Protein 3I5F (pdb70)

CATH classification: 1.20.58.530 (+1 more: 3.30.70.1590)

B-factor: mean 47.08, std 25.14, range [11.73, 142.67]

Structure (mmCIF, N/CA/C/O backbone):
data_3I5F
#
_entry.id   3I5F
#
_cell.length_a   187.415
_cell.length_b   101.687
_cell.length_c   94.751
_cell.angle_alpha   90.00
_cell.angle_beta   119.75
_cell.angle_gamma   90.00
#
_symmetry.space_group_name_H-M   'C 1 2 1'
#
loop_
_entity.id
_entity.type
_entity.pdbx_description
1 polymer 'Myosin heavy chain isoform A'
2 polymer 'Myosin regulatory light chain LC-2, mantle muscle'
3 polymer 'Myosin catalytic light chain LC-1, mantle muscle'
4 non-polymer 'MAGNESIUM ION'
5 non-polymer "ADENOSINE-5'-DIPHOSPHATE"
#
loop_
_atom_site.group_PDB
_atom_site.id
_atom_site.type_symbol
_atom_site.label_atom_id
_atom_site.label_alt_id
_atom_site.label_comp_id
_atom_site.label_asym_id
_atom_site.label_entity_id
_atom_site.label_seq_id
_atom_site.pdbx_PDB_ins_code
_atom_site.Cartn_x
_atom_site.Cartn_y
_atom_site.Cartn_z
_atom_site.occupancy
_atom_site.B_iso_or_equiv
_atom_site.auth_seq_id
_atom_site.auth_comp_id
_atom_site.auth_asym_id
_atom_site.auth_atom_id
_atom_site.pdbx_PDB_model_num
ATOM 1 N N . MET A 1 1 ? 21.581 16.795 61.775 1.00 86.48 1 MET A N 1
ATOM 2 C CA . MET A 1 1 ? 21.262 17.047 60.341 1.00 87.23 1 MET A CA 1
ATOM 3 C C . MET A 1 1 ? 19.822 16.668 60.034 1.00 86.63 1 MET A C 1
ATOM 4 O O . MET A 1 1 ? 19.586 16.080 58.976 1.00 85.89 1 MET A O 1
ATOM 9 N N . THR A 1 2 ? 18.866 16.983 60.922 1.00 85.64 2 THR A N 1
ATOM 10 C CA . THR A 1 2 ? 17.479 16.613 60.638 1.00 87.28 2 THR A CA 1
ATOM 11 C C . THR A 1 2 ? 16.266 17.162 61.432 1.00 89.83 2 THR A C 1
ATOM 12 O O . THR A 1 2 ? 16.096 16.918 62.630 1.00 89.14 2 THR A O 1
ATOM 16 N N . MET A 1 3 ? 15.433 17.897 60.683 1.00 89.47 3 MET A N 1
ATOM 17 C CA . MET A 1 3 ? 14.200 18.590 61.104 1.00 82.07 3 MET A CA 1
ATOM 18 C C . MET A 1 3 ? 14.137 19.029 62.572 1.00 82.37 3 MET A C 1
ATOM 19 O O . MET A 1 3 ? 13.937 18.218 63.480 1.00 82.03 3 MET A O 1
ATOM 24 N N . ASP A 1 4 ? 14.260 20.344 62.758 1.00 81.95 4 ASP A N 1
ATOM 25 C CA . ASP A 1 4 ? 14.286 21.025 64.053 1.00 80.47 4 ASP A CA 1
ATOM 26 C C . ASP A 1 4 ? 15.334 20.391 64.950 1.00 76.81 4 ASP A C 1
ATOM 27 O O . ASP A 1 4 ? 15.028 19.729 65.959 1.00 68.78 4 ASP A O 1
ATOM 32 N N . PHE A 1 5 ? 16.583 20.607 64.538 1.00 72.85 5 PHE A N 1
ATOM 33 C CA . PHE A 1 5 ? 17.768 20.112 65.230 1.00 68.24 5 PHE A CA 1
ATOM 34 C C . PHE A 1 5 ? 17.662 20.397 66.751 1.00 61.85 5 PHE A C 1
ATOM 35 O O . PHE A 1 5 ? 18.516 19.987 67.527 1.00 56.03 5 PHE A O 1
ATOM 43 N N . SER A 1 6 ? 16.625 21.116 67.172 1.00 60.87 6 SER A N 1
ATOM 44 C CA . SER A 1 6 ? 16.447 21.437 68.591 1.00 61.13 6 SER A CA 1
ATOM 45 C C . SER A 1 6 ? 15.092 21.036 69.162 1.00 62.52 6 SER A C 1
ATOM 46 O O . SER A 1 6 ? 14.579 21.668 70.083 1.00 64.95 6 SER A O 1
ATOM 49 N N . ASP A 1 7 ? 14.532 19.975 68.607 1.00 64.84 7 ASP A N 1
ATOM 50 C CA . ASP A 1 7 ? 13.242 19.427 69.008 1.00 70.64 7 ASP A CA 1
ATOM 51 C C . ASP A 1 7 ? 13.506 18.689 70.334 1.00 68.62 7 ASP A C 1
ATOM 52 O O . ASP A 1 7 ? 14.444 17.902 70.413 1.00 72.36 7 ASP A O 1
ATOM 57 N N . PRO A 1 8 ? 12.700 18.924 71.393 1.00 66.39 8 PRO A N 1
ATOM 58 C CA . PRO A 1 8 ? 13.034 18.173 72.614 1.00 71.45 8 PRO A CA 1
ATOM 59 C C . PRO A 1 8 ? 13.247 16.687 72.343 1.00 68.77 8 PRO A C 1
ATOM 60 O O . PRO A 1 8 ? 14.160 16.060 72.894 1.00 64.80 8 PRO A O 1
ATOM 64 N N . ASP A 1 9 ? 12.403 16.163 71.461 1.00 65.93 9 ASP A N 1
ATOM 65 C CA . ASP A 1 9 ? 12.394 14.775 71.039 1.00 62.25 9 ASP A CA 1
ATOM 66 C C . ASP A 1 9 ? 13.698 14.265 70.450 1.00 58.91 9 ASP A C 1
ATOM 67 O O . ASP A 1 9 ? 14.091 13.124 70.684 1.00 63.81 9 ASP A O 1
ATOM 72 N N . MET A 1 10 ? 14.375 15.110 69.688 1.00 51.21 10 MET A N 1
ATOM 73 C CA . MET A 1 10 ? 15.615 14.690 69.075 1.00 48.00 10 MET A CA 1
ATOM 74 C C . MET A 1 10 ? 16.763 14.616 70.098 1.00 48.61 10 MET A C 1
ATOM 75 O O . MET A 1 10 ? 17.930 14.534 69.704 1.00 46.19 10 MET A O 1
ATOM 80 N N . GLU A 1 11 ? 16.442 14.610 71.399 1.00 51.42 11 GLU A N 1
ATOM 81 C CA . GLU A 1 11 ? 17.473 14.561 72.456 1.00 52.41 11 GLU A CA 1
ATOM 82 C C . GLU A 1 11 ? 18.402 13.351 72.344 1.00 53.78 11 GLU A C 1
ATOM 83 O O . GLU A 1 11 ? 19.558 13.388 72.798 1.00 52.29 11 GLU A O 1
ATOM 89 N N . PHE A 1 12 ? 17.885 12.294 71.718 1.00 52.25 12 PHE A N 1
ATOM 90 C CA . PHE A 1 12 ? 18.596 11.029 71.547 1.00 46.44 12 PHE A CA 1
ATOM 91 C C . PHE A 1 12 ? 18.857 10.627 70.103 1.00 46.07 12 PHE A C 1
ATOM 92 O O . PHE A 1 12 ? 19.455 9.592 69.846 1.00 58.09 12 PHE A O 1
ATOM 100 N N . LEU A 1 13 ? 18.387 11.440 69.169 1.00 43.81 13 LEU A N 1
ATOM 101 C CA . LEU A 1 13 ? 18.560 11.170 67.751 1.00 38.90 13 LEU A CA 1
ATOM 102 C C . LEU A 1 13 ? 19.730 12.020 67.230 1.00 44.71 13 LEU A C 1
ATOM 103 O O . LEU A 1 13 ? 20.792 11.478 66.903 1.00 46.32 13 LEU A O 1
ATOM 108 N N . CYS A 1 14 ? 19.568 13.344 67.192 1.00 53.69 14 CYS A N 1
ATOM 109 C CA . CYS A 1 14 ? 20.663 14.236 66.760 1.00 55.09 14 CYS A CA 1
ATOM 110 C C . CYS A 1 14 ? 21.142 15.125 67.930 1.00 52.05 14 CYS A C 1
ATOM 111 O O . CYS A 1 14 ? 20.587 15.051 69.033 1.00 45.52 14 CYS A O 1
ATOM 114 N N . LEU A 1 15 ? 22.191 15.921 67.695 1.00 51.47 15 LEU A N 1
ATOM 115 C CA . LEU A 1 15 ? 22.739 16.849 68.688 1.00 52.56 15 LEU A CA 1
ATOM 116 C C . LEU A 1 15 ? 21.979 18.148 68.465 1.00 56.22 15 LEU A C 1
ATOM 117 O O . LEU A 1 15 ? 20.830 18.113 68.017 1.00 61.26 15 LEU A O 1
ATOM 122 N N . THR A 1 16 ? 22.605 19.288 68.762 1.00 59.72 16 THR A N 1
ATOM 123 C CA . THR A 1 16 ? 21.968 20.601 68.550 1.00 58.50 16 THR A CA 1
ATOM 124 C C . THR A 1 16 ? 22.855 21.355 67.556 1.00 64.54 16 THR A C 1
ATOM 125 O O . THR A 1 16 ? 24.036 21.006 67.424 1.00 68.86 16 THR A O 1
ATOM 129 N N . ARG A 1 17 ? 22.340 22.381 66.872 1.00 62.72 17 ARG A N 1
ATOM 130 C CA . ARG A 1 17 ? 23.202 23.085 65.923 1.00 62.51 17 ARG A CA 1
ATOM 131 C C . ARG A 1 17 ? 24.473 23.532 66.634 1.00 65.45 17 ARG A C 1
ATOM 132 O O . ARG A 1 17 ? 25.520 23.759 65.995 1.00 63.61 17 ARG A O 1
ATOM 140 N N . GLN A 1 18 ? 24.379 23.632 67.959 1.00 64.88 18 GLN A N 1
ATOM 141 C CA . GLN A 1 18 ? 25.494 24.049 68.777 1.00 64.81 18 GLN A CA 1
ATOM 142 C C . GLN A 1 18 ? 26.447 22.883 69.019 1.00 62.67 18 GLN A C 1
ATOM 143 O O . GLN A 1 18 ? 27.604 22.906 68.567 1.00 53.96 18 GLN A O 1
ATOM 149 N N . LYS A 1 19 ? 25.946 21.860 69.707 1.00 61.26 19 LYS A N 1
ATOM 150 C CA . LYS A 1 19 ? 26.735 20.688 70.026 1.00 55.87 19 LYS A CA 1
ATOM 151 C C . LYS A 1 19 ? 27.453 20.027 68.839 1.00 56.79 19 LYS A C 1
ATOM 152 O O . LYS A 1 19 ? 28.572 19.530 68.999 1.00 55.87 19 LYS A O 1
ATOM 158 N N . LEU A 1 20 ? 26.844 20.011 67.654 1.00 53.51 20 LEU A N 1
ATOM 159 C CA . LEU A 1 20 ? 27.545 19.408 66.529 1.00 54.17 20 LEU A CA 1
ATOM 160 C C . LEU A 1 20 ? 28.623 20.332 65.969 1.00 59.20 20 LEU A C 1
ATOM 161 O O . LEU A 1 20 ? 29.585 19.843 65.366 1.00 57.62 20 LEU A O 1
ATOM 166 N N . MET A 1 21 ? 28.462 21.650 66.144 1.00 65.22 21 MET A N 1
ATOM 167 C CA . MET A 1 21 ? 29.450 22.624 65.651 1.00 70.59 21 MET A CA 1
ATOM 168 C C . MET A 1 21 ? 30.707 22.471 66.493 1.00 68.80 21 MET A C 1
ATOM 169 O O . MET A 1 21 ? 31.814 22.909 66.132 1.00 61.96 21 MET A O 1
ATOM 174 N N . GLU A 1 22 ? 30.527 21.811 67.624 1.00 67.52 22 GLU A N 1
ATOM 175 C CA . GLU A 1 22 ? 31.627 21.582 68.511 1.00 66.52 22 GLU A CA 1
ATOM 176 C C . GLU A 1 22 ? 32.416 20.363 68.047 1.00 60.76 22 GLU A C 1
ATOM 177 O O . GLU A 1 22 ? 33.596 20.510 67.746 1.00 56.04 22 GLU A O 1
ATOM 183 N N . ALA A 1 23 ? 31.802 19.182 67.936 1.00 50.26 23 ALA A N 1
ATOM 184 C CA . ALA A 1 23 ? 32.582 18.028 67.498 1.00 50.78 23 ALA A CA 1
ATOM 185 C C . ALA A 1 23 ? 33.328 18.371 66.218 1.00 53.17 23 ALA A C 1
ATOM 186 O O . ALA A 1 23 ? 34.525 18.113 66.080 1.00 52.16 23 ALA A O 1
ATOM 188 N N . THR A 1 24 ? 32.610 18.975 65.288 1.00 55.26 24 THR A N 1
ATOM 189 C CA . THR A 1 24 ? 33.179 19.327 64.009 1.00 63.01 24 THR A CA 1
ATOM 190 C C . THR A 1 24 ? 34.325 20.354 64.035 1.00 70.06 24 THR A C 1
ATOM 191 O O . THR A 1 24 ? 35.144 20.388 63.112 1.00 70.28 24 THR A O 1
ATOM 195 N N . SER A 1 25 ? 34.407 21.168 65.090 1.00 75.56 25 SER A N 1
ATOM 196 C CA . SER A 1 25 ? 35.434 22.217 65.187 1.00 75.34 25 SER A CA 1
ATOM 197 C C . SER A 1 25 ? 36.766 21.923 65.904 1.00 73.81 25 SER A C 1
ATOM 198 O O . SER A 1 25 ? 37.682 22.735 65.825 1.00 69.06 25 SER A O 1
ATOM 201 N N . ILE A 1 26 ? 36.876 20.791 66.597 1.00 75.84 26 ILE A N 1
ATOM 202 C CA . ILE A 1 26 ? 38.095 20.416 67.334 1.00 74.94 26 ILE A CA 1
ATOM 203 C C . ILE A 1 26 ? 39.337 20.284 66.412 1.00 80.56 26 ILE A C 1
ATOM 204 O O . ILE A 1 26 ? 39.250 19.694 65.343 1.00 85.79 26 ILE A O 1
ATOM 209 N N . PRO A 1 27 ? 40.510 20.833 66.817 1.00 83.19 27 PRO A N 1
ATOM 210 C CA . PRO A 1 27 ? 41.739 20.768 65.998 1.00 80.84 27 PRO A CA 1
ATOM 211 C C . PRO A 1 27 ? 42.086 19.482 65.223 1.00 77.15 27 PRO A C 1
ATOM 212 O O . PRO A 1 27 ? 41.445 18.451 65.386 1.00 77.42 27 PRO A O 1
ATOM 216 N N . PHE A 1 28 ? 43.104 19.556 64.364 1.00 73.54 28 PHE A N 1
ATOM 217 C CA . PHE A 1 28 ? 43.490 18.390 63.570 1.00 67.57 28 PHE A CA 1
ATOM 218 C C . PHE A 1 28 ? 44.722 18.597 62.689 1.00 65.51 28 PHE A C 1
ATOM 219 O O . PHE A 1 28 ? 45.004 19.705 62.254 1.00 71.00 28 PHE A O 1
ATOM 227 N N . ASP A 1 29 ? 45.434 17.504 62.428 1.00 66.42 29 ASP A N 1
ATOM 228 C CA . ASP A 1 29 ? 46.643 17.524 61.604 1.00 66.79 29 ASP A CA 1
ATOM 229 C C . ASP A 1 29 ? 46.850 16.151 60.943 1.00 69.98 29 ASP A C 1
ATOM 230 O O . ASP A 1 29 ? 47.355 15.219 61.586 1.00 68.53 29 ASP A O 1
ATOM 235 N N . GLY A 1 30 ? 46.460 16.031 59.672 1.00 69.29 30 GLY A N 1
ATOM 236 C CA . GLY A 1 30 ? 46.598 14.768 58.957 1.00 72.61 30 GLY A CA 1
ATOM 237 C C . GLY A 1 30 ? 48.014 14.250 58.822 1.00 75.76 30 GLY A C 1
ATOM 238 O O . GLY A 1 30 ? 48.313 13.428 57.954 1.00 74.74 30 GLY A O 1
ATOM 239 N N . LYS A 1 31 ? 48.881 14.768 59.685 1.00 82.21 31 LYS A N 1
ATOM 240 C CA . LYS A 1 31 ? 50.296 14.405 59.763 1.00 85.65 31 LYS A CA 1
ATOM 241 C C . LYS A 1 31 ? 50.554 14.041 61.228 1.00 86.53 31 LYS A C 1
ATOM 242 O O . LYS A 1 31 ? 51.437 13.240 61.536 1.00 86.68 31 LYS A O 1
ATOM 248 N N . LYS A 1 32 ? 49.788 14.661 62.128 1.00 86.67 32 LYS A N 1
ATOM 249 C CA . LYS A 1 32 ? 49.916 14.409 63.562 1.00 85.93 32 LYS A CA 1
ATOM 250 C C . LYS A 1 32 ? 48.779 13.557 64.159 1.00 83.19 32 LYS A C 1
ATOM 251 O O . LYS A 1 32 ? 49.048 12.584 64.861 1.00 82.04 32 LYS A O 1
ATOM 257 N N . ASN A 1 33 ? 47.518 13.882 63.885 1.00 80.22 33 ASN A N 1
ATOM 258 C CA . ASN A 1 33 ? 46.440 13.118 64.514 1.00 76.39 33 ASN A CA 1
ATOM 259 C C . ASN A 1 33 ? 46.052 11.780 63.892 1.00 74.83 33 ASN A C 1
ATOM 260 O O . ASN A 1 33 ? 45.816 11.673 62.695 1.00 70.27 33 ASN A O 1
ATOM 265 N N . CYS A 1 34 ? 45.991 10.757 64.737 1.00 71.15 34 CYS A N 1
ATOM 266 C CA . CYS A 1 34 ? 45.683 9.423 64.280 1.00 67.12 34 CYS A CA 1
ATOM 267 C C . CYS A 1 34 ? 44.906 8.572 65.257 1.00 64.29 34 CYS A C 1
ATOM 268 O O . CYS A 1 34 ? 44.379 9.021 66.280 1.00 65.36 34 CYS A O 1
ATOM 271 N N . TRP A 1 35 ? 44.897 7.299 64.896 1.00 63.46 35 TRP A N 1
ATOM 272 C CA . TRP A 1 35 ? 44.227 6.237 65.614 1.00 57.37 35 TRP A CA 1
ATOM 273 C C . TRP A 1 35 ? 45.271 5.208 65.993 1.00 56.24 35 TRP A C 1
ATOM 274 O O . TRP A 1 35 ? 46.136 4.865 65.167 1.00 48.87 35 TRP A O 1
ATOM 285 N N . VAL A 1 36 ? 45.226 4.725 67.232 1.00 54.95 36 VAL A N 1
ATOM 286 C CA . VAL A 1 36 ? 46.186 3.693 67.649 1.00 47.50 36 VAL A CA 1
ATOM 287 C C . VAL A 1 36 ? 45.482 2.542 68.347 1.00 41.69 36 VAL A C 1
ATOM 288 O O . VAL A 1 36 ? 44.326 2.658 68.761 1.00 36.87 36 VAL A O 1
ATOM 292 N N . PRO A 1 37 ? 46.185 1.423 68.489 1.00 47.47 37 PRO A N 1
ATOM 293 C CA . PRO A 1 37 ? 45.681 0.214 69.144 1.00 46.97 37 PRO A CA 1
ATOM 294 C C . PRO A 1 37 ? 45.822 0.350 70.665 1.00 40.43 37 PRO A C 1
ATOM 295 O O . PRO A 1 37 ? 46.680 1.083 71.144 1.00 44.30 37 PRO A O 1
ATOM 299 N N . ASP A 1 38 ? 44.974 -0.338 71.416 1.00 39.33 38 ASP A N 1
ATOM 300 C CA . ASP A 1 38 ? 45.017 -0.257 72.859 1.00 44.40 38 ASP A CA 1
ATOM 301 C C . ASP A 1 38 ? 44.393 -1.484 73.510 1.00 44.59 38 ASP A C 1
A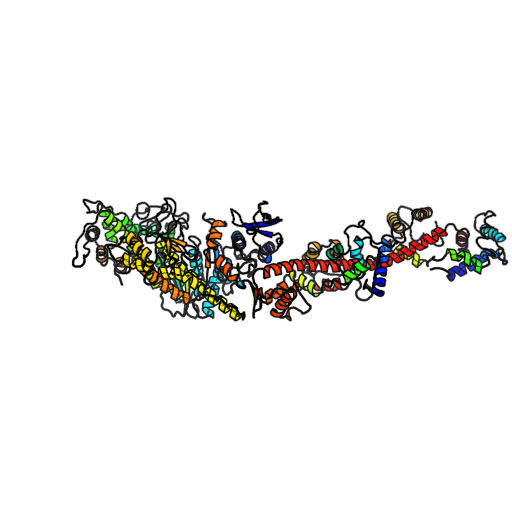TOM 302 O O . ASP A 1 38 ? 43.607 -2.220 72.903 1.00 45.83 38 ASP A O 1
ATOM 307 N N . PRO A 1 39 ? 44.788 -1.747 74.756 1.00 47.85 39 PRO A N 1
ATOM 308 C CA . PRO A 1 39 ? 44.305 -2.878 75.545 1.00 47.22 39 PRO A CA 1
ATOM 309 C C . PRO A 1 39 ? 42.909 -2.780 76.136 1.00 41.26 39 PRO A C 1
ATOM 310 O O . PRO A 1 39 ? 42.321 -3.788 76.497 1.00 46.37 39 PRO A O 1
ATOM 314 N N . ASP A 1 40 ? 42.351 -1.585 76.219 1.00 41.68 40 ASP A N 1
ATOM 315 C CA . ASP A 1 40 ? 41.055 -1.492 76.874 1.00 39.52 40 ASP A CA 1
ATOM 316 C C . ASP A 1 40 ? 39.898 -0.833 76.197 1.00 40.66 40 ASP A C 1
ATOM 317 O O . ASP A 1 40 ? 38.809 -0.713 76.771 1.00 45.45 40 ASP A O 1
ATOM 322 N N . PHE A 1 41 ? 40.135 -0.382 74.984 1.00 38.55 41 PHE A N 1
ATOM 323 C CA . PHE A 1 41 ? 39.125 0.293 74.217 1.00 34.07 41 PHE A CA 1
ATOM 324 C C . PHE A 1 41 ? 39.616 0.011 72.812 1.00 30.31 41 PHE A C 1
ATOM 325 O O . PHE A 1 41 ? 39.297 0.720 71.874 1.00 35.63 41 PHE A O 1
ATOM 333 N N . GLY A 1 42 ? 40.431 -1.035 72.695 1.00 26.08 42 GLY A N 1
ATOM 334 C CA . GLY A 1 42 ? 40.979 -1.430 71.413 1.00 18.98 42 GLY A CA 1
ATOM 335 C C . GLY A 1 42 ? 41.762 -0.341 70.706 1.00 22.28 42 GLY A C 1
ATOM 336 O O . GLY A 1 42 ? 42.895 -0.579 70.246 1.00 30.72 42 GLY A O 1
ATOM 337 N N . PHE A 1 43 ? 41.174 0.847 70.590 1.00 21.55 43 PHE A N 1
ATOM 338 C CA . PHE A 1 43 ? 41.884 1.938 69.945 1.00 24.51 43 PHE A CA 1
ATOM 339 C C . PHE A 1 43 ? 41.611 3.220 70.643 1.00 28.31 43 PHE A C 1
ATOM 340 O O . PHE A 1 43 ? 40.569 3.396 71.298 1.00 21.67 43 PHE A O 1
ATOM 348 N 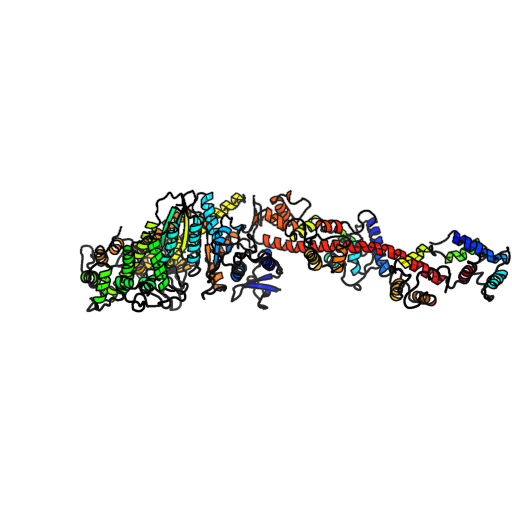N . VAL A 1 44 ? 42.557 4.131 70.463 1.00 38.41 44 VAL A N 1
ATOM 349 C CA . VAL A 1 44 ? 42.483 5.457 71.032 1.00 44.05 44 VAL A CA 1
ATOM 350 C C . VAL A 1 44 ? 43.192 6.475 70.142 1.00 52.18 44 VAL A C 1
ATOM 351 O O . VAL A 1 44 ? 44.090 6.118 69.331 1.00 44.55 44 VAL A O 1
ATOM 355 N N . GLY A 1 45 ? 42.782 7.739 70.316 1.00 54.59 45 GLY A N 1
ATOM 356 C CA . GLY A 1 45 ? 43.337 8.856 69.562 1.00 61.32 45 GLY A CA 1
ATOM 357 C C . GLY A 1 45 ? 44.772 9.220 69.906 1.00 65.66 45 GLY A C 1
ATOM 358 O O . GLY A 1 45 ? 45.219 8.991 71.035 1.00 67.33 45 GLY A O 1
ATOM 359 N N . ALA A 1 46 ? 45.475 9.832 68.949 1.00 70.34 46 ALA A N 1
ATOM 360 C CA . ALA A 1 46 ? 46.876 10.177 69.145 1.00 74.45 46 ALA A CA 1
ATOM 361 C C . ALA A 1 46 ? 47.442 11.363 68.356 1.00 74.46 46 ALA A C 1
ATOM 362 O O . ALA A 1 46 ? 46.906 11.755 67.329 1.00 78.33 46 ALA A O 1
ATOM 364 N N . GLU A 1 47 ? 48.547 11.918 68.852 1.00 76.88 47 GLU A N 1
ATOM 365 C CA . GLU A 1 47 ? 49.265 13.006 68.174 1.00 81.54 47 GLU A CA 1
ATOM 366 C C . GLU A 1 47 ? 50.697 12.479 68.102 1.00 82.11 47 GLU A C 1
ATOM 367 O O . GLU A 1 47 ? 51.317 12.225 69.135 1.00 84.62 47 GLU A O 1
ATOM 373 N N . ILE A 1 48 ? 51.219 12.296 66.896 1.00 82.95 48 ILE A N 1
ATOM 374 C CA . ILE A 1 48 ? 52.575 11.772 66.741 1.00 83.74 48 ILE A CA 1
ATOM 375 C C . ILE A 1 48 ? 53.633 12.755 67.208 1.00 83.95 48 ILE A C 1
ATOM 376 O O . ILE A 1 48 ? 53.673 13.900 66.742 1.00 83.91 48 ILE A O 1
ATOM 381 N N . GLN A 1 49 ? 54.498 12.316 68.115 1.00 79.50 49 GLN A N 1
ATOM 382 C CA . GLN A 1 49 ? 55.549 13.203 68.568 1.00 71.48 49 GLN A CA 1
ATOM 383 C C . GLN A 1 49 ? 56.841 12.919 67.788 1.00 67.93 49 GLN A C 1
ATOM 384 O O . GLN A 1 49 ? 57.364 13.801 67.113 1.00 67.85 49 GLN A O 1
ATOM 390 N N . SER A 1 50 ? 57.337 11.687 67.829 1.00 69.37 50 SER A N 1
ATOM 391 C CA . SER A 1 50 ? 58.577 11.386 67.106 1.00 70.62 50 SER A CA 1
ATOM 392 C C . SER A 1 50 ? 58.533 10.187 66.148 1.00 69.81 50 SER A C 1
ATOM 393 O O . SER A 1 50 ? 57.633 9.342 66.241 1.00 66.56 50 SER A O 1
ATOM 396 N N . THR A 1 51 ? 59.502 10.124 65.226 1.00 70.52 51 THR A N 1
ATOM 397 C CA . THR A 1 51 ? 59.573 9.031 64.246 1.00 77.06 51 THR A CA 1
ATOM 398 C C . THR A 1 51 ? 60.991 8.578 63.907 1.00 81.23 51 THR A C 1
ATOM 399 O O . THR A 1 51 ? 61.847 9.386 63.523 1.00 80.59 51 THR A O 1
ATOM 403 N N . LYS A 1 52 ? 61.211 7.270 63.982 1.00 83.62 52 LYS A N 1
ATOM 404 C CA . LYS A 1 52 ? 62.530 6.714 63.728 1.00 84.97 52 LYS A CA 1
ATOM 405 C C . LYS A 1 52 ? 62.543 5.315 63.091 1.00 83.05 52 LYS A C 1
ATOM 406 O O . LYS A 1 52 ? 63.100 4.388 63.660 1.00 78.82 52 LYS A O 1
ATOM 412 N N . GLY A 1 53 ? 61.962 5.162 61.906 1.00 84.29 53 GLY A N 1
ATOM 413 C CA . GLY A 1 53 ? 61.948 3.856 61.257 1.00 83.73 53 GLY A CA 1
ATOM 414 C C . GLY A 1 53 ? 60.587 3.216 61.446 1.00 85.66 53 GLY A C 1
ATOM 415 O O . GLY A 1 53 ? 59.794 3.126 60.504 1.00 89.57 53 GLY A O 1
ATOM 416 N N . ASP A 1 54 ? 60.331 2.739 62.661 1.00 85.28 54 ASP A N 1
ATOM 417 C CA . ASP A 1 54 ? 59.042 2.155 63.016 1.00 90.00 54 ASP A CA 1
ATOM 418 C C . ASP A 1 54 ? 58.749 2.740 64.372 1.00 92.58 54 ASP A C 1
ATOM 419 O O . ASP A 1 54 ? 57.590 2.958 64.736 1.00 99.20 54 ASP A O 1
ATOM 424 N N . GLU A 1 55 ? 59.815 2.970 65.133 1.00 91.63 55 GLU A N 1
ATOM 425 C CA . GLU A 1 55 ? 59.639 3.518 66.461 1.00 86.30 55 GLU A CA 1
ATOM 426 C C . GLU A 1 55 ? 59.008 4.900 66.375 1.00 84.43 55 GLU A C 1
ATOM 427 O O . GLU A 1 55 ? 59.683 5.927 66.533 1.00 86.31 55 GLU A O 1
ATOM 433 N N . VAL A 1 56 ? 57.708 4.896 66.086 1.00 74.57 56 VAL A N 1
ATOM 434 C CA . VAL A 1 56 ? 56.914 6.106 66.008 1.00 69.21 56 VAL A CA 1
ATOM 435 C C . VAL A 1 56 ? 56.467 6.275 67.441 1.00 70.23 56 VAL A C 1
ATOM 436 O O . VAL A 1 56 ? 55.855 5.374 68.032 1.00 74.15 56 VAL A O 1
ATOM 440 N N . THR A 1 57 ? 56.767 7.437 67.994 1.00 67.36 57 THR A N 1
ATOM 441 C CA . THR A 1 57 ? 56.458 7.720 69.373 1.00 65.68 57 THR A CA 1
ATOM 442 C C . THR A 1 57 ? 55.211 8.569 69.488 1.00 66.23 57 THR A C 1
ATOM 443 O O . THR A 1 57 ? 55.228 9.749 69.176 1.00 71.07 57 THR A O 1
ATOM 447 N N . VAL A 1 58 ? 54.128 7.980 69.968 1.00 63.76 58 VAL A N 1
ATOM 448 C CA . VAL A 1 58 ? 52.901 8.748 70.050 1.00 64.41 58 VAL A CA 1
ATOM 449 C C . VAL A 1 58 ? 52.366 9.095 71.432 1.00 63.00 58 VAL A C 1
ATOM 450 O O . VAL A 1 58 ? 52.351 8.255 72.338 1.00 68.33 58 VAL A O 1
ATOM 454 N N . LYS A 1 59 ? 51.939 10.341 71.605 1.00 59.95 59 LYS A N 1
ATOM 455 C CA . LYS A 1 59 ? 51.327 10.710 72.866 1.00 64.41 59 LYS A CA 1
ATOM 456 C C . LYS A 1 59 ? 49.830 10.584 72.541 1.00 63.43 59 LYS A C 1
ATOM 457 O O . LYS A 1 59 ? 49.351 11.203 71.589 1.00 67.01 59 LYS A O 1
ATOM 463 N N . THR A 1 60 ? 49.104 9.762 73.300 1.00 61.80 60 THR A N 1
ATOM 464 C CA . THR A 1 60 ? 47.676 9.540 73.048 1.00 58.52 60 THR A CA 1
ATOM 465 C C . THR A 1 60 ? 46.818 10.786 73.242 1.00 55.00 60 THR A C 1
ATOM 466 O O . THR A 1 60 ? 47.335 11.870 73.486 1.00 57.46 60 THR A O 1
ATOM 470 N N . ASP A 1 61 ? 45.504 10.657 73.108 1.00 52.37 61 ASP A N 1
ATOM 471 C CA . ASP A 1 61 ? 44.686 11.836 73.339 1.00 55.75 61 ASP A CA 1
ATOM 472 C C . ASP A 1 61 ? 44.460 11.951 74.861 1.00 59.59 61 ASP A C 1
ATOM 473 O O . ASP A 1 61 ? 45.320 12.492 75.547 1.00 64.21 61 ASP A O 1
ATOM 478 N N . LYS A 1 62 ? 43.378 11.406 75.416 1.00 64.52 62 LYS A N 1
ATOM 479 C CA . LYS A 1 62 ? 43.112 11.509 76.876 1.00 68.46 62 LYS A CA 1
ATOM 480 C C . LYS A 1 62 ? 44.258 11.292 77.891 1.00 72.70 62 LYS A C 1
ATOM 481 O O . LYS A 1 62 ? 44.698 12.230 78.562 1.00 76.46 62 LYS A O 1
ATOM 487 N N . THR A 1 63 ? 44.693 10.039 78.011 1.00 73.32 63 THR A N 1
ATOM 488 C CA . THR A 1 63 ? 45.743 9.603 78.932 1.00 74.34 63 THR A CA 1
ATOM 489 C C . THR A 1 63 ? 46.914 10.532 79.173 1.00 77.64 63 THR A C 1
ATOM 490 O O . THR A 1 63 ? 47.205 10.912 80.320 1.00 84.27 63 THR A O 1
ATOM 494 N N . GLN A 1 64 ? 47.587 10.863 78.076 1.00 77.26 64 GLN A N 1
ATOM 495 C CA . GLN A 1 64 ? 48.782 11.689 78.111 1.00 80.50 64 GLN A CA 1
ATOM 496 C C . GLN A 1 64 ? 49.968 10.764 78.080 1.00 81.15 64 GLN A C 1
ATOM 497 O O . GLN A 1 64 ? 51.039 11.110 78.556 1.00 84.24 64 GLN A O 1
ATOM 503 N N . GLU A 1 65 ? 49.791 9.569 77.544 1.00 84.17 65 GLU A N 1
ATOM 504 C CA . GLU A 1 65 ? 50.929 8.679 77.532 1.00 88.47 65 GLU A CA 1
ATOM 505 C C . GLU A 1 65 ? 51.738 8.753 76.265 1.00 86.35 65 GLU A C 1
ATOM 506 O O . GLU A 1 65 ? 51.432 9.498 75.333 1.00 86.62 65 GLU A O 1
ATOM 512 N N . THR A 1 66 ? 52.803 7.975 76.268 1.00 79.78 66 THR A N 1
ATOM 513 C CA . THR A 1 66 ? 53.692 7.910 75.151 1.00 76.18 66 THR A CA 1
ATOM 514 C C . THR A 1 66 ? 54.144 6.469 75.013 1.00 72.58 66 THR A C 1
ATOM 515 O O . THR A 1 66 ? 55.072 6.000 75.680 1.00 70.75 66 THR A O 1
ATOM 519 N N . ARG A 1 67 ? 53.406 5.768 74.161 1.00 64.45 67 ARG A N 1
ATOM 520 C CA . ARG A 1 67 ? 53.658 4.381 73.824 1.00 56.73 67 ARG A CA 1
ATOM 521 C C . ARG A 1 67 ? 54.590 4.531 72.659 1.00 56.85 67 ARG A C 1
ATOM 522 O O . ARG A 1 67 ? 55.086 5.622 72.396 1.00 60.51 67 ARG A O 1
ATOM 530 N N . VAL A 1 68 ? 54.846 3.442 71.965 1.00 56.07 68 VAL A N 1
ATOM 531 C CA . VAL A 1 68 ? 55.700 3.522 70.803 1.00 54.33 68 VAL A CA 1
ATOM 532 C C . VAL A 1 68 ? 55.274 2.370 69.936 1.00 59.79 68 VAL A C 1
ATOM 533 O O . VAL A 1 68 ? 55.906 1.315 69.876 1.00 56.40 68 VAL A O 1
ATOM 537 N N . VAL A 1 69 ? 54.160 2.584 69.262 1.00 64.40 69 VAL A N 1
ATOM 538 C CA . VAL A 1 69 ? 53.611 1.564 68.399 1.00 68.50 69 VAL A CA 1
ATOM 539 C C . VAL A 1 69 ? 54.459 1.510 67.147 1.00 68.84 69 VAL A C 1
ATOM 540 O O . VAL A 1 69 ? 55.076 2.503 66.757 1.00 66.69 69 VAL A O 1
ATOM 544 N N . LYS A 1 70 ? 54.528 0.341 66.527 1.00 75.51 70 LYS A N 1
ATOM 545 C CA . LYS A 1 70 ? 55.281 0.235 65.289 1.00 79.04 70 LYS A CA 1
ATOM 546 C C . LYS A 1 70 ? 54.413 1.051 64.330 1.00 76.98 70 LYS A C 1
ATOM 547 O O . LYS A 1 70 ? 53.296 1.456 64.705 1.00 73.79 70 LYS A O 1
ATOM 553 N N . LYS A 1 71 ? 54.898 1.311 63.119 1.00 75.69 71 LYS A N 1
ATOM 554 C CA . LYS A 1 71 ? 54.129 2.115 62.177 1.00 74.87 71 LYS A CA 1
ATOM 555 C C . LYS A 1 71 ? 52.710 1.574 61.862 1.00 78.90 71 LYS A C 1
ATOM 556 O O . LYS A 1 71 ? 51.728 2.265 62.127 1.00 82.48 71 LYS A O 1
ATOM 562 N N . ASP A 1 72 ? 52.581 0.349 61.342 1.00 79.40 72 ASP A N 1
ATOM 563 C CA . ASP A 1 72 ? 51.259 -0.217 60.979 1.00 77.97 72 ASP A CA 1
ATOM 564 C C . ASP A 1 72 ? 50.097 -0.179 61.972 1.00 71.53 72 ASP A C 1
ATOM 565 O O . ASP A 1 72 ? 48.948 -0.337 61.585 1.00 74.89 72 ASP A O 1
ATOM 570 N N . ASP A 1 73 ? 50.353 -0.001 63.255 1.00 68.99 73 ASP A N 1
ATOM 571 C CA . ASP A 1 73 ? 49.206 0.046 64.157 1.00 67.71 73 ASP A CA 1
ATOM 572 C C . ASP A 1 73 ? 48.862 1.525 64.416 1.00 67.67 73 ASP A C 1
ATOM 573 O O . ASP A 1 73 ? 48.235 1.894 65.409 1.00 73.81 73 ASP A O 1
ATOM 578 N N . ILE A 1 74 ? 49.262 2.355 63.452 1.00 65.86 74 ILE A N 1
ATOM 579 C CA . ILE A 1 74 ? 49.013 3.796 63.463 1.00 63.15 74 ILE A CA 1
ATOM 580 C C . ILE A 1 74 ? 47.900 3.976 62.438 1.00 64.76 74 ILE A C 1
ATOM 581 O O . ILE A 1 74 ? 48.158 4.041 61.230 1.00 60.44 74 ILE A O 1
ATOM 586 N N . GLY A 1 75 ? 46.663 4.014 62.920 1.00 63.28 75 GLY A N 1
ATOM 587 C CA . GLY A 1 75 ? 45.539 4.186 62.031 1.00 58.65 75 GLY A CA 1
ATOM 588 C C . GLY A 1 75 ? 45.341 5.633 61.631 1.00 57.68 75 GLY A C 1
ATOM 589 O O . GLY A 1 75 ? 45.690 6.560 62.374 1.00 55.37 75 GLY A O 1
ATOM 590 N N . GLN A 1 76 ? 44.775 5.814 60.441 1.00 56.67 76 GLN A N 1
ATOM 591 C CA . GLN A 1 76 ? 44.476 7.136 59.907 1.00 52.83 76 GLN A CA 1
ATOM 592 C C . GLN A 1 76 ? 43.140 7.573 60.456 1.00 45.04 76 GLN A C 1
ATOM 593 O O . GLN A 1 76 ? 42.204 6.759 60.558 1.00 39.04 76 GLN A O 1
ATOM 599 N N . ARG A 1 77 ? 43.029 8.854 60.776 1.00 38.08 77 ARG A N 1
ATOM 600 C CA . ARG A 1 77 ? 41.797 9.329 61.365 1.00 34.53 77 ARG A CA 1
ATOM 601 C C . ARG A 1 77 ? 40.958 10.273 60.498 1.00 35.49 77 ARG A C 1
ATOM 602 O O . ARG A 1 77 ? 41.486 11.029 59.680 1.00 33.87 77 ARG A O 1
ATOM 610 N N . ASN A 1 78 ? 39.643 10.232 60.683 1.00 37.18 78 ASN A N 1
ATOM 611 C CA . ASN A 1 78 ? 38.765 11.082 59.899 1.00 41.48 78 ASN A CA 1
ATOM 612 C C 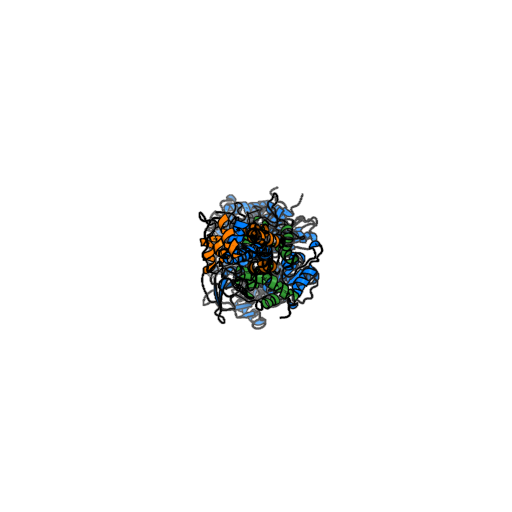. ASN A 1 78 ? 38.740 12.501 60.399 1.00 48.46 78 ASN A C 1
ATOM 613 O O . ASN A 1 78 ? 38.808 12.763 61.600 1.00 52.52 78 ASN A O 1
ATOM 618 N N . PRO A 1 79 ? 38.656 13.453 59.469 1.00 53.60 79 PRO A N 1
ATOM 619 C CA . PRO A 1 79 ? 38.627 14.836 59.942 1.00 56.67 79 PRO A CA 1
ATOM 620 C C . PRO A 1 79 ? 37.291 15.247 60.568 1.00 53.52 79 PRO A C 1
ATOM 621 O O . PRO A 1 79 ? 36.241 14.695 60.244 1.00 54.61 79 PRO A O 1
ATOM 625 N N . PRO A 1 80 ? 37.338 16.233 61.472 1.00 46.21 80 PRO A N 1
ATOM 626 C CA . PRO A 1 80 ? 36.238 16.828 62.237 1.00 46.55 80 PRO A CA 1
ATOM 627 C C . PRO A 1 80 ? 34.843 16.928 61.565 1.00 49.59 80 PRO A C 1
ATOM 628 O O . PRO A 1 80 ? 33.826 16.839 62.273 1.00 51.09 80 PRO A O 1
ATOM 632 N N . LYS A 1 81 ? 34.796 17.129 60.234 1.00 49.86 81 LYS A N 1
ATOM 633 C CA . LYS A 1 81 ? 33.523 17.253 59.476 1.00 45.54 81 LYS A CA 1
ATOM 634 C C . LYS A 1 81 ? 32.704 16.020 59.774 1.00 46.73 81 LYS A C 1
ATOM 635 O O . LYS A 1 81 ? 31.447 16.062 59.836 1.00 35.42 81 LYS A O 1
ATOM 641 N N . PHE A 1 82 ? 33.447 14.925 59.930 1.00 41.72 82 PHE A N 1
ATOM 642 C CA . PHE A 1 82 ? 32.882 13.623 60.153 1.00 44.11 82 PHE A CA 1
ATOM 643 C C . PHE A 1 82 ? 32.521 13.289 61.623 1.00 46.94 82 PHE A C 1
ATOM 644 O O . PHE A 1 82 ? 31.769 12.340 61.846 1.00 50.42 82 PHE A O 1
ATOM 652 N N . GLU A 1 83 ? 33.036 14.014 62.622 1.00 42.45 83 GLU A N 1
ATOM 653 C CA . GLU A 1 83 ? 32.686 13.658 63.996 1.00 41.29 83 GLU A CA 1
ATOM 654 C C . GLU A 1 83 ? 31.172 13.633 64.237 1.00 42.19 83 GLU A C 1
ATOM 655 O O . GLU A 1 83 ? 30.490 14.631 64.088 1.00 49.10 83 GLU A O 1
ATOM 661 N N . MET A 1 84 ? 30.678 12.453 64.602 1.00 44.66 84 MET A N 1
ATOM 662 C CA . MET A 1 84 ? 29.266 12.168 64.861 1.00 45.56 84 MET A CA 1
ATOM 663 C C . MET A 1 84 ? 28.591 11.731 63.564 1.00 47.81 84 MET A C 1
ATOM 664 O O . MET A 1 84 ? 27.360 11.634 63.516 1.00 49.88 84 MET A O 1
ATOM 669 N N . ASN A 1 85 ? 29.396 11.491 62.523 1.00 45.23 85 ASN A N 1
ATOM 670 C CA . ASN A 1 85 ? 28.865 11.067 61.239 1.00 45.39 85 ASN A CA 1
ATOM 671 C C . ASN A 1 85 ? 27.672 10.176 61.424 1.00 48.52 85 ASN A C 1
ATOM 672 O O . ASN A 1 85 ? 27.757 9.116 62.048 1.00 47.86 85 ASN A O 1
ATOM 677 N N . MET A 1 86 ? 26.564 10.596 60.843 1.00 46.93 86 MET A N 1
ATOM 678 C CA . MET A 1 86 ? 25.335 9.846 60.965 1.00 42.06 86 MET A CA 1
ATOM 679 C C . MET A 1 86 ? 25.272 8.524 60.199 1.00 45.46 86 MET A C 1
ATOM 680 O O . MET A 1 86 ? 24.506 7.637 60.586 1.00 46.92 86 MET A O 1
ATOM 685 N N . ASP A 1 87 ? 25.987 8.414 59.078 1.00 44.31 87 ASP A N 1
ATOM 686 C CA . ASP A 1 87 ? 25.997 7.155 58.346 1.00 41.06 87 ASP A CA 1
ATOM 687 C C . ASP A 1 87 ? 27.418 6.728 58.066 1.00 42.40 87 ASP A C 1
ATOM 688 O O . ASP A 1 87 ? 28.126 7.279 57.223 1.00 39.15 87 ASP A O 1
ATOM 693 N N . MET A 1 88 ? 27.800 5.696 58.792 1.00 44.21 88 MET A N 1
ATOM 694 C CA . MET A 1 88 ? 29.114 5.084 58.738 1.00 37.23 88 MET A CA 1
ATOM 695 C C . MET A 1 88 ? 29.802 4.944 57.385 1.00 32.80 88 MET A C 1
ATOM 696 O O . MET A 1 88 ? 31.023 4.835 57.331 1.00 22.69 88 MET A O 1
ATOM 701 N N . ALA A 1 89 ? 29.031 4.946 56.303 1.00 33.60 89 ALA A N 1
ATOM 702 C CA . ALA A 1 89 ? 29.595 4.760 54.960 1.00 39.54 89 ALA A CA 1
ATOM 703 C C . ALA A 1 89 ? 30.275 5.995 54.353 1.00 38.05 89 ALA A C 1
ATOM 704 O O . ALA A 1 89 ? 31.064 5.875 53.403 1.00 22.82 89 ALA A O 1
ATOM 706 N N . ASN A 1 90 ? 29.984 7.172 54.901 1.00 37.91 90 ASN A N 1
ATOM 707 C CA . ASN A 1 90 ? 30.566 8.405 54.391 1.00 42.78 90 ASN A CA 1
ATOM 708 C C . ASN A 1 90 ? 31.938 8.698 54.983 1.00 38.80 90 ASN A C 1
ATOM 709 O O . ASN A 1 90 ? 32.491 9.765 54.773 1.00 51.56 90 ASN A O 1
ATOM 714 N N . LEU A 1 91 ? 32.479 7.755 55.740 1.00 28.02 91 LEU A N 1
ATOM 715 C CA . LEU A 1 91 ? 33.796 7.967 56.331 1.00 30.55 91 LEU A CA 1
ATOM 716 C C . LEU A 1 91 ? 34.867 7.842 55.238 1.00 28.82 91 LEU A C 1
ATOM 717 O O . LEU A 1 91 ? 34.996 6.802 54.606 1.00 41.24 91 LEU A O 1
ATOM 722 N N . THR A 1 92 ? 35.633 8.901 55.014 1.00 24.80 92 THR A N 1
ATOM 723 C CA . THR A 1 92 ? 36.651 8.811 53.988 1.00 34.08 92 THR A CA 1
ATOM 724 C C . THR A 1 92 ? 37.660 7.754 54.335 1.00 35.81 92 THR A C 1
ATOM 725 O O . THR A 1 92 ? 38.141 7.007 53.465 1.00 45.67 92 THR A O 1
ATOM 729 N N . PHE A 1 93 ? 38.001 7.708 55.614 1.00 44.26 93 PHE A N 1
ATOM 730 C CA . PHE A 1 93 ? 38.951 6.728 56.117 1.00 49.08 93 PHE A CA 1
ATOM 731 C C . PHE A 1 93 ? 38.146 5.614 56.764 1.00 47.84 93 PHE A C 1
ATOM 732 O O . PHE A 1 93 ? 37.358 5.833 57.704 1.00 41.80 93 PHE A O 1
ATOM 740 N N . LEU A 1 94 ? 38.340 4.420 56.224 1.00 55.78 94 LEU A N 1
ATOM 741 C CA . LEU A 1 94 ? 37.622 3.242 56.651 1.00 63.85 94 LEU A CA 1
ATOM 742 C C . LEU A 1 94 ? 38.535 2.323 57.432 1.00 65.26 94 LEU A C 1
ATOM 743 O O . LEU A 1 94 ? 39.563 1.880 56.928 1.00 65.29 94 LEU A O 1
ATOM 748 N N . ASN A 1 95 ? 38.177 2.053 58.678 1.00 60.38 95 ASN A N 1
ATOM 749 C CA . ASN A 1 95 ? 38.979 1.176 59.507 1.00 60.66 95 ASN A CA 1
ATOM 750 C C . ASN A 1 95 ? 38.200 0.882 60.789 1.00 63.34 95 ASN A C 1
ATOM 751 O O . ASN A 1 95 ? 37.196 1.539 61.064 1.00 68.48 95 ASN A O 1
ATOM 756 N N . GLU A 1 96 ? 38.620 -0.122 61.558 1.00 60.44 96 GLU A N 1
ATOM 757 C CA . GLU A 1 96 ? 37.902 -0.478 62.786 1.00 55.30 96 GLU A CA 1
ATOM 758 C C . GLU A 1 96 ? 38.045 0.674 63.776 1.00 55.15 96 GLU A C 1
ATOM 759 O O . GLU A 1 96 ? 37.054 1.084 64.420 1.00 48.50 96 GLU A O 1
ATOM 765 N N . ALA A 1 97 ? 39.280 1.182 63.884 1.00 50.57 97 ALA A N 1
ATOM 766 C CA . ALA A 1 97 ? 39.599 2.298 64.763 1.00 44.28 97 ALA A CA 1
ATOM 767 C C . ALA A 1 97 ? 38.476 3.330 64.640 1.00 43.28 97 ALA A C 1
ATOM 768 O O . ALA A 1 97 ? 38.008 3.901 65.643 1.00 36.18 97 ALA A O 1
ATOM 770 N N . SER A 1 98 ? 38.060 3.548 63.395 1.00 40.69 98 SER A N 1
ATOM 771 C CA . SER A 1 98 ? 37.024 4.498 63.032 1.00 40.15 98 SER A CA 1
ATOM 772 C C . SER A 1 98 ? 35.622 4.001 63.347 1.00 32.71 98 SER A C 1
ATOM 773 O O . SER A 1 98 ? 34.899 4.595 64.150 1.00 40.33 98 SER A O 1
ATOM 776 N N . ILE A 1 99 ? 35.263 2.911 62.677 1.00 21.80 99 ILE A N 1
ATOM 777 C CA . ILE A 1 99 ? 33.980 2.246 62.818 1.00 22.72 99 ILE A CA 1
ATOM 778 C C . ILE A 1 99 ? 33.673 2.119 64.310 1.00 24.77 99 ILE A C 1
ATOM 779 O O . ILE A 1 99 ? 32.527 2.313 64.746 1.00 14.06 99 ILE A O 1
ATOM 784 N N . LEU A 1 100 ? 34.694 1.790 65.099 1.00 29.65 100 LEU A N 1
ATOM 785 C CA . LEU A 1 100 ? 34.485 1.668 66.525 1.00 28.94 100 LEU A CA 1
ATOM 786 C C . LEU A 1 100 ? 34.196 3.054 67.037 1.00 30.85 100 LEU A C 1
ATOM 787 O O . LEU A 1 100 ? 33.225 3.258 67.796 1.00 18.73 100 LEU A O 1
ATOM 792 N N . HIS A 1 101 ? 35.032 4.006 66.619 1.00 30.35 101 HIS A N 1
ATOM 793 C CA . HIS A 1 101 ? 34.860 5.367 67.062 1.00 41.83 101 HIS A CA 1
ATOM 794 C C . HIS A 1 101 ? 33.504 6.004 66.727 1.00 47.46 101 HIS A C 1
ATOM 795 O O . HIS A 1 101 ? 32.816 6.493 67.633 1.00 46.36 101 HIS A O 1
ATOM 802 N N . ASN A 1 102 ? 33.149 6.028 65.439 1.00 51.02 102 ASN A N 1
ATOM 803 C CA . ASN A 1 102 ? 31.898 6.609 64.945 1.00 50.71 102 ASN A CA 1
ATOM 804 C C . ASN A 1 102 ? 30.725 6.124 65.813 1.00 50.93 102 ASN A C 1
ATOM 805 O O . ASN A 1 102 ? 29.705 6.832 66.003 1.00 53.18 102 ASN A O 1
ATOM 810 N N . LEU A 1 103 ? 30.924 4.913 66.336 1.00 46.96 103 LEU A N 1
ATOM 811 C CA . LEU A 1 103 ? 29.982 4.164 67.142 1.00 36.00 103 LEU A CA 1
ATOM 812 C C . LEU A 1 103 ? 29.772 4.420 68.630 1.00 34.91 103 LEU A C 1
ATOM 813 O O . LEU A 1 103 ? 28.613 4.534 69.064 1.00 22.99 103 LEU A O 1
ATOM 818 N N . ARG A 1 104 ? 30.843 4.431 69.431 1.00 35.74 104 ARG A N 1
ATOM 819 C CA . ARG A 1 104 ? 30.628 4.675 70.854 1.00 40.17 104 ARG A CA 1
ATOM 820 C C . ARG A 1 104 ? 30.390 6.170 71.052 1.00 41.64 104 ARG A C 1
ATOM 821 O O . ARG A 1 104 ? 29.537 6.569 71.861 1.00 46.26 104 ARG A O 1
ATOM 829 N N . SER A 1 105 ? 31.141 6.978 70.299 1.00 37.84 105 SER A N 1
ATOM 830 C CA . SER A 1 105 ? 31.013 8.433 70.307 1.00 39.61 105 SER A CA 1
ATOM 831 C C . SER A 1 105 ? 29.521 8.716 70.241 1.00 40.60 105 SER A C 1
ATOM 832 O O . SER A 1 105 ? 28.947 9.402 71.102 1.00 44.62 105 SER A O 1
ATOM 835 N N . ARG A 1 106 ? 28.920 8.178 69.176 1.00 37.20 106 ARG A N 1
ATOM 836 C CA . ARG A 1 106 ? 27.498 8.304 68.947 1.00 33.00 106 ARG A CA 1
ATOM 837 C C . ARG A 1 106 ? 26.823 7.583 70.138 1.00 33.73 106 ARG A C 1
ATOM 838 O O . ARG A 1 106 ? 25.935 8.165 70.765 1.00 16.42 106 ARG A O 1
ATOM 846 N N . TYR A 1 107 ? 27.262 6.361 70.479 1.00 38.72 107 TYR A N 1
ATOM 847 C CA . TYR A 1 107 ? 26.658 5.593 71.581 1.00 36.03 107 TYR A CA 1
ATOM 848 C C . TYR A 1 107 ? 26.618 6.258 72.969 1.00 39.83 107 TYR A C 1
ATOM 849 O O . TYR A 1 107 ? 25.603 6.133 73.706 1.00 24.37 107 TYR A O 1
ATOM 858 N N . GLU A 1 108 ? 27.731 6.920 73.313 1.00 44.40 108 GLU A N 1
ATOM 859 C CA . GLU A 1 108 ? 27.935 7.598 74.588 1.00 53.13 108 GLU A CA 1
ATOM 860 C C . GLU A 1 108 ? 27.353 9.011 74.541 1.00 56.14 108 GLU A C 1
ATOM 861 O O . GLU A 1 108 ? 27.818 9.901 75.262 1.00 57.19 108 GLU A O 1
ATOM 867 N N . SER A 1 109 ? 26.363 9.238 73.681 1.00 56.10 109 SER A N 1
ATOM 868 C CA . SER A 1 109 ? 25.728 10.550 73.610 1.00 48.07 109 SER A CA 1
ATOM 869 C C . SER A 1 109 ? 24.239 10.277 73.718 1.00 45.50 109 SER A C 1
ATOM 870 O O . SER A 1 109 ? 23.437 11.209 73.832 1.00 45.64 109 SER A O 1
ATOM 873 N N . GLY A 1 110 ? 23.886 8.988 73.714 1.00 41.61 110 GLY A N 1
ATOM 874 C CA . GLY A 1 110 ? 22.496 8.575 73.827 1.00 35.14 110 GLY A CA 1
ATOM 875 C C . GLY A 1 110 ? 21.953 8.030 72.512 1.00 33.86 110 GLY A C 1
ATOM 876 O O . GLY A 1 110 ? 20.781 7.625 72.415 1.00 33.29 110 GLY A O 1
ATOM 877 N N . PHE A 1 111 ? 22.831 7.973 71.513 1.00 32.05 111 PHE A N 1
ATOM 878 C CA . PHE A 1 111 ? 22.473 7.545 70.167 1.00 32.56 111 PHE A CA 1
ATOM 879 C C . PHE A 1 111 ? 22.689 6.061 69.899 1.00 25.53 111 PHE A C 1
ATOM 880 O O . PHE A 1 111 ? 23.803 5.648 69.499 1.00 18.56 111 PHE A O 1
ATOM 888 N N . ILE A 1 112 ? 21.632 5.268 70.099 1.00 20.73 112 ILE A N 1
ATOM 889 C CA . ILE A 1 112 ? 21.770 3.850 69.859 1.00 24.36 112 ILE A CA 1
ATOM 890 C C . ILE A 1 112 ? 21.761 3.556 68.360 1.00 29.24 112 ILE A C 1
ATOM 891 O O . ILE A 1 112 ? 22.745 3.002 67.821 1.00 25.87 112 ILE A O 1
ATOM 896 N N . TYR A 1 113 ? 20.681 3.941 67.681 1.00 27.15 113 TYR A N 1
ATOM 897 C CA . TYR A 1 113 ? 20.586 3.695 66.254 1.00 27.24 113 TYR A CA 1
ATOM 898 C C . TYR A 1 113 ? 21.650 4.415 65.438 1.00 24.40 113 TYR A C 1
ATOM 899 O O . TYR A 1 113 ? 22.023 5.531 65.761 1.00 19.80 113 TYR A O 1
ATOM 908 N N . THR A 1 114 ? 22.146 3.748 64.398 1.00 22.04 114 THR A N 1
ATOM 909 C CA . THR A 1 114 ? 23.163 4.314 63.538 1.00 19.55 114 THR A CA 1
ATOM 910 C C . THR A 1 114 ? 23.480 3.521 62.287 1.00 27.51 114 THR A C 1
ATOM 911 O O . THR A 1 114 ? 23.948 2.388 62.347 1.00 40.07 114 THR A O 1
ATOM 915 N N . TYR A 1 115 ? 23.301 4.184 61.151 1.00 35.17 115 TYR A N 1
ATOM 916 C CA . TYR A 1 115 ? 23.547 3.601 59.831 1.00 35.52 115 TYR A CA 1
ATOM 917 C C . TYR A 1 115 ? 25.001 3.479 59.371 1.00 32.79 115 TYR A C 1
ATOM 918 O O . TYR A 1 115 ? 25.886 4.202 59.831 1.00 36.40 115 TYR A O 1
ATOM 927 N N . SER A 1 116 ? 25.178 2.588 58.398 1.00 29.97 116 SER A N 1
ATOM 928 C CA . SER A 1 116 ? 26.434 2.307 57.720 1.00 38.76 116 SER A CA 1
ATOM 929 C C . SER A 1 116 ? 25.991 1.638 56.414 1.00 36.75 116 SER A C 1
ATOM 930 O O . SER A 1 116 ? 25.783 0.423 56.348 1.00 48.92 116 SER A O 1
ATOM 933 N N . GLY A 1 117 ? 25.792 2.451 55.385 1.00 32.49 117 GLY A N 1
ATOM 934 C CA . GLY A 1 117 ? 25.352 1.916 54.105 1.00 23.58 117 GLY A CA 1
ATOM 935 C C . GLY A 1 117 ? 24.025 1.176 54.242 1.00 28.13 117 GLY A C 1
ATOM 936 O O . GLY A 1 117 ? 23.138 1.613 55.016 1.00 18.92 117 GLY A O 1
ATOM 937 N N . LEU A 1 118 ? 23.878 0.077 53.498 1.00 31.70 118 LEU A N 1
ATOM 938 C CA . LEU A 1 118 ? 22.655 -0.696 53.522 1.00 26.11 118 LEU A CA 1
ATOM 939 C C . LEU A 1 118 ? 22.232 -1.072 54.944 1.00 31.43 118 LEU A C 1
ATOM 940 O O . LEU A 1 118 ? 21.024 -1.142 55.213 1.00 23.18 118 LEU A O 1
ATOM 945 N N . PHE A 1 119 ? 23.190 -1.275 55.859 1.00 29.37 119 PHE A N 1
ATOM 946 C CA . PHE A 1 119 ? 22.843 -1.651 57.236 1.00 29.84 119 PHE A CA 1
ATOM 947 C C . PHE A 1 119 ? 22.553 -0.537 58.223 1.00 33.46 119 PHE A C 1
ATOM 948 O O . PHE A 1 119 ? 23.235 0.488 58.286 1.00 38.42 119 PHE A O 1
ATOM 956 N N . CYS A 1 120 ? 21.618 -0.838 59.105 1.00 33.45 120 CYS A N 1
ATOM 957 C CA . CYS A 1 120 ? 21.253 0.093 60.150 1.00 25.17 120 CYS A CA 1
ATOM 958 C C . CYS A 1 120 ? 21.653 -0.538 61.494 1.00 27.79 120 CYS A C 1
ATOM 959 O O . CYS A 1 120 ? 21.078 -1.544 61.911 1.00 37.52 120 CYS A O 1
ATOM 962 N N . ILE A 1 121 ? 22.646 0.037 62.168 1.00 21.70 121 ILE A N 1
ATOM 963 C CA . ILE A 1 121 ? 23.108 -0.528 63.443 1.00 18.64 121 ILE A CA 1
ATOM 964 C C . ILE A 1 121 ? 22.262 -0.183 64.634 1.00 21.45 121 ILE A C 1
ATOM 965 O O . ILE A 1 121 ? 21.781 0.926 64.784 1.00 25.41 121 ILE A O 1
ATOM 970 N N . ALA A 1 122 ? 22.138 -1.122 65.544 1.00 23.32 122 ALA A N 1
ATOM 971 C CA . ALA A 1 122 ? 21.405 -0.824 66.763 1.00 27.47 122 ALA A CA 1
ATOM 972 C C . ALA A 1 122 ? 22.377 -1.233 67.872 1.00 22.47 122 ALA A C 1
ATOM 973 O O . ALA A 1 122 ? 23.315 -2.004 67.634 1.00 21.70 122 ALA A O 1
ATOM 975 N N . ILE A 1 123 ? 22.232 -0.647 69.049 1.00 20.02 123 ILE A N 1
ATOM 976 C CA . ILE A 1 123 ? 23.056 -1.028 70.170 1.00 20.00 123 ILE A CA 1
ATOM 977 C C . ILE A 1 123 ? 22.160 -0.847 71.353 1.00 18.90 123 ILE A C 1
ATOM 978 O O . ILE A 1 123 ? 21.666 0.231 71.642 1.00 27.42 123 ILE A O 1
ATOM 983 N N . ASN A 1 124 ? 21.978 -1.947 72.049 1.00 22.12 124 ASN A N 1
ATOM 984 C CA . ASN A 1 124 ? 21.121 -1.996 73.217 1.00 20.16 124 ASN A CA 1
ATOM 985 C C . ASN A 1 124 ? 21.333 -0.911 74.253 1.00 25.38 124 ASN A C 1
ATOM 986 O O . ASN A 1 124 ? 22.317 -0.900 74.999 1.00 35.02 124 ASN A O 1
ATOM 991 N N . PRO A 1 125 ? 20.411 0.044 74.287 1.00 24.45 125 PRO A N 1
ATOM 992 C CA . PRO A 1 125 ? 20.489 1.134 75.248 1.00 20.60 125 PRO A CA 1
ATOM 993 C C . PRO A 1 125 ? 20.653 0.552 76.641 1.00 21.74 125 PRO A C 1
ATOM 994 O O . PRO A 1 125 ? 21.667 0.805 77.318 1.00 18.24 125 PRO A O 1
ATOM 998 N N . TYR A 1 126 ? 19.678 -0.291 76.998 1.00 23.75 126 TYR A N 1
ATOM 999 C CA . TYR A 1 126 ? 19.542 -0.945 78.306 1.00 30.26 126 TYR A CA 1
ATOM 1000 C C . TYR A 1 126 ? 18.986 0.202 79.137 1.00 30.15 126 TYR A C 1
ATOM 1001 O O . TYR A 1 126 ? 19.696 0.809 79.937 1.00 36.00 126 TYR A O 1
ATOM 1010 N N . ARG A 1 127 ? 17.721 0.527 78.902 1.00 27.72 127 ARG A N 1
ATOM 1011 C CA . ARG A 1 127 ? 17.040 1.610 79.594 1.00 30.95 127 ARG A CA 1
ATOM 1012 C C . ARG A 1 127 ? 15.987 2.193 78.681 1.00 32.40 127 ARG A C 1
ATOM 1013 O O . ARG A 1 127 ? 16.238 2.446 77.496 1.00 31.47 127 ARG A O 1
ATOM 1021 N N . ARG A 1 128 ? 14.808 2.416 79.240 1.00 29.92 128 ARG A N 1
ATOM 1022 C CA . ARG A 1 128 ? 13.733 3.012 78.468 1.00 30.67 128 ARG A CA 1
ATOM 1023 C C . ARG A 1 128 ? 14.213 4.321 77.818 1.00 34.71 128 ARG A C 1
ATOM 1024 O O . ARG A 1 128 ? 14.878 5.124 78.445 1.00 42.30 128 ARG A O 1
ATOM 1032 N N . LEU A 1 129 ? 13.918 4.497 76.540 1.00 33.13 129 LEU A N 1
ATOM 1033 C CA . LEU A 1 129 ? 14.267 5.714 75.832 1.00 21.57 129 LEU A CA 1
ATOM 1034 C C . LEU A 1 129 ? 12.965 6.255 75.288 1.00 27.28 129 LEU A C 1
ATOM 1035 O O . LEU A 1 129 ? 11.992 5.512 75.153 1.00 23.34 129 LEU A O 1
ATOM 1040 N N . PRO A 1 130 ? 12.920 7.558 74.979 1.00 37.76 130 PRO A N 1
ATOM 1041 C CA . PRO A 1 130 ? 11.676 8.130 74.463 1.00 35.86 130 PRO A CA 1
ATOM 1042 C C . PRO A 1 130 ? 11.576 8.041 72.934 1.00 40.42 130 PRO A C 1
ATOM 1043 O O . PRO A 1 130 ? 10.522 8.291 72.347 1.00 44.24 130 PRO A O 1
ATOM 1047 N N . ILE A 1 131 ? 12.697 7.652 72.330 1.00 38.06 131 ILE A N 1
ATOM 1048 C CA . ILE A 1 131 ? 12.856 7.414 70.897 1.00 40.94 131 ILE A CA 1
ATOM 1049 C C . ILE A 1 131 ? 11.591 6.843 70.215 1.00 43.37 131 ILE A C 1
ATOM 1050 O O . ILE A 1 131 ? 11.357 7.085 69.030 1.00 46.97 131 ILE A O 1
ATOM 1055 N N . TYR A 1 132 ? 10.814 6.047 70.949 1.00 38.31 132 TYR A N 1
ATOM 1056 C CA . TYR A 1 132 ? 9.652 5.388 70.373 1.00 33.90 132 TYR A CA 1
ATOM 1057 C C . TYR A 1 132 ? 8.259 5.914 70.652 1.00 40.49 132 TYR A C 1
ATOM 1058 O O . TYR A 1 132 ? 7.290 5.145 70.556 1.00 37.61 132 TYR A O 1
ATOM 1067 N N . THR A 1 133 ? 8.138 7.200 70.981 1.00 45.82 133 THR A N 1
ATOM 1068 C CA . THR A 1 133 ? 6.811 7.779 71.227 1.00 44.68 133 THR A CA 1
ATOM 1069 C C . THR A 1 133 ? 6.088 7.941 69.901 1.00 43.24 133 THR A C 1
ATOM 1070 O O . THR A 1 133 ? 6.739 8.104 68.848 1.00 35.21 133 THR A O 1
ATOM 1074 N N . GLN A 1 134 ? 4.758 7.946 69.967 1.00 40.36 134 GLN A N 1
ATOM 1075 C CA . GLN A 1 134 ? 3.957 8.134 68.783 1.00 35.41 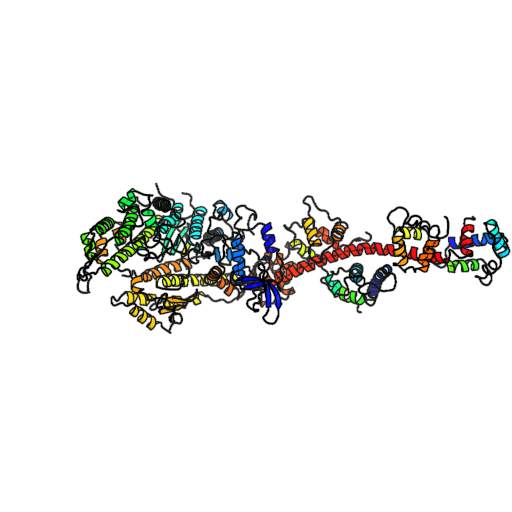134 GLN A CA 1
ATOM 1076 C C . GLN A 1 134 ? 4.298 9.437 68.038 1.00 33.91 134 GLN A C 1
ATOM 1077 O O . GLN A 1 134 ? 4.640 9.399 66.862 1.00 42.31 134 GLN A O 1
ATOM 1083 N N . GLY A 1 135 ? 4.207 10.579 68.712 1.00 18.31 135 GLY A N 1
ATOM 1084 C CA . GLY A 1 135 ? 4.540 11.824 68.050 1.00 18.11 135 GLY A CA 1
ATOM 1085 C C . GLY A 1 135 ? 5.839 11.721 67.265 1.00 16.83 135 GLY A C 1
ATOM 1086 O O . GLY A 1 135 ? 6.036 12.438 66.285 1.00 23.01 135 GLY A O 1
ATOM 1087 N N . LEU A 1 136 ? 6.745 10.850 67.692 1.00 24.88 136 LEU A N 1
ATOM 1088 C CA . LEU A 1 136 ? 8.014 10.732 66.978 1.00 29.84 136 LEU A CA 1
ATOM 1089 C C . LEU A 1 136 ? 7.755 10.032 65.662 1.00 32.86 136 LEU A C 1
ATOM 1090 O O . LEU A 1 136 ? 8.417 10.285 64.647 1.00 29.98 136 LEU A O 1
ATOM 1095 N N . VAL A 1 137 ? 6.767 9.141 65.713 1.00 36.71 137 VAL A N 1
ATOM 1096 C CA . VAL A 1 137 ? 6.333 8.353 64.564 1.00 33.58 137 VAL A CA 1
ATOM 1097 C C . VAL A 1 137 ? 6.083 9.321 63.418 1.00 43.44 137 VAL A C 1
ATOM 1098 O O . VAL A 1 137 ? 6.755 9.269 62.359 1.00 49.88 137 VAL A O 1
ATOM 1102 N N . ASP A 1 138 ? 5.083 10.173 63.647 1.00 38.08 138 ASP A N 1
ATOM 1103 C CA . ASP A 1 138 ? 4.672 11.162 62.681 1.00 32.35 138 ASP A CA 1
ATOM 1104 C C . ASP A 1 138 ? 5.897 11.873 62.192 1.00 32.03 138 ASP A C 1
ATOM 1105 O O . ASP A 1 138 ? 6.189 11.892 61.002 1.00 29.17 138 ASP A O 1
ATOM 1110 N N . LYS A 1 139 ? 6.652 12.440 63.113 1.00 31.89 139 LYS A N 1
ATOM 1111 C CA . LYS A 1 139 ? 7.840 13.116 62.678 1.00 32.62 139 LYS A CA 1
ATOM 1112 C C . LYS A 1 139 ? 8.604 12.190 61.741 1.00 32.41 139 LYS A C 1
ATOM 1113 O O . LYS A 1 139 ? 9.074 12.636 60.705 1.00 32.86 139 LYS A O 1
ATOM 1119 N N . TYR A 1 140 ? 8.684 10.898 62.041 1.00 25.67 140 TYR A N 1
ATOM 1120 C CA . TYR A 1 140 ? 9.464 10.030 61.152 1.00 19.39 140 TYR A CA 1
ATOM 1121 C C . TYR A 1 140 ? 8.793 9.484 59.891 1.00 19.44 140 TYR A C 1
ATOM 1122 O O . TYR A 1 140 ? 9.472 9.000 58.953 1.00 18.03 140 TYR A O 1
ATOM 1131 N N . ARG A 1 141 ? 7.466 9.591 59.879 1.00 20.93 141 ARG A N 1
ATOM 1132 C CA . ARG A 1 141 ? 6.621 9.112 58.783 1.00 22.74 141 ARG A CA 1
ATOM 1133 C C . ARG A 1 141 ? 7.045 9.770 57.467 1.00 23.58 141 ARG A C 1
ATOM 1134 O O . ARG A 1 141 ? 7.900 10.647 57.453 1.00 38.39 141 ARG A O 1
ATOM 1142 N N . GLY A 1 142 ? 6.486 9.301 56.366 1.00 21.78 142 GLY A N 1
ATOM 1143 C CA . GLY A 1 142 ? 6.830 9.832 55.067 1.00 18.98 142 GLY A CA 1
ATOM 1144 C C . GLY A 1 142 ? 8.253 10.172 54.667 1.00 12.43 142 GLY A C 1
ATOM 1145 O O . GLY A 1 142 ? 8.515 10.262 53.496 1.00 23.75 142 GLY A O 1
ATOM 1146 N N . LYS A 1 143 ? 9.209 10.297 55.573 1.00 11.73 143 LYS A N 1
ATOM 1147 C CA . LYS A 1 143 ? 10.548 10.746 55.103 1.00 18.96 143 LYS A CA 1
ATOM 1148 C C . LYS A 1 143 ? 11.663 9.834 54.541 1.00 26.09 143 LYS A C 1
ATOM 1149 O O . LYS A 1 143 ? 11.901 8.737 55.044 1.00 33.49 143 LYS A O 1
ATOM 1155 N N . ARG A 1 144 ? 12.353 10.310 53.494 1.00 28.92 144 ARG A N 1
ATOM 1156 C CA . ARG A 1 144 ? 13.463 9.534 52.963 1.00 38.26 144 ARG A CA 1
ATOM 1157 C C . ARG A 1 144 ? 14.329 9.477 54.204 1.00 40.64 144 ARG A C 1
ATOM 1158 O O . ARG A 1 144 ? 14.206 10.288 55.111 1.00 41.85 144 ARG A O 1
ATOM 1166 N N . ARG A 1 145 ? 15.198 8.491 54.232 1.00 41.23 145 ARG A N 1
ATOM 1167 C CA . ARG A 1 145 ? 16.120 8.237 55.330 1.00 39.65 145 ARG A CA 1
ATOM 1168 C C . ARG A 1 145 ? 16.997 9.444 55.734 1.00 34.26 145 ARG A C 1
ATOM 1169 O O . ARG A 1 145 ? 17.154 9.716 56.932 1.00 26.33 145 ARG A O 1
ATOM 1177 N N . ALA A 1 146 ? 17.549 10.173 54.761 1.00 32.38 146 ALA A N 1
ATOM 1178 C CA . ALA A 1 146 ? 18.422 11.310 55.060 1.00 33.91 146 ALA A CA 1
ATOM 1179 C C . ALA A 1 146 ? 17.760 12.624 55.496 1.00 27.59 146 ALA A C 1
ATOM 1180 O O . ALA A 1 146 ? 18.451 13.585 55.805 1.00 24.10 146 ALA A O 1
ATOM 1182 N N . GLU A 1 147 ? 16.434 12.678 55.497 1.00 25.01 147 GLU A N 1
ATOM 1183 C CA . GLU A 1 147 ? 15.738 13.886 55.910 1.00 34.23 147 GLU A CA 1
ATOM 1184 C C . GLU A 1 147 ? 15.591 13.898 57.406 1.00 37.91 147 GLU A C 1
ATOM 1185 O O . GLU A 1 147 ? 15.316 14.939 58.007 1.00 33.85 147 GLU A O 1
ATOM 1191 N N . MET A 1 148 ? 15.767 12.734 58.013 1.00 35.68 148 MET A N 1
ATOM 1192 C CA . MET A 1 148 ? 15.643 12.614 59.443 1.00 23.70 148 MET A CA 1
ATOM 1193 C C . MET A 1 148 ? 16.942 12.014 59.988 1.00 18.01 148 MET A C 1
ATOM 1194 O O . MET A 1 148 ? 17.886 11.778 59.228 1.00 11.73 148 MET A O 1
ATOM 1199 N N . PRO A 1 149 ? 17.055 11.874 61.316 1.00 24.60 149 PRO A N 1
ATOM 1200 C CA . PRO A 1 149 ? 18.287 11.289 61.882 1.00 30.21 149 PRO A CA 1
ATOM 1201 C C . PRO A 1 149 ? 18.139 9.750 61.869 1.00 24.28 149 PRO A C 1
ATOM 1202 O O . PRO A 1 149 ? 17.025 9.249 61.645 1.00 34.36 149 PRO A O 1
ATOM 1206 N N . PRO A 1 150 ? 19.240 8.993 62.055 1.00 20.06 150 PRO A N 1
ATOM 1207 C CA . PRO A 1 150 ? 19.204 7.522 62.077 1.00 19.16 150 PRO A CA 1
ATOM 1208 C C . PRO A 1 150 ? 18.183 7.009 63.066 1.00 19.71 150 PRO A C 1
ATOM 1209 O O . PRO A 1 150 ? 18.151 7.446 64.226 1.00 35.89 150 PRO A O 1
ATOM 1213 N N . HIS A 1 151 ? 17.352 6.075 62.626 1.00 14.17 151 HIS A N 1
ATOM 1214 C CA . HIS A 1 151 ? 16.335 5.575 63.523 1.00 19.81 151 HIS A CA 1
ATOM 1215 C C . HIS A 1 151 ? 15.513 4.458 62.890 1.00 26.70 151 HIS A C 1
ATOM 1216 O O . HIS A 1 151 ? 15.209 4.466 61.692 1.00 42.48 151 HIS A O 1
ATOM 1223 N N . LEU A 1 152 ? 15.206 3.467 63.713 1.00 28.50 152 LEU A N 1
ATOM 1224 C CA . LEU A 1 152 ? 14.439 2.313 63.287 1.00 23.57 152 LEU A CA 1
ATOM 1225 C C . LEU A 1 152 ? 13.282 2.854 62.448 1.00 16.10 152 LEU A C 1
ATOM 1226 O O . LEU A 1 152 ? 13.246 2.622 61.226 1.00 13.81 152 LEU A O 1
ATOM 1231 N N . PHE A 1 153 ? 12.356 3.589 63.068 1.00 14.21 153 PHE A N 1
ATOM 1232 C CA . PHE A 1 153 ? 11.244 4.135 62.297 1.00 17.25 153 PHE A CA 1
ATOM 1233 C C . PHE A 1 153 ? 11.596 4.543 60.826 1.00 11.73 153 PHE A C 1
ATOM 1234 O O . PHE A 1 153 ? 10.756 4.383 59.959 1.00 11.73 153 PHE A O 1
ATOM 1242 N N . SER A 1 154 ? 12.785 5.060 60.504 1.00 11.73 154 SER A N 1
ATOM 1243 C CA . SER A 1 154 ? 12.952 5.388 59.093 1.00 19.27 154 SER A CA 1
ATOM 1244 C C . SER A 1 154 ? 12.985 4.062 58.345 1.00 20.90 154 SER A C 1
ATOM 1245 O O . SER A 1 154 ? 12.109 3.779 57.516 1.00 32.70 154 SER A O 1
ATOM 1248 N N . ILE A 1 155 ? 13.967 3.233 58.657 1.00 23.61 155 ILE A N 1
ATOM 1249 C CA . ILE A 1 155 ? 14.071 1.912 58.045 1.00 16.02 155 ILE A CA 1
ATOM 1250 C C . ILE A 1 155 ? 12.690 1.194 58.039 1.00 12.82 155 ILE A C 1
ATOM 1251 O O . ILE A 1 155 ? 12.306 0.615 57.037 1.00 14.20 155 ILE A O 1
ATOM 1256 N N . ALA A 1 156 ? 11.940 1.235 59.134 1.00 11.73 156 ALA A N 1
ATOM 1257 C CA . ALA A 1 156 ? 10.633 0.584 59.139 1.00 17.86 156 ALA A CA 1
ATOM 1258 C C . ALA A 1 156 ? 9.819 1.144 57.980 1.00 17.95 156 ALA A C 1
ATOM 1259 O O . ALA A 1 156 ? 9.325 0.400 57.105 1.00 31.69 156 ALA A O 1
ATOM 1261 N N . ASP A 1 157 ? 9.728 2.475 58.009 1.00 24.12 157 ASP A N 1
ATOM 1262 C CA . ASP A 1 157 ? 8.995 3.318 57.066 1.00 24.98 157 ASP A CA 1
ATOM 1263 C C . ASP A 1 157 ? 9.478 3.262 55.617 1.00 24.24 157 ASP A C 1
ATOM 1264 O O . ASP A 1 157 ? 8.739 2.792 54.750 1.00 11.73 157 ASP A O 1
ATOM 1269 N N . ASN A 1 158 ? 10.683 3.748 55.328 1.00 12.79 158 ASN A N 1
ATOM 1270 C CA . ASN A 1 158 ? 11.104 3.669 53.947 1.00 23.26 158 ASN A CA 1
ATOM 1271 C C . ASN A 1 158 ? 10.710 2.293 53.406 1.00 27.49 158 ASN A C 1
ATOM 1272 O O . ASN A 1 158 ? 10.355 2.159 52.246 1.00 49.67 158 ASN A O 1
ATOM 1277 N N . ALA A 1 159 ? 10.737 1.274 54.259 1.00 30.96 159 ALA A N 1
ATOM 1278 C CA . ALA A 1 159 ? 10.342 -0.063 53.829 1.00 25.10 159 ALA A CA 1
ATOM 1279 C C . ALA A 1 159 ? 8.921 0.092 53.351 1.00 25.09 159 ALA A C 1
ATOM 1280 O O . ALA A 1 159 ? 8.617 -0.102 52.177 1.00 28.38 159 ALA A O 1
ATOM 1282 N N . TYR A 1 160 ? 8.052 0.451 54.282 1.00 19.70 160 TYR A N 1
ATOM 1283 C CA . TYR A 1 160 ? 6.651 0.653 53.965 1.00 20.43 160 TYR A CA 1
ATOM 1284 C C . TYR A 1 160 ? 6.482 1.481 52.712 1.00 23.67 160 TYR A C 1
ATOM 1285 O O . TYR A 1 160 ? 5.655 1.147 51.859 1.00 19.92 160 TYR A O 1
ATOM 1294 N N . GLN A 1 161 ? 7.228 2.588 52.634 1.00 26.17 161 GLN A N 1
ATOM 1295 C CA . GLN A 1 161 ? 7.158 3.465 51.472 1.00 22.51 161 GLN A CA 1
ATOM 1296 C C . GLN A 1 161 ? 7.386 2.539 50.282 1.00 17.72 161 GLN A C 1
ATOM 1297 O O . GLN A 1 161 ? 6.426 2.103 49.653 1.00 21.56 161 GLN A O 1
ATOM 1303 N N . TYR A 1 162 ? 8.636 2.189 50.009 1.00 15.08 162 TYR A N 1
ATOM 1304 C CA . TYR A 1 162 ? 8.911 1.306 48.882 1.00 14.61 162 TYR A CA 1
ATOM 1305 C C . TYR A 1 162 ? 7.911 0.199 48.701 1.00 20.66 162 TYR A C 1
ATOM 1306 O O . TYR A 1 162 ? 7.708 -0.267 47.576 1.00 28.80 162 TYR A O 1
ATOM 1315 N N . MET A 1 163 ? 7.301 -0.288 49.771 1.00 18.18 163 MET A N 1
ATOM 1316 C CA . MET A 1 163 ? 6.349 -1.321 49.473 1.00 20.53 163 MET A CA 1
ATOM 1317 C C . MET A 1 163 ? 5.431 -0.627 48.452 1.00 26.06 163 MET A C 1
ATOM 1318 O O . MET A 1 163 ? 5.478 -0.972 47.270 1.00 24.52 163 MET A O 1
ATOM 1323 N N . LEU A 1 164 ? 4.681 0.389 48.886 1.00 32.69 164 LEU A N 1
ATOM 1324 C CA . LEU A 1 164 ? 3.754 1.127 48.012 1.00 27.22 164 LEU A CA 1
ATOM 1325 C C . LEU A 1 164 ? 4.231 1.610 46.632 1.00 28.18 164 LEU A C 1
ATOM 1326 O O . LEU A 1 164 ? 3.655 1.239 45.601 1.00 30.06 164 LEU A O 1
ATOM 1331 N N . GLN A 1 165 ? 5.281 2.420 46.598 1.00 24.54 165 GLN A N 1
ATOM 1332 C CA . GLN A 1 165 ? 5.767 2.922 45.324 1.00 40.37 165 GLN A CA 1
ATOM 1333 C C . GLN A 1 165 ? 6.270 1.848 44.374 1.00 38.49 165 GLN A C 1
ATOM 1334 O O . GLN A 1 165 ? 6.155 1.999 43.164 1.00 47.10 165 GLN A O 1
ATOM 1340 N N . ASP A 1 166 ? 6.821 0.765 44.896 1.00 35.02 166 ASP A N 1
ATOM 1341 C CA . ASP A 1 166 ? 7.350 -0.264 44.007 1.00 29.96 166 ASP A CA 1
ATOM 1342 C C . ASP A 1 166 ? 6.472 -1.448 43.795 1.00 24.28 166 ASP A C 1
ATOM 1343 O O . ASP A 1 166 ? 6.840 -2.375 43.069 1.00 17.82 166 ASP A O 1
ATOM 1348 N N . ARG A 1 167 ? 5.298 -1.382 44.401 1.00 19.67 167 ARG A N 1
ATOM 1349 C CA . ARG A 1 167 ? 4.330 -2.455 44.372 1.00 24.95 167 ARG A CA 1
ATOM 1350 C C . ARG A 1 167 ? 5.016 -3.845 44.598 1.00 24.25 167 ARG A C 1
ATOM 1351 O O . ARG A 1 167 ? 4.410 -4.864 44.271 1.00 16.13 167 ARG A O 1
ATOM 1359 N N . GLU A 1 168 ? 6.241 -3.890 45.172 1.00 21.40 168 GLU A N 1
ATOM 1360 C CA . GLU A 1 168 ? 6.941 -5.174 45.470 1.00 24.94 168 GLU A CA 1
ATOM 1361 C C . GLU A 1 168 ? 7.000 -5.493 46.996 1.00 33.75 168 GLU A C 1
ATOM 1362 O O . GLU A 1 168 ? 6.566 -4.663 47.803 1.00 30.53 168 GLU A O 1
ATOM 1368 N N . ASN A 1 169 ? 7.538 -6.665 47.399 1.00 40.67 169 ASN A N 1
ATOM 1369 C CA . ASN A 1 169 ? 7.614 -7.095 48.837 1.00 31.33 169 ASN A CA 1
ATOM 1370 C C . ASN A 1 169 ? 8.746 -6.561 49.695 1.00 28.40 169 ASN A C 1
ATOM 1371 O O . ASN A 1 169 ? 9.885 -6.384 49.235 1.00 18.62 169 ASN A O 1
ATOM 1376 N N . GLN A 1 170 ? 8.445 -6.426 50.985 1.00 32.68 170 GLN A N 1
ATOM 1377 C CA . GLN A 1 170 ? 9.407 -5.906 51.952 1.00 36.01 170 GLN A CA 1
ATOM 1378 C C . GLN A 1 170 ? 9.823 -6.800 53.119 1.00 32.89 170 GLN A C 1
ATOM 1379 O O . GLN A 1 170 ? 8.996 -7.193 53.960 1.00 27.47 170 GLN A O 1
ATOM 1385 N N . SER A 1 171 ? 11.114 -7.107 53.181 1.00 25.35 171 SER A N 1
ATOM 1386 C CA . SER A 1 171 ? 11.601 -7.936 54.259 1.00 28.09 171 SER A CA 1
ATOM 1387 C C . SER A 1 171 ? 12.625 -7.158 55.072 1.00 28.84 171 SER A C 1
ATOM 1388 O O . SER A 1 171 ? 13.539 -6.493 54.524 1.00 19.57 171 SER A O 1
ATOM 1391 N N . MET A 1 172 ? 12.440 -7.221 56.386 1.00 31.36 172 MET A N 1
ATOM 1392 C CA . MET A 1 172 ? 13.309 -6.558 57.350 1.00 32.12 172 MET A CA 1
ATOM 1393 C C . MET A 1 172 ? 13.978 -7.643 58.181 1.00 30.28 172 MET A C 1
ATOM 1394 O O . MET A 1 172 ? 13.306 -8.407 58.893 1.00 34.18 172 MET A O 1
ATOM 1399 N N . LEU A 1 173 ? 15.304 -7.669 58.094 1.00 22.36 173 LEU A N 1
ATOM 1400 C CA . LEU A 1 173 ? 16.160 -8.664 58.739 1.00 18.53 173 LEU A CA 1
ATOM 1401 C C . LEU A 1 173 ? 16.912 -8.376 60.050 1.00 17.64 173 LEU A C 1
ATOM 1402 O O . LEU A 1 173 ? 18.154 -8.255 59.986 1.00 11.73 173 LEU A O 1
ATOM 1407 N N . ILE A 1 174 ? 16.253 -8.341 61.223 1.00 16.16 174 ILE A N 1
ATOM 1408 C CA . ILE A 1 174 ? 17.024 -8.037 62.451 1.00 20.23 174 ILE A CA 1
ATOM 1409 C C . ILE A 1 174 ? 17.918 -9.147 63.017 1.00 22.65 174 ILE A C 1
ATOM 1410 O O . ILE A 1 174 ? 17.434 -10.212 63.422 1.00 23.39 174 ILE A O 1
ATOM 1415 N N . THR A 1 175 ? 19.200 -8.816 63.169 1.00 24.00 175 THR A N 1
ATOM 1416 C CA . THR A 1 175 ? 20.232 -9.749 63.603 1.00 34.26 175 THR A CA 1
ATOM 1417 C C . THR A 1 175 ? 20.978 -9.490 64.934 1.00 38.59 175 THR A C 1
ATOM 1418 O O . THR A 1 175 ? 20.409 -8.976 65.911 1.00 33.70 175 THR A O 1
ATOM 1422 N N . GLY A 1 176 ? 22.249 -9.906 64.979 1.00 41.34 176 GLY A N 1
ATOM 1423 C CA . GLY A 1 176 ? 23.082 -9.719 66.163 1.00 37.25 176 GLY A CA 1
ATOM 1424 C C . GLY A 1 176 ? 23.137 -10.872 67.156 1.00 25.94 176 GLY A C 1
ATOM 1425 O O . GLY A 1 176 ? 22.344 -11.793 67.093 1.00 13.76 176 GLY A O 1
ATOM 1426 N N . GLU A 1 177 ? 24.084 -10.814 68.084 1.00 19.80 177 GLU A N 1
ATOM 1427 C CA . GLU A 1 177 ? 24.231 -11.856 69.095 1.00 12.60 177 GLU A CA 1
ATOM 1428 C C . GLU A 1 177 ? 23.051 -11.911 70.056 1.00 11.73 177 GLU A C 1
ATOM 1429 O O . GLU A 1 177 ? 22.008 -11.303 69.826 1.00 11.73 177 GLU A O 1
ATOM 1435 N N . SER A 1 178 ? 23.219 -12.675 71.124 1.00 11.73 178 SER A N 1
ATOM 1436 C CA . SER A 1 178 ? 22.179 -12.853 72.116 1.00 11.73 178 SER A CA 1
ATOM 1437 C C . SER A 1 178 ? 22.107 -11.669 73.073 1.00 17.94 178 SER A C 1
ATOM 1438 O O . SER A 1 178 ? 23.141 -11.152 73.531 1.00 25.38 178 SER A O 1
ATOM 1441 N N . GLY A 1 179 ? 20.887 -11.227 73.359 1.00 29.20 179 GLY A N 1
ATOM 1442 C CA . GLY A 1 179 ? 20.731 -10.120 74.272 1.00 28.84 179 GLY A CA 1
ATOM 1443 C C . GLY A 1 179 ? 21.215 -8.818 73.664 1.00 28.13 179 GLY A C 1
ATOM 1444 O O . GLY A 1 179 ? 21.643 -7.920 74.390 1.00 26.34 179 GLY A O 1
ATOM 1445 N N . ALA A 1 180 ? 21.163 -8.706 72.340 1.00 27.10 180 ALA A N 1
ATOM 1446 C CA . ALA A 1 180 ? 21.567 -7.480 71.673 1.00 22.77 180 ALA A CA 1
ATOM 1447 C C . ALA A 1 180 ? 20.275 -6.788 71.258 1.00 17.58 180 ALA A C 1
ATOM 1448 O O . ALA A 1 180 ? 20.274 -5.844 70.456 1.00 22.86 180 ALA A O 1
ATOM 1450 N N . GLY A 1 181 ? 19.169 -7.289 71.808 1.00 25.11 181 GLY A N 1
ATOM 1451 C CA . GLY A 1 181 ? 17.878 -6.689 71.550 1.00 23.66 181 GLY A CA 1
ATOM 1452 C C . GLY A 1 181 ? 17.302 -6.669 70.139 1.00 33.83 181 GLY A C 1
ATOM 1453 O O . GLY A 1 181 ? 16.995 -5.573 69.633 1.00 44.08 181 GLY A O 1
ATOM 1454 N N . LYS A 1 182 ? 17.112 -7.821 69.499 1.00 32.94 182 LYS A N 1
ATOM 1455 C CA . LYS A 1 182 ? 16.503 -7.785 68.183 1.00 24.28 182 LYS A CA 1
ATOM 1456 C C . LYS A 1 182 ? 15.018 -7.991 68.387 1.00 21.77 182 LYS A C 1
ATOM 1457 O O . LYS A 1 182 ? 14.219 -7.549 67.577 1.00 16.41 182 LYS A O 1
ATOM 1463 N N . THR A 1 183 ? 14.656 -8.660 69.475 1.00 20.08 183 THR A N 1
ATOM 1464 C CA . THR A 1 183 ? 13.246 -8.853 69.766 1.00 21.35 183 THR A CA 1
ATOM 1465 C C . THR A 1 183 ? 12.733 -7.515 70.268 1.00 21.82 183 THR A C 1
ATOM 1466 O O . THR A 1 183 ? 11.519 -7.291 70.366 1.00 32.31 183 THR A O 1
ATOM 1470 N N . GLU A 1 184 ? 13.639 -6.609 70.603 1.00 24.75 184 GLU A N 1
ATOM 1471 C CA . GLU A 1 184 ? 13.145 -5.343 71.107 1.00 19.33 184 GLU A CA 1
ATOM 1472 C C . GLU A 1 184 ? 12.712 -4.425 69.990 1.00 16.94 184 GLU A C 1
ATOM 1473 O O . GLU A 1 184 ? 11.589 -3.852 70.031 1.00 11.73 184 GLU A O 1
ATOM 1479 N N . ASN A 1 185 ? 13.574 -4.358 68.976 1.00 11.73 185 ASN A N 1
ATOM 1480 C CA . ASN A 1 185 ? 13.302 -3.574 67.803 1.00 14.16 185 ASN A CA 1
ATOM 1481 C C . ASN A 1 185 ? 12.130 -4.205 67.065 1.00 15.64 185 ASN A C 1
ATOM 1482 O O . ASN A 1 185 ? 11.143 -3.536 66.789 1.00 37.55 185 ASN A O 1
ATOM 1487 N N . THR A 1 186 ? 12.190 -5.510 66.834 1.00 21.34 186 THR A N 1
ATOM 1488 C CA . THR A 1 186 ? 11.092 -6.171 66.154 1.00 20.41 186 THR A CA 1
ATOM 1489 C C . THR A 1 186 ? 9.728 -5.660 66.589 1.00 15.50 186 THR A C 1
ATOM 1490 O O . THR A 1 186 ? 9.029 -5.008 65.808 1.00 11.73 186 THR A O 1
ATOM 1494 N N . LYS A 1 187 ? 9.316 -5.936 67.819 1.00 14.38 187 LYS A N 1
ATOM 1495 C CA . LYS A 1 187 ? 7.996 -5.464 68.172 1.00 14.38 187 LYS A CA 1
ATOM 1496 C C . LYS A 1 187 ? 7.832 -3.947 68.043 1.00 13.27 187 LYS A C 1
ATOM 1497 O O . LYS A 1 187 ? 6.746 -3.432 68.245 1.00 11.73 187 LYS A O 1
ATOM 1503 N N . LYS A 1 188 ? 8.904 -3.209 67.759 1.00 11.73 188 LYS A N 1
ATOM 1504 C CA . LYS A 1 188 ? 8.786 -1.747 67.569 1.00 20.81 188 LYS A CA 1
ATOM 1505 C C . LYS A 1 188 ? 8.353 -1.658 66.123 1.00 18.06 188 LYS A C 1
ATOM 1506 O O . LYS A 1 188 ? 7.267 -1.118 65.793 1.00 27.63 188 LYS A O 1
ATOM 1512 N N . VAL A 1 189 ? 9.225 -2.207 65.275 1.00 11.73 189 VAL A N 1
ATOM 1513 C CA . VAL A 1 189 ? 8.959 -2.259 63.858 1.00 13.33 189 VAL A CA 1
ATOM 1514 C C . VAL A 1 189 ? 7.500 -2.755 63.765 1.00 11.73 189 VAL A C 1
ATOM 1515 O O . VAL A 1 189 ? 6.644 -2.027 63.298 1.00 21.21 189 VAL A O 1
ATOM 1519 N N . ILE A 1 190 ? 7.174 -3.942 64.265 1.00 11.73 190 ILE A N 1
ATOM 1520 C CA . ILE A 1 190 ? 5.768 -4.345 64.188 1.00 11.73 190 ILE A CA 1
ATOM 1521 C C . ILE A 1 190 ? 4.806 -3.350 64.797 1.00 11.73 190 ILE A C 1
ATOM 1522 O O . ILE A 1 190 ? 3.803 -3.052 64.218 1.00 11.73 190 ILE A O 1
ATOM 1527 N N . GLN A 1 191 ? 5.078 -2.839 65.985 1.00 23.17 191 GLN A N 1
ATOM 1528 C CA . GLN A 1 191 ? 4.127 -1.869 66.572 1.00 30.26 191 GLN A CA 1
ATOM 1529 C C . GLN A 1 191 ? 4.029 -0.636 65.664 1.00 25.34 191 GLN A C 1
ATOM 1530 O O . GLN A 1 191 ? 2.959 0.010 65.608 1.00 26.16 191 GLN A O 1
ATOM 1536 N N . TYR A 1 192 ? 5.102 -0.324 64.931 1.00 17.85 192 TYR A N 1
ATOM 1537 C CA . TYR A 1 192 ? 5.030 0.825 64.032 1.00 28.47 192 TYR A CA 1
ATOM 1538 C C . TYR A 1 192 ? 3.881 0.634 63.059 1.00 28.34 192 TYR A C 1
ATOM 1539 O O . TYR A 1 192 ? 2.798 1.250 63.243 1.00 32.00 192 TYR A O 1
ATOM 1548 N N . PHE A 1 193 ? 4.117 -0.232 62.057 1.00 18.65 193 PHE A N 1
ATOM 1549 C CA . PHE A 1 193 ? 3.123 -0.509 61.030 1.00 11.73 193 PHE A CA 1
ATOM 1550 C C . PHE A 1 193 ? 1.692 -0.636 61.629 1.00 11.73 193 PHE A C 1
ATOM 1551 O O . PHE A 1 193 ? 0.721 -0.210 61.041 1.00 12.27 193 PHE A O 1
ATOM 1559 N N . ALA A 1 194 ? 1.560 -1.152 62.838 1.00 15.15 194 ALA A N 1
ATOM 1560 C CA . ALA A 1 194 ? 0.243 -1.274 63.442 1.00 16.21 194 ALA A CA 1
ATOM 1561 C C . ALA A 1 194 ? -0.464 0.051 63.577 1.00 20.76 194 ALA A C 1
ATOM 1562 O O . ALA A 1 194 ? -1.685 0.113 63.576 1.00 21.24 194 ALA A O 1
ATOM 1564 N N . LEU A 1 195 ? 0.302 1.123 63.693 1.00 33.42 195 LEU A N 1
ATOM 1565 C CA . LEU A 1 195 ? -0.297 2.461 63.775 1.00 36.45 195 LEU A CA 1
ATOM 1566 C C . LEU A 1 195 ? -0.320 3.015 62.350 1.00 26.80 195 LEU A C 1
ATOM 1567 O O . LEU A 1 195 ? -1.397 3.120 61.762 1.00 26.56 195 LEU A O 1
ATOM 1572 N N . VAL A 1 196 ? 0.851 3.299 61.776 1.00 18.77 196 VAL A N 1
ATOM 1573 C CA . VAL A 1 196 ? 0.910 3.774 60.390 1.00 24.75 196 VAL A CA 1
ATOM 1574 C C . VAL A 1 196 ? -0.213 3.170 59.552 1.00 26.35 196 VAL A C 1
ATOM 1575 O O . VAL A 1 196 ? -1.117 3.870 59.096 1.00 28.77 196 VAL A O 1
ATOM 1579 N N . ALA A 1 197 ? -0.162 1.856 59.374 1.00 24.40 197 ALA A N 1
ATOM 1580 C CA . ALA A 1 197 ? -1.148 1.202 58.541 1.00 29.78 197 ALA A CA 1
ATOM 1581 C C . ALA A 1 197 ? -2.551 0.890 59.035 1.00 33.22 197 ALA A C 1
ATOM 1582 O O . ALA A 1 197 ? -3.450 0.859 58.224 1.00 50.10 197 ALA A O 1
ATOM 1584 N N . ALA A 1 198 ? -2.781 0.675 60.323 1.00 39.55 198 ALA A N 1
ATOM 1585 C CA . ALA A 1 198 ? -4.149 0.342 60.766 1.00 44.06 198 ALA A CA 1
ATOM 1586 C C . ALA A 1 198 ? -5.265 0.862 59.844 1.00 55.77 198 ALA A C 1
ATOM 1587 O O . ALA A 1 198 ? -5.138 1.927 59.212 1.00 61.89 198 ALA A O 1
ATOM 1589 N N . SER A 1 199 ? -6.352 0.087 59.794 1.00 64.80 199 SER A N 1
ATOM 1590 C CA . SER A 1 199 ? -7.545 0.298 58.944 1.00 74.27 199 SER A CA 1
ATOM 1591 C C . SER A 1 199 ? -8.693 1.229 59.410 1.00 79.79 199 SER A C 1
ATOM 1592 O O . SER A 1 199 ? -8.594 1.874 60.443 1.00 86.11 199 SER A O 1
ATOM 1595 N N . LEU A 1 200 ? -9.775 1.304 58.632 1.00 82.08 200 LEU A N 1
ATOM 1596 C CA . LEU A 1 200 ? -10.935 2.078 59.059 1.00 86.58 200 LEU A CA 1
ATOM 1597 C C . LEU A 1 200 ? -12.216 1.294 58.827 1.00 87.65 200 LEU A C 1
ATOM 1598 O O . LEU A 1 200 ? -12.960 1.520 57.860 1.00 90.86 200 LEU A O 1
ATOM 1603 N N . ALA A 1 201 ? -12.456 0.368 59.755 1.00 84.21 201 ALA A N 1
ATOM 1604 C CA . ALA A 1 201 ? -13.610 -0.516 59.696 1.00 80.71 201 ALA A CA 1
ATOM 1605 C C . ALA A 1 201 ? -14.121 -0.994 61.056 1.00 77.40 201 ALA A C 1
ATOM 1606 O O . ALA A 1 201 ? -14.219 -2.201 61.298 1.00 77.86 201 ALA A O 1
ATOM 1608 N N . GLU A 1 215 ? -16.588 -10.588 71.845 1.00 71.90 215 GLU A N 1
ATOM 1609 C CA . GLU A 1 215 ? -16.536 -9.255 72.432 1.00 69.74 215 GLU A CA 1
ATOM 1610 C C . GLU A 1 215 ? -15.115 -8.972 72.904 1.00 64.92 215 GLU A C 1
ATOM 1611 O O . GLU A 1 215 ? -14.519 -7.942 72.549 1.00 76.22 215 GLU A O 1
ATOM 1617 N N . LYS A 1 216 ? -14.579 -9.894 73.699 1.00 52.90 216 LYS A N 1
ATOM 1618 C CA . LYS A 1 216 ? -13.241 -9.751 74.242 1.00 47.82 216 LYS A CA 1
ATOM 1619 C C . LYS A 1 216 ? -12.161 -9.750 73.167 1.00 47.52 216 LYS A C 1
ATOM 1620 O O . LYS A 1 216 ? -10.982 -9.806 73.491 1.00 52.75 216 LYS A O 1
ATOM 1626 N N . LYS A 1 217 ? -12.516 -9.655 71.893 1.00 49.58 217 LYS A N 1
ATOM 1627 C CA . LYS A 1 217 ? -11.460 -9.730 70.891 1.00 45.33 217 LYS A CA 1
ATOM 1628 C C . LYS A 1 217 ? -10.881 -8.489 70.265 1.00 33.42 217 LYS A C 1
ATOM 1629 O O . LYS A 1 217 ? -11.529 -7.477 70.057 1.00 30.91 217 LYS A O 1
ATOM 1635 N N . GLY A 1 218 ? -9.608 -8.641 69.965 1.00 26.97 218 GLY A N 1
ATOM 1636 C CA . GLY A 1 218 ? -8.792 -7.601 69.403 1.00 23.46 218 GLY A CA 1
ATOM 1637 C C . GLY A 1 218 ? -9.209 -6.705 68.278 1.00 23.65 218 GLY A C 1
ATOM 1638 O O . GLY A 1 218 ? -10.191 -5.959 68.300 1.00 26.02 218 GLY A O 1
ATOM 1639 N N . THR A 1 219 ? -8.401 -6.825 67.253 1.00 21.99 219 THR A N 1
ATOM 1640 C CA . THR A 1 219 ? -8.502 -6.002 66.089 1.00 22.97 219 THR A CA 1
ATOM 1641 C C . THR A 1 219 ? -7.362 -6.633 65.322 1.00 29.43 219 THR A C 1
ATOM 1642 O O . THR A 1 219 ? -6.408 -7.114 65.925 1.00 34.56 219 THR A O 1
ATOM 1646 N N . LEU A 1 220 ? -7.428 -6.636 64.004 1.00 28.89 220 LEU A N 1
ATOM 1647 C CA . LEU A 1 220 ? -6.347 -7.248 63.273 1.00 25.84 220 LEU A CA 1
ATOM 1648 C C . LEU A 1 220 ? -4.996 -6.665 63.643 1.00 38.09 220 LEU A C 1
ATOM 1649 O O . LEU A 1 220 ? -3.986 -7.361 63.575 1.00 39.83 220 LEU A O 1
ATOM 1654 N N . GLU A 1 221 ? -4.956 -5.391 64.014 1.00 46.36 221 GLU A N 1
ATOM 1655 C CA . GLU A 1 221 ? -3.681 -4.796 64.379 1.00 49.04 221 GLU A CA 1
ATOM 1656 C C . GLU A 1 221 ? -3.456 -5.058 65.871 1.00 48.00 221 GLU A C 1
ATOM 1657 O O . GLU A 1 221 ? -2.338 -5.421 66.277 1.00 45.67 221 GLU A O 1
ATOM 1663 N N . ASP A 1 222 ? -4.509 -4.889 66.680 1.00 39.95 222 ASP A N 1
ATOM 1664 C CA . ASP A 1 222 ? -4.381 -5.154 68.106 1.00 39.57 222 ASP A CA 1
ATOM 1665 C C . ASP A 1 222 ? -3.798 -6.572 68.181 1.00 38.44 222 ASP A C 1
ATOM 1666 O O . ASP A 1 222 ? -2.789 -6.819 68.840 1.00 39.98 222 ASP A O 1
ATOM 1671 N N . GLN A 1 223 ? -4.413 -7.497 67.452 1.00 32.61 223 GLN A N 1
ATOM 1672 C CA . GLN A 1 223 ? -3.959 -8.888 67.434 1.00 20.78 223 GLN A CA 1
ATOM 1673 C C . GLN A 1 223 ? -2.610 -9.172 66.848 1.00 11.73 223 GLN A C 1
ATOM 1674 O O . GLN A 1 223 ? -1.925 -10.075 67.287 1.00 11.73 223 GLN A O 1
ATOM 1680 N N . ILE A 1 224 ? -2.202 -8.442 65.834 1.00 11.73 224 ILE A N 1
ATOM 1681 C CA . ILE A 1 224 ? -0.894 -8.773 65.320 1.00 16.71 224 ILE A CA 1
ATOM 1682 C C . ILE A 1 224 ? 0.118 -8.662 66.437 1.00 23.03 224 ILE A C 1
ATOM 1683 O O . ILE A 1 224 ? 1.017 -9.495 66.550 1.00 29.95 224 ILE A O 1
ATOM 1688 N N . VAL A 1 225 ? -0.064 -7.632 67.268 1.00 36.38 225 VAL A N 1
ATOM 1689 C CA . VAL A 1 225 ? 0.807 -7.291 68.406 1.00 38.08 225 VAL A CA 1
ATOM 1690 C C . VAL A 1 225 ? 0.858 -8.293 69.579 1.00 35.92 225 VAL A C 1
ATOM 1691 O O . VAL A 1 225 ? 1.973 -8.667 70.008 1.00 30.38 225 VAL A O 1
ATOM 1695 N N . GLN A 1 226 ? -0.314 -8.702 70.091 1.00 33.25 226 GLN A N 1
ATOM 1696 C CA . GLN A 1 226 ? -0.389 -9.651 71.204 1.00 39.52 226 GLN A CA 1
ATOM 1697 C C . GLN A 1 226 ? 0.245 -10.970 70.896 1.00 38.83 226 GLN A C 1
ATOM 1698 O O . GLN A 1 226 ? 0.126 -11.906 71.667 1.00 49.57 226 GLN A O 1
ATOM 1704 N N . CYS A 1 227 ? 0.876 -11.089 69.749 1.00 38.29 227 CYS A N 1
ATOM 1705 C CA . CYS A 1 227 ? 1.468 -12.367 69.449 1.00 45.50 227 CYS A CA 1
ATOM 1706 C C . CYS A 1 227 ? 2.616 -12.597 70.386 1.00 44.42 227 CYS A C 1
ATOM 1707 O O . CYS A 1 227 ? 2.795 -13.706 70.898 1.00 51.56 227 CYS A O 1
ATOM 1710 N N . ASN A 1 228 ? 3.386 -11.541 70.613 1.00 42.67 228 ASN A N 1
ATOM 1711 C CA . ASN A 1 228 ? 4.550 -11.612 71.477 1.00 40.50 228 ASN A CA 1
ATOM 1712 C C . ASN A 1 228 ? 4.320 -12.192 72.861 1.00 34.90 228 ASN A C 1
ATOM 1713 O O . ASN A 1 228 ? 4.994 -13.142 73.261 1.00 27.28 228 ASN A O 1
ATOM 1718 N N . PRO A 1 229 ? 3.398 -11.601 73.635 1.00 30.53 229 PRO A N 1
ATOM 1719 C CA . PRO A 1 229 ? 3.112 -12.094 74.984 1.00 27.59 229 PRO A CA 1
ATOM 1720 C C . PRO A 1 229 ? 2.991 -13.595 75.002 1.00 26.24 229 PRO A C 1
ATOM 1721 O O . PRO A 1 229 ? 3.813 -14.317 75.590 1.00 32.67 229 PRO A O 1
ATOM 1725 N N . VAL A 1 230 ? 1.928 -14.028 74.343 1.00 27.20 230 VAL A N 1
ATOM 1726 C CA . VAL A 1 230 ? 1.576 -15.419 74.234 1.00 15.79 230 VAL A CA 1
ATOM 1727 C C . VAL A 1 230 ? 2.721 -16.237 73.661 1.00 18.97 230 VAL A C 1
ATOM 1728 O O . VAL A 1 230 ? 2.998 -17.340 74.108 1.00 18.01 230 VAL A O 1
ATOM 1732 N N . LEU A 1 231 ? 3.420 -15.705 72.682 1.00 21.75 231 LEU A N 1
ATOM 1733 C CA . LEU A 1 231 ? 4.524 -16.480 72.161 1.00 27.79 231 LEU A CA 1
ATOM 1734 C C . LEU A 1 231 ? 5.664 -16.523 73.154 1.00 31.36 231 LEU A C 1
ATOM 1735 O O . LEU A 1 231 ? 6.204 -17.589 73.443 1.00 31.07 231 LEU A O 1
ATOM 1740 N N . GLU A 1 232 ? 6.030 -15.364 73.683 1.00 37.47 232 GLU A N 1
ATOM 1741 C CA . GLU A 1 232 ? 7.153 -15.254 74.606 1.00 32.78 232 GLU A CA 1
ATOM 1742 C C . GLU A 1 232 ? 6.991 -15.929 75.972 1.00 11.73 232 GLU A C 1
ATOM 1743 O O . GLU A 1 232 ? 8.003 -16.336 76.571 1.00 11.73 232 GLU A O 1
ATOM 1749 N N . ALA A 1 233 ? 5.743 -16.018 76.443 1.00 11.73 233 ALA A N 1
ATOM 1750 C CA . ALA A 1 233 ? 5.430 -16.658 77.696 1.00 14.08 233 ALA A CA 1
ATOM 1751 C C . ALA A 1 233 ? 5.771 -18.129 77.450 1.00 20.71 233 ALA A C 1
ATOM 1752 O O . ALA A 1 233 ? 5.746 -18.960 78.377 1.00 38.38 233 ALA A O 1
ATOM 1754 N N . TYR A 1 234 ? 6.051 -18.451 76.187 1.00 19.13 234 TYR A N 1
ATOM 1755 C CA . TYR A 1 234 ? 6.386 -19.816 75.849 1.00 11.73 234 TYR A CA 1
ATOM 1756 C C . TYR A 1 234 ? 7.653 -19.960 75.055 1.00 11.73 234 TYR A C 1
ATOM 1757 O O . TYR A 1 234 ? 8.226 -21.027 74.984 1.00 11.73 234 TYR A O 1
ATOM 1766 N N . GLY A 1 235 ? 8.087 -18.889 74.429 1.00 11.73 235 GLY A N 1
ATOM 1767 C CA . GLY A 1 235 ? 9.277 -19.012 73.627 1.00 11.73 235 GLY A CA 1
ATOM 1768 C C . GLY A 1 235 ? 10.480 -18.505 74.360 1.00 19.90 235 GLY A C 1
ATOM 1769 O O . GLY A 1 235 ? 11.607 -18.952 74.115 1.00 20.33 235 GLY A O 1
ATOM 1770 N N . ASN A 1 236 ? 10.242 -17.585 75.285 1.00 28.51 236 ASN A N 1
ATOM 1771 C CA . ASN A 1 236 ? 11.352 -16.992 76.006 1.00 28.97 236 ASN A CA 1
ATOM 1772 C C . ASN A 1 236 ? 11.584 -17.544 77.398 1.00 27.33 236 ASN A C 1
ATOM 1773 O O . ASN A 1 236 ? 10.644 -18.050 78.075 1.00 14.70 236 ASN A O 1
ATOM 1778 N N . ALA A 1 237 ? 12.836 -17.409 77.834 1.00 23.86 237 ALA A N 1
ATOM 1779 C CA . ALA A 1 237 ? 13.213 -17.884 79.141 1.00 32.25 237 ALA A CA 1
ATOM 1780 C C . ALA A 1 237 ? 14.545 -17.272 79.538 1.00 26.95 237 ALA A C 1
ATOM 1781 O O . ALA A 1 237 ? 15.426 -17.083 78.677 1.00 21.56 237 ALA A O 1
ATOM 1783 N N . LYS A 1 238 ? 14.696 -16.984 80.836 1.00 25.68 238 LYS A N 1
ATOM 1784 C CA . LYS A 1 238 ? 15.915 -16.381 81.367 1.00 29.40 238 LYS A CA 1
ATOM 1785 C C . LYS A 1 238 ? 17.192 -17.131 81.032 1.00 19.97 238 LYS A C 1
ATOM 1786 O O . LYS A 1 238 ? 17.323 -18.308 81.237 1.00 21.68 238 LYS A O 1
ATOM 1792 N N . THR A 1 239 ? 18.155 -16.390 80.536 1.00 11.73 239 THR A N 1
ATOM 1793 C CA . THR A 1 239 ? 19.433 -16.925 80.153 1.00 14.56 239 THR A CA 1
ATOM 1794 C C . THR A 1 239 ? 20.465 -16.012 80.728 1.00 14.21 239 THR A C 1
ATOM 1795 O O . THR A 1 239 ? 20.191 -14.888 81.079 1.00 15.91 239 THR A O 1
ATOM 1799 N N . THR A 1 240 ? 21.674 -16.506 80.824 1.00 13.86 240 THR A N 1
ATOM 1800 C CA . THR A 1 240 ? 22.697 -15.675 81.364 1.00 16.10 240 THR A CA 1
ATOM 1801 C C . THR A 1 240 ? 22.744 -14.375 80.533 1.00 22.48 240 THR A C 1
ATOM 1802 O O . THR A 1 240 ? 22.580 -13.297 81.105 1.00 26.54 240 THR A O 1
ATOM 1806 N N . ARG A 1 241 ? 22.901 -14.449 79.206 1.00 21.50 241 ARG A N 1
ATOM 1807 C CA . ARG A 1 241 ? 22.973 -13.215 78.401 1.00 17.53 241 ARG A CA 1
ATOM 1808 C C . ARG A 1 241 ? 21.727 -12.335 78.369 1.00 18.02 241 ARG A C 1
ATOM 1809 O O . ARG A 1 241 ? 21.869 -11.107 78.212 1.00 26.77 241 ARG A O 1
ATOM 1817 N N . ASN A 1 242 ? 20.527 -12.891 78.526 1.00 11.73 242 ASN A N 1
ATOM 1818 C CA . ASN A 1 242 ? 19.379 -12.009 78.431 1.00 16.41 242 ASN A CA 1
ATOM 1819 C C . ASN A 1 242 ? 18.232 -12.568 79.245 1.00 18.29 242 ASN A C 1
ATOM 1820 O O . ASN A 1 242 ? 17.866 -13.721 79.111 1.00 15.56 242 ASN A O 1
ATOM 1825 N N . ASN A 1 243 ? 17.643 -11.747 80.092 1.00 21.47 243 ASN A N 1
ATOM 1826 C CA . ASN A 1 243 ? 16.559 -12.251 80.898 1.00 18.71 243 ASN A CA 1
ATOM 1827 C C . ASN A 1 243 ? 15.341 -12.554 80.080 1.00 16.03 243 ASN A C 1
ATOM 1828 O O . ASN A 1 243 ? 14.425 -13.209 80.586 1.00 11.73 243 ASN A O 1
ATOM 1833 N N . ASN A 1 244 ? 15.283 -12.055 78.847 1.00 19.54 244 ASN A N 1
ATOM 1834 C CA . ASN A 1 244 ? 14.090 -12.352 78.063 1.00 21.48 244 ASN A CA 1
ATOM 1835 C C . ASN A 1 244 ? 14.404 -12.999 76.757 1.00 18.07 244 ASN A C 1
ATOM 1836 O O . ASN A 1 244 ? 13.799 -12.701 75.717 1.00 19.65 244 ASN A O 1
ATOM 1841 N N . SER A 1 245 ? 15.339 -13.930 76.843 1.00 14.21 245 SER A N 1
ATOM 1842 C CA . SER A 1 245 ? 15.799 -14.592 75.651 1.00 11.73 245 SER A CA 1
ATOM 1843 C C . SER A 1 245 ? 14.795 -15.258 74.763 1.00 13.59 245 SER A C 1
ATOM 1844 O O . SER A 1 245 ? 13.923 -16.055 75.140 1.00 24.36 245 SER A O 1
ATOM 1847 N N . SER A 1 246 ? 15.003 -14.908 73.519 1.00 29.02 246 SER A N 1
ATOM 1848 C CA . SER A 1 246 ? 14.250 -15.373 72.386 1.00 18.80 246 SER A CA 1
ATOM 1849 C C . SER A 1 246 ? 14.846 -16.804 72.191 1.00 15.32 246 SER A C 1
ATOM 1850 O O . SER A 1 246 ? 15.952 -16.975 71.651 1.00 11.73 246 SER A O 1
ATOM 1853 N N . ARG A 1 247 ? 14.123 -17.830 72.656 1.00 21.65 247 ARG A N 1
ATOM 1854 C CA . ARG A 1 247 ? 14.566 -19.236 72.553 1.00 29.60 247 ARG A CA 1
ATOM 1855 C C . ARG A 1 247 ? 14.221 -19.836 71.199 1.00 34.12 247 ARG A C 1
ATOM 1856 O O . ARG A 1 247 ? 14.233 -21.085 71.059 1.00 31.51 247 ARG A O 1
ATOM 1864 N N . PHE A 1 248 ? 13.961 -18.958 70.216 1.00 34.58 248 PHE A N 1
ATOM 1865 C CA . PHE A 1 248 ? 13.541 -19.384 68.887 1.00 24.46 248 PHE A CA 1
ATOM 1866 C C . PHE A 1 248 ? 13.517 -18.311 67.779 1.00 21.44 248 PHE A C 1
ATOM 1867 O O . PHE A 1 248 ? 13.526 -17.114 68.053 1.00 30.18 248 PHE A O 1
ATOM 1875 N N . GLY A 1 249 ? 13.433 -18.761 66.528 1.00 13.65 249 GLY A N 1
ATOM 1876 C CA . GLY A 1 249 ? 13.394 -17.841 65.399 1.00 11.73 249 GLY A CA 1
ATOM 1877 C C . GLY A 1 249 ? 11.961 -17.434 65.061 1.00 12.37 249 GLY A C 1
ATOM 1878 O O . GLY A 1 249 ? 11.026 -18.167 65.394 1.00 11.73 249 GLY A O 1
ATOM 1879 N N . LYS A 1 250 ? 11.778 -16.267 64.435 1.00 17.48 250 LYS A N 1
ATOM 1880 C CA . LYS A 1 250 ? 10.443 -15.765 64.089 1.00 19.16 250 LYS A CA 1
ATOM 1881 C C . LYS A 1 250 ? 10.524 -14.980 62.773 1.00 22.01 250 LYS A C 1
ATOM 1882 O O . LYS A 1 250 ? 11.514 -14.264 62.512 1.00 25.83 250 LYS A O 1
ATOM 1888 N N . PHE A 1 251 ? 9.511 -15.168 61.929 1.00 20.60 251 PHE A N 1
ATOM 1889 C CA . PHE A 1 251 ? 9.414 -14.475 60.647 1.00 22.06 251 PHE A CA 1
ATOM 1890 C C . PHE A 1 251 ? 7.958 -14.176 60.747 1.00 25.20 251 PHE A C 1
ATOM 1891 O O . PHE A 1 251 ? 7.141 -15.097 60.820 1.00 34.43 251 PHE A O 1
ATOM 1899 N N . ILE A 1 252 ? 7.592 -12.919 60.887 1.00 27.27 252 ILE A N 1
ATOM 1900 C CA . ILE A 1 252 ? 6.156 -12.691 60.915 1.00 25.51 252 ILE A CA 1
ATOM 1901 C C . ILE A 1 252 ? 6.030 -11.946 59.625 1.00 29.99 252 ILE A C 1
ATOM 1902 O O . ILE A 1 252 ? 7.012 -11.348 59.141 1.00 37.66 252 ILE A O 1
ATOM 1907 N N . ARG A 1 253 ? 4.858 -12.029 59.027 1.00 27.19 253 ARG A N 1
ATOM 1908 C CA . ARG A 1 253 ? 4.675 -11.352 57.781 1.00 25.98 253 ARG A CA 1
ATOM 1909 C C . ARG A 1 253 ? 3.334 -10.661 57.809 1.00 34.84 253 ARG A C 1
ATOM 1910 O O . ARG A 1 253 ? 2.322 -11.271 58.224 1.00 30.50 253 ARG A O 1
ATOM 1918 N N . ILE A 1 254 ? 3.338 -9.396 57.375 1.00 39.74 254 ILE A N 1
ATOM 1919 C CA . ILE A 1 254 ? 2.135 -8.568 57.356 1.00 32.05 254 ILE A CA 1
ATOM 1920 C C . ILE A 1 254 ? 1.730 -8.324 55.895 1.00 32.13 254 ILE A C 1
ATOM 1921 O O . ILE A 1 254 ? 2.558 -7.859 55.073 1.00 28.38 254 ILE A O 1
ATOM 1926 N N . HIS A 1 255 ? 0.469 -8.624 55.570 1.00 35.05 255 HIS A N 1
ATOM 1927 C CA . HIS A 1 255 ? -0.012 -8.444 54.204 1.00 43.71 255 HIS A CA 1
ATOM 1928 C C . HIS A 1 255 ? -0.823 -7.155 54.117 1.00 43.97 255 HIS A C 1
ATOM 1929 O O . HIS A 1 255 ? -1.717 -6.880 54.960 1.00 44.45 255 HIS A O 1
ATOM 1936 N N . PHE A 1 256 ? -0.535 -6.382 53.072 1.00 45.97 256 PHE A N 1
ATOM 1937 C CA . PHE A 1 256 ? -1.170 -5.094 52.846 1.00 51.71 256 PHE A CA 1
ATOM 1938 C C . PHE A 1 256 ? -2.018 -5.049 51.580 1.00 52.18 256 PHE A C 1
ATOM 1939 O O . PHE A 1 256 ? -1.540 -5.406 50.505 1.00 55.75 256 PHE A O 1
ATOM 1947 N N . GLY A 1 257 ? -3.244 -4.549 51.678 1.00 49.69 257 GLY A N 1
ATOM 1948 C CA . GLY A 1 257 ? -4.069 -4.487 50.488 1.00 54.07 257 GLY A CA 1
ATOM 1949 C C . GLY A 1 257 ? -4.036 -3.213 49.648 1.00 59.65 257 GLY A C 1
ATOM 1950 O O . GLY A 1 257 ? -4.859 -2.329 49.894 1.00 62.87 257 GLY A O 1
ATOM 1951 N N . THR A 1 258 ? -3.126 -3.121 48.664 1.00 61.84 258 THR A N 1
ATOM 1952 C CA . THR A 1 258 ? -3.012 -1.955 47.731 1.00 59.36 258 THR A CA 1
ATOM 1953 C C . THR A 1 258 ? -3.165 -0.566 48.298 1.00 55.13 258 THR A C 1
ATOM 1954 O O . THR A 1 258 ? -2.357 0.347 48.070 1.00 43.88 258 THR A O 1
ATOM 1958 N N . GLN A 1 259 ? -4.318 -0.408 48.925 1.00 56.10 259 GLN A N 1
ATOM 1959 C CA . GLN A 1 259 ? -4.709 0.814 49.571 1.00 60.04 259 GLN A CA 1
ATOM 1960 C C . GLN A 1 259 ? -3.564 1.025 50.528 1.00 59.15 259 GLN A C 1
ATOM 1961 O O . GLN A 1 259 ? -3.300 2.127 50.985 1.00 60.82 259 GLN A O 1
ATOM 1967 N N . GLY A 1 260 ? -2.885 -0.075 50.827 1.00 59.50 260 GLY A N 1
ATOM 1968 C CA . GLY A 1 260 ? -1.743 -0.031 51.712 1.00 42.81 260 GLY A CA 1
ATOM 1969 C C . GLY A 1 260 ? -2.095 -0.270 53.168 1.00 34.18 260 GLY A C 1
ATOM 1970 O O . GLY A 1 260 ? -1.272 -0.010 54.047 1.00 11.73 260 GLY A O 1
ATOM 1971 N N . LYS A 1 261 ? -3.288 -0.769 53.461 1.00 35.39 261 LYS A N 1
ATOM 1972 C CA . LYS A 1 261 ? -3.628 -0.976 54.855 1.00 48.56 261 LYS A CA 1
ATOM 1973 C C . LYS A 1 261 ? -3.255 -2.419 55.220 1.00 48.89 261 LYS A C 1
ATOM 1974 O O . LYS A 1 261 ? -2.710 -3.154 54.395 1.00 47.74 261 LYS A O 1
ATOM 1980 N N . ILE A 1 262 ? -3.485 -2.821 56.461 1.00 45.38 262 ILE A N 1
ATOM 1981 C CA . ILE A 1 262 ? -3.138 -4.174 56.877 1.00 39.76 262 ILE A CA 1
ATOM 1982 C C . ILE A 1 262 ? -4.268 -5.147 56.545 1.00 39.90 262 ILE A C 1
ATOM 1983 O O . ILE A 1 262 ? -5.440 -4.829 56.773 1.00 32.44 262 ILE A O 1
ATOM 1988 N N . ALA A 1 263 ? -3.922 -6.324 56.010 1.00 39.93 263 ALA A N 1
ATOM 1989 C CA . ALA A 1 263 ? -4.914 -7.334 55.607 1.00 37.93 263 ALA A CA 1
ATOM 1990 C C . ALA A 1 263 ? -4.864 -8.585 56.470 1.00 40.23 263 ALA A C 1
ATOM 1991 O O . ALA A 1 263 ? -5.758 -9.446 56.406 1.00 30.45 263 ALA A O 1
ATOM 1993 N N . GLY A 1 264 ? -3.809 -8.677 57.270 1.00 43.00 264 GLY A N 1
ATOM 1994 C CA . GLY A 1 264 ? -3.618 -9.835 58.113 1.00 42.48 264 GLY A CA 1
ATOM 1995 C C . GLY A 1 264 ? -2.138 -10.130 58.041 1.00 41.23 264 GLY A C 1
ATOM 1996 O O . GLY A 1 264 ? -1.385 -9.478 57.256 1.00 36.71 264 GLY A O 1
ATOM 1997 N N . ALA A 1 265 ? -1.713 -11.095 58.852 1.00 29.83 265 ALA A N 1
ATOM 1998 C CA . ALA A 1 265 ? -0.321 -11.486 58.883 1.00 30.63 265 ALA A CA 1
ATOM 1999 C C . ALA A 1 265 ? -0.300 -12.971 59.195 1.00 32.81 265 ALA A C 1
ATOM 2000 O O . ALA A 1 265 ? -1.335 -13.527 59.615 1.00 33.30 265 ALA A O 1
ATOM 2002 N N . ASP A 1 266 ? 0.861 -13.594 58.974 1.00 23.34 266 ASP A N 1
ATOM 2003 C CA . ASP A 1 266 ? 1.075 -15.004 59.272 1.00 20.29 266 ASP A CA 1
ATOM 2004 C C . ASP A 1 266 ? 2.448 -15.129 59.951 1.00 26.54 266 ASP A C 1
ATOM 2005 O O . ASP A 1 266 ? 3.365 -14.345 59.650 1.00 32.12 266 ASP A O 1
ATOM 2010 N N . ILE A 1 267 ? 2.584 -16.100 60.865 1.00 28.36 267 ILE A N 1
ATOM 2011 C CA . ILE A 1 267 ? 3.816 -16.316 61.641 1.00 17.87 267 ILE A CA 1
ATOM 2012 C C . ILE A 1 267 ? 4.552 -17.615 61.321 1.00 13.73 267 ILE A C 1
ATOM 2013 O O . ILE A 1 267 ? 3.961 -18.628 60.967 1.00 14.56 267 ILE A O 1
ATOM 2018 N N . GLU A 1 268 ? 5.861 -17.565 61.530 1.00 11.73 268 GLU A N 1
ATOM 2019 C CA . GLU A 1 268 ? 6.782 -18.682 61.303 1.00 19.78 268 GLU A CA 1
ATOM 2020 C C . GLU A 1 268 ? 7.718 -18.698 62.549 1.00 24.18 268 GLU A C 1
ATOM 2021 O O . GLU A 1 268 ? 8.122 -17.637 63.027 1.00 39.93 268 GLU A O 1
ATOM 2027 N N . THR A 1 269 ? 8.018 -19.886 63.084 1.00 17.00 269 THR A N 1
ATOM 2028 C CA . THR A 1 269 ? 8.865 -20.038 64.268 1.00 11.75 269 THR A CA 1
ATOM 2029 C C . THR A 1 269 ? 9.920 -21.048 63.910 1.00 11.73 269 THR A C 1
ATOM 2030 O O . THR A 1 269 ? 9.706 -21.892 63.087 1.00 13.06 269 THR A O 1
ATOM 2034 N N . TYR A 1 270 ? 11.075 -20.974 64.532 1.00 14.42 270 TYR A N 1
ATOM 2035 C CA . TYR A 1 270 ? 12.130 -21.925 64.166 1.00 18.73 270 TYR A CA 1
ATOM 2036 C C . TYR A 1 270 ? 12.977 -22.425 65.364 1.00 21.54 270 TYR A C 1
ATOM 2037 O O . TYR A 1 270 ? 13.134 -21.698 66.352 1.00 36.57 270 TYR A O 1
ATOM 2046 N N . LEU A 1 271 ? 13.483 -23.661 65.283 1.00 19.12 271 LEU A N 1
ATOM 2047 C CA . LEU A 1 271 ? 14.334 -24.242 66.315 1.00 11.73 271 LEU A CA 1
ATOM 2048 C C . LEU A 1 271 ? 13.950 -24.160 67.794 1.00 16.03 271 LEU A C 1
ATOM 2049 O O . LEU A 1 271 ? 14.832 -23.932 68.632 1.00 25.82 271 LEU A O 1
ATOM 2054 N N . LEU A 1 272 ? 12.694 -24.408 68.154 1.00 11.73 272 LEU A N 1
ATOM 2055 C CA . LEU A 1 272 ? 12.369 -24.361 69.575 1.00 11.73 272 LEU A CA 1
ATOM 2056 C C . LEU A 1 272 ? 13.345 -25.214 70.374 1.00 16.90 272 LEU A C 1
ATOM 2057 O O . LEU A 1 272 ? 13.542 -26.393 70.070 1.00 33.04 272 LEU A O 1
ATOM 2062 N N . GLU A 1 273 ? 13.997 -24.574 71.353 1.00 25.96 273 GLU A N 1
ATOM 2063 C CA . GLU A 1 273 ? 14.975 -25.239 72.249 1.00 17.70 273 GLU A CA 1
ATOM 2064 C C . GLU A 1 273 ? 14.088 -26.234 72.942 1.00 21.29 273 GLU A C 1
ATOM 2065 O O . GLU A 1 273 ? 13.205 -25.859 73.751 1.00 11.73 273 GLU A O 1
ATOM 2071 N N . LYS A 1 274 ? 14.252 -27.501 72.606 1.00 26.93 274 LYS A N 1
ATOM 2072 C CA . LYS A 1 274 ? 13.378 -28.465 73.214 1.00 19.81 274 LYS A CA 1
ATOM 2073 C C . LYS A 1 274 ? 13.892 -28.795 74.599 1.00 17.29 274 LYS A C 1
ATOM 2074 O O . LYS A 1 274 ? 13.096 -28.975 75.560 1.00 11.73 274 LYS A O 1
ATOM 2080 N N . SER A 1 275 ? 15.224 -28.842 74.696 1.00 11.73 275 SER A N 1
ATOM 2081 C CA . SER A 1 275 ? 15.901 -29.141 75.934 1.00 11.73 275 SER A CA 1
ATOM 2082 C C . SER A 1 275 ? 15.511 -28.420 77.246 1.00 15.95 275 SER A C 1
ATOM 2083 O O . SER A 1 275 ? 15.366 -29.090 78.253 1.00 21.89 275 SER A O 1
ATOM 2086 N N . ARG A 1 276 ? 15.303 -27.108 77.317 1.00 11.73 276 ARG A N 1
ATOM 2087 C CA . ARG A 1 276 ? 14.937 -26.627 78.672 1.00 17.62 276 ARG A CA 1
ATOM 2088 C C . ARG A 1 276 ? 13.637 -27.183 79.161 1.00 19.53 276 ARG A C 1
ATOM 2089 O O . ARG A 1 276 ? 13.291 -26.901 80.298 1.00 24.46 276 ARG A O 1
ATOM 2097 N N . VAL A 1 277 ? 12.866 -27.914 78.370 1.00 21.88 277 VAL A N 1
ATOM 2098 C CA . VAL A 1 277 ? 11.597 -28.313 78.950 1.00 26.88 277 VAL A CA 1
ATOM 2099 C C . VAL A 1 277 ? 11.784 -29.007 80.279 1.00 23.75 277 VAL A C 1
ATOM 2100 O O . VAL A 1 277 ? 11.006 -28.749 81.247 1.00 11.73 277 VAL A O 1
ATOM 2104 N N . THR A 1 278 ? 12.817 -29.874 80.267 1.00 24.33 278 THR A N 1
ATOM 2105 C CA . THR A 1 278 ? 13.290 -30.779 81.328 1.00 21.50 278 THR A CA 1
ATOM 2106 C C . THR A 1 278 ? 14.701 -30.446 81.875 1.00 28.65 278 THR A C 1
ATOM 2107 O O . THR A 1 278 ? 15.229 -31.182 82.713 1.00 39.63 278 THR A O 1
ATOM 2111 N N . TYR A 1 279 ? 15.342 -29.400 81.366 1.00 29.68 279 TYR A N 1
ATOM 2112 C CA . TYR A 1 279 ? 16.700 -29.087 81.808 1.00 28.68 279 TYR A CA 1
ATOM 2113 C C . TYR A 1 279 ? 16.996 -27.614 81.881 1.00 33.24 279 TYR A C 1
ATOM 2114 O O . TYR A 1 279 ? 16.715 -26.865 80.952 1.00 45.93 279 TYR A O 1
ATOM 2123 N N . GLN A 1 280 ? 17.634 -27.201 82.962 1.00 38.75 280 GLN A N 1
ATOM 2124 C CA . GLN A 1 280 ? 17.944 -25.799 83.111 1.00 42.82 280 GLN A CA 1
ATOM 2125 C C . GLN A 1 280 ? 19.288 -25.583 83.781 1.00 45.47 280 GLN A C 1
ATOM 2126 O O . GLN A 1 280 ? 19.518 -26.070 84.887 1.00 45.61 280 GLN A O 1
ATOM 2132 N N . GLN A 1 281 ? 20.172 -24.859 83.097 1.00 42.64 281 GLN A N 1
ATOM 2133 C CA . GLN A 1 281 ? 21.509 -24.632 83.624 1.00 43.27 281 GLN A CA 1
ATOM 2134 C C . GLN A 1 281 ? 21.548 -23.965 84.978 1.00 47.33 281 GLN A C 1
ATOM 2135 O O . GLN A 1 281 ? 20.524 -23.511 85.490 1.00 49.24 281 GLN A O 1
ATOM 2141 N N . SER A 1 282 ? 22.726 -23.931 85.582 1.00 46.47 282 SER A N 1
ATOM 2142 C CA . SER A 1 282 ? 22.849 -23.352 86.909 1.00 41.96 282 SER A CA 1
ATOM 2143 C C . SER A 1 282 ? 22.098 -22.034 87.106 1.00 40.73 282 SER A C 1
ATOM 2144 O O . SER A 1 282 ? 21.127 -21.971 87.875 1.00 41.75 282 SER A O 1
ATOM 2147 N N . ALA A 1 283 ? 22.531 -21.004 86.375 1.00 35.92 283 ALA A N 1
ATOM 2148 C CA . ALA A 1 283 ? 21.973 -19.647 86.455 1.00 30.86 283 ALA A CA 1
ATOM 2149 C C . ALA A 1 283 ? 20.603 -19.418 85.806 1.00 29.33 283 ALA A C 1
ATOM 2150 O O . ALA A 1 283 ? 19.779 -18.645 86.307 1.00 11.73 283 ALA A O 1
ATOM 2152 N N . GLU A 1 284 ? 20.398 -20.097 84.682 1.00 28.60 284 GLU A N 1
ATOM 2153 C CA . GLU A 1 284 ? 19.208 -19.988 83.858 1.00 28.18 284 GLU A CA 1
ATOM 2154 C C . GLU A 1 284 ? 17.841 -20.369 84.369 1.00 28.38 284 GLU A C 1
ATOM 2155 O O . GLU A 1 284 ? 17.664 -20.595 85.572 1.00 34.34 284 GLU A O 1
ATOM 2161 N N . ARG A 1 285 ? 16.873 -20.461 83.449 1.00 23.86 285 ARG A N 1
ATOM 2162 C CA . ARG A 1 285 ? 15.492 -20.762 83.849 1.00 22.33 285 ARG A CA 1
ATOM 2163 C C . ARG A 1 285 ? 14.633 -21.408 82.733 1.00 18.13 285 ARG A C 1
ATOM 2164 O O . ARG A 1 285 ? 15.096 -21.519 81.579 1.00 17.80 285 ARG A O 1
ATOM 2172 N N . ASN A 1 286 ? 13.403 -21.836 83.055 1.00 11.73 286 ASN A N 1
ATOM 2173 C CA . ASN A 1 286 ? 12.557 -22.452 82.038 1.00 18.48 286 ASN A CA 1
ATOM 2174 C C . ASN A 1 286 ? 11.595 -21.428 81.457 1.00 16.68 286 ASN A C 1
ATOM 2175 O O . ASN A 1 286 ? 11.368 -20.372 82.032 1.00 24.84 286 ASN A O 1
ATOM 2180 N N . TYR A 1 287 ? 11.034 -21.772 80.306 1.00 18.89 287 TYR A N 1
ATOM 2181 C CA . TYR A 1 287 ? 10.084 -20.927 79.594 1.00 12.62 287 TYR A CA 1
ATOM 2182 C C . TYR A 1 287 ? 9.231 -20.179 80.612 1.00 14.17 287 TYR A C 1
ATOM 2183 O O . TYR A 1 287 ? 8.547 -20.809 81.444 1.00 11.73 287 TYR A O 1
ATOM 2192 N N . HIS A 1 288 ? 9.307 -18.841 80.544 1.00 11.94 288 HIS A N 1
ATOM 2193 C CA . HIS A 1 288 ? 8.590 -17.964 81.458 1.00 11.73 288 HIS A CA 1
ATOM 2194 C C . HIS A 1 288 ? 7.185 -18.418 81.826 1.00 14.61 288 HIS A C 1
ATOM 2195 O O . HIS A 1 288 ? 6.613 -17.906 82.796 1.00 15.18 288 HIS A O 1
ATOM 2202 N N . ILE A 1 289 ? 6.595 -19.356 81.105 1.00 18.65 289 ILE A N 1
ATOM 2203 C CA . ILE A 1 289 ? 5.221 -19.631 81.449 1.00 16.06 289 ILE A CA 1
ATOM 2204 C C . ILE A 1 289 ? 4.886 -20.477 82.672 1.00 19.56 289 ILE A C 1
ATOM 2205 O O . ILE A 1 289 ? 3.805 -20.246 83.287 1.00 11.73 289 ILE A O 1
ATOM 2210 N N . PHE A 1 290 ? 5.772 -21.416 83.038 1.00 21.19 290 PHE A N 1
ATOM 2211 C CA . PHE A 1 290 ? 5.550 -22.264 84.212 1.00 20.60 290 PHE A CA 1
ATOM 2212 C C . PHE A 1 290 ? 5.553 -21.315 85.408 1.00 21.19 290 PHE A C 1
ATOM 2213 O O . PHE A 1 290 ? 4.657 -21.370 86.290 1.00 16.46 290 PHE A O 1
ATOM 2221 N N . TYR A 1 291 ? 6.531 -20.408 85.402 1.00 20.40 291 TYR A N 1
ATOM 2222 C CA . TYR A 1 291 ? 6.622 -19.444 86.468 1.00 12.62 291 TYR A CA 1
ATOM 2223 C C . TYR A 1 291 ? 5.395 -18.567 86.520 1.00 21.97 291 TYR A C 1
ATOM 2224 O O . TYR A 1 291 ? 4.878 -18.300 87.605 1.00 35.37 291 TYR A O 1
ATOM 2233 N N . GLN A 1 292 ? 4.866 -18.171 85.361 1.00 29.55 292 GLN A N 1
ATOM 2234 C CA . GLN A 1 292 ? 3.670 -17.314 85.397 1.00 30.44 292 GLN A CA 1
ATOM 2235 C C . GLN A 1 292 ? 2.420 -18.031 85.871 1.00 26.23 292 GLN A C 1
ATOM 2236 O O . GLN A 1 292 ? 1.501 -17.395 86.364 1.00 20.86 292 GLN A O 1
ATOM 2242 N N . LEU A 1 293 ? 2.392 -19.354 85.719 1.00 26.02 293 LEU A N 1
ATOM 2243 C CA . LEU A 1 293 ? 1.236 -20.179 86.085 1.00 34.34 293 LEU A CA 1
ATOM 2244 C C . LEU A 1 293 ? 1.128 -20.409 87.563 1.00 33.18 293 LEU A C 1
ATOM 2245 O O . LEU A 1 293 ? 0.048 -20.303 88.167 1.00 22.83 293 LEU A O 1
ATOM 2250 N N . LEU A 1 294 ? 2.266 -20.761 88.137 1.00 31.28 294 LEU A N 1
ATOM 2251 C CA . LEU A 1 294 ? 2.337 -21.054 89.538 1.00 30.83 294 LEU A CA 1
ATOM 2252 C C . LEU A 1 294 ? 2.309 -19.723 90.308 1.00 34.19 294 LEU A C 1
ATOM 2253 O O . LEU A 1 294 ? 2.483 -19.691 91.522 1.00 35.21 294 LEU A O 1
ATOM 2258 N N . SER A 1 295 ? 2.029 -18.636 89.578 1.00 37.67 295 SER A N 1
ATOM 2259 C CA . SER A 1 295 ? 1.931 -17.282 90.132 1.00 37.52 295 SER A CA 1
ATOM 2260 C C . SER A 1 295 ? 0.607 -17.049 90.842 1.00 33.07 295 SER A C 1
ATOM 2261 O O . SER A 1 295 ? -0.426 -17.604 90.453 1.00 28.24 295 SER A O 1
ATOM 2264 N N . PRO A 1 296 ? 0.606 -16.193 91.874 1.00 29.04 296 PRO A N 1
ATOM 2265 C CA . PRO A 1 296 ? -0.648 -15.934 92.582 1.00 25.46 296 PRO A CA 1
ATOM 2266 C C . PRO A 1 296 ? -1.780 -15.428 91.688 1.00 31.43 296 PRO A C 1
ATOM 2267 O O . PRO A 1 296 ? -2.966 -15.596 92.025 1.00 33.90 296 PRO A O 1
ATOM 2271 N N . ALA A 1 297 ? -1.410 -14.831 90.553 1.00 28.99 297 ALA A N 1
ATOM 2272 C CA . ALA A 1 297 ? -2.380 -14.274 89.617 1.00 28.52 297 ALA A CA 1
ATOM 2273 C C . ALA A 1 297 ? -3.699 -15.049 89.471 1.00 36.43 297 ALA A C 1
ATOM 2274 O O . ALA A 1 297 ? -4.767 -14.491 89.696 1.00 29.66 297 ALA A O 1
ATOM 2276 N N . PHE A 1 298 ? -3.647 -16.320 89.083 1.00 40.91 298 PHE A N 1
ATOM 2277 C CA . PHE A 1 298 ? -4.885 -17.070 88.916 1.00 38.73 298 PHE A CA 1
ATOM 2278 C C . PHE A 1 298 ? -5.049 -18.314 89.766 1.00 45.99 298 PHE A C 1
ATOM 2279 O O . PHE A 1 298 ? -4.630 -19.422 89.394 1.00 41.13 298 PHE A O 1
ATOM 2287 N N . PRO A 1 299 ? -5.663 -18.125 90.950 1.00 46.72 299 PRO A N 1
ATOM 2288 C CA . PRO A 1 299 ? -5.978 -19.113 91.983 1.00 45.16 299 PRO A CA 1
ATOM 2289 C C . PRO A 1 299 ? -6.571 -20.386 91.413 1.00 46.93 299 PRO A C 1
ATOM 2290 O O . PRO A 1 299 ? -5.867 -21.401 91.324 1.00 46.50 299 PRO A O 1
ATOM 2294 N N . GLU A 1 300 ? -7.849 -20.340 91.039 1.00 48.43 300 GLU A N 1
ATOM 2295 C CA . GLU A 1 300 ? -8.471 -21.520 90.488 1.00 49.70 300 GLU A CA 1
ATOM 2296 C C . GLU A 1 300 ? -7.469 -22.182 89.549 1.00 47.17 300 GLU A C 1
ATOM 2297 O O . GLU A 1 300 ? -7.031 -23.293 89.810 1.00 54.14 300 GLU A O 1
ATOM 2303 N N . ASN A 1 301 ? -7.050 -21.495 88.496 1.00 38.22 301 ASN A N 1
ATOM 2304 C CA . ASN A 1 301 ? -6.072 -22.085 87.595 1.00 32.28 301 ASN A CA 1
ATOM 2305 C C . ASN A 1 301 ? -5.025 -23.012 88.170 1.00 34.14 301 ASN A C 1
ATOM 2306 O O . ASN A 1 301 ? -4.631 -23.974 87.515 1.00 41.73 301 ASN A O 1
ATOM 2311 N N . ILE A 1 302 ? -4.516 -22.731 89.357 1.00 36.45 302 ILE A N 1
ATOM 2312 C CA . ILE A 1 302 ? -3.512 -23.640 89.843 1.00 32.89 302 ILE A CA 1
ATOM 2313 C C . ILE A 1 302 ? -4.289 -24.925 90.130 1.00 24.66 302 ILE A C 1
ATOM 2314 O O . ILE A 1 302 ? -3.817 -26.014 89.786 1.00 22.63 302 ILE A O 1
ATOM 2319 N N . GLU A 1 303 ? -5.513 -24.786 90.652 1.00 16.87 303 GLU A N 1
ATOM 2320 C CA . GLU A 1 303 ? -6.390 -25.926 90.930 1.00 33.27 303 GLU A CA 1
ATOM 2321 C C . GLU A 1 303 ? -6.645 -26.737 89.666 1.00 28.78 303 GLU A C 1
ATOM 2322 O O . GLU A 1 303 ? -6.444 -27.942 89.627 1.00 24.94 303 GLU A O 1
ATOM 2328 N N . LYS A 1 304 ? -7.101 -26.061 88.626 1.00 27.74 304 LYS A N 1
ATOM 2329 C CA . LYS A 1 304 ? -7.420 -26.737 87.399 1.00 21.54 304 LYS A CA 1
ATOM 2330 C C . LYS A 1 304 ? -6.251 -27.487 86.789 1.00 28.46 304 LYS A C 1
ATOM 2331 O O . LYS A 1 304 ? -6.431 -28.629 86.367 1.00 38.29 304 LYS A O 1
ATOM 2337 N N . ILE A 1 305 ? -5.054 -26.913 86.753 1.00 27.56 305 ILE A N 1
ATOM 2338 C CA . ILE A 1 305 ? -3.950 -27.700 86.214 1.00 27.02 305 ILE A CA 1
ATOM 2339 C C . ILE A 1 305 ? -3.443 -28.605 87.332 1.00 31.22 305 ILE A C 1
ATOM 2340 O O . ILE A 1 305 ? -2.350 -29.180 87.232 1.00 28.09 305 ILE A O 1
ATOM 2345 N N . LEU A 1 306 ? -4.245 -28.746 88.387 1.00 36.49 306 LEU A N 1
ATOM 2346 C CA . LEU A 1 306 ? -3.878 -29.602 89.515 1.00 35.03 306 LEU A CA 1
ATOM 2347 C C . LEU A 1 306 ? -2.469 -29.354 89.990 1.00 37.81 306 LEU A C 1
ATOM 2348 O O . LEU A 1 306 ? -1.652 -30.262 89.938 1.00 36.10 306 LEU A O 1
ATOM 2353 N N . ALA A 1 307 ? -2.171 -28.153 90.461 1.00 40.34 307 ALA A N 1
ATOM 2354 C CA . ALA A 1 307 ? -0.815 -27.858 90.913 1.00 38.50 307 ALA A CA 1
ATOM 2355 C C . ALA A 1 307 ? -0.847 -27.065 92.217 1.00 29.25 307 ALA A C 1
ATOM 2356 O O . ALA A 1 307 ? -1.947 -26.735 92.713 1.00 21.05 307 ALA A O 1
ATOM 2358 N N . VAL A 1 308 ? 0.330 -26.771 92.785 1.00 24.26 308 VAL A N 1
ATOM 2359 C CA . VAL A 1 308 ? 0.389 -25.980 94.037 1.00 31.77 308 VAL A CA 1
ATOM 2360 C C . VAL A 1 308 ? 1.436 -24.836 93.930 1.00 27.39 308 VAL A C 1
ATOM 2361 O O . VAL A 1 308 ? 2.618 -25.087 93.688 1.00 33.97 308 VAL A O 1
ATOM 2365 N N . PRO A 1 309 ? 1.002 -23.574 94.131 1.00 20.61 309 PRO A N 1
ATOM 2366 C CA . PRO A 1 309 ? 1.734 -22.291 94.085 1.00 22.12 309 PRO A CA 1
ATOM 2367 C C . PRO A 1 309 ? 3.185 -22.284 94.566 1.00 25.72 309 PRO A C 1
ATOM 2368 O O . PRO A 1 309 ? 3.465 -21.735 95.623 1.00 21.41 309 PRO A O 1
ATOM 2372 N N . ASP A 1 310 ? 4.105 -22.873 93.809 1.00 26.63 310 ASP A N 1
ATOM 2373 C CA . ASP A 1 310 ? 5.474 -22.906 94.286 1.00 28.25 310 ASP A CA 1
ATOM 2374 C C . ASP A 1 310 ? 6.449 -23.554 93.309 1.00 27.22 310 ASP A C 1
ATOM 2375 O O . ASP A 1 310 ? 6.827 -24.696 93.499 1.00 31.00 310 ASP A O 1
ATOM 2380 N N . PRO A 1 311 ? 6.884 -22.815 92.283 1.00 25.40 311 PRO A N 1
ATOM 2381 C CA . PRO A 1 311 ? 7.820 -23.242 91.241 1.00 25.47 311 PRO A CA 1
ATOM 2382 C C . PRO A 1 311 ? 9.026 -23.985 91.796 1.00 30.34 311 PRO A C 1
ATOM 2383 O O . PRO A 1 311 ? 9.939 -24.331 91.054 1.00 39.11 311 PRO A O 1
ATOM 2387 N N . GLY A 1 312 ? 9.046 -24.213 93.100 1.00 34.14 312 GLY A N 1
ATOM 2388 C CA . GLY A 1 312 ? 10.185 -24.896 93.677 1.00 37.87 312 GLY A CA 1
ATOM 2389 C C . GLY A 1 312 ? 10.052 -26.402 93.650 1.00 36.80 312 GLY A C 1
ATOM 2390 O O . GLY A 1 312 ? 11.024 -27.118 93.405 1.00 27.41 312 GLY A O 1
ATOM 2391 N N . LEU A 1 313 ? 8.833 -26.870 93.879 1.00 28.47 313 LEU A N 1
ATOM 2392 C CA . LEU A 1 313 ? 8.512 -28.285 93.937 1.00 30.42 313 LEU A CA 1
ATOM 2393 C C . LEU A 1 313 ? 8.556 -29.025 92.627 1.00 31.16 313 LEU A C 1
ATOM 2394 O O . LEU A 1 313 ? 8.347 -30.241 92.588 1.00 34.61 313 LEU A O 1
ATOM 2399 N N . TYR A 1 314 ? 8.819 -28.324 91.541 1.00 26.56 314 TYR A N 1
ATOM 2400 C CA . TYR A 1 314 ? 8.776 -29.043 90.298 1.00 17.86 314 TYR A CA 1
ATOM 2401 C C . TYR A 1 314 ? 10.061 -29.288 89.524 1.00 18.89 314 TYR A C 1
ATOM 2402 O O . TYR A 1 314 ? 10.559 -28.440 88.801 1.00 27.86 314 TYR A O 1
ATOM 2411 N N . GLY A 1 315 ? 10.553 -30.509 89.685 1.00 11.73 315 GLY A N 1
ATOM 2412 C CA . GLY A 1 315 ? 11.770 -30.972 89.048 1.00 11.73 315 GLY A CA 1
ATOM 2413 C C . GLY A 1 315 ? 12.063 -30.438 87.670 1.00 11.73 315 GLY A C 1
ATOM 2414 O O . GLY A 1 315 ? 13.222 -30.294 87.288 1.00 12.96 315 GLY A O 1
ATOM 2415 N N . PHE A 1 316 ? 11.016 -30.135 86.916 1.00 15.82 316 PHE A N 1
ATOM 2416 C CA . PHE A 1 316 ? 11.236 -29.626 85.570 1.00 22.57 316 PHE A CA 1
ATOM 2417 C C . PHE A 1 316 ? 11.398 -28.114 85.508 1.00 29.16 316 PHE A C 1
ATOM 2418 O O . PHE A 1 316 ? 11.660 -27.556 84.464 1.00 26.42 316 PHE A O 1
ATOM 2426 N N . ILE A 1 317 ? 11.334 -27.472 86.664 1.00 27.49 317 ILE A N 1
ATOM 2427 C CA . ILE A 1 317 ? 11.434 -26.029 86.739 1.00 27.66 317 ILE A CA 1
ATOM 2428 C C . ILE A 1 317 ? 12.576 -25.467 87.558 1.00 35.46 317 ILE A C 1
ATOM 2429 O O . ILE A 1 317 ? 13.241 -24.527 87.138 1.00 33.09 317 ILE A O 1
ATOM 2434 N N . ASN A 1 318 ? 12.759 -26.028 88.744 1.00 40.08 318 ASN A N 1
ATOM 2435 C CA . ASN A 1 318 ? 13.782 -25.648 89.718 1.00 24.99 318 ASN A CA 1
ATOM 2436 C C . ASN A 1 318 ? 15.129 -26.342 89.456 1.00 18.50 318 ASN A C 1
ATOM 2437 O O . ASN A 1 318 ? 15.334 -27.452 89.915 1.00 33.83 318 ASN A O 1
ATOM 2442 N N . GLN A 1 319 ? 16.061 -25.721 88.760 1.00 17.00 319 GLN A N 1
ATOM 2443 C CA . GLN A 1 319 ? 17.347 -26.404 88.544 1.00 21.55 319 GLN A CA 1
ATOM 2444 C C . GLN A 1 319 ? 18.298 -25.269 88.364 1.00 27.22 319 GLN A C 1
ATOM 2445 O O . GLN A 1 319 ? 19.506 -25.420 88.191 1.00 35.49 319 GLN A O 1
ATOM 2451 N N . GLY A 1 320 ? 17.669 -24.110 88.385 1.00 34.91 320 GLY A N 1
ATOM 2452 C CA . GLY A 1 320 ? 18.321 -22.846 88.254 1.00 31.73 320 GLY A CA 1
ATOM 2453 C C . GLY A 1 320 ? 17.420 -21.903 89.016 1.00 30.68 320 GLY A C 1
ATOM 2454 O O . GLY A 1 320 ? 16.940 -22.214 90.119 1.00 26.30 320 GLY A O 1
ATOM 2455 N N . THR A 1 321 ? 17.125 -20.768 88.411 1.00 30.34 321 THR A N 1
ATOM 2456 C CA . THR A 1 321 ? 16.327 -19.765 89.097 1.00 21.28 321 THR A CA 1
ATOM 2457 C C . THR A 1 321 ? 14.837 -19.965 89.309 1.00 16.57 321 THR A C 1
ATOM 2458 O O . THR A 1 321 ? 14.317 -21.051 89.165 1.00 18.80 321 THR A O 1
ATOM 2462 N N . LEU A 1 322 ? 14.153 -18.903 89.682 1.00 11.73 322 LEU A N 1
ATOM 2463 C CA . LEU A 1 322 ? 12.735 -19.023 89.904 1.00 15.24 322 LEU A CA 1
ATOM 2464 C C . LEU A 1 322 ? 12.165 -17.633 89.778 1.00 20.24 322 LEU A C 1
ATOM 2465 O O . LEU A 1 322 ? 10.960 -17.392 89.981 1.00 23.87 322 LEU A O 1
ATOM 2470 N N . THR A 1 323 ? 13.069 -16.737 89.391 1.00 27.33 323 THR A N 1
ATOM 2471 C CA . THR A 1 323 ? 12.760 -15.325 89.270 1.00 28.57 323 THR A CA 1
ATOM 2472 C C . THR A 1 323 ? 13.834 -14.612 88.493 1.00 32.85 323 THR A C 1
ATOM 2473 O O . THR A 1 323 ? 15.022 -14.960 88.581 1.00 20.67 323 THR A O 1
ATOM 2477 N N . VAL A 1 324 ? 13.430 -13.571 87.782 1.00 34.86 324 VAL A N 1
ATOM 2478 C CA . VAL A 1 324 ? 14.397 -12.801 87.042 1.00 39.98 324 VAL A CA 1
ATOM 2479 C C . VAL A 1 324 ? 14.452 -11.389 87.609 1.00 39.14 324 VAL A C 1
ATOM 2480 O O . VAL A 1 324 ? 13.429 -10.837 88.041 1.00 46.11 324 VAL A O 1
ATOM 2484 N N . ASP A 1 325 ? 15.661 -10.828 87.627 1.00 39.97 325 ASP A N 1
ATOM 2485 C CA . ASP A 1 325 ? 15.878 -9.507 88.179 1.00 48.98 325 ASP A CA 1
ATOM 2486 C C . ASP A 1 325 ? 14.820 -8.478 87.801 1.00 50.05 325 ASP A C 1
ATOM 2487 O O . ASP A 1 325 ? 14.474 -7.630 88.619 1.00 55.15 325 ASP A O 1
ATOM 2492 N N . GLY A 1 326 ? 14.290 -8.534 86.584 1.00 48.49 326 GLY A N 1
ATOM 2493 C CA . GLY A 1 326 ? 13.304 -7.531 86.216 1.00 44.16 326 GLY A CA 1
ATOM 2494 C C . GLY A 1 326 ? 11.852 -7.967 86.058 1.00 50.13 326 GLY A C 1
ATOM 2495 O O . GLY A 1 326 ? 10.996 -7.129 85.772 1.00 54.43 326 GLY A O 1
ATOM 2496 N N . ILE A 1 327 ? 11.544 -9.244 86.279 1.00 49.62 327 ILE A N 1
ATOM 2497 C CA . ILE A 1 327 ? 10.177 -9.748 86.053 1.00 44.10 327 ILE A CA 1
ATOM 2498 C C . ILE A 1 327 ? 9.122 -9.959 87.173 1.00 42.86 327 ILE A C 1
ATOM 2499 O O . ILE A 1 327 ? 9.393 -10.547 88.213 1.00 57.93 327 ILE A O 1
ATOM 2504 N N . ASP A 1 328 ? 7.900 -9.494 86.922 1.00 34.13 328 ASP A N 1
ATOM 2505 C CA . ASP A 1 328 ? 6.800 -9.658 87.884 1.00 35.67 328 ASP A CA 1
ATOM 2506 C C . ASP A 1 328 ? 5.888 -10.788 87.395 1.00 37.86 328 ASP A C 1
ATOM 2507 O O . ASP A 1 328 ? 4.750 -10.544 87.011 1.00 45.14 328 ASP A O 1
ATOM 2512 N N . ASP A 1 329 ? 6.379 -12.018 87.422 1.00 32.00 329 ASP A N 1
ATOM 2513 C CA . ASP A 1 329 ? 5.564 -13.110 86.924 1.00 27.97 329 ASP A CA 1
ATOM 2514 C C . ASP A 1 329 ? 4.064 -13.011 87.206 1.00 32.20 329 ASP A C 1
ATOM 2515 O O . ASP A 1 329 ? 3.271 -13.484 86.407 1.00 38.66 329 ASP A O 1
ATOM 2520 N N . GLU A 1 330 ? 3.654 -12.378 88.303 1.00 27.02 330 GLU A N 1
ATOM 2521 C CA . GLU A 1 330 ? 2.218 -12.243 88.523 1.00 37.31 330 GLU A CA 1
ATOM 2522 C C . GLU A 1 330 ? 1.601 -11.390 87.436 1.00 39.74 330 GLU A C 1
ATOM 2523 O O . GLU A 1 330 ? 0.488 -11.655 86.992 1.00 38.37 330 GLU A O 1
ATOM 2529 N N . GLU A 1 331 ? 2.293 -10.326 87.049 1.00 45.03 331 GLU A N 1
ATOM 2530 C CA . GLU A 1 331 ? 1.766 -9.443 86.014 1.00 51.12 331 GLU A CA 1
ATOM 2531 C C . GLU A 1 331 ? 1.794 -10.193 84.698 1.00 46.49 331 GLU A C 1
ATOM 2532 O O . GLU A 1 331 ? 0.749 -10.527 84.141 1.00 55.06 331 GLU A O 1
ATOM 2538 N N . GLU A 1 332 ? 2.999 -10.475 84.218 1.00 41.31 332 GLU A N 1
ATOM 2539 C CA . GLU A 1 332 ? 3.150 -11.200 82.970 1.00 41.57 332 GLU A CA 1
ATOM 2540 C C . GLU A 1 332 ? 1.936 -12.097 82.747 1.00 43.74 332 GLU A C 1
ATOM 2541 O O . GLU A 1 332 ? 1.173 -11.859 81.821 1.00 52.54 332 GLU A O 1
ATOM 2547 N N . MET A 1 333 ? 1.712 -13.085 83.615 1.00 33.81 333 MET A N 1
ATOM 2548 C CA . MET A 1 333 ? 0.556 -13.968 83.441 1.00 35.57 333 MET A CA 1
ATOM 2549 C C . MET A 1 333 ? -0.655 -13.112 83.046 1.00 28.29 333 MET A C 1
ATOM 2550 O O . MET A 1 333 ? -1.050 -13.132 81.890 1.00 48.33 333 MET A O 1
ATOM 2555 N N . GLY A 1 334 ? -1.218 -12.347 83.978 1.00 20.22 334 GLY A N 1
ATOM 2556 C CA . GLY A 1 334 ? -2.357 -11.489 83.666 1.00 22.70 334 GLY A CA 1
ATOM 2557 C C . GLY A 1 334 ? -2.224 -10.819 82.305 1.00 22.78 334 GLY A C 1
ATOM 2558 O O . GLY A 1 334 ? -3.215 -10.587 81.617 1.00 30.25 334 GLY A O 1
ATOM 2559 N N . LEU A 1 335 ? -0.998 -10.474 81.918 1.00 12.43 335 LEU A N 1
ATOM 2560 C CA . LEU A 1 335 ? -0.799 -9.872 80.607 1.00 17.41 335 LEU A CA 1
ATOM 2561 C C . LEU A 1 335 ? -1.036 -11.012 79.647 1.00 20.33 335 LEU A C 1
ATOM 2562 O O . LEU A 1 335 ? -1.952 -10.968 78.822 1.00 29.18 335 LEU A O 1
ATOM 2567 N N . THR A 1 336 ? -0.198 -12.036 79.763 1.00 24.72 336 THR A N 1
ATOM 2568 C CA . THR A 1 336 ? -0.320 -13.220 78.920 1.00 19.82 336 THR A CA 1
ATOM 2569 C C . THR A 1 336 ? -1.769 -13.670 78.836 1.00 16.71 336 THR A C 1
ATOM 2570 O O . THR A 1 336 ? -2.252 -13.932 77.757 1.00 18.73 336 THR A O 1
ATOM 2574 N N . ASP A 1 337 ? -2.469 -13.747 79.963 1.00 21.66 337 ASP A N 1
ATOM 2575 C CA . ASP A 1 337 ? -3.855 -14.182 79.879 1.00 31.94 337 ASP A CA 1
ATOM 2576 C C . ASP A 1 337 ? -4.661 -13.206 79.047 1.00 21.05 337 ASP A C 1
ATOM 2577 O O . ASP A 1 337 ? -5.722 -13.553 78.537 1.00 26.21 337 ASP A O 1
ATOM 2582 N N . THR A 1 338 ? -4.176 -11.979 78.889 1.00 18.18 338 THR A N 1
ATOM 2583 C CA . THR A 1 338 ? -4.917 -11.014 78.067 1.00 27.15 338 THR A CA 1
ATOM 2584 C C . THR A 1 338 ? -4.623 -11.236 76.576 1.00 12.72 338 THR A C 1
ATOM 2585 O O . THR A 1 338 ? -5.562 -11.405 75.802 1.00 11.73 338 THR A O 1
ATOM 2589 N N . ALA A 1 339 ? -3.352 -11.272 76.175 1.00 11.73 339 ALA A N 1
ATOM 2590 C CA . ALA A 1 339 ? -3.046 -11.536 74.775 1.00 18.87 339 ALA A CA 1
ATOM 2591 C C . ALA A 1 339 ? -3.915 -12.713 74.315 1.00 25.09 339 ALA A C 1
ATOM 2592 O O . ALA A 1 339 ? -4.224 -12.836 73.126 1.00 29.51 339 ALA A O 1
ATOM 2594 N N . PHE A 1 340 ? -4.299 -13.599 75.232 1.00 32.34 340 PHE A N 1
ATOM 2595 C CA . PHE A 1 340 ? -5.161 -14.689 74.801 1.00 32.63 340 PHE A CA 1
ATOM 2596 C C . PHE A 1 340 ? -6.492 -14.072 74.404 1.00 36.36 340 PHE A C 1
ATOM 2597 O O . PHE A 1 340 ? -6.780 -13.987 73.213 1.00 41.76 340 PHE A O 1
ATOM 2605 N N . ASP A 1 341 ? -7.277 -13.595 75.363 1.00 33.15 341 ASP A N 1
ATOM 2606 C CA . ASP A 1 341 ? -8.561 -12.980 75.028 1.00 31.11 341 ASP A CA 1
ATOM 2607 C C . ASP A 1 341 ? -8.516 -12.100 73.785 1.00 31.27 341 ASP A C 1
ATOM 2608 O O . ASP A 1 341 ? -9.309 -12.278 72.867 1.00 34.42 341 ASP A O 1
ATOM 2613 N N . VAL A 1 342 ? -7.574 -11.162 73.739 1.00 26.01 342 VAL A N 1
ATOM 2614 C CA . VAL A 1 342 ? -7.474 -10.303 72.577 1.00 18.64 342 VAL A CA 1
ATOM 2615 C C . VAL A 1 342 ? -7.362 -11.215 71.341 1.00 21.35 342 VAL A C 1
ATOM 2616 O O . VAL A 1 342 ? -8.162 -11.073 70.416 1.00 29.83 342 VAL A O 1
ATOM 2620 N N . LEU A 1 343 ? -6.433 -12.173 71.321 1.00 11.73 343 LEU A N 1
ATOM 2621 C CA . LEU A 1 343 ? -6.332 -13.059 70.156 1.00 18.53 343 LEU A CA 1
ATOM 2622 C C . LEU A 1 343 ? -7.569 -13.941 69.990 1.00 21.88 343 LEU A C 1
ATOM 2623 O O . LEU A 1 343 ? -7.585 -14.822 69.102 1.00 26.45 343 LEU A O 1
ATOM 2628 N N . GLY A 1 344 ? -8.591 -13.741 70.825 1.00 11.73 344 GLY A N 1
ATOM 2629 C CA . GLY A 1 344 ? -9.795 -14.546 70.679 1.00 20.94 344 GLY A CA 1
ATOM 2630 C C . GLY A 1 344 ? -9.642 -16.056 70.789 1.00 34.49 344 GLY A C 1
ATOM 2631 O O . GLY A 1 344 ? -9.732 -16.775 69.762 1.00 42.99 344 GLY A O 1
ATOM 2632 N N . PHE A 1 345 ? -9.424 -16.523 72.021 1.00 32.96 345 PHE A N 1
ATOM 2633 C CA . PHE A 1 345 ? -9.270 -17.939 72.364 1.00 18.93 345 PHE A CA 1
ATOM 2634 C C . PHE A 1 345 ? -10.369 -18.217 73.380 1.00 21.97 345 PHE A C 1
ATOM 2635 O O . PHE A 1 345 ? -10.707 -17.343 74.165 1.00 25.21 345 PHE A O 1
ATOM 2643 N N . THR A 1 346 ? -10.902 -19.429 73.393 1.00 30.92 346 THR A N 1
ATOM 2644 C CA . THR A 1 346 ? -11.970 -19.780 74.328 1.00 39.79 346 THR A CA 1
ATOM 2645 C C . THR A 1 346 ? -11.470 -19.967 75.740 1.00 39.39 346 THR A C 1
ATOM 2646 O O . THR A 1 346 ? -10.313 -20.306 75.957 1.00 30.39 346 THR A O 1
ATOM 2650 N N . ASP A 1 347 ? -12.340 -19.739 76.711 1.00 42.55 347 ASP A N 1
ATOM 2651 C CA . ASP A 1 347 ? -11.934 -19.950 78.075 1.00 53.72 347 ASP A CA 1
ATOM 2652 C C . ASP A 1 347 ? -11.424 -21.379 78.039 1.00 51.86 347 ASP A C 1
ATOM 2653 O O . ASP A 1 347 ? -10.304 -21.662 78.467 1.00 53.09 347 ASP A O 1
ATOM 2658 N N . GLU A 1 348 ? -12.235 -22.256 77.455 1.00 47.27 348 GLU A N 1
ATOM 2659 C CA . GLU A 1 348 ? -11.893 -23.662 77.312 1.00 43.15 348 GLU A CA 1
ATOM 2660 C C . GLU A 1 348 ? -10.604 -23.890 76.529 1.00 44.62 348 GLU A C 1
ATOM 2661 O O . GLU A 1 348 ? -9.756 -24.683 76.928 1.00 46.95 348 GLU A O 1
ATOM 2667 N N . GLU A 1 349 ? -10.424 -23.194 75.418 1.00 49.75 349 GLU A N 1
ATOM 2668 C CA . GLU A 1 349 ? -9.189 -23.392 74.654 1.00 49.64 349 GLU A CA 1
ATOM 2669 C C . GLU A 1 349 ? -8.031 -23.012 75.537 1.00 50.98 349 GLU A C 1
ATOM 2670 O O . GLU A 1 349 ? -6.967 -23.628 75.519 1.00 48.05 349 GLU A O 1
ATOM 2676 N N . LYS A 1 350 ? -8.261 -21.958 76.307 1.00 50.56 350 LYS A N 1
ATOM 2677 C CA . LYS A 1 350 ? -7.258 -21.457 77.227 1.00 47.31 350 LYS A CA 1
ATOM 2678 C C . LYS A 1 350 ? -6.951 -22.495 78.281 1.00 46.95 350 LYS A C 1
ATOM 2679 O O . LYS A 1 350 ? -5.801 -22.926 78.401 1.00 43.83 350 LYS A O 1
ATOM 2685 N N . LEU A 1 351 ? -7.963 -22.907 79.041 1.00 39.51 351 LEU A N 1
ATOM 2686 C CA . LEU A 1 351 ? -7.717 -23.918 80.048 1.00 38.13 351 LEU A CA 1
ATOM 2687 C C . LEU A 1 351 ? -6.827 -24.966 79.396 1.00 36.45 351 LEU A C 1
ATOM 2688 O O . LEU A 1 351 ? -5.704 -25.206 79.833 1.00 38.26 351 LEU A O 1
ATOM 2693 N N . SER A 1 352 ? -7.318 -25.531 78.300 1.00 35.34 352 SER A N 1
ATOM 2694 C CA . SER A 1 352 ? -6.599 -26.551 77.545 1.00 34.12 352 SER A CA 1
ATOM 2695 C C . SER A 1 352 ? -5.126 -26.275 77.311 1.00 34.49 352 SER A C 1
ATOM 2696 O O . SER A 1 352 ? -4.316 -27.190 77.264 1.00 36.46 352 SER A O 1
ATOM 2699 N N . MET A 1 353 ? -4.769 -25.012 77.162 1.00 37.95 353 MET A N 1
ATOM 2700 C CA . MET A 1 353 ? -3.377 -24.682 76.906 1.00 41.70 353 MET A CA 1
ATOM 2701 C C . MET A 1 353 ? -2.590 -24.601 78.206 1.00 41.65 353 MET A C 1
ATOM 2702 O O . MET A 1 353 ? -1.364 -24.556 78.180 1.00 48.52 353 MET A O 1
ATOM 2707 N N . TYR A 1 354 ? -3.294 -24.587 79.336 1.00 38.37 354 TYR A N 1
ATOM 2708 C CA . TYR A 1 354 ? -2.636 -24.523 80.640 1.00 30.94 354 TYR A CA 1
ATOM 2709 C C . TYR A 1 354 ? -2.400 -25.935 81.156 1.00 28.46 354 TYR A C 1
ATOM 2710 O O . TYR A 1 354 ? -1.263 -26.332 81.428 1.00 24.44 354 TYR A O 1
ATOM 2719 N N . LYS A 1 355 ? -3.495 -26.684 81.269 1.00 25.44 355 LYS A N 1
ATOM 2720 C CA . LYS A 1 355 ? -3.440 -28.064 81.727 1.00 23.83 355 LYS A CA 1
ATOM 2721 C C . LYS A 1 355 ? -2.314 -28.776 81.009 1.00 23.76 355 LYS A C 1
ATOM 2722 O O . LYS A 1 355 ? -1.606 -29.583 81.595 1.00 34.25 355 LYS A O 1
ATOM 2728 N N . CYS A 1 356 ? -2.123 -28.491 79.734 1.00 19.52 356 CYS A N 1
ATOM 2729 C CA . CYS A 1 356 ? -1.019 -29.162 79.092 1.00 28.60 356 CYS A CA 1
ATOM 2730 C C . CYS A 1 356 ? 0.239 -28.628 79.761 1.00 30.56 356 CYS A C 1
ATOM 2731 O O . CYS A 1 356 ? 1.072 -29.406 80.226 1.00 40.50 356 CYS A O 1
ATOM 2734 N N . THR A 1 357 ? 0.372 -27.304 79.830 1.00 34.36 357 THR A N 1
ATOM 2735 C CA . THR A 1 357 ? 1.562 -26.725 80.441 1.00 33.18 357 THR A CA 1
ATOM 2736 C C . THR A 1 357 ? 1.823 -27.439 81.789 1.00 35.25 357 THR A C 1
ATOM 2737 O O . THR A 1 357 ? 2.961 -27.833 82.077 1.00 36.04 357 THR A O 1
ATOM 2741 N N . GLY A 1 358 ? 0.761 -27.655 82.574 1.00 32.20 358 GLY A N 1
ATOM 2742 C CA . GLY A 1 358 ? 0.878 -28.331 83.865 1.00 27.66 358 GLY A CA 1
ATOM 2743 C C . GLY A 1 358 ? 1.347 -29.776 83.829 1.00 21.86 358 GLY A C 1
ATOM 2744 O O . GLY A 1 358 ? 2.183 -30.180 84.619 1.00 19.11 358 GLY A O 1
ATOM 2745 N N . CYS A 1 359 ? 0.801 -30.562 82.913 1.00 26.23 359 CYS A N 1
ATOM 2746 C CA . CYS A 1 359 ? 1.188 -31.963 82.770 1.00 32.04 359 CYS A CA 1
ATOM 2747 C C . CYS A 1 359 ? 2.699 -32.101 82.643 1.00 35.02 359 CYS A C 1
ATOM 2748 O O . CYS A 1 359 ? 3.256 -33.182 82.876 1.00 33.77 359 CYS A O 1
ATOM 2751 N N . ILE A 1 360 ? 3.344 -31.012 82.231 1.00 33.59 360 ILE A N 1
ATOM 2752 C CA . ILE A 1 360 ? 4.772 -30.991 82.051 1.00 25.26 360 ILE A CA 1
ATOM 2753 C C . ILE A 1 360 ? 5.387 -30.839 83.434 1.00 21.14 360 ILE A C 1
ATOM 2754 O O . ILE A 1 360 ? 6.557 -31.186 83.646 1.00 21.29 360 ILE A O 1
ATOM 2759 N N . LEU A 1 361 ? 4.598 -30.320 84.372 1.00 11.73 361 LEU A N 1
ATOM 2760 C CA . LEU A 1 361 ? 5.054 -30.155 85.742 1.00 24.83 361 LEU A CA 1
ATOM 2761 C C . LEU A 1 361 ? 5.022 -31.575 86.292 1.00 30.26 361 LEU A C 1
ATOM 2762 O O . LEU A 1 361 ? 6.076 -32.233 86.472 1.00 31.40 361 LEU A O 1
ATOM 2767 N N . HIS A 1 362 ? 3.805 -32.049 86.539 1.00 28.52 362 HIS A N 1
ATOM 2768 C CA . HIS A 1 362 ? 3.608 -33.385 87.061 1.00 19.77 362 HIS A CA 1
ATOM 2769 C C . HIS A 1 362 ? 4.474 -34.495 86.462 1.00 14.90 362 HIS A C 1
ATOM 2770 O O . HIS A 1 362 ? 4.799 -35.463 87.131 1.00 18.56 362 HIS A O 1
ATOM 2777 N N . LEU A 1 363 ? 4.835 -34.371 85.196 1.00 13.45 363 LEU A N 1
ATOM 2778 C CA . LEU A 1 363 ? 5.648 -35.400 84.563 1.00 28.58 363 LEU A CA 1
ATOM 2779 C C . LEU A 1 363 ? 6.916 -35.611 85.334 1.00 29.93 363 LEU A C 1
ATOM 2780 O O . LEU A 1 363 ? 7.265 -36.733 85.713 1.00 44.21 363 LEU A O 1
ATOM 2785 N N . GLY A 1 364 ? 7.638 -34.516 85.513 1.00 30.88 364 GLY A N 1
ATOM 2786 C CA . GLY A 1 364 ? 8.896 -34.592 86.222 1.00 32.08 364 GLY A CA 1
ATOM 2787 C C . GLY A 1 364 ? 8.723 -34.950 87.673 1.00 31.46 364 GLY A C 1
ATOM 2788 O O . GLY A 1 364 ? 9.722 -35.064 88.393 1.00 28.14 364 GLY A O 1
ATOM 2789 N N . GLU A 1 365 ? 7.485 -35.132 88.122 1.00 25.79 365 GLU A N 1
ATOM 2790 C CA . GLU A 1 365 ? 7.311 -35.478 89.516 1.00 29.46 365 GLU A CA 1
ATOM 2791 C C . GLU A 1 365 ? 6.903 -36.930 89.710 1.00 34.76 365 GLU A C 1
ATOM 2792 O O . GLU A 1 365 ? 6.549 -37.334 90.820 1.00 32.68 365 GLU A O 1
ATOM 2798 N N . MET A 1 366 ? 6.917 -37.724 88.647 1.00 36.11 366 MET A N 1
ATOM 2799 C CA . MET A 1 366 ? 6.588 -39.123 88.838 1.00 29.38 366 MET A CA 1
ATOM 2800 C C . MET A 1 366 ? 7.906 -39.729 89.287 1.00 29.43 366 MET A C 1
ATOM 2801 O O . MET A 1 366 ? 8.976 -39.344 88.773 1.00 15.40 366 MET A O 1
ATOM 2806 N N . LYS A 1 367 ? 7.870 -40.655 90.242 1.00 31.13 367 LYS A N 1
ATOM 2807 C CA . LYS A 1 367 ? 9.106 -41.296 90.672 1.00 30.39 367 LYS A CA 1
ATOM 2808 C C . LYS A 1 367 ? 9.002 -42.762 90.229 1.00 25.58 367 LYS A C 1
ATOM 2809 O O . LYS A 1 367 ? 7.900 -43.305 90.144 1.00 21.73 367 LYS A O 1
ATOM 2815 N N . TRP A 1 368 ? 10.149 -43.382 89.938 1.00 26.87 368 TRP A N 1
ATOM 2816 C CA . TRP A 1 368 ? 10.279 -44.777 89.480 1.00 34.23 368 TRP A CA 1
ATOM 2817 C C . TRP A 1 368 ? 11.212 -45.563 90.396 1.00 37.54 368 TRP A C 1
ATOM 2818 O O . TRP A 1 368 ? 12.003 -44.982 91.122 1.00 45.74 368 TRP A O 1
ATOM 2829 N N . LYS A 1 369 ? 11.093 -46.889 90.341 1.00 37.41 369 LYS A N 1
ATOM 2830 C CA . LYS A 1 369 ? 11.924 -47.825 91.107 1.00 32.88 369 LYS A CA 1
ATOM 2831 C C . LYS A 1 369 ? 11.943 -49.096 90.264 1.00 40.47 369 LYS A C 1
ATOM 2832 O O . LYS A 1 369 ? 10.951 -49.408 89.615 1.00 38.65 369 LYS A O 1
ATOM 2838 N N . GLN A 1 370 ? 13.042 -49.840 90.253 1.00 45.76 370 GLN A N 1
ATOM 2839 C CA . GLN A 1 370 ? 13.022 -51.056 89.446 1.00 48.37 370 GLN A CA 1
ATOM 2840 C C . GLN A 1 370 ? 13.367 -52.322 90.239 1.00 49.36 370 GLN A C 1
ATOM 2841 O O . GLN A 1 370 ? 14.007 -52.239 91.281 1.00 49.87 370 GLN A O 1
ATOM 2847 N N . ARG A 1 371 ? 12.896 -53.475 89.748 1.00 49.65 371 ARG A N 1
ATOM 2848 C CA . ARG A 1 371 ? 13.145 -54.794 90.356 1.00 39.96 371 ARG A CA 1
ATOM 2849 C C . ARG A 1 371 ? 13.576 -55.727 89.206 1.00 38.47 371 ARG A C 1
ATOM 2850 O O . ARG A 1 371 ? 12.821 -56.592 88.770 1.00 35.67 371 ARG A O 1
ATOM 2858 N N . GLY A 1 372 ? 14.810 -55.544 88.723 1.00 43.00 372 GLY A N 1
ATOM 2859 C CA . GLY A 1 372 ? 15.321 -56.301 87.575 1.00 44.21 372 GLY A CA 1
ATOM 2860 C C . GLY A 1 372 ? 14.764 -55.481 86.416 1.00 53.79 372 GLY A C 1
ATOM 2861 O O . GLY A 1 372 ? 13.589 -55.170 86.538 1.00 54.02 372 GLY A O 1
ATOM 2862 N N . GLU A 1 373 ? 15.512 -55.158 85.334 1.00 58.72 373 GLU A N 1
ATOM 2863 C CA . GLU A 1 373 ? 15.024 -54.259 84.216 1.00 64.63 373 GLU A CA 1
ATOM 2864 C C . GLU A 1 373 ? 13.522 -53.899 84.177 1.00 59.41 373 GLU A C 1
ATOM 2865 O O . GLU A 1 373 ? 12.995 -53.496 83.146 1.00 61.29 373 GLU A O 1
ATOM 2871 N N . GLN A 1 374 ? 12.845 -54.000 85.309 1.00 50.19 374 GLN A N 1
ATOM 2872 C CA . GLN A 1 374 ? 11.441 -53.686 85.379 1.00 45.25 374 GLN A CA 1
ATOM 2873 C C . GLN A 1 374 ? 11.163 -52.536 86.311 1.00 39.58 374 GLN A C 1
ATOM 2874 O O . GLN A 1 374 ? 10.937 -52.729 87.501 1.00 43.20 374 GLN A O 1
ATOM 2880 N N . ALA A 1 375 ? 11.178 -51.327 85.772 1.00 33.11 375 ALA A N 1
ATOM 2881 C CA . ALA A 1 375 ? 10.888 -50.172 86.607 1.00 33.75 375 ALA A CA 1
ATOM 2882 C C . ALA A 1 375 ? 9.438 -50.329 87.067 1.00 26.77 375 ALA A C 1
ATOM 2883 O O . ALA A 1 375 ? 8.753 -51.256 86.644 1.00 25.17 375 ALA A O 1
ATOM 2885 N N . GLU A 1 376 ? 8.972 -49.452 87.945 1.00 21.37 376 GLU A N 1
ATOM 2886 C CA . GLU A 1 376 ? 7.597 -49.505 88.437 1.00 30.26 376 GLU A CA 1
ATOM 2887 C C . GLU A 1 376 ? 7.269 -48.137 89.026 1.00 35.50 376 GLU A C 1
ATOM 2888 O O . GLU A 1 376 ? 8.151 -47.444 89.540 1.00 51.29 376 GLU A O 1
ATOM 2894 N N . ALA A 1 377 ? 6.007 -47.734 88.949 1.00 36.80 377 ALA A N 1
ATOM 2895 C CA . ALA A 1 377 ? 5.651 -46.452 89.531 1.00 37.45 377 ALA A CA 1
ATOM 2896 C C . ALA A 1 377 ? 6.011 -46.607 90.993 1.00 42.66 377 ALA A C 1
ATOM 2897 O O . ALA A 1 377 ? 6.655 -47.576 91.389 1.00 49.94 377 ALA A O 1
ATOM 2899 N N . ASP A 1 378 ? 5.629 -45.636 91.795 1.00 56.17 378 ASP A N 1
ATOM 2900 C CA . ASP A 1 378 ? 5.865 -45.707 93.222 1.00 70.70 378 ASP A CA 1
ATOM 2901 C C . ASP A 1 378 ? 4.668 -44.970 93.746 1.00 75.96 378 ASP A C 1
ATOM 2902 O O . ASP A 1 378 ? 3.855 -45.493 94.510 1.00 84.64 378 ASP A O 1
ATOM 2907 N N . GLY A 1 379 ? 4.584 -43.730 93.300 1.00 72.54 379 GLY A N 1
ATOM 2908 C CA . GLY A 1 379 ? 3.491 -42.872 93.659 1.00 71.78 379 GLY A CA 1
ATOM 2909 C C . GLY A 1 379 ? 2.622 -42.766 92.430 1.00 68.34 379 GLY A C 1
ATOM 2910 O O . GLY A 1 379 ? 2.769 -41.843 91.630 1.00 66.00 379 GLY A O 1
ATOM 2911 N N . THR A 1 380 ? 1.737 -43.737 92.257 1.00 65.77 380 THR A N 1
ATOM 2912 C CA . THR A 1 380 ? 0.825 -43.712 91.138 1.00 64.72 380 THR A CA 1
ATOM 2913 C C . THR A 1 380 ? 0.231 -42.303 91.194 1.00 64.35 380 THR A C 1
ATOM 2914 O O . THR A 1 380 ? -0.064 -41.688 90.172 1.00 74.74 380 THR A O 1
ATOM 2918 N N . ALA A 1 381 ? 0.126 -41.775 92.412 1.00 57.73 381 ALA A N 1
ATOM 2919 C CA . ALA A 1 381 ? -0.401 -40.427 92.679 1.00 53.97 381 ALA A CA 1
ATOM 2920 C C . ALA A 1 381 ? -0.010 -39.374 91.641 1.00 50.44 381 ALA A C 1
ATOM 2921 O O . ALA A 1 381 ? -0.815 -38.528 91.272 1.00 53.79 381 ALA A O 1
ATOM 2923 N N . GLU A 1 382 ? 1.230 -39.411 91.178 1.00 48.76 382 GLU A N 1
ATOM 2924 C CA . GLU A 1 382 ? 1.650 -38.449 90.175 1.00 52.95 382 GLU A CA 1
ATOM 2925 C C . GLU A 1 382 ? 0.940 -38.788 88.851 1.00 49.90 382 GLU A C 1
ATOM 2926 O O . GLU A 1 382 ? -0.012 -38.109 88.451 1.00 57.36 382 GLU A O 1
ATOM 2932 N N . ALA A 1 383 ? 1.381 -39.852 88.190 1.00 44.02 383 ALA A N 1
ATOM 2933 C CA . ALA A 1 383 ? 0.765 -40.275 86.933 1.00 38.40 383 ALA A CA 1
ATOM 2934 C C . ALA A 1 383 ? -0.758 -40.109 86.918 1.00 34.34 383 ALA A C 1
ATOM 2935 O O . ALA A 1 383 ? -1.339 -39.807 85.881 1.00 42.02 383 ALA A O 1
ATOM 2937 N N . GLU A 1 384 ? -1.403 -40.313 88.062 1.00 30.70 384 GLU A N 1
ATOM 2938 C CA . GLU A 1 384 ? -2.851 -40.168 88.126 1.00 33.32 384 GLU A CA 1
ATOM 2939 C C . GLU A 1 384 ? -3.233 -38.781 87.609 1.00 34.03 384 GLU A C 1
ATOM 2940 O O . GLU A 1 384 ? -4.141 -38.656 86.777 1.00 33.72 384 GLU A O 1
ATOM 2946 N N . LYS A 1 385 ? -2.535 -37.747 88.092 1.00 34.48 385 LYS A N 1
ATOM 2947 C CA . LYS A 1 385 ? -2.804 -36.382 87.633 1.00 30.57 385 LYS A CA 1
ATOM 2948 C C . LYS A 1 385 ? -2.395 -36.375 86.187 1.00 27.71 385 LYS A C 1
ATOM 2949 O O . LYS A 1 385 ? -3.222 -36.201 85.301 1.00 26.61 385 LYS A O 1
ATOM 2955 N N . VAL A 1 386 ? -1.108 -36.566 85.950 1.00 23.13 386 VAL A N 1
ATOM 2956 C CA . VAL A 1 386 ? -0.643 -36.569 84.584 1.00 28.88 386 VAL A CA 1
ATOM 2957 C C . VAL A 1 386 ? -1.718 -37.124 83.660 1.00 31.76 386 VAL A C 1
ATOM 2958 O O . VAL A 1 386 ? -1.999 -36.561 82.610 1.00 34.54 386 VAL A O 1
ATOM 2962 N N . ALA A 1 387 ? -2.349 -38.209 84.093 1.00 38.52 387 ALA A N 1
ATOM 2963 C CA . ALA A 1 387 ? -3.417 -38.870 83.346 1.00 38.24 387 ALA A CA 1
ATOM 2964 C C . ALA A 1 387 ? -4.674 -38.019 83.176 1.00 36.46 387 ALA A C 1
ATOM 2965 O O . ALA A 1 387 ? -5.285 -38.020 82.111 1.00 30.37 387 ALA A O 1
ATOM 2967 N N . PHE A 1 388 ? -5.053 -37.300 84.230 1.00 39.10 388 PHE A N 1
ATOM 2968 C CA . PHE A 1 388 ? -6.234 -36.439 84.202 1.00 38.53 388 PHE A CA 1
ATOM 2969 C C . PHE A 1 388 ? -5.999 -35.239 83.323 1.00 34.75 388 PHE A C 1
ATOM 2970 O O . PHE A 1 388 ? -6.942 -34.581 82.909 1.00 40.09 388 PHE A O 1
ATOM 2978 N N . LEU A 1 389 ? -4.757 -34.894 83.049 1.00 29.35 389 LEU A N 1
ATOM 2979 C CA . LEU A 1 389 ? -4.650 -33.757 82.187 1.00 28.78 389 LEU A CA 1
ATOM 2980 C C . LEU A 1 389 ? -4.824 -34.346 80.775 1.00 29.71 389 LEU A C 1
ATOM 2981 O O . LEU A 1 389 ? -5.878 -34.137 80.168 1.00 38.72 389 LEU A O 1
ATOM 2986 N N . LEU A 1 390 ? -3.857 -35.124 80.291 1.00 15.40 390 LEU A N 1
ATOM 2987 C CA . LEU A 1 390 ? -3.954 -35.710 78.965 1.00 14.99 390 LEU A CA 1
ATOM 2988 C C . LEU A 1 390 ? -5.269 -36.445 78.663 1.00 24.38 390 LEU A C 1
ATOM 2989 O O . LEU A 1 390 ? -5.455 -36.952 77.541 1.00 18.71 390 LEU A O 1
ATOM 2994 N N . GLY A 1 391 ? -6.182 -36.514 79.635 1.00 27.60 391 GLY A N 1
ATOM 2995 C CA . GLY A 1 391 ? -7.467 -37.152 79.370 1.00 32.55 391 GLY A CA 1
ATOM 2996 C C . GLY A 1 391 ? -7.437 -38.639 79.063 1.00 32.24 391 GLY A C 1
ATOM 2997 O O . GLY A 1 391 ? -8.364 -39.183 78.470 1.00 26.24 391 GLY A O 1
ATOM 2998 N N . VAL A 1 392 ? -6.369 -39.325 79.408 1.00 29.55 392 VAL A N 1
ATOM 2999 C CA . VAL A 1 392 ? -6.386 -40.729 79.142 1.00 23.68 392 VAL A CA 1
ATOM 3000 C C . VAL A 1 392 ? -6.610 -41.345 80.483 1.00 28.09 392 VAL A C 1
ATOM 3001 O O . VAL A 1 392 ? -7.276 -40.761 81.340 1.00 20.46 392 VAL A O 1
ATOM 3005 N N . ASN A 1 393 ? -6.065 -42.543 80.641 1.00 26.80 393 ASN A N 1
ATOM 3006 C CA . ASN A 1 393 ? -6.166 -43.254 81.887 1.00 32.32 393 ASN A CA 1
ATOM 3007 C C . ASN A 1 393 ? -4.834 -43.746 82.405 1.00 39.22 393 ASN A C 1
ATOM 3008 O O . ASN A 1 393 ? -3.956 -44.183 81.638 1.00 43.71 393 ASN A O 1
ATOM 3013 N N . ALA A 1 394 ? -4.738 -43.688 83.730 1.00 35.66 394 ALA A N 1
ATOM 3014 C CA . ALA A 1 394 ? -3.592 -44.105 84.511 1.00 29.71 394 ALA A CA 1
ATOM 3015 C C . ALA A 1 394 ? -2.912 -45.399 84.108 1.00 29.51 394 ALA A C 1
ATOM 3016 O O . ALA A 1 394 ? -1.843 -45.387 83.494 1.00 22.20 394 ALA A O 1
ATOM 3018 N N . GLY A 1 395 ? -3.533 -46.509 84.507 1.00 35.81 395 GLY A N 1
ATOM 3019 C CA . GLY A 1 395 ? -2.991 -47.832 84.252 1.00 36.88 395 GLY A CA 1
ATOM 3020 C C . GLY A 1 395 ? -2.564 -48.024 82.822 1.00 40.14 395 GLY A C 1
ATOM 3021 O O . GLY A 1 395 ? -1.472 -48.543 82.527 1.00 40.53 395 GLY A O 1
ATOM 3022 N N . ASP A 1 396 ? -3.446 -47.601 81.928 1.00 39.05 396 ASP A N 1
ATOM 3023 C CA . ASP A 1 396 ? -3.161 -47.690 80.519 1.00 40.50 396 ASP A CA 1
ATOM 3024 C C . ASP A 1 396 ? -1.959 -46.818 80.192 1.00 35.57 396 ASP A C 1
ATOM 3025 O O . ASP A 1 396 ? -1.112 -47.186 79.402 1.00 35.38 396 ASP A O 1
ATOM 3030 N N . LEU A 1 397 ? -1.857 -45.664 80.824 1.00 32.76 397 LEU A N 1
ATOM 3031 C CA . LEU A 1 397 ? -0.709 -44.822 80.552 1.00 33.64 397 LEU A CA 1
ATOM 3032 C C . LEU A 1 397 ? 0.576 -45.509 80.996 1.00 35.60 397 LEU A C 1
ATOM 3033 O O . LEU A 1 397 ? 1.482 -45.747 80.186 1.00 29.93 397 LEU A O 1
ATOM 3038 N N . LEU A 1 398 ? 0.653 -45.812 82.289 1.00 37.83 398 LEU A N 1
ATOM 3039 C CA . LEU A 1 398 ? 1.824 -46.464 82.885 1.00 42.42 398 LEU A CA 1
ATOM 3040 C C . LEU A 1 398 ? 2.306 -47.657 82.076 1.00 47.66 398 LEU A C 1
ATOM 3041 O O . LEU A 1 398 ? 3.506 -47.788 81.798 1.00 47.87 398 LEU A O 1
ATOM 3046 N N . LYS A 1 399 ? 1.366 -48.522 81.698 1.00 46.28 399 LYS A N 1
ATOM 3047 C CA . LYS A 1 399 ? 1.710 -49.690 80.913 1.00 43.43 399 LYS A CA 1
ATOM 3048 C C . LYS A 1 399 ? 2.590 -49.313 79.728 1.00 43.48 399 LYS A C 1
ATOM 3049 O O . LYS A 1 399 ? 3.770 -49.686 79.677 1.00 42.75 399 LYS A O 1
ATOM 3055 N N . CYS A 1 400 ? 2.017 -48.597 78.765 1.00 43.48 400 CYS A N 1
ATOM 3056 C CA . CYS A 1 400 ? 2.737 -48.211 77.556 1.00 40.52 400 CYS A CA 1
ATOM 3057 C C . CYS A 1 400 ? 4.138 -47.733 77.878 1.00 42.20 400 CYS A C 1
ATOM 3058 O O . CYS A 1 400 ? 5.082 -47.902 77.090 1.00 39.38 400 CYS A O 1
ATOM 3061 N N . LEU A 1 401 ? 4.249 -47.182 79.082 1.00 40.64 401 LEU A N 1
ATOM 3062 C CA . LEU A 1 401 ? 5.450 -46.601 79.677 1.00 30.02 401 LEU A CA 1
ATOM 3063 C C . LEU A 1 401 ? 6.500 -47.550 80.227 1.00 28.70 401 LEU A C 1
ATOM 3064 O O . LEU A 1 401 ? 7.686 -47.451 79.916 1.00 13.09 401 LEU A O 1
ATOM 3069 N N . LEU A 1 402 ? 6.036 -48.452 81.077 1.00 34.10 402 LEU A N 1
ATOM 3070 C CA . LEU A 1 402 ? 6.885 -49.438 81.702 1.00 41.25 402 LEU A CA 1
ATOM 3071 C C . LEU A 1 402 ? 7.158 -50.605 80.750 1.00 42.06 402 LEU A C 1
ATOM 3072 O O . LEU A 1 402 ? 8.327 -50.935 80.507 1.00 49.47 402 LEU A O 1
ATOM 3077 N N . LYS A 1 403 ? 6.104 -51.211 80.200 1.00 39.85 403 LYS A N 1
ATOM 3078 C CA . LYS A 1 403 ? 6.269 -52.318 79.255 1.00 47.42 403 LYS A CA 1
ATOM 3079 C C . LYS A 1 403 ? 5.635 -51.943 77.912 1.00 52.34 403 LYS A C 1
ATOM 3080 O O . LYS A 1 403 ? 4.430 -51.667 77.819 1.00 59.90 403 LYS A O 1
ATOM 3086 N N . PRO A 1 404 ? 6.435 -51.901 76.825 1.00 54.67 404 PRO A N 1
ATOM 3087 C CA . PRO A 1 404 ? 5.790 -51.553 75.553 1.00 59.15 404 PRO A CA 1
ATOM 3088 C C . PRO A 1 404 ? 5.744 -52.674 74.498 1.00 60.88 404 PRO A C 1
ATOM 3089 O O . PRO A 1 404 ? 6.599 -53.543 74.470 1.00 63.32 404 PRO A O 1
ATOM 3093 N N . LYS A 1 405 ? 4.757 -52.635 73.608 1.00 65.21 405 LYS A N 1
ATOM 3094 C CA . LYS A 1 405 ? 4.675 -53.642 72.544 1.00 74.86 405 LYS A CA 1
ATOM 3095 C C . LYS A 1 405 ? 5.262 -53.116 71.237 1.00 78.44 405 LYS A C 1
ATOM 3096 O O . LYS A 1 405 ? 4.515 -52.790 70.332 1.00 78.75 405 LYS A O 1
ATOM 3102 N N . ILE A 1 406 ? 6.583 -53.040 71.117 1.00 84.62 406 ILE A N 1
ATOM 3103 C CA . ILE A 1 406 ? 7.156 -52.498 69.886 1.00 92.97 406 ILE A CA 1
ATOM 3104 C C . ILE A 1 406 ? 6.539 -53.144 68.640 1.00 94.86 406 ILE A C 1
ATOM 3105 O O . ILE A 1 406 ? 5.345 -53.011 68.397 1.00 94.92 406 ILE A O 1
ATOM 3110 N N . LYS A 1 407 ? 7.335 -53.839 67.856 1.00 97.61 407 LYS A N 1
ATOM 3111 C CA . LYS A 1 407 ? 6.862 -54.459 66.640 1.00 100.43 407 LYS A CA 1
ATOM 3112 C C . LYS A 1 407 ? 8.156 -54.705 65.924 1.00 98.76 407 LYS A C 1
ATOM 3113 O O . LYS A 1 407 ? 8.696 -53.843 65.239 1.00 103.32 407 LYS A O 1
ATOM 3119 N N . VAL A 1 408 ? 8.675 -55.892 66.207 1.00 97.12 408 VAL A N 1
ATOM 3120 C CA . VAL A 1 408 ? 9.897 -56.396 65.646 1.00 96.05 408 VAL A CA 1
ATOM 3121 C C . VAL A 1 408 ? 9.405 -57.033 64.362 1.00 98.59 408 VAL A C 1
ATOM 3122 O O . VAL A 1 408 ? 8.906 -58.158 64.351 1.00 96.75 408 VAL A O 1
ATOM 3126 N N . GLY A 1 409 ? 9.481 -56.239 63.300 1.00 99.39 409 GLY A N 1
ATOM 3127 C CA . GLY A 1 409 ? 9.072 -56.663 61.977 1.00 92.17 409 GLY A CA 1
ATOM 3128 C C . GLY A 1 409 ? 7.781 -57.455 61.854 1.00 91.40 409 GLY A C 1
ATOM 3129 O O . GLY A 1 409 ? 6.699 -56.899 61.628 1.00 94.07 409 GLY A O 1
ATOM 3130 N N . THR A 1 410 ? 7.918 -58.771 61.965 1.00 89.38 410 THR A N 1
ATOM 3131 C CA . THR A 1 410 ? 6.792 -59.675 61.846 1.00 87.56 410 THR A CA 1
ATOM 3132 C C . THR A 1 410 ? 5.954 -59.754 63.133 1.00 89.25 410 THR A C 1
ATOM 3133 O O . THR A 1 410 ? 4.859 -60.315 63.113 1.00 86.63 410 THR A O 1
ATOM 3137 N N . GLU A 1 411 ? 6.427 -59.176 64.241 1.00 89.19 411 GLU A N 1
ATOM 3138 C CA . GLU A 1 411 ? 5.650 -59.274 65.488 1.00 88.93 411 GLU A CA 1
ATOM 3139 C C . GLU A 1 411 ? 5.587 -58.060 66.421 1.00 88.21 411 GLU A C 1
ATOM 3140 O O . GLU A 1 411 ? 6.456 -57.185 66.396 1.00 85.66 411 GLU A O 1
ATOM 3146 N N . TYR A 1 412 ? 4.535 -58.039 67.245 1.00 86.76 412 TYR A N 1
ATOM 3147 C CA . TYR A 1 412 ? 4.338 -57.008 68.266 1.00 82.23 412 TYR A CA 1
ATOM 3148 C C . TYR A 1 412 ? 4.656 -57.730 69.569 1.00 77.83 412 TYR A C 1
ATOM 3149 O O . TYR A 1 412 ? 3.928 -58.616 70.014 1.00 70.36 412 TYR A O 1
ATOM 3158 N N . VAL A 1 413 ? 5.767 -57.317 70.163 1.00 72.85 413 VAL A N 1
ATOM 3159 C CA . VAL A 1 413 ? 6.322 -57.915 71.368 1.00 63.76 413 VAL A CA 1
ATOM 3160 C C . VAL A 1 413 ? 6.089 -56.996 72.551 1.00 66.35 413 VAL A C 1
ATOM 3161 O O . VAL A 1 413 ? 5.781 -55.828 72.361 1.00 68.97 413 VAL A O 1
ATOM 3165 N N . THR A 1 414 ? 6.229 -57.498 73.770 1.00 59.33 414 THR A N 1
ATOM 3166 C CA . THR A 1 414 ? 6.099 -56.624 74.919 1.00 48.59 414 THR A CA 1
ATOM 3167 C C . THR A 1 414 ? 7.549 -56.462 75.294 1.00 51.94 414 THR A C 1
ATOM 3168 O O . THR A 1 414 ? 8.404 -57.184 74.791 1.00 61.60 414 THR A O 1
ATOM 3172 N N . GLN A 1 415 ? 7.857 -55.545 76.188 1.00 52.24 415 GLN A N 1
ATOM 3173 C CA . GLN A 1 415 ? 9.249 -55.424 76.579 1.00 51.35 415 GLN A CA 1
ATOM 3174 C C . GLN A 1 415 ? 9.371 -54.852 77.970 1.00 48.97 415 GLN A C 1
ATOM 3175 O O . GLN A 1 415 ? 8.386 -54.376 78.548 1.00 44.80 415 GLN A O 1
ATOM 3181 N N . GLY A 1 416 ? 10.575 -54.922 78.522 1.00 48.83 416 GLY A N 1
ATOM 3182 C CA . GLY A 1 416 ? 10.781 -54.408 79.857 1.00 44.56 416 GLY A CA 1
ATOM 3183 C C . GLY A 1 416 ? 11.622 -53.154 79.815 1.00 38.41 416 GLY A C 1
ATOM 3184 O O . GLY A 1 416 ? 12.643 -53.114 79.117 1.00 34.61 416 GLY A O 1
ATOM 3185 N N . ARG A 1 417 ? 11.215 -52.135 80.563 1.00 33.55 417 ARG A N 1
ATOM 3186 C CA . ARG A 1 417 ? 11.946 -50.878 80.598 1.00 39.00 417 ARG A CA 1
ATOM 3187 C C . ARG A 1 417 ? 12.509 -50.589 81.990 1.00 39.62 417 ARG A C 1
ATOM 3188 O O . ARG A 1 417 ? 11.748 -50.493 82.952 1.00 41.36 417 ARG A O 1
ATOM 3196 N N . ASN A 1 418 ? 13.827 -50.436 82.103 1.00 35.95 418 ASN A N 1
ATOM 3197 C CA . ASN A 1 418 ? 14.422 -50.134 83.405 1.00 38.86 418 ASN A CA 1
ATOM 3198 C C . ASN A 1 418 ? 14.286 -48.650 83.720 1.00 40.85 418 ASN A C 1
ATOM 3199 O O . ASN A 1 418 ? 14.171 -47.821 82.822 1.00 52.35 418 ASN A O 1
ATOM 3204 N N . LYS A 1 419 ? 14.314 -48.338 85.008 1.00 40.46 419 LYS A N 1
ATOM 3205 C CA . LYS A 1 419 ? 14.191 -46.981 85.504 1.00 38.68 419 LYS A CA 1
ATOM 3206 C C . LYS A 1 419 ? 14.911 -45.916 84.681 1.00 39.18 419 LYS A C 1
ATOM 3207 O O . LYS A 1 419 ? 14.352 -44.839 84.450 1.00 34.20 419 LYS A O 1
ATOM 3213 N N . ASP A 1 420 ? 16.151 -46.164 84.265 1.00 40.22 420 ASP A N 1
ATOM 3214 C CA . ASP A 1 420 ? 16.818 -45.131 83.482 1.00 43.74 420 ASP A CA 1
ATOM 3215 C C . ASP A 1 420 ? 15.971 -44.913 82.265 1.00 39.60 420 ASP A C 1
ATOM 3216 O O . ASP A 1 420 ? 15.565 -43.793 81.959 1.00 46.59 420 ASP A O 1
ATOM 3221 N N . GLN A 1 421 ? 15.635 -46.018 81.619 1.00 32.09 421 GLN A N 1
ATOM 3222 C CA . GLN A 1 421 ? 14.778 -45.962 80.445 1.00 21.08 421 GLN A CA 1
ATOM 3223 C C . GLN A 1 421 ? 13.453 -45.334 80.795 1.00 16.74 421 GLN A C 1
ATOM 3224 O O . GLN A 1 421 ? 13.209 -44.186 80.430 1.00 11.73 421 GLN A O 1
ATOM 3230 N N . VAL A 1 422 ? 12.596 -46.044 81.514 1.00 11.73 422 VAL A N 1
ATOM 3231 C CA . VAL A 1 422 ? 11.336 -45.406 81.834 1.00 11.73 422 VAL A CA 1
ATOM 3232 C C . VAL A 1 422 ? 11.520 -43.961 82.228 1.00 12.43 422 VAL A C 1
ATOM 3233 O O . VAL A 1 422 ? 10.567 -43.200 82.228 1.00 17.11 422 VAL A O 1
ATOM 3237 N N . THR A 1 423 ? 12.721 -43.549 82.584 1.00 18.42 423 THR A N 1
ATOM 3238 C CA . THR A 1 423 ? 12.836 -42.139 82.898 1.00 28.75 423 THR A CA 1
ATOM 3239 C C . THR A 1 423 ? 13.113 -41.319 81.678 1.00 23.22 423 THR A C 1
ATOM 3240 O O . THR A 1 423 ? 12.303 -40.469 81.293 1.00 35.23 423 THR A O 1
ATOM 3244 N N . ASN A 1 424 ? 14.273 -41.563 81.088 1.00 18.47 424 ASN A N 1
ATOM 3245 C CA . ASN A 1 424 ? 14.629 -40.857 79.887 1.00 17.94 424 ASN A CA 1
ATOM 3246 C C . ASN A 1 424 ? 13.370 -40.713 79.052 1.00 22.07 424 ASN A C 1
ATOM 3247 O O . ASN A 1 424 ? 13.126 -39.683 78.442 1.00 32.46 424 ASN A O 1
ATOM 3252 N N . SER A 1 425 ? 12.547 -41.756 79.061 1.00 29.24 425 SER A N 1
ATOM 3253 C CA . SER A 1 425 ? 11.297 -41.751 78.324 1.00 28.33 425 SER A CA 1
ATOM 3254 C C . SER A 1 425 ? 10.392 -40.642 78.806 1.00 24.69 425 SER A C 1
ATOM 3255 O O . SER A 1 425 ? 9.869 -39.889 77.993 1.00 34.31 425 SER A O 1
ATOM 3258 N N . ILE A 1 426 ? 10.172 -40.525 80.107 1.00 20.58 426 ILE A N 1
ATOM 3259 C CA . ILE A 1 426 ? 9.285 -39.462 80.513 1.00 17.27 426 ILE A CA 1
ATOM 3260 C C . ILE A 1 426 ? 9.767 -38.068 80.134 1.00 15.17 426 ILE A C 1
ATOM 3261 O O . ILE A 1 426 ? 8.998 -37.109 80.179 1.00 11.73 426 ILE A O 1
ATOM 3266 N N . ALA A 1 427 ? 11.029 -37.959 79.733 1.00 14.52 427 ALA A N 1
ATOM 3267 C CA . ALA A 1 427 ? 11.541 -36.675 79.305 1.00 11.73 427 ALA A CA 1
ATOM 3268 C C . ALA A 1 427 ? 10.945 -36.396 77.932 1.00 24.74 427 ALA A C 1
ATOM 3269 O O . ALA A 1 427 ? 10.074 -35.545 77.793 1.00 30.21 427 ALA A O 1
ATOM 3271 N N . ALA A 1 428 ? 11.418 -37.120 76.918 1.00 22.21 428 ALA A N 1
ATOM 3272 C CA . ALA A 1 428 ? 10.926 -36.973 75.534 1.00 18.00 428 ALA A CA 1
ATOM 3273 C C . ALA A 1 428 ? 9.445 -36.609 75.488 1.00 23.74 428 ALA A C 1
ATOM 3274 O O . ALA A 1 428 ? 9.071 -35.648 74.817 1.00 29.06 428 ALA A O 1
ATOM 3276 N N . LEU A 1 429 ? 8.621 -37.371 76.210 1.00 18.54 429 LEU A N 1
ATOM 3277 C CA . LEU A 1 429 ? 7.196 -37.123 76.248 1.00 21.69 429 LEU A CA 1
ATOM 3278 C C . LEU A 1 429 ? 6.907 -35.722 76.731 1.00 25.28 429 LEU A C 1
ATOM 3279 O O . LEU A 1 429 ? 5.855 -35.166 76.452 1.00 28.12 429 LEU A O 1
ATOM 3284 N N . ALA A 1 430 ? 7.822 -35.177 77.515 1.00 28.09 430 ALA A N 1
ATOM 3285 C CA . ALA A 1 430 ? 7.631 -33.830 78.006 1.00 25.47 430 ALA A CA 1
ATOM 3286 C C . ALA A 1 430 ? 8.155 -32.921 76.924 1.00 23.24 430 ALA A C 1
ATOM 3287 O O . ALA A 1 430 ? 7.495 -31.978 76.520 1.00 16.50 430 ALA A O 1
ATOM 3289 N N . LYS A 1 431 ? 9.346 -33.209 76.430 1.00 18.82 431 LYS A N 1
ATOM 3290 C CA . LYS A 1 431 ? 9.844 -32.363 75.379 1.00 26.90 431 LYS A CA 1
ATOM 3291 C C . LYS A 1 431 ? 8.975 -32.504 74.144 1.00 29.79 431 LYS A C 1
ATOM 3292 O O . LYS A 1 431 ? 9.043 -31.644 73.286 1.00 29.01 431 LYS A O 1
ATOM 3298 N N . SER A 1 432 ? 8.169 -33.554 74.000 1.00 30.43 432 SER A N 1
ATOM 3299 C CA . SER A 1 432 ? 7.385 -33.615 72.768 1.00 25.54 432 SER A CA 1
ATOM 3300 C C . SER A 1 432 ? 6.068 -32.888 72.904 1.00 11.73 432 SER A C 1
ATOM 3301 O O . SER A 1 432 ? 5.626 -32.183 72.003 1.00 23.92 432 SER A O 1
ATOM 3304 N N . LEU A 1 433 ? 5.453 -33.066 74.053 1.00 11.73 433 LEU A N 1
ATOM 3305 C CA . LEU A 1 433 ? 4.205 -32.405 74.348 1.00 15.79 433 LEU A CA 1
ATOM 3306 C C . LEU A 1 433 ? 4.336 -30.877 74.352 1.00 21.03 433 LEU A C 1
ATOM 3307 O O . LEU A 1 433 ? 3.324 -30.192 74.237 1.00 25.36 433 LEU A O 1
ATOM 3312 N N . TYR A 1 434 ? 5.552 -30.330 74.502 1.00 25.88 434 TYR A N 1
ATOM 3313 C CA . TYR A 1 434 ? 5.731 -28.857 74.507 1.00 24.55 434 TYR A CA 1
ATOM 3314 C C . TYR A 1 434 ? 5.790 -28.473 73.043 1.00 21.75 434 TYR A C 1
ATOM 3315 O O . TYR A 1 434 ? 4.882 -27.811 72.530 1.00 35.00 434 TYR A O 1
ATOM 3324 N N . ASP A 1 435 ? 6.832 -28.935 72.369 1.00 12.98 435 ASP A N 1
ATOM 3325 C CA . ASP A 1 435 ? 6.969 -28.670 70.959 1.00 17.12 435 ASP A CA 1
ATOM 3326 C C . ASP A 1 435 ? 5.576 -28.693 70.330 1.00 14.24 435 ASP A C 1
ATOM 3327 O O . ASP A 1 435 ? 5.136 -27.702 69.786 1.00 24.82 435 ASP A O 1
ATOM 3332 N N . ARG A 1 436 ? 4.871 -29.815 70.441 1.00 13.68 436 ARG A N 1
ATOM 3333 C CA . ARG A 1 436 ? 3.522 -29.897 69.889 1.00 16.82 436 ARG A CA 1
ATOM 3334 C C . ARG A 1 436 ? 2.722 -28.744 70.314 1.00 22.36 436 ARG A C 1
ATOM 3335 O O . ARG A 1 436 ? 2.048 -28.088 69.530 1.00 40.93 436 ARG A O 1
ATOM 3343 N N . MET A 1 437 ? 2.783 -28.494 71.595 1.00 23.56 437 MET A N 1
ATOM 3344 C CA . MET A 1 437 ? 2.010 -27.402 72.111 1.00 18.15 437 MET A CA 1
ATOM 3345 C C . MET A 1 437 ? 2.477 -26.061 71.566 1.00 13.42 437 MET A C 1
ATOM 3346 O O . MET A 1 437 ? 1.667 -25.216 71.282 1.00 11.73 437 MET A O 1
ATOM 3351 N N . PHE A 1 438 ? 3.775 -25.860 71.390 1.00 14.55 438 PHE A N 1
ATOM 3352 C CA . PHE A 1 438 ? 4.205 -24.595 70.857 1.00 18.62 438 PHE A CA 1
ATOM 3353 C C . PHE A 1 438 ? 3.463 -24.460 69.538 1.00 18.06 438 PHE A C 1
ATOM 3354 O O . PHE A 1 438 ? 2.544 -23.621 69.405 1.00 11.73 438 PHE A O 1
ATOM 3362 N N . ASN A 1 439 ? 3.847 -25.321 68.591 1.00 19.18 439 ASN A N 1
ATOM 3363 C CA . ASN A 1 439 ? 3.268 -25.353 67.253 1.00 18.61 439 ASN A CA 1
ATOM 3364 C C . ASN A 1 439 ? 1.773 -25.129 67.178 1.00 16.72 439 ASN A C 1
ATOM 3365 O O . ASN A 1 439 ? 1.300 -24.337 66.371 1.00 22.14 439 ASN A O 1
ATOM 3370 N N . TRP A 1 440 ? 1.026 -25.838 68.005 1.00 11.73 440 TRP A N 1
ATOM 3371 C CA . TRP A 1 440 ? -0.404 -25.667 67.959 1.00 13.53 440 TRP A CA 1
ATOM 3372 C C . TRP A 1 440 ? -0.687 -24.240 68.302 1.00 19.62 440 TRP A C 1
ATOM 3373 O O . TRP A 1 440 ? -1.526 -23.595 67.702 1.00 32.69 440 TRP A O 1
ATOM 3384 N N . LEU A 1 441 ? 0.042 -23.730 69.270 1.00 21.08 441 LEU A N 1
ATOM 3385 C CA . LEU A 1 441 ? -0.177 -22.361 69.642 1.00 11.73 441 LEU A CA 1
ATOM 3386 C C . LEU A 1 441 ? 0.166 -21.467 68.450 1.00 13.21 441 LEU A C 1
ATOM 3387 O O . LEU A 1 441 ? -0.651 -20.593 68.098 1.00 11.73 441 LEU A O 1
ATOM 3392 N N . VAL A 1 442 ? 1.330 -21.648 67.813 1.00 11.73 442 VAL A N 1
ATOM 3393 C CA . VAL A 1 442 ? 1.585 -20.786 66.641 1.00 11.73 442 VAL A CA 1
ATOM 3394 C C . VAL A 1 442 ? 0.435 -20.982 65.673 1.00 12.32 442 VAL A C 1
ATOM 3395 O O . VAL A 1 442 ? -0.242 -20.043 65.287 1.00 23.24 442 VAL A O 1
ATOM 3399 N N . ARG A 1 443 ? 0.237 -22.242 65.301 1.00 24.74 443 ARG A N 1
ATOM 3400 C CA . ARG A 1 443 ? -0.818 -22.649 64.376 1.00 25.59 443 ARG A CA 1
ATOM 3401 C C . ARG A 1 443 ? -2.142 -21.958 64.706 1.00 25.49 443 ARG A C 1
ATOM 3402 O O . ARG A 1 443 ? -2.850 -21.507 63.816 1.00 25.62 443 ARG A O 1
ATOM 3410 N N . ARG A 1 444 ? -2.445 -21.824 65.986 1.00 18.28 444 ARG A N 1
ATOM 3411 C CA . ARG A 1 444 ? -3.718 -21.229 66.355 1.00 18.09 444 ARG A CA 1
ATOM 3412 C C . ARG A 1 444 ? -3.878 -19.721 66.269 1.00 17.85 444 ARG A C 1
ATOM 3413 O O . ARG A 1 444 ? -4.990 -19.189 66.336 1.00 16.16 444 ARG A O 1
ATOM 3421 N N . VAL A 1 445 ? -2.764 -19.036 66.103 1.00 24.83 445 VAL A N 1
ATOM 3422 C CA . VAL A 1 445 ? -2.744 -17.589 66.011 1.00 28.77 445 VAL A CA 1
ATOM 3423 C C . VAL A 1 445 ? -2.860 -17.299 64.519 1.00 27.73 445 VAL A C 1
ATOM 3424 O O . VAL A 1 445 ? -3.767 -16.520 64.087 1.00 25.53 445 VAL A O 1
ATOM 3428 N N . ASN A 1 446 ? -1.945 -17.935 63.763 1.00 18.25 446 ASN A N 1
ATOM 3429 C CA . ASN A 1 446 ? -1.919 -17.816 62.322 1.00 19.24 446 ASN A CA 1
ATOM 3430 C C . ASN A 1 446 ? -3.375 -17.989 61.898 1.00 31.13 446 ASN A C 1
ATOM 3431 O O . ASN A 1 446 ? -3.865 -17.326 60.977 1.00 36.68 446 ASN A O 1
ATOM 3436 N N . GLN A 1 447 ? -4.086 -18.854 62.606 1.00 32.27 447 GLN A N 1
ATOM 3437 C CA . GLN A 1 447 ? -5.481 -19.070 62.322 1.00 33.75 447 GLN A CA 1
ATOM 3438 C C . GLN A 1 447 ? -6.316 -17.798 62.550 1.00 33.65 447 GLN A C 1
ATOM 3439 O O . GLN A 1 447 ? -7.255 -17.567 61.799 1.00 31.84 447 GLN A O 1
ATOM 3445 N N . THR A 1 448 ? -6.035 -16.984 63.575 1.00 33.39 448 THR A N 1
ATOM 3446 C CA . THR A 1 448 ? -6.837 -15.738 63.750 1.00 26.96 448 THR A CA 1
ATOM 3447 C C . THR A 1 448 ? -6.306 -14.561 62.972 1.00 21.99 448 THR A C 1
ATOM 3448 O O . THR A 1 448 ? -7.007 -13.587 62.778 1.00 15.44 448 THR A O 1
ATOM 3452 N N . LEU A 1 449 ? -5.054 -14.630 62.559 1.00 19.64 449 LEU A N 1
ATOM 3453 C CA . LEU A 1 449 ? -4.482 -13.523 61.831 1.00 28.44 449 LEU A CA 1
ATOM 3454 C C . LEU A 1 449 ? -4.756 -13.653 60.351 1.00 39.76 449 LEU A C 1
ATOM 3455 O O . LEU A 1 449 ? -4.217 -12.873 59.534 1.00 35.12 449 LEU A O 1
ATOM 3460 N N . ASP A 1 450 ? -5.582 -14.649 60.018 1.00 43.94 450 ASP A N 1
ATOM 3461 C CA . ASP A 1 450 ? -5.975 -14.931 58.646 1.00 47.92 450 ASP A CA 1
ATOM 3462 C C . ASP A 1 450 ? -7.420 -14.492 58.466 1.00 50.65 450 ASP A C 1
ATOM 3463 O O . ASP A 1 450 ? -8.344 -15.287 58.682 1.00 43.46 450 ASP A O 1
ATOM 3468 N N . THR A 1 451 ? -7.619 -13.233 58.088 1.00 51.63 451 THR A N 1
ATOM 3469 C CA . THR A 1 451 ? -8.951 -12.674 57.885 1.00 51.23 451 THR A CA 1
ATOM 3470 C C . THR A 1 451 ? -9.518 -13.080 56.537 1.00 48.99 451 THR A C 1
ATOM 3471 O O . THR A 1 451 ? -10.736 -13.311 56.383 1.00 45.75 451 THR A O 1
ATOM 3475 N N . LYS A 1 452 ? -8.605 -13.140 55.566 1.00 48.25 452 LYS A N 1
ATOM 3476 C CA . LYS A 1 452 ? -8.936 -13.442 54.180 1.00 45.85 452 LYS A CA 1
ATOM 3477 C C . LYS A 1 452 ? -9.595 -12.179 53.690 1.00 44.88 452 LYS A C 1
ATOM 3478 O O . LYS A 1 452 ? -10.803 -11.968 53.788 1.00 52.25 452 LYS A O 1
ATOM 3484 N N . ALA A 1 453 ? -8.726 -11.307 53.223 1.00 31.73 453 ALA A N 1
ATOM 3485 C CA . ALA A 1 453 ? -9.090 -10.030 52.680 1.00 24.44 453 ALA A CA 1
ATOM 3486 C C . ALA A 1 453 ? -7.973 -10.002 51.662 1.00 28.86 453 ALA A C 1
ATOM 3487 O O . ALA A 1 453 ? -6.897 -10.559 51.915 1.00 24.85 453 ALA A O 1
ATOM 3489 N N . LYS A 1 454 ? -8.218 -9.403 50.507 1.00 29.54 454 LYS A N 1
ATOM 3490 C CA . LYS A 1 454 ? -7.207 -9.369 49.454 1.00 30.59 454 LYS A CA 1
ATOM 3491 C C . LYS A 1 454 ? -5.788 -8.994 49.991 1.00 35.48 454 LYS A C 1
ATOM 3492 O O . LYS A 1 454 ? -5.665 -8.173 50.909 1.00 47.03 454 LYS A O 1
ATOM 3498 N N . ARG A 1 455 ? -4.734 -9.609 49.437 1.00 28.81 455 ARG A N 1
ATOM 3499 C CA . ARG A 1 455 ? -3.354 -9.356 49.897 1.00 26.58 455 ARG A CA 1
ATOM 3500 C C . ARG A 1 455 ? -2.303 -9.000 48.829 1.00 24.10 455 ARG A C 1
ATOM 3501 O O . ARG A 1 455 ? -1.550 -9.875 48.415 1.00 32.59 455 ARG A O 1
ATOM 3509 N N . GLN A 1 456 ? -2.182 -7.743 48.420 1.00 18.62 456 GLN A N 1
ATOM 3510 C CA . GLN A 1 456 ? -1.163 -7.396 47.411 1.00 21.72 456 GLN A CA 1
ATOM 3511 C C . GLN A 1 456 ? 0.260 -7.759 47.789 1.00 16.60 456 GLN A C 1
ATOM 3512 O O . GLN A 1 456 ? 0.956 -8.453 47.049 1.00 23.12 456 GLN A O 1
ATOM 3518 N N . PHE A 1 457 ? 0.725 -7.275 48.928 1.00 18.16 457 PHE A N 1
ATOM 3519 C CA . PHE A 1 457 ? 2.115 -7.576 49.285 1.00 22.59 457 PHE A CA 1
ATOM 3520 C C . PHE A 1 457 ? 2.341 -7.695 50.776 1.00 25.04 457 PHE A C 1
ATOM 3521 O O . PHE A 1 457 ? 1.366 -7.582 51.584 1.00 18.71 457 PHE A O 1
ATOM 3529 N N . PHE A 1 458 ? 3.600 -7.982 51.138 1.00 21.68 458 PHE A N 1
ATOM 3530 C CA . PHE A 1 458 ? 3.948 -8.094 52.539 1.00 20.91 458 PHE A CA 1
ATOM 3531 C C . PHE A 1 458 ? 5.325 -7.547 52.823 1.00 20.02 458 PHE A C 1
ATOM 3532 O O . PHE A 1 458 ? 6.200 -7.403 51.923 1.00 14.98 458 PHE A O 1
ATOM 3540 N N . ILE A 1 459 ? 5.477 -7.218 54.100 1.00 21.06 459 ILE A N 1
ATOM 3541 C CA . ILE A 1 459 ? 6.724 -6.761 54.669 1.00 21.82 459 ILE A CA 1
ATOM 3542 C C . ILE A 1 459 ? 6.847 -7.887 55.691 1.00 27.45 459 ILE A C 1
ATOM 3543 O O . ILE A 1 459 ? 5.836 -8.198 56.395 1.00 24.45 459 ILE A O 1
ATOM 3548 N N . GLY A 1 460 ? 8.020 -8.521 55.761 1.00 22.83 460 GLY A N 1
ATOM 3549 C CA . GLY A 1 460 ? 8.179 -9.594 56.717 1.00 21.69 460 GLY A CA 1
ATOM 3550 C C . GLY A 1 460 ? 9.390 -9.391 57.607 1.00 21.45 460 GLY A C 1
ATOM 3551 O O . GLY A 1 460 ? 10.507 -9.222 57.103 1.00 20.32 460 GLY A O 1
ATOM 3552 N N . VAL A 1 461 ? 9.186 -9.410 58.927 1.00 24.34 461 VAL A N 1
ATOM 3553 C CA . VAL A 1 461 ? 10.287 -9.203 59.874 1.00 25.80 461 VAL A CA 1
ATOM 3554 C C . VAL A 1 461 ? 10.962 -10.469 60.348 1.00 23.10 461 VAL A C 1
ATOM 3555 O O . VAL A 1 461 ? 10.319 -11.503 60.536 1.00 25.76 461 VAL A O 1
ATOM 3559 N N . LEU A 1 462 ? 12.242 -10.354 60.659 1.00 19.02 462 LEU A N 1
ATOM 3560 C CA . LEU A 1 462 ? 12.939 -11.535 61.094 1.00 19.28 462 LEU A CA 1
ATOM 3561 C C . LEU A 1 462 ? 13.859 -11.429 62.326 1.00 29.22 462 LEU A C 1
ATOM 3562 O O . LEU A 1 462 ? 14.925 -10.767 62.290 1.00 25.06 462 LEU A O 1
ATOM 3567 N N . ASP A 1 463 ? 13.457 -12.096 63.411 1.00 36.13 463 ASP A N 1
ATOM 3568 C CA . ASP A 1 463 ? 14.267 -12.136 64.634 1.00 34.09 463 ASP A CA 1
ATOM 3569 C C . ASP A 1 463 ? 14.912 -13.487 64.691 1.00 23.72 463 ASP A C 1
ATOM 3570 O O . ASP A 1 463 ? 14.223 -14.500 64.780 1.00 21.00 463 ASP A O 1
ATOM 3575 N N . ILE A 1 464 ? 16.225 -13.499 64.711 1.00 11.73 464 ILE A N 1
ATOM 3576 C CA . ILE A 1 464 ? 16.880 -14.746 64.734 1.00 11.73 464 ILE A CA 1
ATOM 3577 C C . ILE A 1 464 ? 18.317 -14.566 65.073 1.00 11.73 464 ILE A C 1
ATOM 3578 O O . ILE A 1 464 ? 18.958 -13.622 64.607 1.00 21.13 464 ILE A O 1
ATOM 3583 N N . ALA A 1 465 ? 18.841 -15.511 65.835 1.00 11.73 465 ALA A N 1
ATOM 3584 C CA . ALA A 1 465 ? 20.238 -15.480 66.195 1.00 11.73 465 ALA A CA 1
ATOM 3585 C C . ALA A 1 465 ? 21.084 -15.249 64.949 1.00 13.89 465 ALA A C 1
ATOM 3586 O O . ALA A 1 465 ? 20.607 -15.392 63.823 1.00 27.27 465 ALA A O 1
ATOM 3588 N N . GLY A 1 466 ? 22.321 -14.837 65.187 1.00 14.14 466 GLY A N 1
ATOM 3589 C CA . GLY A 1 466 ? 23.273 -14.658 64.120 1.00 16.15 466 GLY A CA 1
ATOM 3590 C C . GLY A 1 466 ? 24.057 -15.932 64.325 1.00 12.55 466 GLY A C 1
ATOM 3591 O O . GLY A 1 466 ? 23.582 -16.828 65.019 1.00 11.73 466 GLY A O 1
ATOM 3592 N N . PHE A 1 467 ? 25.259 -16.034 63.784 1.00 12.26 467 PHE A N 1
ATOM 3593 C CA . PHE A 1 467 ? 25.986 -17.270 63.999 1.00 14.76 467 PHE A CA 1
ATOM 3594 C C . PHE A 1 467 ? 26.287 -17.484 65.471 1.00 28.23 467 PHE A C 1
ATOM 3595 O O . PHE A 1 467 ? 26.899 -16.631 66.127 1.00 40.29 467 PHE A O 1
ATOM 3603 N N . GLU A 1 468 ? 25.876 -18.643 65.975 1.00 35.10 468 GLU A N 1
ATOM 3604 C CA . GLU A 1 468 ? 26.152 -19.023 67.353 1.00 30.15 468 GLU A CA 1
ATOM 3605 C C . GLU A 1 468 ? 27.478 -19.803 67.330 1.00 29.94 468 GLU A C 1
ATOM 3606 O O . GLU A 1 468 ? 27.481 -21.005 67.069 1.00 18.04 468 GLU A O 1
ATOM 3612 N N . ILE A 1 469 ? 28.607 -19.122 67.556 1.00 32.22 469 ILE A N 1
ATOM 3613 C CA . ILE A 1 469 ? 29.924 -19.810 67.585 1.00 39.96 469 ILE A CA 1
ATOM 3614 C C . ILE A 1 469 ? 30.381 -19.827 69.040 1.00 43.49 469 ILE A C 1
ATOM 3615 O O . ILE A 1 469 ? 30.622 -18.763 69.588 1.00 41.14 469 ILE A O 1
ATOM 3620 N N . PHE A 1 470 ? 30.524 -20.997 69.661 1.00 46.80 470 PHE A N 1
ATOM 3621 C CA . PHE A 1 470 ? 30.958 -21.056 71.061 1.00 50.19 470 PHE A CA 1
ATOM 3622 C C . PHE A 1 470 ? 32.207 -21.869 71.367 1.00 54.34 470 PHE A C 1
ATOM 3623 O O . PHE A 1 470 ? 32.972 -22.237 70.474 1.00 55.24 470 PHE A O 1
ATOM 3631 N N . ASP A 1 471 ? 32.431 -22.138 72.655 1.00 54.56 471 ASP A N 1
ATOM 3632 C CA . ASP A 1 471 ? 33.594 -22.940 73.048 1.00 54.48 471 ASP A CA 1
ATOM 3633 C C . ASP A 1 471 ? 33.246 -24.430 72.869 1.00 45.06 471 ASP A C 1
ATOM 3634 O O . ASP A 1 471 ? 34.089 -25.224 72.456 1.00 51.87 471 ASP A O 1
ATOM 3639 N N . PHE A 1 472 ? 32.022 -24.829 73.204 1.00 36.00 472 PHE A N 1
ATOM 3640 C CA . PHE A 1 472 ? 31.629 -26.214 72.914 1.00 37.27 472 PHE A CA 1
ATOM 3641 C C . PHE A 1 472 ? 30.402 -26.141 72.070 1.00 42.82 472 PHE A C 1
ATOM 3642 O O . PHE A 1 472 ? 29.355 -25.538 72.452 1.00 28.85 472 PHE A O 1
ATOM 3650 N N . ASN A 1 473 ? 30.570 -26.811 70.933 1.00 45.02 473 ASN A N 1
ATOM 3651 C CA . ASN A 1 473 ? 29.623 -26.857 69.849 1.00 36.27 473 ASN A CA 1
ATOM 3652 C C . ASN A 1 473 ? 29.025 -28.177 69.394 1.00 36.43 473 ASN A C 1
ATOM 3653 O O . ASN A 1 473 ? 29.697 -29.009 68.791 1.00 31.85 473 ASN A O 1
ATOM 3658 N N . SER A 1 474 ? 27.724 -28.299 69.622 1.00 28.54 474 SER A N 1
ATOM 3659 C CA . SER A 1 474 ? 26.949 -29.464 69.254 1.00 35.11 474 SER A CA 1
ATOM 3660 C C . SER A 1 474 ? 26.015 -29.099 68.088 1.00 39.96 474 SER A C 1
ATOM 3661 O O . SER A 1 474 ? 26.205 -28.074 67.411 1.00 32.93 474 SER A O 1
ATOM 3664 N N . PHE A 1 475 ? 25.008 -29.964 67.894 1.00 43.87 475 PHE A N 1
ATOM 3665 C CA . PHE A 1 475 ? 23.946 -29.906 66.852 1.00 33.56 475 PHE A CA 1
ATOM 3666 C C . PHE A 1 475 ? 23.320 -28.506 66.804 1.00 34.19 475 PHE A C 1
ATOM 3667 O O . PHE A 1 475 ? 23.732 -27.653 66.007 1.00 37.62 475 PHE A O 1
ATOM 3675 N N . GLU A 1 476 ? 22.298 -28.321 67.632 1.00 35.92 476 GLU A N 1
ATOM 3676 C CA . GLU A 1 476 ? 21.577 -27.070 67.819 1.00 33.46 476 GLU A CA 1
ATOM 3677 C C . GLU A 1 476 ? 22.440 -25.857 67.401 1.00 30.28 476 GLU A C 1
ATOM 3678 O O . GLU A 1 476 ? 21.938 -24.834 66.997 1.00 49.47 476 GLU A O 1
ATOM 3684 N N . GLN A 1 477 ? 23.753 -25.998 67.499 1.00 25.40 477 GLN A N 1
ATOM 3685 C CA . GLN A 1 477 ? 24.715 -24.960 67.087 1.00 32.17 477 GLN A CA 1
ATOM 3686 C C . GLN A 1 477 ? 24.725 -24.813 65.563 1.00 32.71 477 GLN A C 1
ATOM 3687 O O . GLN A 1 477 ? 24.395 -23.777 64.988 1.00 43.19 477 GLN A O 1
ATOM 3693 N N . LEU A 1 478 ? 25.120 -25.909 64.934 1.00 39.21 478 LEU A N 1
ATOM 3694 C CA . LEU A 1 478 ? 25.198 -26.021 63.484 1.00 25.94 478 LEU A CA 1
ATOM 3695 C C . LEU A 1 478 ? 23.881 -25.604 62.873 1.00 19.57 478 LEU A C 1
ATOM 3696 O O . LEU A 1 478 ? 23.862 -24.890 61.871 1.00 20.86 478 LEU A O 1
ATOM 3701 N N . CYS A 1 479 ? 22.786 -26.063 63.467 1.00 15.49 479 CYS A N 1
ATOM 3702 C CA . CYS A 1 479 ? 21.536 -25.656 62.902 1.00 22.40 479 CYS A CA 1
ATOM 3703 C C . CYS A 1 479 ? 21.649 -24.173 62.668 1.00 16.39 479 CYS A C 1
ATOM 3704 O O . CYS A 1 479 ? 21.955 -23.748 61.552 1.00 20.24 479 CYS A O 1
ATOM 3707 N N . ILE A 1 480 ? 21.467 -23.378 63.712 1.00 17.91 480 ILE A N 1
ATOM 3708 C CA . ILE A 1 480 ? 21.557 -21.934 63.520 1.00 17.60 480 ILE A CA 1
ATOM 3709 C C . ILE A 1 480 ? 22.704 -21.467 62.662 1.00 16.17 480 ILE A C 1
ATOM 3710 O O . ILE A 1 480 ? 22.511 -20.638 61.779 1.00 19.86 480 ILE A O 1
ATOM 3715 N N . ASN A 1 481 ? 23.898 -21.981 62.887 1.00 11.73 481 ASN A N 1
ATOM 3716 C CA . ASN A 1 481 ? 24.958 -21.460 62.063 1.00 26.31 481 ASN A CA 1
ATOM 3717 C C . ASN A 1 481 ? 24.717 -21.688 60.592 1.00 25.62 481 ASN A C 1
ATOM 3718 O O . ASN A 1 481 ? 25.008 -20.832 59.763 1.00 32.32 481 ASN A O 1
ATOM 3723 N N . TYR A 1 482 ? 24.152 -22.831 60.253 1.00 30.10 482 TYR A N 1
ATOM 3724 C CA . TYR A 1 482 ? 23.855 -23.134 58.858 1.00 23.94 482 TYR A CA 1
ATOM 3725 C C . TYR A 1 482 ? 22.822 -22.075 58.382 1.00 19.23 482 TYR A C 1
ATOM 3726 O O . TYR A 1 482 ? 23.011 -21.434 57.348 1.00 18.26 482 TYR A O 1
ATOM 3735 N N . THR A 1 483 ? 21.764 -21.865 59.169 1.00 12.61 483 THR A N 1
ATOM 3736 C CA . THR A 1 483 ? 20.740 -20.860 58.854 1.00 11.73 483 THR A CA 1
ATOM 3737 C C . THR A 1 483 ? 21.317 -19.504 58.386 1.00 17.44 483 THR A C 1
ATOM 3738 O O . THR A 1 483 ? 20.989 -19.013 57.305 1.00 13.95 483 THR A O 1
ATOM 3742 N N . ASN A 1 484 ? 22.130 -18.863 59.223 1.00 29.36 484 ASN A N 1
ATOM 3743 C CA . ASN A 1 484 ? 22.706 -17.573 58.839 1.00 25.14 484 ASN A CA 1
ATOM 3744 C C . ASN A 1 484 ? 23.736 -17.799 57.776 1.00 22.66 484 ASN A C 1
ATOM 3745 O O . ASN A 1 484 ? 24.152 -16.863 57.115 1.00 29.32 484 ASN A O 1
ATOM 3750 N N . GLU A 1 485 ? 24.177 -19.040 57.632 1.00 18.70 485 GLU A N 1
ATOM 3751 C CA . GLU A 1 485 ? 25.141 -19.311 56.596 1.00 20.14 485 GLU A CA 1
ATOM 3752 C C . GLU A 1 485 ? 24.431 -18.875 55.299 1.00 21.18 485 GLU A C 1
ATOM 3753 O O . GLU A 1 485 ? 25.083 -18.294 54.403 1.00 11.73 485 GLU A O 1
ATOM 3759 N N . ARG A 1 486 ? 23.111 -19.119 55.211 1.00 13.39 486 ARG A N 1
ATOM 3760 C CA . ARG A 1 486 ? 22.344 -18.749 54.024 1.00 13.64 486 ARG A CA 1
ATOM 3761 C C . ARG A 1 486 ? 22.209 -17.237 54.061 1.00 18.66 486 ARG A C 1
ATOM 3762 O O . ARG A 1 486 ? 22.785 -16.521 53.181 1.00 17.70 486 ARG A O 1
ATOM 3770 N N . LEU A 1 487 ? 21.423 -16.783 55.061 1.00 15.59 487 LEU A N 1
ATOM 3771 C CA . LEU A 1 487 ? 21.140 -15.376 55.247 1.00 11.73 487 LEU A CA 1
ATOM 3772 C C . LEU A 1 487 ? 22.408 -14.579 54.953 1.00 13.89 487 LEU A C 1
ATOM 3773 O O . LEU A 1 487 ? 22.338 -13.520 54.345 1.00 13.53 487 LEU A O 1
ATOM 3778 N N . GLN A 1 488 ? 23.584 -15.090 55.287 1.00 11.73 488 GLN A N 1
ATOM 3779 C CA . GLN A 1 488 ? 24.691 -14.261 54.947 1.00 11.73 488 GLN A CA 1
ATOM 3780 C C . GLN A 1 488 ? 24.827 -14.084 53.426 1.00 14.38 488 GLN A C 1
ATOM 3781 O O . GLN A 1 488 ? 25.151 -12.979 53.006 1.00 33.23 488 GLN A O 1
ATOM 3787 N N . GLN A 1 489 ? 24.568 -15.094 52.584 1.00 16.52 489 GLN A N 1
ATOM 3788 C CA . GLN A 1 489 ? 24.711 -14.876 51.125 1.00 13.70 489 GLN A CA 1
ATOM 3789 C C . GLN A 1 489 ? 23.485 -14.174 50.508 1.00 18.75 489 GLN A C 1
ATOM 3790 O O . GLN A 1 489 ? 23.626 -13.461 49.480 1.00 11.73 489 GLN A O 1
ATOM 3796 N N . PHE A 1 490 ? 22.299 -14.365 51.097 1.00 11.73 490 PHE A N 1
ATOM 3797 C CA . PHE A 1 490 ? 21.132 -13.658 50.593 1.00 13.79 490 PHE A CA 1
ATOM 3798 C C . PHE A 1 490 ? 21.552 -12.191 50.590 1.00 23.20 490 PHE A C 1
ATOM 3799 O O . PHE A 1 490 ? 21.224 -11.456 49.665 1.00 38.81 490 PHE A O 1
ATOM 3807 N N . PHE A 1 491 ? 22.271 -11.778 51.642 1.00 24.44 491 PHE A N 1
ATOM 3808 C CA . PHE A 1 491 ? 22.741 -10.404 51.733 1.00 11.73 491 PHE A CA 1
ATOM 3809 C C . PHE A 1 491 ? 23.763 -10.238 50.639 1.00 11.73 491 PHE A C 1
ATOM 3810 O O . PHE A 1 491 ? 23.530 -9.477 49.702 1.00 11.73 491 PHE A O 1
ATOM 3818 N N . ASN A 1 492 ? 24.891 -10.937 50.754 1.00 11.73 492 ASN A N 1
ATOM 3819 C CA . ASN A 1 492 ? 25.946 -10.832 49.752 1.00 23.20 492 ASN A CA 1
ATOM 3820 C C . ASN A 1 492 ? 25.349 -10.773 48.363 1.00 32.34 492 ASN A C 1
ATOM 3821 O O . ASN A 1 492 ? 25.918 -10.174 47.450 1.00 35.08 492 ASN A O 1
ATOM 3826 N N . HIS A 1 493 ? 24.180 -11.378 48.206 1.00 32.51 493 HIS A N 1
ATOM 3827 C CA . HIS A 1 493 ? 23.522 -11.360 46.924 1.00 25.80 493 HIS A CA 1
ATOM 3828 C C . HIS A 1 493 ? 22.990 -9.967 46.696 1.00 27.03 493 HIS A C 1
ATOM 3829 O O . HIS A 1 493 ? 23.451 -9.219 45.828 1.00 24.80 493 HIS A O 1
ATOM 3836 N N . HIS A 1 494 ? 21.998 -9.645 47.516 1.00 26.83 494 HIS A N 1
ATOM 3837 C CA . HIS A 1 494 ? 21.326 -8.373 47.500 1.00 29.94 494 HIS A CA 1
ATOM 3838 C C . HIS A 1 494 ? 22.269 -7.264 47.256 1.00 32.63 494 HIS A C 1
ATOM 3839 O O . HIS A 1 494 ? 21.958 -6.285 46.591 1.00 34.81 494 HIS A O 1
ATOM 3846 N N . MET A 1 495 ? 23.423 -7.388 47.866 1.00 38.48 495 MET A N 1
ATOM 3847 C CA . MET A 1 495 ? 24.348 -6.336 47.678 1.00 41.87 495 MET A CA 1
ATOM 3848 C C . MET A 1 495 ? 24.690 -6.407 46.211 1.00 33.64 495 MET A C 1
ATOM 3849 O O . MET A 1 495 ? 24.192 -5.592 45.444 1.00 33.70 495 MET A O 1
ATOM 3854 N N . PHE A 1 496 ? 25.465 -7.398 45.793 1.00 25.12 496 PHE A N 1
ATOM 3855 C CA . PHE A 1 496 ? 25.842 -7.540 44.373 1.00 26.85 496 PHE A CA 1
ATOM 3856 C C . PHE A 1 496 ? 24.887 -6.893 43.365 1.00 27.59 496 PHE A C 1
ATOM 3857 O O . PHE A 1 496 ? 25.296 -6.126 42.492 1.00 23.64 496 PHE A O 1
ATOM 3865 N N . VAL A 1 497 ? 23.612 -7.238 43.482 1.00 27.27 497 VAL A N 1
ATOM 3866 C CA . VAL A 1 497 ? 22.577 -6.708 42.606 1.00 24.94 497 VAL A CA 1
ATOM 3867 C C . VAL A 1 497 ? 22.577 -5.197 42.620 1.00 29.74 497 VAL A C 1
ATOM 3868 O O . VAL A 1 497 ? 22.937 -4.527 41.642 1.00 36.20 497 VAL A O 1
ATOM 3872 N N . LEU A 1 498 ? 22.137 -4.697 43.766 1.00 26.93 498 LEU A N 1
ATOM 3873 C CA . LEU A 1 498 ? 22.013 -3.283 44.055 1.00 26.70 498 LEU A CA 1
ATOM 3874 C C . LEU A 1 498 ? 23.280 -2.477 43.746 1.00 31.30 498 LEU A C 1
ATOM 3875 O O . LEU A 1 498 ? 23.201 -1.373 43.218 1.00 31.35 498 LEU A O 1
ATOM 3880 N N . GLU A 1 499 ? 24.452 -3.017 44.064 1.00 31.13 499 GLU A N 1
ATOM 3881 C CA . GLU A 1 499 ? 25.660 -2.249 43.796 1.00 30.12 499 GLU A CA 1
ATOM 3882 C C . GLU A 1 499 ? 25.881 -2.120 42.293 1.00 39.84 499 GLU A C 1
ATOM 3883 O O . GLU A 1 499 ? 26.339 -1.097 41.797 1.00 57.22 499 GLU A O 1
ATOM 3889 N N . GLN A 1 500 ? 25.517 -3.156 41.557 1.00 43.13 500 GLN A N 1
ATOM 3890 C CA . GLN A 1 500 ? 25.668 -3.170 40.104 1.00 41.62 500 GLN A CA 1
ATOM 3891 C C . GLN A 1 500 ? 24.607 -2.253 39.495 1.00 40.62 500 GLN A C 1
ATOM 3892 O O . GLN A 1 500 ? 24.891 -1.480 38.574 1.00 37.28 500 GLN A O 1
ATOM 3898 N N . GLU A 1 501 ? 23.386 -2.346 40.014 1.00 34.93 501 GLU A N 1
ATOM 3899 C CA . GLU A 1 501 ? 22.326 -1.500 39.514 1.00 38.33 501 GLU A CA 1
ATOM 3900 C C . GLU A 1 501 ? 22.826 -0.067 39.666 1.00 42.62 501 GLU A C 1
ATOM 3901 O O . GLU A 1 501 ? 22.980 0.647 38.678 1.00 48.85 501 GLU A O 1
ATOM 3907 N N . GLU A 1 502 ? 23.130 0.340 40.894 1.00 48.95 502 GLU A N 1
ATOM 3908 C CA . GLU A 1 502 ? 23.602 1.702 41.121 1.00 51.29 502 GLU A CA 1
ATOM 3909 C C . GLU A 1 502 ? 24.680 2.184 40.150 1.00 45.11 502 GLU A C 1
ATOM 3910 O O . GLU A 1 502 ? 24.528 3.258 39.576 1.00 48.28 502 GLU A O 1
ATOM 3916 N N . TYR A 1 503 ? 25.745 1.418 39.941 1.00 38.05 503 TYR A N 1
ATOM 3917 C CA . TYR A 1 503 ? 26.769 1.866 39.001 1.00 36.95 503 TYR A CA 1
ATOM 3918 C C . TYR A 1 503 ? 26.243 1.945 37.580 1.00 38.15 503 TYR A C 1
ATOM 3919 O O . TYR A 1 503 ? 26.976 2.351 36.666 1.00 41.04 503 TYR A O 1
ATOM 3928 N N . LYS A 1 504 ? 25.002 1.525 37.370 1.00 35.00 504 LYS A N 1
ATOM 3929 C CA . LYS A 1 504 ? 24.426 1.622 36.043 1.00 35.98 504 LYS A CA 1
ATOM 3930 C C . LYS A 1 504 ? 23.739 2.984 36.064 1.00 35.76 504 LYS A C 1
ATOM 3931 O O . LYS A 1 504 ? 24.065 3.856 35.246 1.00 32.93 504 LYS A O 1
ATOM 3937 N N . LYS A 1 505 ? 22.821 3.182 37.016 1.00 36.67 505 LYS A N 1
ATOM 3938 C CA . LYS A 1 505 ? 22.108 4.461 37.107 1.00 34.22 505 LYS A CA 1
ATOM 3939 C C . LYS A 1 505 ? 23.012 5.691 36.904 1.00 27.64 505 LYS A C 1
ATOM 3940 O O . LYS A 1 505 ? 22.557 6.707 36.434 1.00 26.99 505 LYS A O 1
ATOM 3946 N N . GLU A 1 506 ? 24.288 5.579 37.263 1.00 23.96 506 GLU A N 1
ATOM 3947 C CA . GLU A 1 506 ? 25.255 6.672 37.116 1.00 22.57 506 GLU A CA 1
ATOM 3948 C C . GLU A 1 506 ? 26.120 6.421 35.907 1.00 22.72 506 GLU A C 1
ATOM 3949 O O . GLU A 1 506 ? 26.973 7.232 35.554 1.00 26.55 506 GLU A O 1
ATOM 3955 N N . GLY A 1 507 ? 25.905 5.262 35.308 1.00 26.07 507 GLY A N 1
ATOM 3956 C CA . GLY A 1 507 ? 26.658 4.883 34.140 1.00 28.70 507 GLY A CA 1
ATOM 3957 C C . GLY A 1 507 ? 28.157 4.876 34.359 1.00 31.60 507 GLY A C 1
ATOM 3958 O O . GLY A 1 507 ? 28.904 5.513 33.608 1.00 30.54 507 GLY A O 1
ATOM 3959 N N . ILE A 1 508 ? 28.607 4.211 35.414 1.00 37.34 508 ILE A N 1
ATOM 3960 C CA . ILE A 1 508 ? 30.034 4.120 35.635 1.00 36.88 508 ILE A CA 1
ATOM 3961 C C . ILE A 1 508 ? 30.395 2.679 35.299 1.00 38.48 508 ILE A C 1
ATOM 3962 O O . ILE A 1 508 ? 29.870 1.738 35.908 1.00 41.04 508 ILE A O 1
ATOM 3967 N N . VAL A 1 509 ? 31.237 2.505 34.286 1.00 40.75 509 VAL A N 1
ATOM 3968 C CA . VAL A 1 509 ? 31.655 1.169 33.880 1.00 50.48 509 VAL A CA 1
ATOM 3969 C C . VAL A 1 509 ? 32.238 0.428 35.066 1.00 48.22 509 VAL A C 1
ATOM 3970 O O . VAL A 1 509 ? 33.030 0.994 35.810 1.00 56.30 509 VAL A O 1
ATOM 3974 N N . TRP A 1 510 ? 31.850 -0.822 35.270 1.00 48.10 510 TRP A N 1
ATOM 3975 C CA . TRP A 1 510 ? 32.474 -1.577 36.354 1.00 53.74 510 TRP A CA 1
ATOM 3976 C C . TRP A 1 510 ? 32.015 -3.026 36.491 1.00 60.11 510 TRP A C 1
ATOM 3977 O O . TRP A 1 510 ? 30.831 -3.381 36.272 1.00 58.39 510 TRP A O 1
ATOM 3988 N N . GLU A 1 511 ? 33.017 -3.846 36.818 1.00 60.21 511 GLU A N 1
ATOM 3989 C CA . GLU A 1 511 ? 32.912 -5.288 36.966 1.00 59.68 511 GLU A CA 1
ATOM 3990 C C . GLU A 1 511 ? 32.885 -5.778 38.423 1.00 56.83 511 GLU A C 1
ATOM 3991 O O . GLU A 1 511 ? 33.719 -5.387 39.241 1.00 51.32 511 GLU A O 1
ATOM 3997 N N . PHE A 1 512 ? 31.935 -6.668 38.713 1.00 60.92 512 PHE A N 1
ATOM 3998 C CA . PHE A 1 512 ? 31.726 -7.217 40.058 1.00 59.36 512 PHE A CA 1
ATOM 3999 C C . PHE A 1 512 ? 31.762 -8.760 40.195 1.00 54.48 512 PHE A C 1
ATOM 4000 O O . PHE A 1 512 ? 32.317 -9.452 39.340 1.00 57.70 512 PHE A O 1
ATOM 4008 N N . ILE A 1 513 ? 31.167 -9.280 41.280 1.00 47.65 513 ILE A N 1
ATOM 4009 C CA . ILE A 1 513 ? 31.116 -10.733 41.581 1.00 47.28 513 ILE A CA 1
ATOM 4010 C C . ILE A 1 513 ? 30.201 -11.059 42.783 1.00 46.89 513 ILE A C 1
ATOM 4011 O O . ILE A 1 513 ? 30.467 -10.588 43.900 1.00 49.39 513 ILE A O 1
ATOM 4016 N N . ASP A 1 514 ? 29.152 -11.860 42.580 1.00 39.88 514 ASP A N 1
ATOM 4017 C CA . ASP A 1 514 ? 28.246 -12.219 43.677 1.00 39.01 514 ASP A CA 1
ATOM 4018 C C . ASP A 1 514 ? 28.957 -13.052 44.760 1.00 44.05 514 ASP A C 1
ATOM 4019 O O . ASP A 1 514 ? 29.160 -14.251 44.572 1.00 49.61 514 ASP A O 1
ATOM 4024 N N . PHE A 1 515 ? 29.338 -12.439 45.884 1.00 48.35 515 PHE A N 1
ATOM 4025 C CA . PHE A 1 515 ? 30.044 -13.173 46.948 1.00 48.02 515 PHE A CA 1
ATOM 4026 C C . PHE A 1 515 ? 29.199 -14.256 47.641 1.00 42.35 515 PHE A C 1
ATOM 4027 O O . PHE A 1 515 ? 29.696 -14.939 48.540 1.00 40.43 515 PHE A O 1
ATOM 4035 N N . GLY A 1 516 ? 27.933 -14.413 47.253 1.00 39.76 516 GLY A N 1
ATOM 4036 C CA . GLY A 1 516 ? 27.119 -15.448 47.868 1.00 43.71 516 GLY A CA 1
ATOM 4037 C C . GLY A 1 516 ? 27.764 -16.741 47.425 1.00 33.20 516 GLY A C 1
ATOM 4038 O O . GLY A 1 516 ? 27.723 -17.749 48.123 1.00 28.62 516 GLY A O 1
ATOM 4039 N N . LEU A 1 517 ? 28.351 -16.697 46.232 1.00 30.90 517 LEU A N 1
ATOM 4040 C CA . LEU A 1 517 ? 29.051 -17.844 45.671 1.00 32.13 517 LEU A CA 1
ATOM 4041 C C . LEU A 1 517 ? 30.049 -18.282 46.687 1.00 38.72 517 LEU A C 1
ATOM 4042 O O . LEU A 1 517 ? 30.386 -19.465 46.805 1.00 48.47 517 LEU A O 1
ATOM 4047 N N . ASP A 1 518 ? 30.568 -17.293 47.393 1.00 38.95 518 ASP A N 1
ATOM 4048 C CA . ASP A 1 518 ? 31.544 -17.617 48.384 1.00 42.84 518 ASP A CA 1
ATOM 4049 C C . ASP A 1 518 ? 30.958 -18.599 49.381 1.00 42.94 518 ASP A C 1
ATOM 4050 O O . ASP A 1 518 ? 31.466 -19.703 49.503 1.00 54.91 518 ASP A O 1
ATOM 4055 N N . LEU A 1 519 ? 29.860 -18.250 50.037 1.00 38.62 519 LEU A N 1
ATOM 4056 C CA . LEU A 1 519 ? 29.288 -19.196 50.978 1.00 35.82 519 LEU A CA 1
ATOM 4057 C C . LEU A 1 519 ? 28.679 -20.401 50.309 1.00 33.55 519 LEU A C 1
ATOM 4058 O O . LEU A 1 519 ? 27.872 -21.041 50.942 1.00 20.96 519 LEU A O 1
ATOM 4063 N N . GLN A 1 520 ? 28.987 -20.759 49.068 1.00 35.28 520 GLN A N 1
ATOM 4064 C CA . GLN A 1 520 ? 28.241 -21.922 48.606 1.00 46.88 520 GLN A CA 1
ATOM 4065 C C . GLN A 1 520 ? 28.738 -23.299 49.035 1.00 52.13 520 GLN A C 1
ATOM 4066 O O . GLN A 1 520 ? 27.977 -24.272 48.971 1.00 57.92 520 GLN A O 1
ATOM 4072 N N . ALA A 1 521 ? 29.977 -23.418 49.497 1.00 50.93 521 ALA A N 1
ATOM 4073 C CA . ALA A 1 521 ? 30.470 -24.736 49.915 1.00 49.91 521 ALA A CA 1
ATOM 4074 C C . ALA A 1 521 ? 29.898 -25.128 51.259 1.00 43.10 521 ALA A C 1
ATOM 4075 O O . ALA A 1 521 ? 29.203 -26.135 51.386 1.00 45.18 521 ALA A O 1
ATOM 4077 N N . CYS A 1 522 ? 30.205 -24.316 52.259 1.00 40.04 522 CYS A N 1
ATOM 4078 C CA . CYS A 1 522 ? 29.697 -24.574 53.575 1.00 46.47 522 CYS A CA 1
ATOM 4079 C C . CYS A 1 522 ? 28.249 -25.032 53.436 1.00 43.38 522 CYS A C 1
ATOM 4080 O O . CYS A 1 522 ? 27.890 -26.116 53.920 1.00 36.22 522 CYS A O 1
ATOM 4083 N N . ILE A 1 523 ? 27.433 -24.249 52.731 1.00 40.13 523 ILE A N 1
ATOM 4084 C CA . ILE A 1 523 ? 26.009 -24.574 52.546 1.00 40.39 523 ILE A CA 1
ATOM 4085 C C . ILE A 1 523 ? 25.681 -25.840 51.794 1.00 42.31 523 ILE A C 1
ATOM 4086 O O . ILE A 1 523 ? 24.638 -26.442 52.014 1.00 32.23 523 ILE A O 1
ATOM 4091 N N . GLU A 1 524 ? 26.519 -26.228 50.854 1.00 40.97 524 GLU A N 1
ATOM 4092 C CA . GLU A 1 524 ? 26.162 -27.424 50.158 1.00 39.34 524 GLU A CA 1
ATOM 4093 C C . GLU A 1 524 ? 26.469 -28.551 51.098 1.00 39.67 524 GLU A C 1
ATOM 4094 O O . GLU A 1 524 ? 25.543 -29.161 51.647 1.00 45.75 524 GLU A O 1
ATOM 4100 N N . LEU A 1 525 ? 27.748 -28.797 51.341 1.00 34.59 525 LEU A N 1
ATOM 4101 C CA . LEU A 1 525 ? 28.123 -29.841 52.273 1.00 29.06 525 LEU A CA 1
ATOM 4102 C C . LEU A 1 525 ? 27.064 -30.044 53.370 1.00 26.27 525 LEU A C 1
ATOM 4103 O O . LEU A 1 525 ? 26.710 -31.175 53.675 1.00 29.61 525 LEU A O 1
ATOM 4108 N N . ILE A 1 526 ? 26.535 -28.977 53.955 1.00 23.60 526 ILE A N 1
ATOM 4109 C CA . ILE A 1 526 ? 25.534 -29.189 54.988 1.00 26.13 526 ILE A CA 1
ATOM 4110 C C . ILE A 1 526 ? 24.254 -29.867 54.490 1.00 27.99 526 ILE A C 1
ATOM 4111 O O . ILE A 1 526 ? 23.874 -30.909 55.007 1.00 24.03 526 ILE A O 1
ATOM 4116 N N . GLU A 1 527 ? 23.642 -29.309 53.446 1.00 35.85 527 GLU A N 1
ATOM 4117 C CA . GLU A 1 527 ? 22.363 -29.786 52.875 1.00 37.85 527 GLU A CA 1
ATOM 4118 C C . GLU A 1 527 ? 22.336 -30.687 51.614 1.00 37.21 527 GLU A C 1
ATOM 4119 O O . GLU A 1 527 ? 21.281 -31.297 51.341 1.00 38.98 527 GLU A O 1
ATOM 4125 N N . LYS A 1 528 ? 23.439 -30.772 50.856 1.00 24.94 528 LYS A N 1
ATOM 4126 C CA . LYS A 1 528 ? 23.467 -31.581 49.622 1.00 27.60 528 LYS A CA 1
ATOM 4127 C C . LYS A 1 528 ? 22.996 -33.047 49.836 1.00 39.46 528 LYS A C 1
ATOM 4128 O O . LYS A 1 528 ? 22.886 -33.478 50.978 1.00 30.92 528 LYS A O 1
ATOM 4134 N N . PRO A 1 529 ? 22.733 -33.831 48.753 1.00 47.81 529 PRO A N 1
ATOM 4135 C CA . PRO A 1 529 ? 22.262 -35.223 48.881 1.00 44.67 529 PRO A CA 1
ATOM 4136 C C . PRO A 1 529 ? 23.028 -36.113 49.858 1.00 47.18 529 PRO A C 1
ATOM 4137 O O . PRO A 1 529 ? 22.412 -36.994 50.499 1.00 51.02 529 PRO A O 1
ATOM 4141 N N . MET A 1 530 ? 24.348 -35.948 49.974 1.00 44.76 530 MET A N 1
ATOM 4142 C CA . MET A 1 530 ? 25.015 -36.751 50.988 1.00 49.58 530 MET A CA 1
ATOM 4143 C C . MET A 1 530 ? 26.144 -36.130 51.762 1.00 49.48 530 MET A C 1
ATOM 4144 O O . MET A 1 530 ? 27.288 -36.600 51.774 1.00 55.30 530 MET A O 1
ATOM 4149 N N . GLY A 1 531 ? 25.755 -35.060 52.444 1.00 45.80 531 GLY A N 1
ATOM 4150 C CA . GLY A 1 531 ? 26.647 -34.314 53.299 1.00 36.51 531 GLY A CA 1
ATOM 4151 C C . GLY A 1 531 ? 26.020 -34.378 54.693 1.00 40.50 531 GLY A C 1
ATOM 4152 O O . GLY A 1 531 ? 24.953 -34.985 54.881 1.00 43.86 531 GLY A O 1
ATOM 4153 N N . ILE A 1 532 ? 26.683 -33.764 55.667 1.00 32.10 532 ILE A N 1
ATOM 4154 C CA . ILE A 1 532 ? 26.243 -33.715 57.054 1.00 17.02 532 ILE A CA 1
ATOM 4155 C C . ILE A 1 532 ? 24.746 -34.045 57.249 1.00 18.08 532 ILE A C 1
ATOM 4156 O O . ILE A 1 532 ? 24.393 -35.214 57.257 1.00 21.88 532 ILE A O 1
ATOM 4161 N N . LEU A 1 533 ? 23.870 -33.070 57.426 1.00 13.08 533 LEU A N 1
ATOM 4162 C CA . LEU A 1 533 ? 22.433 -33.362 57.594 1.00 21.31 533 LEU A CA 1
ATOM 4163 C C . LEU A 1 533 ? 21.812 -34.578 56.864 1.00 26.24 533 LEU A C 1
ATOM 4164 O O . LEU A 1 533 ? 20.872 -35.191 57.386 1.00 29.10 533 LEU A O 1
ATOM 4169 N N . SER A 1 534 ? 22.298 -34.886 55.656 1.00 24.40 534 SER A N 1
ATOM 4170 C CA . SER A 1 534 ? 21.760 -35.967 54.797 1.00 28.35 534 SER A CA 1
ATOM 4171 C C . SER A 1 534 ? 22.032 -37.344 55.380 1.00 28.70 534 SER A C 1
ATOM 4172 O O . SER A 1 534 ? 21.154 -38.226 55.448 1.00 19.71 534 SER A O 1
ATOM 4175 N N . ILE A 1 535 ? 23.297 -37.497 55.749 1.00 27.50 535 ILE A N 1
ATOM 4176 C CA . ILE A 1 535 ? 23.854 -38.677 56.351 1.00 25.40 535 ILE A CA 1
ATOM 4177 C C . ILE A 1 535 ? 23.179 -38.780 57.693 1.00 30.14 535 ILE A C 1
ATOM 4178 O O . ILE A 1 535 ? 22.860 -39.860 58.171 1.00 33.39 535 ILE A O 1
ATOM 4183 N N . LEU A 1 536 ? 23.003 -37.631 58.325 1.00 30.57 536 LEU A N 1
ATOM 4184 C CA . LEU A 1 536 ? 22.380 -37.637 59.617 1.00 26.75 536 LEU A CA 1
ATOM 4185 C C . LEU A 1 536 ? 20.987 -38.228 59.538 1.00 34.90 536 LEU A C 1
ATOM 4186 O O . LEU A 1 536 ? 20.463 -38.682 60.547 1.00 48.61 536 LEU A O 1
ATOM 4191 N N . GLU A 1 537 ? 20.369 -38.233 58.363 1.00 44.49 537 GLU A N 1
ATOM 4192 C CA . GLU A 1 537 ? 19.016 -38.793 58.284 1.00 56.77 537 GLU A CA 1
ATOM 4193 C C . GLU A 1 537 ? 19.069 -40.302 58.217 1.00 64.07 537 GLU A C 1
ATOM 4194 O O . GLU A 1 537 ? 18.169 -40.990 58.702 1.00 61.78 537 GLU A O 1
ATOM 4200 N N . GLU A 1 538 ? 20.143 -40.798 57.610 1.00 63.42 538 GLU A N 1
ATOM 4201 C CA . GLU A 1 538 ? 20.380 -42.223 57.463 1.00 58.14 538 GLU A CA 1
ATOM 4202 C C . GLU A 1 538 ? 20.576 -42.761 58.872 1.00 48.23 538 GLU A C 1
ATOM 4203 O O . GLU A 1 538 ? 19.662 -43.343 59.440 1.00 43.50 538 GLU A O 1
ATOM 4209 N N . GLU A 1 539 ? 21.756 -42.543 59.436 1.00 41.10 539 GLU A N 1
ATOM 4210 C CA . GLU A 1 539 ? 22.049 -42.978 60.802 1.00 38.21 539 GLU A CA 1
ATOM 4211 C C . GLU A 1 539 ? 20.795 -42.943 61.654 1.00 38.92 539 GLU A C 1
ATOM 4212 O O . GLU A 1 539 ? 20.397 -43.931 62.286 1.00 48.32 539 GLU A O 1
ATOM 4218 N N . CYS A 1 540 ? 20.200 -41.761 61.672 1.00 37.87 540 CYS A N 1
ATOM 4219 C CA . CYS A 1 540 ? 19.016 -41.518 62.448 1.00 39.46 540 CYS A CA 1
ATOM 4220 C C . CYS A 1 540 ? 17.976 -42.593 62.205 1.00 46.85 540 CYS A C 1
ATOM 4221 O O . CYS A 1 540 ? 17.075 -42.788 63.024 1.00 37.08 540 CYS A O 1
ATOM 4224 N N . MET A 1 541 ? 18.132 -43.312 61.095 1.00 56.56 541 MET A N 1
ATOM 4225 C CA . MET A 1 541 ? 17.181 -44.360 60.740 1.00 64.53 541 MET A CA 1
ATOM 4226 C C . MET A 1 541 ? 17.487 -45.851 61.033 1.00 66.24 541 MET A C 1
ATOM 4227 O O . MET A 1 541 ? 16.546 -46.644 61.046 1.00 65.74 541 MET A O 1
ATOM 4232 N N . PHE A 1 542 ? 18.743 -46.257 61.275 1.00 67.72 542 PHE A N 1
ATOM 4233 C CA . PHE A 1 542 ? 19.009 -47.690 61.588 1.00 77.95 542 PHE A CA 1
ATOM 4234 C C . PHE A 1 542 ? 19.131 -47.974 63.084 1.00 84.29 542 PHE A C 1
ATOM 4235 O O . PHE A 1 542 ? 20.252 -48.054 63.567 1.00 87.55 542 PHE A O 1
ATOM 4243 N N . PRO A 1 543 ? 18.029 -48.151 63.833 1.00 85.98 543 PRO A N 1
ATOM 4244 C CA . PRO A 1 543 ? 18.169 -48.432 65.271 1.00 80.48 543 PRO A CA 1
ATOM 4245 C C . PRO A 1 543 ? 19.594 -48.734 65.752 1.00 78.64 543 PRO A C 1
ATOM 4246 O O . PRO A 1 543 ? 20.068 -48.128 66.713 1.00 76.69 543 PRO A O 1
ATOM 4250 N N . LYS A 1 544 ? 20.265 -49.667 65.079 1.00 71.25 544 LYS A N 1
ATOM 4251 C CA . LYS A 1 544 ? 21.649 -50.024 65.384 1.00 70.24 544 LYS A CA 1
ATOM 4252 C C . LYS A 1 544 ? 22.545 -48.817 65.081 1.00 66.40 544 LYS A C 1
ATOM 4253 O O . LYS A 1 544 ? 23.648 -48.960 64.540 1.00 67.39 544 LYS A O 1
ATOM 4259 N N . ALA A 1 545 ? 22.063 -47.631 65.445 1.00 63.00 545 ALA A N 1
ATOM 4260 C CA . ALA A 1 545 ? 22.744 -46.356 65.188 1.00 57.42 545 ALA A CA 1
ATOM 4261 C C . ALA A 1 545 ? 23.676 -45.886 66.300 1.00 52.64 545 ALA A C 1
ATOM 4262 O O . ALA A 1 545 ? 23.268 -45.774 67.465 1.00 40.58 545 ALA A O 1
ATOM 4264 N N . SER A 1 546 ? 24.926 -45.597 65.956 1.00 45.30 546 SER A N 1
ATOM 4265 C CA . SER A 1 546 ? 25.873 -45.144 66.965 1.00 44.97 546 SER A CA 1
ATOM 4266 C C . SER A 1 546 ? 26.396 -43.754 66.643 1.00 49.12 546 SER A C 1
ATOM 4267 O O . SER A 1 546 ? 26.502 -43.373 65.476 1.00 55.89 546 SER A O 1
ATOM 4270 N N . ASP A 1 547 ? 26.707 -42.976 67.672 1.00 39.18 547 ASP A N 1
ATOM 4271 C CA . ASP A 1 547 ? 27.275 -41.695 67.362 1.00 30.03 547 ASP A CA 1
ATOM 4272 C C . ASP A 1 547 ? 28.567 -42.126 66.668 1.00 23.54 547 ASP A C 1
ATOM 4273 O O . ASP A 1 547 ? 28.816 -41.704 65.558 1.00 26.49 547 ASP A O 1
ATOM 4278 N N . THR A 1 548 ? 29.367 -42.999 67.278 1.00 32.86 548 THR A N 1
ATOM 4279 C CA . THR A 1 548 ? 30.606 -43.393 66.586 1.00 41.49 548 THR A CA 1
ATOM 4280 C C . THR A 1 548 ? 30.295 -43.782 65.139 1.00 45.29 548 THR A C 1
ATOM 4281 O O . THR A 1 548 ? 31.113 -43.591 64.239 1.00 36.03 548 THR A O 1
ATOM 4285 N N . SER A 1 549 ? 29.097 -44.320 64.935 1.00 46.58 549 SER A N 1
ATOM 4286 C CA . SER A 1 549 ? 28.608 -44.737 63.628 1.00 52.03 549 SER A CA 1
ATOM 4287 C C . SER A 1 549 ? 28.516 -43.487 62.781 1.00 57.77 549 SER A C 1
ATOM 4288 O O . SER A 1 549 ? 29.051 -43.427 61.672 1.00 54.26 549 SER A O 1
ATOM 4291 N N . PHE A 1 550 ? 27.847 -42.485 63.341 1.00 53.99 550 PHE A N 1
ATOM 4292 C CA . PHE A 1 550 ? 27.634 -41.224 62.657 1.00 48.24 550 PHE A CA 1
ATOM 4293 C C . PHE A 1 550 ? 28.904 -40.483 62.223 1.00 49.81 550 PHE A C 1
ATOM 4294 O O . PHE A 1 550 ? 28.830 -39.685 61.288 1.00 63.30 550 PHE A O 1
ATOM 4302 N N . LYS A 1 551 ? 30.055 -40.681 62.864 1.00 46.74 551 LYS A N 1
ATOM 4303 C CA . LYS A 1 551 ? 31.202 -39.957 62.350 1.00 55.28 551 LYS A CA 1
ATOM 4304 C C . LYS A 1 551 ? 31.913 -40.799 61.335 1.00 61.32 551 LYS A C 1
ATOM 4305 O O . LYS A 1 551 ? 32.674 -40.281 60.526 1.00 71.91 551 LYS A O 1
ATOM 4311 N N . ASN A 1 552 ? 31.681 -42.104 61.373 1.00 61.10 552 ASN A N 1
ATOM 4312 C CA . ASN A 1 552 ? 32.315 -42.924 60.369 1.00 64.15 552 ASN A CA 1
ATOM 4313 C C . ASN A 1 552 ? 31.708 -42.508 59.035 1.00 61.21 552 ASN A C 1
ATOM 4314 O O . ASN A 1 552 ? 32.440 -42.110 58.123 1.00 59.04 552 ASN A O 1
ATOM 4319 N N . LYS A 1 553 ? 30.380 -42.542 58.922 1.00 52.89 553 LYS A N 1
ATOM 4320 C CA . LYS A 1 553 ? 29.785 -42.135 57.657 1.00 48.81 553 LYS A CA 1
ATOM 4321 C C . LYS A 1 553 ? 30.276 -40.716 57.345 1.00 43.34 553 LYS A C 1
ATOM 4322 O O . LYS A 1 553 ? 30.937 -40.525 56.326 1.00 47.14 553 LYS A O 1
ATOM 4328 N N . LEU A 1 554 ? 30.026 -39.733 58.207 1.00 30.85 554 LEU A N 1
ATOM 4329 C CA . LEU A 1 554 ? 30.539 -38.412 57.875 1.00 32.71 554 LEU A CA 1
ATOM 4330 C C . LEU A 1 554 ? 32.017 -38.402 57.520 1.00 33.36 554 LEU A C 1
ATOM 4331 O O . LEU A 1 554 ? 32.366 -38.175 56.367 1.00 37.15 554 LEU A O 1
ATOM 4336 N N . TYR A 1 555 ? 32.902 -38.648 58.482 1.00 44.03 555 TYR A N 1
ATOM 4337 C CA . TYR A 1 555 ? 34.340 -38.638 58.175 1.00 53.31 555 TYR A CA 1
ATOM 4338 C C . TYR A 1 555 ? 34.630 -39.211 56.816 1.00 53.12 555 TYR A C 1
ATOM 4339 O O . TYR A 1 555 ? 35.284 -38.573 55.997 1.00 52.24 555 TYR A O 1
ATOM 4348 N N . ASP A 1 556 ? 34.134 -40.422 56.596 1.00 54.48 556 ASP A N 1
ATOM 4349 C CA . ASP A 1 556 ? 34.319 -41.147 55.348 1.00 59.44 556 ASP A CA 1
ATOM 4350 C C . ASP A 1 556 ? 34.046 -40.302 54.104 1.00 57.06 556 ASP A C 1
ATOM 4351 O O . ASP A 1 556 ? 34.975 -39.866 53.407 1.00 51.10 556 ASP A O 1
ATOM 4356 N N . ASN A 1 557 ? 32.757 -40.102 53.837 1.00 50.25 557 ASN A N 1
ATOM 4357 C CA . ASN A 1 557 ? 32.301 -39.330 52.697 1.00 43.14 557 ASN A CA 1
ATOM 4358 C C . ASN A 1 557 ? 33.139 -38.058 52.465 1.00 40.97 557 ASN A C 1
ATOM 4359 O O . ASN A 1 557 ? 33.883 -37.959 51.474 1.00 40.33 557 ASN A O 1
ATOM 4364 N N . HIS A 1 558 ? 33.066 -37.116 53.404 1.00 41.28 558 HIS A N 1
ATOM 4365 C CA . HIS A 1 558 ? 33.746 -35.828 53.265 1.00 44.11 558 HIS A CA 1
ATOM 4366 C C . HIS A 1 558 ? 35.194 -35.668 53.700 1.00 47.26 558 HIS A C 1
ATOM 4367 O O . HIS A 1 558 ? 35.936 -34.936 53.042 1.00 42.14 558 HIS A O 1
ATOM 4374 N N . LEU A 1 559 ? 35.595 -36.325 54.790 1.00 50.61 559 LEU A N 1
ATOM 4375 C CA . LEU A 1 559 ? 36.949 -36.204 55.339 1.00 50.54 559 LEU A CA 1
ATOM 4376 C C . LEU A 1 559 ? 37.778 -35.138 54.634 1.00 50.42 559 LEU A C 1
ATOM 4377 O O . LEU A 1 559 ? 37.299 -34.027 54.401 1.00 55.19 559 LEU A O 1
ATOM 4382 N N . GLY A 1 560 ? 39.025 -35.460 54.310 1.00 47.97 560 GLY A N 1
ATOM 4383 C CA . GLY A 1 560 ? 39.845 -34.501 53.603 1.00 55.51 560 GLY A CA 1
ATOM 4384 C C . GLY A 1 560 ? 39.401 -34.540 52.153 1.00 58.02 560 GLY A C 1
ATOM 4385 O O . GLY A 1 560 ? 40.152 -34.987 51.283 1.00 59.08 560 GLY A O 1
ATOM 4386 N N . LYS A 1 561 ? 38.174 -34.106 51.880 1.00 60.59 561 LYS A N 1
ATOM 4387 C CA . LYS A 1 561 ? 37.685 -34.146 50.507 1.00 58.20 561 LYS A CA 1
ATOM 4388 C C . LYS A 1 561 ? 36.789 -33.001 50.125 1.00 61.54 561 LYS A C 1
ATOM 4389 O O . LYS A 1 561 ? 36.347 -32.908 48.972 1.00 62.37 561 LYS A O 1
ATOM 4395 N N . ASN A 1 562 ? 36.498 -32.136 51.085 1.00 63.33 562 ASN A N 1
ATOM 4396 C CA . ASN A 1 562 ? 35.660 -30.988 50.816 1.00 64.61 562 ASN A CA 1
ATOM 4397 C C . ASN A 1 562 ? 36.058 -29.813 51.684 1.00 62.70 562 ASN A C 1
ATOM 4398 O O . ASN A 1 562 ? 35.215 -29.203 52.321 1.00 65.86 562 ASN A O 1
ATOM 4403 N N . PRO A 1 563 ? 37.357 -29.471 51.700 1.00 64.95 563 PRO A N 1
ATOM 4404 C CA . PRO A 1 563 ? 37.878 -28.363 52.497 1.00 64.67 563 PRO A CA 1
ATOM 4405 C C . PRO A 1 563 ? 37.061 -27.860 53.692 1.00 68.02 563 PRO A C 1
ATOM 4406 O O . PRO A 1 563 ? 37.559 -27.819 54.821 1.00 69.61 563 PRO A O 1
ATOM 4410 N N . MET A 1 564 ? 35.817 -27.462 53.438 1.00 70.84 564 MET A N 1
ATOM 4411 C CA . MET A 1 564 ? 34.907 -26.955 54.465 1.00 67.47 564 MET A CA 1
ATOM 4412 C C . MET A 1 564 ? 34.604 -28.020 55.512 1.00 59.74 564 MET A C 1
ATOM 4413 O O . MET A 1 564 ? 33.706 -27.875 56.340 1.00 58.41 564 MET A O 1
ATOM 4418 N N . PHE A 1 565 ? 35.374 -29.100 55.458 1.00 56.80 565 PHE A N 1
ATOM 4419 C CA . PHE A 1 565 ? 35.230 -30.199 56.401 1.00 53.01 565 PHE A CA 1
ATOM 4420 C C . PHE A 1 565 ? 36.607 -30.606 56.895 1.00 58.49 565 PHE A C 1
ATOM 4421 O O . PHE A 1 565 ? 37.465 -30.981 56.090 1.00 58.13 565 PHE A O 1
ATOM 4429 N N . GLY A 1 566 ? 36.816 -30.545 58.211 1.00 65.22 566 GLY A N 1
ATOM 4430 C CA . GLY A 1 566 ? 38.113 -30.922 58.747 1.00 68.82 566 GLY A CA 1
ATOM 4431 C C . GLY A 1 566 ? 38.251 -31.290 60.219 1.00 69.15 566 GLY A C 1
ATOM 4432 O O . GLY A 1 566 ? 37.273 -31.306 60.994 1.00 63.98 566 GLY A O 1
ATOM 4433 N N . LYS A 1 567 ? 39.499 -31.598 60.577 1.00 69.89 567 LYS A N 1
ATOM 4434 C CA . LYS A 1 567 ? 39.884 -31.980 61.923 1.00 71.08 567 LYS A CA 1
ATOM 4435 C C . LYS A 1 567 ? 39.602 -30.844 62.911 1.00 71.26 567 LYS A C 1
ATOM 4436 O O . LYS A 1 567 ? 40.070 -29.715 62.735 1.00 68.72 567 LYS A O 1
ATOM 4442 N N . PRO A 1 568 ? 38.847 -31.145 63.973 1.00 69.31 568 PRO A N 1
ATOM 4443 C CA . PRO A 1 568 ? 38.450 -30.210 65.026 1.00 72.23 568 PRO A CA 1
ATOM 4444 C C . PRO A 1 568 ? 39.582 -29.853 65.979 1.00 75.08 568 PRO A C 1
ATOM 4445 O O . PRO A 1 568 ? 40.442 -30.696 66.282 1.00 82.15 568 PRO A O 1
ATOM 4449 N N . LYS A 1 569 ? 39.591 -28.600 66.434 1.00 71.60 569 LYS A N 1
ATOM 4450 C CA . LYS A 1 569 ? 40.609 -28.158 67.373 1.00 70.84 569 LYS A CA 1
ATOM 4451 C C . LYS A 1 569 ? 40.124 -28.604 68.753 1.00 70.96 569 LYS A C 1
ATOM 4452 O O . LYS A 1 569 ? 38.924 -28.809 68.970 1.00 63.84 569 LYS A O 1
ATOM 4458 N N . PRO A 1 570 ? 41.051 -28.733 69.713 1.00 73.49 570 PRO A N 1
ATOM 4459 C CA . PRO A 1 570 ? 40.871 -29.162 71.103 1.00 78.82 570 PRO A CA 1
ATOM 4460 C C . PRO A 1 570 ? 40.790 -28.097 72.223 1.00 81.68 570 PRO A C 1
ATOM 4461 O O . PRO A 1 570 ? 41.072 -26.921 72.000 1.00 85.32 570 PRO A O 1
ATOM 4465 N N . PRO A 1 571 ? 40.323 -28.503 73.429 1.00 86.56 571 PRO A N 1
ATOM 4466 C CA . PRO A 1 571 ? 40.249 -27.566 74.566 1.00 92.27 571 PRO A CA 1
ATOM 4467 C C . PRO A 1 571 ? 41.534 -27.834 75.382 1.00 97.21 571 PRO A C 1
ATOM 4468 O O . PRO A 1 571 ? 42.594 -27.356 74.993 1.00 96.92 571 PRO A O 1
ATOM 4472 N N . LYS A 1 572 ? 41.461 -28.591 76.486 1.00 101.38 572 LYS A N 1
ATOM 4473 C CA . LYS A 1 572 ? 42.658 -28.947 77.294 1.00 103.41 572 LYS A CA 1
ATOM 4474 C C . LYS A 1 572 ? 42.423 -30.343 77.882 1.00 103.17 572 LYS A C 1
ATOM 4475 O O . LYS A 1 572 ? 43.219 -31.258 77.693 1.00 107.56 572 LYS A O 1
ATOM 4481 N N . ALA A 1 573 ? 41.315 -30.464 78.603 1.00 100.11 573 ALA A N 1
ATOM 4482 C CA . ALA A 1 573 ? 40.839 -31.687 79.252 1.00 99.47 573 ALA A CA 1
ATOM 4483 C C . ALA A 1 573 ? 39.440 -31.239 79.657 1.00 101.61 573 ALA A C 1
ATOM 4484 O O . ALA A 1 573 ? 38.777 -31.819 80.522 1.00 98.87 573 ALA A O 1
ATOM 4486 N N . GLY A 1 574 ? 39.027 -30.162 78.993 1.00 105.09 574 GLY A N 1
ATOM 4487 C CA . GLY A 1 574 ? 37.742 -29.540 79.250 1.00 102.77 574 GLY A CA 1
ATOM 4488 C C . GLY A 1 574 ? 36.822 -29.419 78.034 1.00 97.53 574 GLY A C 1
ATOM 4489 O O . GLY A 1 574 ? 37.223 -29.767 76.915 1.00 92.14 574 GLY A O 1
ATOM 4490 N N . CYS A 1 575 ? 35.598 -28.923 78.248 1.00 92.44 575 CYS A N 1
ATOM 4491 C CA . CYS A 1 575 ? 34.597 -28.778 77.191 1.00 87.15 575 CYS A CA 1
ATOM 4492 C C . CYS A 1 575 ? 34.182 -30.172 76.724 1.00 83.43 575 CYS A C 1
ATOM 4493 O O . CYS A 1 575 ? 33.069 -30.602 77.015 1.00 81.95 575 CYS A O 1
ATOM 4496 N N . ALA A 1 576 ? 35.072 -30.847 75.995 1.00 73.93 576 ALA A N 1
ATOM 4497 C CA . ALA A 1 576 ? 34.876 -32.212 75.486 1.00 62.14 576 ALA A CA 1
ATOM 4498 C C . ALA A 1 576 ? 35.400 -32.439 74.068 1.00 59.20 576 ALA A C 1
ATOM 4499 O O . ALA A 1 576 ? 35.840 -31.511 73.398 1.00 58.73 576 ALA A O 1
ATOM 4501 N N . GLU A 1 577 ? 35.331 -33.690 73.617 1.00 58.07 577 GLU A N 1
ATOM 4502 C CA . GLU A 1 577 ? 35.839 -34.147 72.310 1.00 57.86 577 GLU A CA 1
ATOM 4503 C C . GLU A 1 577 ? 35.114 -33.612 71.046 1.00 55.12 577 GLU A C 1
ATOM 4504 O O . GLU A 1 577 ? 33.909 -33.781 70.907 1.00 54.99 577 GLU A O 1
ATOM 4510 N N . ALA A 1 578 ? 35.848 -32.950 70.143 1.00 51.12 578 ALA A N 1
ATOM 4511 C CA . ALA A 1 578 ? 35.244 -32.409 68.911 1.00 51.27 578 ALA A CA 1
ATOM 4512 C C . ALA A 1 578 ? 35.509 -33.378 67.771 1.00 53.78 578 ALA A C 1
ATOM 4513 O O . ALA A 1 578 ? 36.334 -34.282 67.897 1.00 54.99 578 ALA A O 1
ATOM 4515 N N . HIS A 1 579 ? 34.830 -33.191 66.648 1.00 52.84 579 HIS A N 1
ATOM 4516 C CA . HIS A 1 579 ? 35.022 -34.149 65.574 1.00 52.36 579 HIS A CA 1
ATOM 4517 C C . HIS A 1 579 ? 35.308 -33.590 64.172 1.00 55.51 579 HIS A C 1
ATOM 4518 O O . HIS A 1 579 ? 36.335 -33.932 63.582 1.00 56.89 579 HIS A O 1
ATOM 4525 N N . PHE A 1 580 ? 34.453 -32.726 63.633 1.00 57.62 580 PHE A N 1
ATOM 4526 C CA . PHE A 1 580 ? 34.725 -32.176 62.293 1.00 53.48 580 PHE A CA 1
ATOM 4527 C C . PHE A 1 580 ? 34.567 -30.656 62.333 1.00 51.15 580 PHE A C 1
ATOM 4528 O O . PHE A 1 580 ? 33.610 -30.166 62.923 1.00 57.41 580 PHE A O 1
ATOM 4536 N N . CYS A 1 581 ? 35.484 -29.904 61.729 1.00 45.61 581 CYS A N 1
ATOM 4537 C CA . CYS A 1 581 ? 35.336 -28.458 61.777 1.00 53.91 581 CYS A CA 1
ATOM 4538 C C . CYS A 1 581 ? 34.738 -27.861 60.521 1.00 54.49 581 CYS A C 1
ATOM 4539 O O . CYS A 1 581 ? 35.378 -27.769 59.476 1.00 67.94 581 CYS A O 1
ATOM 4542 N N . LEU A 1 582 ? 33.488 -27.447 60.642 1.00 58.60 582 LEU A N 1
ATOM 4543 C CA . LEU A 1 582 ? 32.788 -26.860 59.516 1.00 57.90 582 LEU A CA 1
ATOM 4544 C C . LEU A 1 582 ? 33.161 -25.388 59.323 1.00 52.90 582 LEU A C 1
ATOM 4545 O O . LEU A 1 582 ? 32.463 -24.541 59.824 1.00 58.75 582 LEU A O 1
ATOM 4550 N N . HIS A 1 583 ? 34.240 -25.072 58.609 1.00 47.42 583 HIS A N 1
ATOM 4551 C CA . HIS A 1 583 ? 34.625 -23.663 58.388 1.00 56.15 583 HIS A CA 1
ATOM 4552 C C . HIS A 1 583 ? 33.505 -22.840 57.804 1.00 55.00 583 HIS A C 1
ATOM 4553 O O . HIS A 1 583 ? 33.016 -23.147 56.729 1.00 69.90 583 HIS A O 1
ATOM 4560 N N . HIS A 1 584 ? 33.112 -21.771 58.479 1.00 50.67 584 HIS A N 1
ATOM 4561 C CA . HIS A 1 584 ? 32.010 -20.968 57.958 1.00 47.63 584 HIS A CA 1
ATOM 4562 C C . HIS A 1 584 ? 32.302 -19.599 57.381 1.00 50.49 584 HIS A C 1
ATOM 4563 O O . HIS A 1 584 ? 33.321 -19.344 56.739 1.00 51.15 584 HIS A O 1
ATOM 4570 N N . TYR A 1 585 ? 31.321 -18.728 57.605 1.00 50.01 585 TYR A N 1
ATOM 4571 C CA . TYR A 1 585 ? 31.383 -17.340 57.196 1.00 49.39 585 TYR A CA 1
ATOM 4572 C C . TYR A 1 585 ? 32.016 -16.649 58.377 1.00 51.98 585 TYR A C 1
ATOM 4573 O O . TYR A 1 585 ? 33.174 -16.227 58.329 1.00 49.92 585 TYR A O 1
ATOM 4582 N N . ALA A 1 586 ? 31.214 -16.546 59.437 1.00 52.99 586 ALA A N 1
ATOM 4583 C CA . ALA A 1 586 ? 31.649 -15.946 60.693 1.00 52.49 586 ALA A CA 1
ATOM 4584 C C . ALA A 1 586 ? 33.122 -16.283 60.873 1.00 53.90 586 ALA A C 1
ATOM 4585 O O . ALA A 1 586 ? 34.000 -15.422 60.752 1.00 62.37 586 ALA A O 1
ATOM 4587 N N . GLY A 1 587 ? 33.370 -17.562 61.125 1.00 47.84 587 GLY A N 1
ATOM 4588 C CA . GLY A 1 587 ? 34.725 -18.033 61.286 1.00 43.78 587 GLY A CA 1
ATOM 4589 C C . GLY A 1 587 ? 34.876 -19.480 60.883 1.00 38.69 587 GLY A C 1
ATOM 4590 O O . GLY A 1 587 ? 35.022 -19.801 59.700 1.00 39.69 587 GLY A O 1
ATOM 4591 N N . SER A 1 588 ? 34.826 -20.343 61.891 1.00 36.44 588 SER A N 1
ATOM 4592 C CA . SER A 1 588 ? 34.968 -21.782 61.733 1.00 24.27 588 SER A CA 1
ATOM 4593 C C . SER A 1 588 ? 34.627 -22.362 63.076 1.00 20.06 588 SER A C 1
ATOM 4594 O O . SER A 1 588 ? 35.118 -21.911 64.095 1.00 30.48 588 SER A O 1
ATOM 4597 N N . VAL A 1 589 ? 33.822 -23.403 63.052 1.00 21.35 589 VAL A N 1
ATOM 4598 C CA . VAL A 1 589 ? 33.385 -24.022 64.264 1.00 26.59 589 VAL A CA 1
ATOM 4599 C C . VAL A 1 589 ? 33.869 -25.449 64.332 1.00 31.20 589 VAL A C 1
ATOM 4600 O O . VAL A 1 589 ? 34.187 -26.056 63.320 1.00 44.58 589 VAL A O 1
ATOM 4604 N N . SER A 1 590 ? 33.959 -25.964 65.547 1.00 37.96 590 SER A N 1
ATOM 4605 C CA . SER A 1 590 ? 34.350 -27.339 65.777 1.00 29.92 590 SER A CA 1
ATOM 4606 C C . SER A 1 590 ? 33.097 -27.953 66.384 1.00 30.27 590 SER A C 1
ATOM 4607 O O . SER A 1 590 ? 32.581 -27.461 67.385 1.00 29.63 590 SER A O 1
ATOM 4610 N N . TYR A 1 591 ? 32.596 -29.016 65.767 1.00 30.88 591 TYR A N 1
ATOM 4611 C CA . TYR A 1 591 ? 31.332 -29.600 66.232 1.00 33.85 591 TYR A CA 1
ATOM 4612 C C . TYR A 1 591 ? 31.371 -30.924 67.013 1.00 27.39 591 TYR A C 1
ATOM 4613 O O . TYR A 1 591 ? 32.297 -31.721 66.865 1.00 30.09 591 TYR A O 1
ATOM 4622 N N . SER A 1 592 ? 30.355 -31.156 67.840 1.00 21.93 592 SER A N 1
ATOM 4623 C CA . SER A 1 592 ? 30.311 -32.372 68.631 1.00 28.46 592 SER A CA 1
ATOM 4624 C C . SER A 1 592 ? 29.288 -33.357 68.096 1.00 34.44 592 SER A C 1
ATOM 4625 O O . SER A 1 592 ? 28.120 -33.012 67.877 1.00 37.40 592 SER A O 1
ATOM 4628 N N . ILE A 1 593 ? 29.748 -34.590 67.910 1.00 31.16 593 ILE A N 1
ATOM 4629 C CA . ILE A 1 593 ? 28.886 -35.647 67.424 1.00 27.30 593 ILE A CA 1
ATOM 4630 C C . ILE A 1 593 ? 27.990 -35.978 68.581 1.00 29.55 593 ILE A C 1
ATOM 4631 O O . ILE A 1 593 ? 26.956 -36.598 68.441 1.00 24.24 593 ILE A O 1
ATOM 4636 N N . ALA A 1 594 ? 28.420 -35.534 69.739 1.00 23.52 594 ALA A N 1
ATOM 4637 C CA . ALA A 1 594 ? 27.695 -35.667 70.977 1.00 16.53 594 ALA A CA 1
ATOM 4638 C C . ALA A 1 594 ? 26.274 -36.233 71.032 1.00 12.59 594 ALA A C 1
ATOM 4639 O O . ALA A 1 594 ? 25.499 -35.795 71.861 1.00 24.15 594 ALA A O 1
ATOM 4641 N N . GLY A 1 595 ? 25.876 -37.140 70.166 1.00 14.05 595 GLY A N 1
ATOM 4642 C CA . GLY A 1 595 ? 24.516 -37.641 70.282 1.00 27.02 595 GLY A CA 1
ATOM 4643 C C . GLY A 1 595 ? 23.451 -36.874 69.508 1.00 26.51 595 GLY A C 1
ATOM 4644 O O . GLY A 1 595 ? 22.305 -36.699 69.978 1.00 11.73 595 GLY A O 1
ATOM 4645 N N . TRP A 1 596 ? 23.839 -36.408 68.323 1.00 26.89 596 TRP A N 1
ATOM 4646 C CA . TRP A 1 596 ? 22.957 -35.690 67.418 1.00 24.41 596 TRP A CA 1
ATOM 4647 C C . TRP A 1 596 ? 21.784 -36.589 67.052 1.00 27.58 596 TRP A C 1
ATOM 4648 O O . TRP A 1 596 ? 20.653 -36.107 66.900 1.00 27.08 596 TRP A O 1
ATOM 4659 N N . LEU A 1 597 ? 22.064 -37.885 66.896 1.00 27.32 597 LEU A N 1
ATOM 4660 C CA . LEU A 1 597 ? 21.019 -38.827 66.551 1.00 27.74 597 LEU A CA 1
ATOM 4661 C C . LEU A 1 597 ? 19.959 -38.772 67.621 1.00 33.50 597 LEU A C 1
ATOM 4662 O O . LEU A 1 597 ? 18.766 -38.766 67.331 1.00 28.33 597 LEU A O 1
ATOM 4667 N N . ASP A 1 598 ? 20.357 -38.747 68.879 1.00 41.91 598 ASP A N 1
ATOM 4668 C CA . ASP A 1 598 ? 19.307 -38.676 69.857 1.00 49.48 598 ASP A CA 1
ATOM 4669 C C . ASP A 1 598 ? 18.675 -37.323 69.687 1.00 48.21 598 ASP A C 1
ATOM 4670 O O . ASP A 1 598 ? 17.471 -37.218 69.480 1.00 48.29 598 ASP A O 1
ATOM 4675 N N . LYS A 1 599 ? 19.502 -36.287 69.729 1.00 47.06 599 LYS A N 1
ATOM 4676 C CA . LYS A 1 599 ? 19.003 -34.931 69.595 1.00 41.15 599 LYS A CA 1
ATOM 4677 C C . LYS A 1 599 ? 18.073 -34.738 68.393 1.00 40.76 599 LYS A C 1
ATOM 4678 O O . LYS A 1 599 ? 16.938 -34.299 68.547 1.00 37.48 599 LYS A O 1
ATOM 4684 N N . ASN A 1 600 ? 18.536 -35.105 67.208 1.00 40.17 600 ASN A N 1
ATOM 4685 C CA . ASN A 1 600 ? 17.756 -34.956 65.988 1.00 50.46 600 ASN A CA 1
ATOM 4686 C C . ASN A 1 600 ? 16.325 -35.516 65.981 1.00 53.76 600 ASN A C 1
ATOM 4687 O O . ASN A 1 600 ? 15.352 -34.759 65.945 1.00 60.50 600 ASN A O 1
ATOM 4692 N N . LYS A 1 601 ? 16.212 -36.843 66.010 1.00 60.66 601 LYS A N 1
ATOM 4693 C CA . LYS A 1 601 ? 14.916 -37.545 65.956 1.00 65.01 601 LYS A CA 1
ATOM 4694 C C . LYS A 1 601 ? 14.157 -37.633 67.271 1.00 65.68 601 LYS A C 1
ATOM 4695 O O . LYS A 1 601 ? 14.690 -38.102 68.267 1.00 62.80 601 LYS A O 1
ATOM 4701 N N . ASP A 1 602 ? 12.902 -37.229 67.243 1.00 63.13 602 ASP A N 1
ATOM 4702 C CA . ASP A 1 602 ? 12.065 -37.285 68.409 1.00 61.63 602 ASP A CA 1
ATOM 4703 C C . ASP A 1 602 ? 11.764 -38.764 68.795 1.00 59.73 602 ASP A C 1
ATOM 4704 O O . ASP A 1 602 ? 11.390 -39.548 67.932 1.00 65.18 602 ASP A O 1
ATOM 4709 N N . PRO A 1 603 ? 12.016 -39.180 70.063 1.00 52.58 603 PRO A N 1
ATOM 4710 C CA . PRO A 1 603 ? 11.708 -40.567 70.477 1.00 46.85 603 PRO A CA 1
ATOM 4711 C C . PRO A 1 603 ? 10.267 -40.516 71.057 1.00 45.49 603 PRO A C 1
ATOM 4712 O O . PRO A 1 603 ? 9.606 -39.546 70.784 1.00 60.41 603 PRO A O 1
ATOM 4716 N N . ILE A 1 604 ? 9.773 -41.512 71.804 1.00 40.10 604 ILE A N 1
ATOM 4717 C CA . ILE A 1 604 ? 8.393 -41.483 72.360 1.00 49.69 604 ILE A CA 1
ATOM 4718 C C . ILE A 1 604 ? 7.682 -42.809 72.135 1.00 49.30 604 ILE A C 1
ATOM 4719 O O . ILE A 1 604 ? 7.486 -43.214 70.990 1.00 52.77 604 ILE A O 1
ATOM 4724 N N . ASN A 1 605 ? 7.298 -43.486 73.215 1.00 51.62 605 ASN A N 1
ATOM 4725 C CA . ASN A 1 605 ? 6.600 -44.758 73.082 1.00 60.31 605 ASN A CA 1
ATOM 4726 C C . ASN A 1 605 ? 5.451 -44.600 72.135 1.00 58.73 605 ASN A C 1
ATOM 4727 O O . ASN A 1 605 ? 4.376 -44.141 72.532 1.00 63.07 605 ASN A O 1
ATOM 4732 N N . GLU A 1 606 ? 5.667 -44.967 70.881 1.00 53.92 606 GLU A N 1
ATOM 4733 C CA . GLU A 1 606 ? 4.610 -44.885 69.909 1.00 55.14 606 GLU A CA 1
ATOM 4734 C C . GLU A 1 606 ? 3.412 -45.556 70.592 1.00 56.80 606 GLU A C 1
ATOM 4735 O O . GLU A 1 606 ? 2.265 -45.395 70.152 1.00 56.89 606 GLU A O 1
ATOM 4741 N N . ASN A 1 607 ? 3.672 -46.301 71.672 1.00 55.72 607 ASN A N 1
ATOM 4742 C CA . ASN A 1 607 ? 2.601 -46.931 72.432 1.00 57.25 607 ASN A CA 1
ATOM 4743 C C . ASN A 1 607 ? 1.771 -45.855 73.096 1.00 50.19 607 ASN A C 1
ATOM 4744 O O . ASN A 1 607 ? 0.538 -45.900 73.095 1.00 42.82 607 ASN A O 1
ATOM 4749 N N . VAL A 1 608 ? 2.484 -44.904 73.693 1.00 47.79 608 VAL A N 1
ATOM 4750 C CA . VAL A 1 608 ? 1.901 -43.768 74.398 1.00 44.05 608 VAL A CA 1
ATOM 4751 C C . VAL A 1 608 ? 1.258 -42.889 73.359 1.00 43.72 608 VAL A C 1
ATOM 4752 O O . VAL A 1 608 ? 0.146 -42.388 73.543 1.00 39.10 608 VAL A O 1
ATOM 4756 N N . VAL A 1 609 ? 1.983 -42.686 72.267 1.00 36.05 609 VAL A N 1
ATOM 4757 C CA . VAL A 1 609 ? 1.457 -41.881 71.196 1.00 27.96 609 VAL A CA 1
ATOM 4758 C C . VAL A 1 609 ? 0.059 -42.412 70.910 1.00 32.06 609 VAL A C 1
ATOM 4759 O O . VAL A 1 609 ? -0.937 -41.706 71.129 1.00 30.33 609 VAL A O 1
ATOM 4763 N N . GLU A 1 610 ? -0.017 -43.664 70.463 1.00 31.25 610 GLU A N 1
ATOM 4764 C CA . GLU A 1 610 ? -1.304 -44.246 70.126 1.00 33.03 610 GLU A CA 1
ATOM 4765 C C . GLU A 1 610 ? -2.328 -44.199 71.274 1.00 30.46 610 GLU A C 1
ATOM 4766 O O . GLU A 1 610 ? -3.521 -44.127 71.026 1.00 40.15 610 GLU A O 1
ATOM 4772 N N . LEU A 1 611 ? -1.893 -44.243 72.525 1.00 23.86 611 LEU A N 1
ATOM 4773 C CA . LEU A 1 611 ? -2.885 -44.176 73.597 1.00 15.06 611 LEU A CA 1
ATOM 4774 C C . LEU A 1 611 ? -3.422 -42.760 73.761 1.00 21.39 611 LEU A C 1
ATOM 4775 O O . LEU A 1 611 ? -4.524 -42.553 74.276 1.00 22.62 611 LEU A O 1
ATOM 4780 N N . LEU A 1 612 ? -2.630 -41.784 73.333 1.00 29.09 612 LEU A N 1
ATOM 4781 C CA . LEU A 1 612 ? -3.004 -40.374 73.417 1.00 30.01 612 LEU A CA 1
ATOM 4782 C C . LEU A 1 612 ? -4.036 -40.026 72.391 1.00 24.67 612 LEU A C 1
ATOM 4783 O O . LEU A 1 612 ? -4.988 -39.309 72.680 1.00 17.74 612 LEU A O 1
ATOM 4788 N N . GLN A 1 613 ? -3.826 -40.524 71.184 1.00 22.11 613 GLN A N 1
ATOM 4789 C CA . GLN A 1 613 ? -4.767 -40.291 70.115 1.00 23.39 613 GLN A CA 1
ATOM 4790 C C . GLN A 1 613 ? -6.202 -40.623 70.565 1.00 36.03 613 GLN A C 1
ATOM 4791 O O . GLN A 1 613 ? -7.064 -40.915 69.748 1.00 44.58 613 GLN A O 1
ATOM 4797 N N . ASN A 1 614 ? -6.444 -40.578 71.871 1.00 45.43 614 ASN A N 1
ATOM 4798 C CA . ASN A 1 614 ? -7.764 -40.833 72.449 1.00 50.29 614 ASN A CA 1
ATOM 4799 C C . ASN A 1 614 ? -7.843 -40.015 73.747 1.00 50.70 614 ASN A C 1
ATOM 4800 O O . ASN A 1 614 ? -6.901 -40.099 74.536 1.00 63.69 614 ASN A O 1
ATOM 4805 N N . SER A 1 615 ? -8.902 -39.218 73.983 1.00 42.97 615 SER A N 1
ATOM 4806 C CA . SER A 1 615 ? -8.923 -38.446 75.247 1.00 41.50 615 SER A CA 1
ATOM 4807 C C . SER A 1 615 ? -9.745 -37.176 75.514 1.00 43.19 615 SER A C 1
ATOM 4808 O O . SER A 1 615 ? -10.907 -37.187 75.942 1.00 38.38 615 SER A O 1
ATOM 4811 N N . LYS A 1 616 ? -8.993 -36.091 75.370 1.00 45.30 616 LYS A N 1
ATOM 4812 C CA . LYS A 1 616 ? -9.379 -34.704 75.573 1.00 44.39 616 LYS A CA 1
ATOM 4813 C C . LYS A 1 616 ? -8.680 -34.052 74.374 1.00 48.31 616 LYS A C 1
ATOM 4814 O O . LYS A 1 616 ? -7.523 -34.342 74.091 1.00 59.37 616 LYS A O 1
ATOM 4820 N N . GLU A 1 617 ? -9.393 -33.177 73.684 1.00 42.76 617 GLU A N 1
ATOM 4821 C CA . GLU A 1 617 ? -8.972 -32.490 72.465 1.00 42.35 617 GLU A CA 1
ATOM 4822 C C . GLU A 1 617 ? -7.552 -32.061 72.132 1.00 48.24 617 GLU A C 1
ATOM 4823 O O . GLU A 1 617 ? -6.880 -32.741 71.371 1.00 53.39 617 GLU A O 1
ATOM 4829 N N . PRO A 1 618 ? -7.067 -30.927 72.673 1.00 50.75 618 PRO A N 1
ATOM 4830 C CA . PRO A 1 618 ? -5.694 -30.568 72.292 1.00 47.06 618 PRO A CA 1
ATOM 4831 C C . PRO A 1 618 ? -4.800 -31.794 72.197 1.00 46.62 618 PRO A C 1
ATOM 4832 O O . PRO A 1 618 ? -3.937 -31.874 71.326 1.00 50.51 618 PRO A O 1
ATOM 4836 N N . ILE A 1 619 ? -5.015 -32.733 73.116 1.00 46.65 619 ILE A N 1
ATOM 4837 C CA . ILE A 1 619 ? -4.261 -33.976 73.131 1.00 45.46 619 ILE A CA 1
ATOM 4838 C C . ILE A 1 619 ? -4.366 -34.478 71.718 1.00 38.80 619 ILE A C 1
ATOM 4839 O O . ILE A 1 619 ? -3.375 -34.643 70.994 1.00 41.79 619 ILE A O 1
ATOM 4844 N N . VAL A 1 620 ? -5.619 -34.707 71.356 1.00 32.38 620 VAL A N 1
ATOM 4845 C CA . VAL A 1 620 ? -5.996 -35.179 70.047 1.00 39.54 620 VAL A CA 1
ATOM 4846 C C . VAL A 1 620 ? -5.198 -34.395 68.983 1.00 44.05 620 VAL A C 1
ATOM 4847 O O . VAL A 1 620 ? -4.133 -34.871 68.556 1.00 49.07 620 VAL A O 1
ATOM 4851 N N . LYS A 1 621 ? -5.647 -33.198 68.595 1.00 39.41 621 LYS A N 1
ATOM 4852 C CA . LYS A 1 621 ? -4.919 -32.411 67.584 1.00 36.19 621 LYS A CA 1
ATOM 4853 C C . LYS A 1 621 ? -3.427 -32.564 67.737 1.00 38.03 621 LYS A C 1
ATOM 4854 O O . LYS A 1 621 ? -2.683 -32.637 66.776 1.00 41.68 621 LYS A O 1
ATOM 4860 N N . MET A 1 622 ? -2.981 -32.587 68.975 1.00 31.22 622 MET A N 1
ATOM 4861 C CA . MET A 1 622 ? -1.567 -32.675 69.226 1.00 31.97 622 MET A CA 1
ATOM 4862 C C . MET A 1 622 ? -0.799 -33.899 68.783 1.00 33.73 622 MET A C 1
ATOM 4863 O O . MET A 1 622 ? 0.273 -33.768 68.207 1.00 27.24 622 MET A O 1
ATOM 4868 N N . LEU A 1 623 ? -1.318 -35.090 69.021 1.00 44.92 623 LEU A N 1
ATOM 4869 C CA . LEU A 1 623 ? -0.576 -36.283 68.648 1.00 46.78 623 LEU A CA 1
ATOM 4870 C C . LEU A 1 623 ? -1.173 -37.021 67.456 1.00 51.54 623 LEU A C 1
ATOM 4871 O O . LEU A 1 623 ? -0.598 -37.996 66.945 1.00 50.71 623 LEU A O 1
ATOM 4876 N N . PHE A 1 624 ? -2.312 -36.487 67.014 1.00 57.28 624 PHE A N 1
ATOM 4877 C CA . PHE A 1 624 ? -3.118 -36.971 65.889 1.00 56.78 624 PHE A CA 1
ATOM 4878 C C . PHE A 1 624 ? -2.617 -36.673 64.491 1.00 59.21 624 PHE A C 1
ATOM 4879 O O . PHE A 1 624 ? -3.409 -36.406 63.613 1.00 64.10 624 PHE A O 1
ATOM 4887 N N . THR A 1 625 ? -1.321 -36.628 64.304 1.00 66.23 625 THR A N 1
ATOM 4888 C CA . THR A 1 625 ? -0.704 -36.466 62.990 1.00 75.13 625 THR A CA 1
ATOM 4889 C C . THR A 1 625 ? -1.476 -36.260 61.663 1.00 82.48 625 THR A C 1
ATOM 4890 O O . THR A 1 625 ? -2.330 -37.068 61.304 1.00 83.84 625 THR A O 1
ATOM 4894 N N . PRO A 1 626 ? -1.215 -35.165 60.923 1.00 90.71 626 PRO A N 1
ATOM 4895 C CA . PRO A 1 626 ? -1.820 -34.892 59.619 1.00 91.42 626 PRO A CA 1
ATOM 4896 C C . PRO A 1 626 ? -1.353 -33.587 58.962 1.00 95.09 626 PRO A C 1
ATOM 4897 O O . PRO A 1 626 ? -2.132 -32.903 58.286 1.00 102.79 626 PRO A O 1
ATOM 4901 N N . ALA A 1 643 ? 7.198 -40.090 60.223 1.00 63.36 643 ALA A N 1
ATOM 4902 C CA . ALA A 1 643 ? 8.490 -40.743 60.068 1.00 70.08 643 ALA A CA 1
ATOM 4903 C C . ALA A 1 643 ? 9.630 -39.738 59.930 1.00 72.51 643 ALA A C 1
ATOM 4904 O O . ALA A 1 643 ? 10.791 -40.069 60.150 1.00 71.95 643 ALA A O 1
ATOM 4906 N N . PHE A 1 644 ? 9.292 -38.503 59.576 1.00 78.96 644 PHE A N 1
ATOM 4907 C CA . PHE A 1 644 ? 10.317 -37.476 59.429 1.00 80.63 644 PHE A CA 1
ATOM 4908 C C . PHE A 1 644 ? 10.145 -36.357 60.448 1.00 78.22 644 PHE A C 1
ATOM 4909 O O . PHE A 1 644 ? 9.652 -35.274 60.120 1.00 77.75 644 PHE A O 1
ATOM 4917 N N . GLN A 1 645 ? 10.518 -36.617 61.698 1.00 72.20 645 GLN A N 1
ATOM 4918 C CA . GLN A 1 645 ? 10.443 -35.545 62.677 1.00 72.60 645 GLN A CA 1
ATOM 4919 C C . GLN A 1 645 ? 11.872 -35.165 62.924 1.00 71.13 645 GLN A C 1
ATOM 4920 O O . GLN A 1 645 ? 12.176 -34.479 63.906 1.00 79.69 645 GLN A O 1
ATOM 4926 N N . THR A 1 646 ? 12.769 -35.626 62.058 1.00 56.76 646 THR A N 1
ATOM 4927 C CA . THR A 1 646 ? 14.138 -35.257 62.301 1.00 49.30 646 THR A CA 1
ATOM 4928 C C . THR A 1 646 ? 14.105 -33.745 62.401 1.00 47.12 646 THR A C 1
ATOM 4929 O O . THR A 1 646 ? 13.717 -33.038 61.466 1.00 53.71 646 THR A O 1
ATOM 4933 N N . ILE A 1 647 ? 14.465 -33.257 63.575 1.00 37.39 647 ILE A N 1
ATOM 4934 C CA . ILE A 1 647 ? 14.457 -31.839 63.793 1.00 26.53 647 ILE A CA 1
ATOM 4935 C C . ILE A 1 647 ? 15.101 -31.126 62.605 1.00 31.83 647 ILE A C 1
ATOM 4936 O O . ILE A 1 647 ? 14.813 -29.952 62.357 1.00 41.37 647 ILE A O 1
ATOM 4941 N N . SER A 1 648 ? 15.914 -31.867 61.850 1.00 25.21 648 SER A N 1
ATOM 4942 C CA . SER A 1 648 ? 16.588 -31.321 60.683 1.00 22.17 648 SER A CA 1
ATOM 4943 C C . SER A 1 648 ? 15.688 -31.266 59.444 1.00 30.09 648 SER A C 1
ATOM 4944 O O . SER A 1 648 ? 15.489 -30.179 58.888 1.00 28.50 648 SER A O 1
ATOM 4947 N N . SER A 1 649 ? 15.158 -32.413 59.000 1.00 34.37 649 SER A N 1
ATOM 4948 C CA . SER A 1 649 ? 14.290 -32.436 57.807 1.00 29.72 649 SER A CA 1
ATOM 4949 C C . SER A 1 649 ? 13.362 -31.249 57.888 1.00 24.53 649 SER A C 1
ATOM 4950 O O . SER A 1 649 ? 13.207 -30.495 56.930 1.00 18.62 649 SER A O 1
ATOM 4953 N N . VAL A 1 650 ? 12.746 -31.103 59.055 1.00 11.73 650 VAL A N 1
ATOM 4954 C CA . VAL A 1 650 ? 11.844 -30.002 59.277 1.00 11.73 650 VAL A CA 1
ATOM 4955 C C . VAL A 1 650 ? 12.563 -28.672 59.145 1.00 20.09 650 VAL A C 1
ATOM 4956 O O . VAL A 1 650 ? 11.999 -27.724 58.613 1.00 37.18 650 VAL A O 1
ATOM 4960 N N . HIS A 1 651 ? 13.792 -28.562 59.627 1.00 13.32 651 HIS A N 1
ATOM 4961 C CA . HIS A 1 651 ? 14.428 -27.279 59.469 1.00 19.93 651 HIS A CA 1
ATOM 4962 C C . HIS A 1 651 ? 14.731 -27.024 57.994 1.00 20.54 651 HIS A C 1
ATOM 4963 O O . HIS A 1 651 ? 14.326 -25.962 57.496 1.00 29.85 651 HIS A O 1
ATOM 4970 N N . LYS A 1 652 ? 15.384 -27.938 57.265 1.00 29.93 652 LYS A N 1
ATOM 4971 C CA . LYS A 1 652 ? 15.642 -27.625 55.841 1.00 31.74 652 LYS A CA 1
ATOM 4972 C C . LYS A 1 652 ? 14.318 -27.295 55.119 1.00 20.92 652 LYS A C 1
ATOM 4973 O O . LYS A 1 652 ? 14.264 -26.384 54.298 1.00 13.58 652 LYS A O 1
ATOM 4979 N N . GLU A 1 653 ? 13.252 -28.030 55.450 1.00 24.09 653 GLU A N 1
ATOM 4980 C CA . GLU A 1 653 ? 11.921 -27.792 54.888 1.00 37.11 653 GLU A CA 1
ATOM 4981 C C . GLU A 1 653 ? 11.667 -26.266 55.129 1.00 40.32 653 GLU A C 1
ATOM 4982 O O . GLU A 1 653 ? 11.917 -25.423 54.244 1.00 48.72 653 GLU A O 1
ATOM 4988 N N . SER A 1 654 ? 11.259 -25.900 56.335 1.00 41.22 654 SER A N 1
ATOM 4989 C CA . SER A 1 654 ? 11.032 -24.490 56.669 1.00 28.35 654 SER A CA 1
ATOM 4990 C C . SER A 1 654 ? 12.125 -23.471 56.277 1.00 26.84 654 SER A C 1
ATOM 4991 O O . SER A 1 654 ? 11.803 -22.338 55.896 1.00 11.73 654 SER A O 1
ATOM 4994 N N . LEU A 1 655 ? 13.397 -23.833 56.417 1.00 16.31 655 LEU A N 1
ATOM 4995 C CA . LEU A 1 655 ? 14.413 -22.870 56.053 1.00 16.66 655 LEU A CA 1
ATOM 4996 C C . LEU A 1 655 ? 14.160 -22.320 54.655 1.00 20.59 655 LEU A C 1
ATOM 4997 O O . LEU A 1 655 ? 14.257 -21.114 54.453 1.00 41.69 655 LEU A O 1
ATOM 5002 N N . ASN A 1 656 ? 13.830 -23.192 53.695 1.00 27.86 656 ASN A N 1
ATOM 5003 C CA . ASN A 1 656 ? 13.568 -22.760 52.295 1.00 22.43 656 ASN A CA 1
ATOM 5004 C C . ASN A 1 656 ? 12.379 -21.832 52.233 1.00 16.89 656 ASN A C 1
ATOM 5005 O O . ASN A 1 656 ? 12.489 -20.667 51.837 1.00 13.91 656 ASN A O 1
ATOM 5010 N N . LYS A 1 657 ? 11.228 -22.392 52.588 1.00 17.82 657 LYS A N 1
ATOM 5011 C CA . LYS A 1 657 ? 9.990 -21.642 52.614 1.00 23.89 657 LYS A CA 1
ATOM 5012 C C . LYS A 1 657 ? 10.371 -20.206 52.995 1.00 25.42 657 LYS A C 1
ATOM 5013 O O . LYS A 1 657 ? 9.690 -19.260 52.626 1.00 30.99 657 LYS A O 1
ATOM 5019 N N . LEU A 1 658 ? 11.459 -20.033 53.741 1.00 31.46 658 LEU A N 1
ATOM 5020 C CA . LEU A 1 658 ? 11.876 -18.671 54.069 1.00 28.97 658 LEU A CA 1
ATOM 5021 C C . LEU A 1 658 ? 12.617 -18.044 52.862 1.00 20.81 658 LEU A C 1
ATOM 5022 O O . LEU A 1 658 ? 12.114 -17.072 52.305 1.00 23.58 658 LEU A O 1
ATOM 5027 N N . MET A 1 659 ? 13.754 -18.602 52.426 1.00 11.73 659 MET A N 1
ATOM 5028 C CA . MET A 1 659 ? 14.525 -18.042 51.299 1.00 20.89 659 MET A CA 1
ATOM 5029 C C . MET A 1 659 ? 13.768 -17.737 50.013 1.00 29.93 659 MET A C 1
ATOM 5030 O O . MET A 1 659 ? 14.181 -16.877 49.225 1.00 11.73 659 MET A O 1
ATOM 5035 N N . LYS A 1 660 ? 12.666 -18.436 49.772 1.00 37.34 660 LYS A N 1
ATOM 5036 C CA . LYS A 1 660 ? 11.867 -18.167 48.583 1.00 35.94 660 LYS A CA 1
ATOM 5037 C C . LYS A 1 660 ? 11.270 -16.797 48.951 1.00 29.38 660 LYS A C 1
ATOM 5038 O O . LYS A 1 660 ? 11.460 -15.811 48.240 1.00 33.37 660 LYS A O 1
ATOM 5044 N N . ASN A 1 661 ? 10.629 -16.742 50.117 1.00 23.04 661 ASN A N 1
ATOM 5045 C CA . ASN A 1 661 ? 10.040 -15.504 50.635 1.00 22.63 661 ASN A CA 1
ATOM 5046 C C . ASN A 1 661 ? 11.065 -14.380 50.657 1.00 17.95 661 ASN A C 1
ATOM 5047 O O . ASN A 1 661 ? 10.819 -13.270 50.208 1.00 17.51 661 ASN A O 1
ATOM 5052 N N . LEU A 1 662 ? 12.240 -14.652 51.180 1.00 20.39 662 LEU A N 1
ATOM 5053 C CA . LEU A 1 662 ? 13.180 -13.568 51.237 1.00 18.11 662 LEU A CA 1
ATOM 5054 C C . LEU A 1 662 ? 13.754 -13.131 49.921 1.00 23.99 662 LEU A C 1
ATOM 5055 O O . LEU A 1 662 ? 14.188 -11.979 49.809 1.00 36.63 662 LEU A O 1
ATOM 5060 N N . TYR A 1 663 ? 13.810 -13.986 48.917 1.00 22.96 663 TYR A N 1
ATOM 5061 C CA . TYR A 1 663 ? 14.357 -13.457 47.681 1.00 18.90 663 TYR A CA 1
ATOM 5062 C C . TYR A 1 663 ? 13.226 -12.820 46.890 1.00 19.25 663 TYR A C 1
ATOM 5063 O O . TYR A 1 663 ? 13.447 -12.293 45.809 1.00 25.80 663 TYR A O 1
ATOM 5072 N N . SER A 1 664 ? 12.024 -12.830 47.447 1.00 11.73 664 SER A N 1
ATOM 5073 C CA . SER A 1 664 ? 10.927 -12.214 46.749 1.00 22.33 664 SER A CA 1
ATOM 5074 C C . SER A 1 664 ? 10.663 -10.872 47.376 1.00 26.75 664 SER A C 1
ATOM 5075 O O . SER A 1 664 ? 9.601 -10.280 47.152 1.00 48.60 664 SER A O 1
ATOM 5078 N N . THR A 1 665 ? 11.625 -10.377 48.149 1.00 21.18 665 THR A N 1
ATOM 5079 C CA . THR A 1 665 ? 11.436 -9.110 48.844 1.00 25.36 665 THR A CA 1
ATOM 5080 C C . THR A 1 665 ? 12.589 -8.146 48.741 1.00 30.96 665 THR A C 1
ATOM 5081 O O . THR A 1 665 ? 13.710 -8.507 48.360 1.00 32.74 665 THR A O 1
ATOM 5085 N N . HIS A 1 666 ? 12.292 -6.901 49.098 1.00 37.93 666 HIS A N 1
ATOM 5086 C CA . HIS A 1 666 ? 13.306 -5.873 49.170 1.00 39.12 666 HIS A CA 1
ATOM 5087 C C . HIS A 1 666 ? 13.792 -6.162 50.600 1.00 33.73 666 HIS A C 1
ATOM 5088 O O . HIS A 1 666 ? 13.013 -6.163 51.551 1.00 28.56 666 HIS A O 1
ATOM 5095 N N . PRO A 1 667 ? 15.080 -6.482 50.751 1.00 31.86 667 PRO A N 1
ATOM 5096 C CA . PRO A 1 667 ? 15.689 -6.786 52.043 1.00 24.97 667 PRO A CA 1
ATOM 5097 C C . PRO A 1 667 ? 16.086 -5.465 52.685 1.00 29.23 667 PRO A C 1
ATOM 5098 O O . PRO A 1 667 ? 16.465 -4.506 51.993 1.00 32.36 667 PRO A O 1
ATOM 5102 N N . HIS A 1 668 ? 15.996 -5.427 54.006 1.00 29.40 668 HIS A N 1
ATOM 5103 C CA . HIS A 1 668 ? 16.302 -4.241 54.781 1.00 28.24 668 HIS A CA 1
ATOM 5104 C C . HIS A 1 668 ? 17.016 -4.727 56.014 1.00 29.62 668 HIS A C 1
ATOM 5105 O O . HIS A 1 668 ? 16.446 -5.518 56.764 1.00 40.81 668 HIS A O 1
ATOM 5112 N N . PHE A 1 669 ? 18.209 -4.209 56.285 1.00 27.21 669 PHE A N 1
ATOM 5113 C CA . PHE A 1 669 ? 18.955 -4.737 57.424 1.00 27.86 669 PHE A CA 1
ATOM 5114 C C . PHE A 1 669 ? 19.229 -4.031 58.733 1.00 30.17 669 PHE A C 1
ATOM 5115 O O . PHE A 1 669 ? 20.119 -3.167 58.778 1.00 42.69 669 PHE A O 1
ATOM 5123 N N . VAL A 1 670 ? 18.550 -4.450 59.811 1.00 27.93 670 VAL A N 1
ATOM 5124 C CA . VAL A 1 670 ? 18.819 -3.876 61.142 1.00 25.15 670 VAL A CA 1
ATOM 5125 C C . VAL A 1 670 ? 19.857 -4.741 61.871 1.00 28.82 670 VAL A C 1
ATOM 5126 O O . VAL A 1 670 ? 19.469 -5.787 62.405 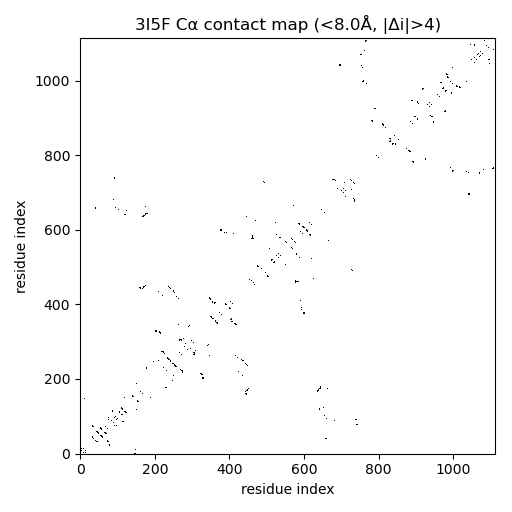1.00 36.02 670 VAL A O 1
ATOM 5130 N N . ARG A 1 671 ? 21.121 -4.308 61.951 1.00 23.72 671 ARG A N 1
ATOM 5131 C CA . ARG A 1 671 ? 22.152 -5.092 62.660 1.00 21.71 671 ARG A CA 1
ATOM 5132 C C . ARG A 1 671 ? 22.284 -4.812 64.169 1.00 23.33 671 ARG A C 1
ATOM 5133 O O . ARG A 1 671 ? 23.137 -3.979 64.531 1.00 23.79 671 ARG A O 1
ATOM 5141 N N . CYS A 1 672 ? 21.532 -5.509 65.031 1.00 12.29 672 CYS A N 1
ATOM 5142 C CA . CYS A 1 672 ? 21.643 -5.294 66.465 1.00 11.73 672 CYS A CA 1
ATOM 5143 C C . CYS A 1 672 ? 23.010 -5.580 67.054 1.00 23.38 672 CYS A C 1
ATOM 5144 O O . CYS A 1 672 ? 23.767 -6.424 66.566 1.00 31.92 672 CYS A O 1
ATOM 5147 N N . ILE A 1 673 ? 23.316 -4.881 68.140 1.00 31.57 673 ILE A N 1
ATOM 5148 C CA . ILE A 1 673 ? 24.619 -5.011 68.807 1.00 23.70 673 ILE A CA 1
ATOM 5149 C C . ILE A 1 673 ? 24.528 -4.962 70.352 1.00 28.33 673 ILE A C 1
ATOM 5150 O O . ILE A 1 673 ? 23.756 -4.149 70.919 1.00 22.60 673 ILE A O 1
ATOM 5155 N N . ILE A 1 674 ? 25.255 -5.863 71.040 1.00 24.09 674 ILE A N 1
ATOM 5156 C CA . ILE A 1 674 ? 25.263 -5.859 72.521 1.00 20.93 674 ILE A CA 1
ATOM 5157 C C . ILE A 1 674 ? 26.463 -5.000 72.935 1.00 11.73 674 ILE A C 1
ATOM 5158 O O . ILE A 1 674 ? 27.592 -5.232 72.536 1.00 15.02 674 ILE A O 1
ATOM 5163 N N . PRO A 1 675 ? 26.219 -3.997 73.767 1.00 13.14 675 PRO A N 1
ATOM 5164 C CA . PRO A 1 675 ? 27.302 -3.118 74.170 1.00 18.00 675 PRO A CA 1
ATOM 5165 C C . PRO A 1 675 ? 28.315 -3.747 75.083 1.00 27.07 675 PRO A C 1
ATOM 5166 O O . PRO A 1 675 ? 29.525 -3.606 74.894 1.00 32.10 675 PRO A O 1
ATOM 5170 N N . ASN A 1 676 ? 27.817 -4.460 76.078 1.00 32.42 676 ASN A N 1
ATOM 5171 C CA . ASN A 1 676 ? 28.719 -5.019 77.064 1.00 31.58 676 ASN A CA 1
ATOM 5172 C C . ASN A 1 676 ? 27.994 -6.125 77.811 1.00 25.84 676 ASN A C 1
ATOM 5173 O O . ASN A 1 676 ? 26.761 -6.245 77.705 1.00 22.99 676 ASN A O 1
ATOM 5178 N N . GLU A 1 677 ? 28.730 -6.892 78.598 1.00 20.74 677 GLU A N 1
ATOM 5179 C CA . GLU A 1 677 ? 28.083 -7.940 79.342 1.00 28.70 677 GLU A CA 1
ATOM 5180 C C . GLU A 1 677 ? 27.122 -7.348 80.376 1.00 30.28 677 GLU A C 1
ATOM 5181 O O . GLU A 1 677 ? 25.919 -7.216 80.114 1.00 40.03 677 GLU A O 1
ATOM 5187 N N . LEU A 1 678 ? 27.667 -6.936 81.522 1.00 36.89 678 LEU A N 1
ATOM 5188 C CA . LEU A 1 678 ? 26.882 -6.320 82.616 1.00 32.09 678 LEU A CA 1
ATOM 5189 C C . LEU A 1 678 ? 25.752 -5.486 82.031 1.00 32.63 678 LEU A C 1
ATOM 5190 O O . LEU A 1 678 ? 26.029 -4.454 81.425 1.00 38.90 678 LEU A O 1
ATOM 5195 N N . LYS A 1 679 ? 24.506 -5.917 82.221 1.00 25.83 679 LYS A N 1
ATOM 5196 C CA . LYS A 1 679 ? 23.385 -5.217 81.607 1.00 29.48 679 LYS A CA 1
ATOM 5197 C C . LYS A 1 679 ? 23.307 -3.696 81.834 1.00 29.49 679 LYS A C 1
ATOM 5198 O O . LYS A 1 679 ? 22.277 -3.159 82.281 1.00 22.48 679 LYS A O 1
ATOM 5204 N N . THR A 1 680 ? 24.363 -2.996 81.419 1.00 31.99 680 THR A N 1
ATOM 5205 C CA . THR A 1 680 ? 24.458 -1.559 81.660 1.00 35.95 680 THR A CA 1
ATOM 5206 C C . THR A 1 680 ? 24.535 -0.441 80.633 1.00 32.66 680 THR A C 1
ATOM 5207 O O . THR A 1 680 ? 25.469 -0.374 79.813 1.00 33.28 680 THR A O 1
ATOM 5211 N N . PRO A 1 681 ? 23.626 0.520 80.797 1.00 20.14 681 PRO A N 1
ATOM 5212 C CA . PRO A 1 681 ? 23.433 1.732 80.013 1.00 17.64 681 PRO A CA 1
ATOM 5213 C C . PRO A 1 681 ? 24.836 2.267 79.687 1.00 20.86 681 PRO A C 1
ATOM 5214 O O . PRO A 1 681 ? 25.803 1.974 80.384 1.00 31.41 681 PRO A O 1
ATOM 5218 N N . GLY A 1 682 ? 24.944 3.016 78.600 1.00 25.57 682 GLY A N 1
ATOM 5219 C CA . GLY A 1 682 ? 26.216 3.573 78.174 1.00 23.87 682 GLY A CA 1
ATOM 5220 C C . GLY A 1 682 ? 27.487 2.880 78.657 1.00 29.44 682 GLY A C 1
ATOM 5221 O O . GLY A 1 682 ? 28.014 3.228 79.712 1.00 28.89 682 GLY A O 1
ATOM 5222 N N . LEU A 1 683 ? 27.991 1.894 77.925 1.00 32.54 683 LEU A N 1
ATOM 5223 C CA . LEU A 1 683 ? 29.240 1.264 78.346 1.00 29.03 683 LEU A CA 1
ATOM 5224 C C . LEU A 1 683 ? 29.780 0.380 77.240 1.00 22.26 683 LEU A C 1
ATOM 5225 O O . LEU A 1 683 ? 29.183 -0.626 76.901 1.00 30.90 683 LEU A O 1
ATOM 5230 N N . ILE A 1 684 ? 30.932 0.733 76.702 1.00 12.75 684 ILE A N 1
ATOM 5231 C CA . ILE A 1 684 ? 31.425 -0.065 75.603 1.00 22.71 684 ILE A CA 1
ATOM 5232 C C . ILE A 1 684 ? 32.585 -1.043 75.823 1.00 32.74 684 ILE A C 1
ATOM 5233 O O . ILE A 1 684 ? 33.737 -0.621 75.939 1.00 38.12 684 ILE A O 1
ATOM 5238 N N . ASP A 1 685 ? 32.294 -2.348 75.873 1.00 30.53 685 ASP A N 1
ATOM 5239 C CA . ASP A 1 685 ? 33.372 -3.336 75.989 1.00 33.42 685 ASP A CA 1
ATOM 5240 C C . ASP A 1 685 ? 33.903 -3.329 74.571 1.00 28.00 685 ASP A C 1
ATOM 5241 O O . ASP A 1 685 ? 33.428 -4.076 73.737 1.00 34.35 685 ASP A O 1
ATOM 5246 N N . ALA A 1 686 ? 34.841 -2.440 74.286 1.00 29.00 686 ALA A N 1
ATOM 5247 C CA . ALA A 1 686 ? 35.386 -2.365 72.949 1.00 32.34 686 ALA A CA 1
ATOM 5248 C C . ALA A 1 686 ? 35.669 -3.765 72.424 1.00 37.07 686 ALA A C 1
ATOM 5249 O O . ALA A 1 686 ? 35.241 -4.114 71.322 1.00 45.71 686 ALA A O 1
ATOM 5251 N N . ALA A 1 687 ? 36.368 -4.573 73.220 1.00 37.96 687 ALA A N 1
ATOM 5252 C CA . ALA A 1 687 ? 36.714 -5.940 72.812 1.00 36.40 687 ALA A CA 1
ATOM 5253 C C . ALA A 1 687 ? 35.505 -6.689 72.235 1.00 29.74 687 ALA A C 1
ATOM 5254 O O . ALA A 1 687 ? 35.552 -7.168 71.104 1.00 22.62 687 ALA A O 1
ATOM 5256 N N . LEU A 1 688 ? 34.427 -6.775 73.013 1.00 26.09 688 LEU A N 1
ATOM 5257 C CA . LEU A 1 688 ? 33.201 -7.453 72.590 1.00 23.62 688 LEU A CA 1
ATOM 5258 C C . LEU A 1 688 ? 32.578 -6.877 71.321 1.00 26.81 688 LEU A C 1
ATOM 5259 O O . LEU A 1 688 ? 32.282 -7.607 70.366 1.00 32.03 688 LEU A O 1
ATOM 5264 N N . VAL A 1 689 ? 32.341 -5.564 71.362 1.00 28.26 689 VAL A N 1
ATOM 5265 C CA . VAL A 1 689 ? 31.748 -4.793 70.262 1.00 23.32 689 VAL A CA 1
ATOM 5266 C C . VAL A 1 689 ? 32.574 -4.929 69.006 1.00 22.12 689 VAL A C 1
ATOM 5267 O O . VAL A 1 689 ? 32.068 -5.310 67.946 1.00 19.80 689 VAL A O 1
ATOM 5271 N N . LEU A 1 690 ? 33.851 -4.616 69.114 1.00 22.65 690 LEU A N 1
ATOM 5272 C CA . LEU A 1 690 ? 34.678 -4.765 67.950 1.00 22.52 690 LEU A CA 1
ATOM 5273 C C . LEU A 1 690 ? 34.615 -6.230 67.454 1.00 31.69 690 LEU A C 1
ATOM 5274 O O . LEU A 1 690 ? 34.969 -6.488 66.313 1.00 35.87 690 LEU A O 1
ATOM 5279 N N . HIS A 1 691 ? 34.166 -7.176 68.296 1.00 35.88 691 HIS A N 1
ATOM 5280 C CA . HIS A 1 691 ? 34.083 -8.596 67.896 1.00 24.86 691 HIS A CA 1
ATOM 5281 C C . HIS A 1 691 ? 32.923 -8.780 66.941 1.00 25.05 691 HIS A C 1
ATOM 5282 O O . HIS A 1 691 ? 33.066 -9.333 65.843 1.00 23.40 691 HIS A O 1
ATOM 5289 N N . GLN A 1 692 ? 31.767 -8.303 67.393 1.00 20.30 692 GLN A N 1
ATOM 5290 C CA . GLN A 1 692 ? 30.569 -8.380 66.602 1.00 22.02 692 GLN A CA 1
ATOM 5291 C C . GLN A 1 692 ? 30.890 -7.671 65.310 1.00 28.16 692 GLN A C 1
ATOM 5292 O O . GLN A 1 692 ? 30.754 -8.279 64.255 1.00 37.85 692 GLN A O 1
ATOM 5298 N N . LEU A 1 693 ? 31.371 -6.433 65.345 1.00 26.29 693 LEU A N 1
ATOM 5299 C CA . LEU A 1 693 ? 31.621 -5.828 64.056 1.00 26.37 693 LEU A CA 1
ATOM 5300 C C . LEU A 1 693 ? 32.319 -6.788 63.079 1.00 32.77 693 LEU A C 1
ATOM 5301 O O . LEU A 1 693 ? 32.052 -6.720 61.880 1.00 38.37 693 LEU A O 1
ATOM 5306 N N . ARG A 1 694 ? 33.147 -7.719 63.545 1.00 30.10 694 ARG A N 1
ATOM 5307 C CA . ARG A 1 694 ? 33.823 -8.589 62.576 1.00 26.90 694 ARG A CA 1
ATOM 5308 C C . ARG A 1 694 ? 33.162 -9.916 62.165 1.00 31.92 694 ARG A C 1
ATOM 5309 O O . ARG A 1 694 ? 33.805 -10.741 61.517 1.00 30.85 694 ARG A O 1
ATOM 5317 N N . CYS A 1 695 ? 31.900 -10.116 62.538 1.00 29.93 695 CYS A N 1
ATOM 5318 C CA . CYS A 1 695 ? 31.139 -11.318 62.188 1.00 28.30 695 CYS A CA 1
ATOM 5319 C C . CYS A 1 695 ? 29.680 -10.926 61.975 1.00 32.29 695 CYS A C 1
ATOM 5320 O O . CYS A 1 695 ? 28.772 -11.739 62.131 1.00 31.62 695 CYS A O 1
ATOM 5323 N N . ASN A 1 696 ? 29.464 -9.652 61.660 1.00 40.40 696 ASN A N 1
ATOM 5324 C CA . ASN A 1 696 ? 28.125 -9.113 61.390 1.00 47.45 696 ASN A CA 1
ATOM 5325 C C . ASN A 1 696 ? 28.032 -9.002 59.901 1.00 47.35 696 ASN A C 1
ATOM 5326 O O . ASN A 1 696 ? 27.040 -9.347 59.252 1.00 46.49 696 ASN A O 1
ATOM 5331 N N . GLY A 1 697 ? 29.094 -8.387 59.421 1.00 49.68 697 GLY A N 1
ATOM 5332 C CA . GLY A 1 697 ? 29.253 -8.092 58.037 1.00 44.51 697 GLY A CA 1
ATOM 5333 C C . GLY A 1 697 ? 29.623 -6.629 58.016 1.00 49.25 697 GLY A C 1
ATOM 5334 O O . GLY A 1 697 ? 29.984 -6.111 56.955 1.00 52.38 697 GLY A O 1
ATOM 5335 N N . VAL A 1 698 ? 29.564 -5.936 59.156 1.00 46.82 698 VAL A N 1
ATOM 5336 C CA . VAL A 1 698 ? 29.904 -4.515 59.067 1.00 42.39 698 VAL A CA 1
ATOM 5337 C C . VAL A 1 698 ? 31.317 -4.310 58.595 1.00 46.01 698 VAL A C 1
ATOM 5338 O O . VAL A 1 698 ? 31.562 -3.440 57.772 1.00 50.23 698 VAL A O 1
ATOM 5342 N N . LEU A 1 699 ? 32.281 -5.075 59.075 1.00 43.90 699 LEU A N 1
ATOM 5343 C CA . LEU A 1 699 ? 33.599 -4.791 58.549 1.00 44.94 699 LEU A CA 1
ATOM 5344 C C . LEU A 1 699 ? 33.792 -5.385 57.156 1.00 52.02 699 LEU A C 1
ATOM 5345 O O . LEU A 1 699 ? 34.762 -5.040 56.473 1.00 51.82 699 LEU A O 1
ATOM 5350 N N . GLU A 1 700 ? 32.859 -6.230 56.697 1.00 61.36 700 GLU A N 1
ATOM 5351 C CA . GLU A 1 700 ? 32.982 -6.801 55.345 1.00 64.43 700 GLU A CA 1
ATOM 5352 C C . GLU A 1 700 ? 32.503 -5.802 54.287 1.00 61.70 700 GLU A C 1
ATOM 5353 O O . GLU A 1 700 ? 33.200 -5.608 53.291 1.00 60.62 700 GLU A O 1
ATOM 5359 N N . GLY A 1 701 ? 31.358 -5.146 54.481 1.00 54.09 701 GLY A N 1
ATOM 5360 C CA . GLY A 1 701 ? 30.943 -4.170 53.481 1.00 51.00 701 GLY A CA 1
ATOM 5361 C C . GLY A 1 701 ? 32.127 -3.236 53.279 1.00 52.69 701 GLY A C 1
ATOM 5362 O O . GLY A 1 701 ? 32.669 -3.103 52.185 1.00 60.69 701 GLY A O 1
ATOM 5363 N N . ILE A 1 702 ? 32.539 -2.595 54.362 1.00 44.72 702 ILE A N 1
ATOM 5364 C CA . ILE A 1 702 ? 33.685 -1.699 54.356 1.00 38.60 702 ILE A CA 1
ATOM 5365 C C . ILE A 1 702 ? 34.916 -2.292 53.654 1.00 41.81 702 ILE A C 1
ATOM 5366 O O . ILE A 1 702 ? 35.627 -1.577 52.949 1.00 44.70 702 ILE A O 1
ATOM 5371 N N . ARG A 1 703 ? 35.162 -3.591 53.837 1.00 48.40 703 ARG A N 1
ATOM 5372 C CA . ARG A 1 703 ? 36.310 -4.274 53.210 1.00 49.71 703 ARG A CA 1
ATOM 5373 C C . ARG A 1 703 ? 36.077 -4.384 51.703 1.00 41.56 703 ARG A C 1
ATOM 5374 O O . ARG A 1 703 ? 36.988 -4.219 50.897 1.00 23.14 703 ARG A O 1
ATOM 5382 N N . ILE A 1 704 ? 34.834 -4.663 51.342 1.00 42.41 704 ILE A N 1
ATOM 5383 C CA . ILE A 1 704 ? 34.423 -4.810 49.951 1.00 49.23 704 ILE A CA 1
ATOM 5384 C C . ILE A 1 704 ? 34.252 -3.474 49.236 1.00 49.62 704 ILE A C 1
ATOM 5385 O O . ILE A 1 704 ? 34.750 -3.276 48.120 1.00 55.15 704 ILE A O 1
ATOM 5390 N N . CYS A 1 705 ? 33.530 -2.561 49.871 1.00 43.29 705 CYS A N 1
ATOM 5391 C CA . CYS A 1 705 ? 33.318 -1.272 49.251 1.00 43.62 705 CYS A CA 1
ATOM 5392 C C . CYS A 1 705 ? 34.663 -0.700 48.836 1.00 47.05 705 CYS A C 1
ATOM 5393 O O . CYS A 1 705 ? 34.847 -0.304 47.684 1.00 55.47 705 CYS A O 1
ATOM 5396 N N . ARG A 1 706 ? 35.609 -0.702 49.772 1.00 47.76 706 ARG A N 1
ATOM 5397 C CA . ARG A 1 706 ? 36.947 -0.172 49.535 1.00 49.34 706 ARG A CA 1
ATOM 5398 C C . ARG A 1 706 ? 37.610 -0.521 48.209 1.00 53.38 706 ARG A C 1
ATOM 5399 O O . ARG A 1 706 ? 38.313 0.312 47.641 1.00 51.02 706 ARG A O 1
ATOM 5407 N N . LYS A 1 707 ? 37.439 -1.740 47.708 1.00 57.67 707 LYS A N 1
ATOM 5408 C CA . LYS A 1 707 ? 38.050 -2.050 46.414 1.00 58.53 707 LYS A CA 1
ATOM 5409 C C . LYS A 1 707 ? 36.997 -1.698 45.367 1.00 55.87 707 LYS A C 1
ATOM 5410 O O . LYS A 1 707 ? 36.775 -2.402 44.374 1.00 55.27 707 LYS A O 1
ATOM 5416 N N . GLY A 1 708 ? 36.364 -0.559 45.640 1.00 52.19 708 GLY A N 1
ATOM 5417 C CA . GLY A 1 708 ? 35.333 0.018 44.799 1.00 50.05 708 GLY A CA 1
ATOM 5418 C C . GLY A 1 708 ? 35.465 1.520 44.988 1.00 48.75 708 GLY A C 1
ATOM 5419 O O . GLY A 1 708 ? 36.565 2.027 45.190 1.00 49.25 708 GLY A O 1
ATOM 5420 N N . PHE A 1 709 ? 34.363 2.248 44.912 1.00 40.03 709 PHE A N 1
ATOM 5421 C CA . PHE A 1 709 ? 34.403 3.680 45.126 1.00 28.87 709 PHE A CA 1
ATOM 5422 C C . PHE A 1 709 ? 33.367 3.767 46.224 1.00 32.91 709 PHE A C 1
ATOM 5423 O O . PHE A 1 709 ? 32.178 3.955 45.970 1.00 29.49 709 PHE A O 1
ATOM 5431 N N . PRO A 1 710 ? 33.814 3.599 47.470 1.00 33.48 710 PRO A N 1
ATOM 5432 C CA . PRO A 1 710 ? 32.878 3.649 48.585 1.00 23.13 710 PRO A CA 1
ATOM 5433 C C . PRO A 1 710 ? 32.313 5.031 48.845 1.00 23.76 710 PRO A C 1
ATOM 5434 O O . PRO A 1 710 ? 31.213 5.171 49.413 1.00 24.68 710 PRO A O 1
ATOM 5438 N N . ASN A 1 711 ? 33.057 6.050 48.409 1.00 29.68 711 ASN A N 1
ATOM 5439 C CA . ASN A 1 711 ? 32.652 7.453 48.583 1.00 36.05 711 ASN A CA 1
ATOM 5440 C C . ASN A 1 711 ? 31.906 7.991 47.371 1.00 33.93 711 ASN A C 1
ATOM 5441 O O . ASN A 1 711 ? 32.524 8.234 46.303 1.00 30.29 711 ASN A O 1
ATOM 5446 N N . ARG A 1 712 ? 30.598 8.186 47.538 1.00 24.05 712 ARG A N 1
ATOM 5447 C CA . ARG A 1 712 ? 29.782 8.664 46.448 1.00 31.63 712 ARG A CA 1
ATOM 5448 C C . ARG A 1 712 ? 29.110 10.002 46.736 1.00 35.06 712 ARG A C 1
ATOM 5449 O O . ARG A 1 712 ? 28.081 10.047 47.461 1.00 41.20 712 ARG A O 1
ATOM 5457 N N . ILE A 1 713 ? 29.668 11.074 46.152 1.00 29.55 713 ILE A N 1
ATOM 5458 C CA . ILE A 1 713 ? 29.162 12.426 46.358 1.00 34.39 713 ILE A CA 1
ATOM 5459 C C . ILE A 1 713 ? 28.234 13.025 45.295 1.00 27.64 713 ILE A C 1
ATOM 5460 O O . ILE A 1 713 ? 28.572 13.110 44.111 1.00 23.24 713 ILE A O 1
ATOM 5465 N N . ILE A 1 714 ? 27.089 13.513 45.766 1.00 21.32 714 ILE A N 1
ATOM 5466 C CA . ILE A 1 714 ? 26.082 14.176 44.926 1.00 24.97 714 ILE A CA 1
ATOM 5467 C C . ILE A 1 714 ? 26.555 15.566 44.470 1.00 27.22 714 ILE A C 1
ATOM 5468 O O . ILE A 1 714 ? 26.749 16.463 45.297 1.00 34.74 714 ILE A O 1
ATOM 5473 N N . TYR A 1 715 ? 26.707 15.728 43.157 1.00 22.86 715 TYR A N 1
ATOM 5474 C CA . TYR A 1 715 ? 27.173 16.966 42.538 1.00 17.51 715 TYR A CA 1
ATOM 5475 C C . TYR A 1 715 ? 26.912 18.318 43.247 1.00 20.89 715 TYR A C 1
ATOM 5476 O O . TYR A 1 715 ? 27.863 19.081 43.461 1.00 19.23 715 TYR A O 1
ATOM 5485 N N . SER A 1 716 ? 25.667 18.616 43.624 1.00 21.46 716 SER A N 1
ATOM 5486 C CA . SER A 1 716 ? 25.364 19.868 44.325 1.00 30.12 716 SER A CA 1
ATOM 5487 C C . SER A 1 716 ? 26.270 19.957 45.544 1.00 37.93 716 SER A C 1
ATOM 5488 O O . SER A 1 716 ? 27.166 20.823 45.614 1.00 44.24 716 SER A O 1
ATOM 5491 N N . GLU A 1 717 ? 25.998 19.063 46.502 1.00 36.29 717 GLU A N 1
ATOM 5492 C CA . GLU A 1 717 ? 26.744 18.963 47.755 1.00 38.67 717 GLU A CA 1
ATOM 5493 C C . GLU A 1 717 ? 28.217 19.213 47.422 1.00 33.84 717 GLU A C 1
ATOM 5494 O O . GLU A 1 717 ? 28.843 20.143 47.960 1.00 30.05 717 GLU A O 1
ATOM 5500 N N . PHE A 1 718 ? 28.757 18.437 46.488 1.00 22.35 718 PHE A N 1
ATOM 5501 C CA . PHE A 1 718 ? 30.154 18.620 46.149 1.00 19.23 718 PHE A CA 1
ATOM 5502 C C . PHE A 1 718 ? 30.550 20.039 45.719 1.00 26.49 718 PHE A C 1
ATOM 5503 O O . PHE A 1 718 ? 31.698 20.439 45.943 1.00 34.62 718 PHE A O 1
ATOM 5511 N N . LYS A 1 719 ? 29.632 20.788 45.099 1.00 25.79 719 LYS A N 1
ATOM 5512 C CA . LYS A 1 719 ? 29.904 22.155 44.626 1.00 18.10 719 LYS A CA 1
ATOM 5513 C C . LYS A 1 719 ? 29.988 22.985 45.922 1.00 24.34 719 LYS A C 1
ATOM 5514 O O . LYS A 1 719 ? 31.011 23.651 46.208 1.00 28.90 719 LYS A O 1
ATOM 5520 N N . GLN A 1 720 ? 28.943 22.912 46.739 1.00 11.73 720 GLN A N 1
ATOM 5521 C CA . GLN A 1 720 ? 28.958 23.688 47.954 1.00 18.85 720 GLN A CA 1
ATOM 5522 C C . GLN A 1 720 ? 30.143 23.475 48.892 1.00 20.38 720 GLN A C 1
ATOM 5523 O O . GLN A 1 720 ? 30.201 24.085 49.952 1.00 40.73 720 GLN A O 1
ATOM 5529 N N . ARG A 1 721 ? 31.106 22.644 48.544 1.00 17.87 721 ARG A N 1
ATOM 5530 C CA . ARG A 1 721 ? 32.155 22.472 49.523 1.00 15.62 721 ARG A CA 1
ATOM 5531 C C . ARG A 1 721 ? 33.568 22.577 49.028 1.00 19.41 721 ARG A C 1
ATOM 5532 O O . ARG A 1 721 ? 34.433 23.086 49.760 1.00 18.76 721 ARG A O 1
ATOM 5540 N N . TYR A 1 722 ? 33.837 22.127 47.808 1.00 11.73 722 TYR A N 1
ATOM 5541 C CA . TYR A 1 722 ? 35.213 22.238 47.371 1.00 14.41 722 TYR A CA 1
ATOM 5542 C C . TYR A 1 722 ? 35.443 23.252 46.250 1.00 17.89 722 TYR A C 1
ATOM 5543 O O . TYR A 1 722 ? 36.547 23.247 45.675 1.00 11.73 722 TYR A O 1
ATOM 5552 N N . SER A 1 723 ? 34.475 24.132 45.948 1.00 17.27 723 SER A N 1
ATOM 5553 C CA . SER A 1 723 ? 34.715 25.094 44.870 1.00 21.75 723 SER A CA 1
ATOM 5554 C C . SER A 1 723 ? 35.905 25.962 45.300 1.00 28.34 723 SER A C 1
ATOM 5555 O O . SER A 1 723 ? 36.846 26.243 44.507 1.00 23.48 723 SER A O 1
ATOM 5558 N N . ILE A 1 724 ? 35.847 26.384 46.563 1.00 24.76 724 ILE A N 1
ATOM 5559 C CA . ILE A 1 724 ? 36.889 27.181 47.178 1.00 20.31 724 ILE A CA 1
ATOM 5560 C C . ILE A 1 724 ? 38.283 26.706 46.772 1.00 23.00 724 ILE A C 1
ATOM 5561 O O . ILE A 1 724 ? 39.204 27.481 46.696 1.00 19.42 724 ILE A O 1
ATOM 5566 N N . LEU A 1 725 ? 38.446 25.419 46.520 1.00 26.91 725 LEU A N 1
ATOM 5567 C CA . LEU A 1 725 ? 39.767 24.932 46.144 1.00 30.46 725 LEU A CA 1
ATOM 5568 C C . LEU A 1 725 ? 40.211 25.651 44.865 1.00 31.76 725 LEU A C 1
ATOM 5569 O O . LEU A 1 725 ? 41.362 26.159 44.797 1.00 28.35 725 LEU A O 1
ATOM 5574 N N . ALA A 1 726 ? 39.277 25.787 43.904 1.00 33.57 726 ALA A N 1
ATOM 5575 C CA . ALA A 1 726 ? 39.524 26.465 42.586 1.00 32.26 726 ALA A CA 1
ATOM 5576 C C . ALA A 1 726 ? 38.336 27.349 42.218 1.00 27.79 726 ALA A C 1
ATOM 5577 O O . ALA A 1 726 ? 37.357 26.848 41.667 1.00 24.69 726 ALA A O 1
ATOM 5579 N N . PRO A 1 727 ? 38.393 28.672 42.484 1.00 24.67 727 PRO A N 1
ATOM 5580 C CA . PRO A 1 727 ? 37.082 29.120 42.013 1.00 28.01 727 PRO A CA 1
ATOM 5581 C C . PRO A 1 727 ? 37.082 30.145 40.933 1.00 26.88 727 PRO A C 1
ATOM 5582 O O . PRO A 1 727 ? 38.112 30.417 40.245 1.00 19.28 727 PRO A O 1
ATOM 5586 N N . ASN A 1 728 ? 35.892 30.704 40.761 1.00 16.55 728 ASN A N 1
ATOM 5587 C CA . ASN A 1 728 ? 35.767 31.741 39.782 1.00 21.68 728 ASN A CA 1
ATOM 5588 C C . ASN A 1 728 ? 34.574 32.608 39.988 1.00 27.04 728 ASN A C 1
ATOM 5589 O O . ASN A 1 728 ? 33.785 32.497 40.971 1.00 21.67 728 ASN A O 1
ATOM 5594 N N . ALA A 1 729 ? 34.505 33.454 38.969 1.00 26.16 729 ALA A N 1
ATOM 5595 C CA . ALA A 1 729 ? 33.576 34.513 38.728 1.00 14.11 729 ALA A CA 1
ATOM 5596 C C . ALA A 1 729 ? 32.136 34.150 38.387 1.00 15.27 729 ALA A C 1
ATOM 5597 O O . ALA A 1 729 ? 31.246 34.970 38.531 1.00 12.56 729 ALA A O 1
ATOM 5599 N N . VAL A 1 730 ? 31.890 32.946 37.906 1.00 17.95 730 VAL A N 1
ATOM 5600 C CA . VAL A 1 730 ? 30.540 32.618 37.498 1.00 17.26 730 VAL A CA 1
ATOM 5601 C C . VAL A 1 730 ? 29.522 32.397 38.620 1.00 15.05 730 VAL A C 1
ATOM 5602 O O . VAL A 1 730 ? 29.520 31.349 39.250 1.00 20.10 730 VAL A O 1
ATOM 5606 N N . PRO A 1 731 ? 28.628 33.381 38.868 1.00 14.72 731 PRO A N 1
ATOM 5607 C CA . PRO A 1 731 ? 27.615 33.233 39.941 1.00 15.28 731 PRO A CA 1
ATOM 5608 C C . PRO A 1 731 ? 27.292 31.737 40.158 1.00 19.64 731 PRO A C 1
ATOM 5609 O O . PRO A 1 731 ? 27.373 30.957 39.220 1.00 16.56 731 PRO A O 1
ATOM 5613 N N . SER A 1 732 ? 26.895 31.319 41.352 1.00 29.30 732 SER A N 1
ATOM 5614 C CA . SER A 1 732 ? 26.638 29.903 41.556 1.00 34.29 732 SER A CA 1
ATOM 5615 C C . SER A 1 732 ? 25.399 29.324 40.866 1.00 35.17 732 SER A C 1
ATOM 5616 O O . SER A 1 732 ? 25.484 28.241 40.248 1.00 44.15 732 SER A O 1
ATOM 5619 N N . GLY A 1 733 ? 24.266 30.025 40.970 1.00 30.57 733 GLY A N 1
ATOM 5620 C CA . GLY A 1 733 ? 23.026 29.547 40.372 1.00 26.17 733 GLY A CA 1
ATOM 5621 C C . GLY A 1 733 ? 23.101 29.262 38.878 1.00 25.40 733 GLY A C 1
ATOM 5622 O O . GLY A 1 733 ? 22.207 28.596 38.345 1.00 29.63 733 GLY A O 1
ATOM 5623 N N . PHE A 1 734 ? 24.135 29.765 38.204 1.00 21.86 734 PHE A N 1
ATOM 5624 C CA . PHE A 1 734 ? 24.293 29.538 36.777 1.00 29.21 734 PHE A CA 1
ATOM 5625 C C . PHE A 1 734 ? 25.338 28.482 36.503 1.00 36.31 734 PHE A C 1
ATOM 5626 O O . PHE A 1 734 ? 25.513 28.072 35.353 1.00 41.68 734 PHE A O 1
ATOM 5634 N N . ALA A 1 735 ? 26.066 28.059 37.526 1.00 34.77 735 ALA A N 1
ATOM 5635 C CA . ALA A 1 735 ? 27.092 27.053 37.266 1.00 30.39 735 ALA A CA 1
ATOM 5636 C C . ALA A 1 735 ? 26.469 25.650 37.343 1.00 33.14 735 ALA A C 1
ATOM 5637 O O . ALA A 1 735 ? 25.449 25.464 38.052 1.00 24.39 735 ALA A O 1
ATOM 5639 N N . ASP A 1 736 ? 27.020 24.682 36.593 1.00 30.90 736 ASP A N 1
ATOM 5640 C CA . ASP A 1 736 ? 26.503 23.315 36.654 1.00 31.75 736 ASP A CA 1
ATOM 5641 C C . ASP A 1 736 ? 27.422 22.443 37.466 1.00 26.71 736 ASP A C 1
ATOM 5642 O O . ASP A 1 736 ? 28.649 22.324 37.158 1.00 17.81 736 ASP A O 1
ATOM 5647 N N . GLY A 1 737 ? 26.806 21.833 38.490 1.00 16.79 737 GLY A N 1
ATOM 5648 C CA . GLY A 1 737 ? 27.529 20.976 39.400 1.00 17.07 737 GLY A CA 1
ATOM 5649 C C . GLY A 1 737 ? 28.608 20.111 38.776 1.00 24.83 737 GLY A C 1
ATOM 5650 O O . GLY A 1 737 ? 29.812 20.381 39.020 1.00 25.02 737 GLY A O 1
ATOM 5651 N N . LYS A 1 738 ? 28.212 19.101 37.996 1.00 21.72 738 LYS A N 1
ATOM 5652 C CA . LYS A 1 738 ? 29.182 18.221 37.403 1.00 13.05 738 LYS A CA 1
ATOM 5653 C C . LYS A 1 738 ? 30.346 18.956 36.760 1.00 13.68 738 LYS A C 1
ATOM 5654 O O . LYS A 1 738 ? 31.448 18.434 36.688 1.00 11.73 738 LYS A O 1
ATOM 5660 N N . VAL A 1 739 ? 30.125 20.176 36.304 1.00 20.19 739 VAL A N 1
ATOM 5661 C CA . VAL A 1 739 ? 31.199 20.911 35.642 1.00 22.24 739 VAL A CA 1
ATOM 5662 C C . VAL A 1 739 ? 32.262 21.402 36.587 1.00 25.51 739 VAL A C 1
ATOM 5663 O O . VAL A 1 739 ? 33.473 21.414 36.261 1.00 19.96 739 VAL A O 1
ATOM 5667 N N . VAL A 1 740 ? 31.765 21.881 37.726 1.00 29.35 740 VAL A N 1
ATOM 5668 C CA . VAL A 1 740 ? 32.566 22.433 38.806 1.00 19.20 740 VAL A CA 1
ATOM 5669 C C . VAL A 1 740 ? 33.502 21.313 39.269 1.00 14.74 740 VAL A C 1
ATOM 5670 O O . VAL A 1 740 ? 34.745 21.372 39.033 1.00 11.73 740 VAL A O 1
ATOM 5674 N N . THR A 1 741 ? 32.882 20.312 39.909 1.00 11.73 741 THR A N 1
ATOM 5675 C CA . THR A 1 741 ? 33.566 19.127 40.407 1.00 13.42 741 THR A CA 1
ATOM 5676 C C . THR A 1 741 ? 34.715 18.759 39.454 1.00 19.12 741 THR A C 1
ATOM 5677 O O . THR A 1 741 ? 35.881 18.693 39.834 1.00 23.47 741 THR A O 1
ATOM 5681 N N . ASP A 1 742 ? 34.370 18.537 38.198 1.00 26.79 742 ASP A N 1
ATOM 5682 C CA . ASP A 1 742 ? 35.351 18.189 37.206 1.00 30.11 742 ASP A CA 1
ATOM 5683 C C . ASP A 1 742 ? 36.476 19.235 37.074 1.00 29.86 742 ASP A C 1
ATOM 5684 O O . ASP A 1 742 ? 37.639 18.835 36.886 1.00 18.96 742 ASP A O 1
ATOM 5689 N N . LYS A 1 743 ? 36.162 20.541 37.142 1.00 33.55 743 LYS A N 1
ATOM 5690 C CA . LYS A 1 743 ? 37.206 21.580 37.046 1.00 36.91 743 LYS A CA 1
ATOM 5691 C C . LYS A 1 743 ? 38.063 21.514 38.299 1.00 29.94 743 LYS A C 1
ATOM 5692 O O . LYS A 1 743 ? 39.315 21.557 38.243 1.00 18.06 743 LYS A O 1
ATOM 5698 N N . ALA A 1 744 ? 37.342 21.452 39.426 1.00 21.24 744 ALA A N 1
ATOM 5699 C CA . ALA A 1 744 ? 37.904 21.424 40.768 1.00 21.50 744 ALA A CA 1
ATOM 5700 C C . ALA A 1 744 ? 38.904 20.278 40.983 1.00 27.09 744 ALA A C 1
ATOM 5701 O O . ALA A 1 744 ? 39.862 20.432 41.756 1.00 28.39 744 ALA A O 1
ATOM 5703 N N . LEU A 1 745 ? 38.683 19.142 40.318 1.00 30.89 745 LEU A N 1
ATOM 5704 C CA . LEU A 1 745 ? 39.579 18.004 40.450 1.00 25.57 745 LEU A CA 1
ATOM 5705 C C . LEU A 1 745 ? 40.738 18.142 39.441 1.00 33.44 745 LEU A C 1
ATOM 5706 O O . LEU A 1 745 ? 41.906 18.166 39.837 1.00 35.79 745 LEU A O 1
ATOM 5711 N N . SER A 1 746 ? 40.434 18.264 38.150 1.00 39.95 746 SER A N 1
ATOM 5712 C CA . SER A 1 746 ? 41.485 18.419 37.134 1.00 41.08 746 SER A CA 1
ATOM 5713 C C . SER A 1 746 ? 42.599 19.378 37.586 1.00 38.77 746 SER A C 1
ATOM 5714 O O . SER A 1 746 ? 43.780 19.061 37.488 1.00 35.44 746 SER A O 1
ATOM 5717 N N . ALA A 1 747 ? 42.222 20.558 38.076 1.00 38.29 747 ALA A N 1
ATOM 5718 C CA . ALA A 1 747 ? 43.174 21.584 38.543 1.00 31.16 747 ALA A CA 1
ATOM 5719 C C . ALA A 1 747 ? 44.113 21.015 39.611 1.00 30.40 747 ALA A C 1
ATOM 5720 O O . ALA A 1 747 ? 45.349 21.127 39.508 1.00 23.85 747 ALA A O 1
ATOM 5722 N N . LEU A 1 748 ? 43.495 20.411 40.630 1.00 28.96 748 LEU A N 1
ATOM 5723 C CA . LEU A 1 748 ? 44.168 19.799 41.769 1.00 27.03 748 LEU A CA 1
ATOM 5724 C C . LEU A 1 748 ? 45.118 18.676 41.406 1.00 33.20 748 LEU A C 1
ATOM 5725 O O . LEU A 1 748 ? 45.889 18.205 42.250 1.00 37.44 748 LEU A O 1
ATOM 5730 N N . GLN A 1 749 ? 45.013 18.218 40.160 1.00 39.83 749 GLN A N 1
ATOM 5731 C CA . GLN A 1 749 ? 45.876 17.173 39.616 1.00 45.53 749 GLN A CA 1
ATOM 5732 C C . GLN A 1 749 ? 45.469 15.707 39.891 1.00 47.28 749 GLN A C 1
ATOM 5733 O O . GLN A 1 749 ? 46.115 14.795 39.356 1.00 46.81 749 GLN A O 1
ATOM 5739 N N . LEU A 1 750 ? 44.420 15.486 40.695 1.00 46.29 750 LEU A N 1
ATOM 5740 C CA . LEU A 1 750 ? 43.941 14.146 41.050 1.00 43.94 750 LEU A CA 1
ATOM 5741 C C . LEU A 1 750 ? 43.997 13.056 39.989 1.00 48.41 750 LEU A C 1
ATOM 5742 O O . LEU A 1 750 ? 43.652 13.278 38.833 1.00 57.11 750 LEU A O 1
ATOM 5747 N N . ASP A 1 751 ? 44.420 11.865 40.411 1.00 52.06 751 ASP A N 1
ATOM 5748 C CA . ASP A 1 751 ? 44.510 10.707 39.510 1.00 56.35 751 ASP A CA 1
ATOM 5749 C C . ASP A 1 751 ? 43.075 10.307 39.123 1.00 55.19 751 ASP A C 1
ATOM 5750 O O . ASP A 1 751 ? 42.186 10.250 39.983 1.00 54.98 751 ASP A O 1
ATOM 5755 N N . PRO A 1 752 ? 42.826 10.067 37.823 1.00 50.44 752 PRO A N 1
ATOM 5756 C CA . PRO A 1 752 ? 41.507 9.675 37.316 1.00 51.28 752 PRO A CA 1
ATOM 5757 C C . PRO A 1 752 ? 41.108 8.316 37.885 1.00 54.96 752 PRO A C 1
ATOM 5758 O O . PRO A 1 752 ? 39.911 7.963 37.907 1.00 55.60 752 PRO A O 1
ATOM 5762 N N . ASN A 1 753 ? 42.124 7.584 38.355 1.00 46.11 753 ASN A N 1
ATOM 5763 C CA . ASN A 1 753 ? 41.948 6.274 38.958 1.00 39.20 753 ASN A CA 1
ATOM 5764 C C . ASN A 1 753 ? 41.043 6.403 40.175 1.00 43.61 753 ASN A C 1
ATOM 5765 O O . ASN A 1 753 ? 40.144 5.578 40.396 1.00 54.56 753 ASN A O 1
ATOM 5770 N N . GLU A 1 754 ? 41.317 7.444 40.956 1.00 33.42 754 GLU A N 1
ATOM 5771 C CA . GLU A 1 754 ? 40.630 7.716 42.196 1.00 28.54 754 GLU A CA 1
ATOM 5772 C C . GLU A 1 754 ? 39.175 8.128 42.100 1.00 24.75 754 GLU A C 1
ATOM 5773 O O . GLU A 1 754 ? 38.426 8.024 43.092 1.00 24.49 754 GLU A O 1
ATOM 5779 N N . TYR A 1 755 ? 38.732 8.597 40.940 1.00 20.74 755 TYR A N 1
ATOM 5780 C CA . TYR A 1 755 ? 37.305 8.942 40.875 1.00 18.47 755 TYR A CA 1
ATOM 5781 C C . TYR A 1 755 ? 36.644 8.487 39.598 1.00 19.55 755 TYR A C 1
ATOM 5782 O O . TYR A 1 755 ? 37.320 8.098 38.616 1.00 18.74 755 TYR A O 1
ATOM 5791 N N . ARG A 1 756 ? 35.317 8.519 39.649 1.00 13.43 756 ARG A N 1
ATOM 5792 C CA . ARG A 1 756 ? 34.462 8.154 38.541 1.00 24.42 756 ARG A CA 1
ATOM 5793 C C . ARG A 1 756 ? 33.371 9.218 38.611 1.00 33.39 756 ARG A C 1
ATOM 5794 O O . ARG A 1 756 ? 32.616 9.253 39.609 1.00 39.20 756 ARG A O 1
ATOM 5802 N N . LEU A 1 757 ? 33.228 10.062 37.588 1.00 33.55 757 LEU A N 1
ATOM 5803 C CA . LEU A 1 757 ? 32.177 11.080 37.618 1.00 32.20 757 LEU A CA 1
ATOM 5804 C C . LEU A 1 757 ? 30.908 10.508 36.941 1.00 26.60 757 LEU A C 1
ATOM 5805 O O . LEU A 1 757 ? 30.926 10.208 35.764 1.00 30.28 757 LEU A O 1
ATOM 5810 N N . GLY A 1 758 ? 29.822 10.348 37.692 1.00 26.64 758 GLY A N 1
ATOM 5811 C CA . GLY A 1 758 ? 28.611 9.777 37.124 1.00 29.82 758 GLY A CA 1
ATOM 5812 C C . GLY A 1 758 ? 27.593 10.777 36.611 1.00 34.39 758 GLY A C 1
ATOM 5813 O O . GLY A 1 758 ? 27.933 11.900 36.271 1.00 39.60 758 GLY A O 1
ATOM 5814 N N . ASN A 1 759 ? 26.334 10.367 36.535 1.00 36.27 759 ASN A N 1
ATOM 5815 C CA . ASN A 1 759 ? 25.304 11.283 36.077 1.00 33.39 759 ASN A CA 1
ATOM 5816 C C . ASN A 1 759 ? 24.779 12.001 37.284 1.00 37.28 759 ASN A C 1
ATOM 5817 O O . ASN A 1 759 ? 24.198 13.073 37.186 1.00 37.82 759 ASN A O 1
ATOM 5822 N N . THR A 1 760 ? 25.008 11.440 38.454 1.00 41.57 760 THR A N 1
ATOM 5823 C CA . THR A 1 760 ? 24.491 12.125 39.615 1.00 40.44 760 THR A CA 1
ATOM 5824 C C . THR A 1 760 ? 25.450 12.280 40.794 1.00 34.78 760 THR A C 1
ATOM 5825 O O . THR A 1 760 ? 25.277 13.197 41.589 1.00 41.97 760 THR A O 1
ATOM 5829 N N . LYS A 1 761 ? 26.473 11.434 40.872 1.00 23.34 761 LYS A N 1
ATOM 5830 C CA . LYS A 1 761 ? 27.443 11.496 41.944 1.00 14.88 761 LYS A CA 1
ATOM 5831 C C . LYS A 1 761 ? 28.806 11.411 41.313 1.00 20.42 761 LYS A C 1
ATOM 5832 O O . LYS A 1 761 ? 28.940 11.141 40.119 1.00 24.49 761 LYS A O 1
ATOM 5838 N N . VAL A 1 762 ? 29.827 11.708 42.099 1.00 27.39 762 VAL A N 1
ATOM 5839 C CA . VAL A 1 762 ? 31.189 11.522 41.608 1.00 19.69 762 VAL A CA 1
ATOM 5840 C C . VAL A 1 762 ? 31.628 10.480 42.617 1.00 28.49 762 VAL A C 1
ATOM 5841 O O . VAL A 1 762 ? 31.377 10.615 43.833 1.00 26.66 762 VAL A O 1
ATOM 5845 N N . PHE A 1 763 ? 32.197 9.409 42.084 1.00 23.98 763 PHE A N 1
ATOM 5846 C CA . PHE A 1 763 ? 32.629 8.287 42.869 1.00 18.47 763 PHE A CA 1
ATOM 5847 C C . PHE A 1 763 ? 34.105 8.414 43.170 1.00 18.83 763 PHE A C 1
ATOM 5848 O O . PHE A 1 763 ? 34.956 8.510 42.253 1.00 15.57 763 PHE A O 1
ATOM 5856 N N . PHE A 1 764 ? 34.391 8.381 44.470 1.00 22.73 764 PHE A N 1
ATOM 5857 C CA . PHE A 1 764 ? 35.743 8.503 44.998 1.00 24.95 764 PHE A CA 1
ATOM 5858 C C . PHE A 1 764 ? 36.258 7.272 45.739 1.00 26.56 764 PHE A C 1
ATOM 5859 O O . PHE A 1 764 ? 35.490 6.634 46.503 1.00 18.91 764 PHE A O 1
ATOM 5867 N N . LYS A 1 765 ? 37.561 7.012 45.557 1.00 28.33 765 LYS A N 1
ATOM 5868 C CA . LYS A 1 765 ? 38.272 5.932 46.222 1.00 36.70 765 LYS A CA 1
ATOM 5869 C C . LYS A 1 765 ? 38.348 6.324 47.712 1.00 40.03 765 LYS A C 1
ATOM 5870 O O . LYS A 1 765 ? 37.533 7.129 48.152 1.00 51.52 765 LYS A O 1
ATOM 5876 N N . ALA A 1 766 ? 39.293 5.826 48.502 1.00 43.27 766 ALA A N 1
ATOM 5877 C CA . ALA A 1 766 ? 39.250 6.208 49.924 1.00 46.14 766 ALA A CA 1
ATOM 5878 C C . ALA A 1 766 ? 39.690 7.623 50.324 1.00 52.56 766 ALA A C 1
ATOM 5879 O O . ALA A 1 766 ? 38.853 8.477 50.651 1.00 59.71 766 ALA A O 1
ATOM 5881 N N . GLY A 1 767 ? 41.001 7.862 50.313 1.00 49.92 767 GLY A N 1
ATOM 5882 C CA . GLY A 1 767 ? 41.559 9.144 50.735 1.00 47.56 767 GLY A CA 1
ATOM 5883 C C . GLY A 1 767 ? 41.084 10.449 50.124 1.00 47.29 767 GLY A C 1
ATOM 5884 O O . GLY A 1 767 ? 41.398 11.532 50.604 1.00 43.50 767 GLY A O 1
ATOM 5885 N N . VAL A 1 768 ? 40.333 10.356 49.046 1.00 47.95 768 VAL A N 1
ATOM 5886 C CA . VAL A 1 768 ? 39.870 11.561 48.403 1.00 37.64 768 VAL A CA 1
ATOM 5887 C C . VAL A 1 768 ? 39.132 12.514 49.361 1.00 41.39 768 VAL A C 1
ATOM 5888 O O . VAL A 1 768 ? 39.720 13.522 49.738 1.00 42.11 768 VAL A O 1
ATOM 5892 N N . LEU A 1 769 ? 37.906 12.235 49.799 1.00 30.42 769 LEU A N 1
ATOM 5893 C CA . LEU A 1 769 ? 37.297 13.212 50.698 1.00 28.01 769 LEU A CA 1
ATOM 5894 C C . LEU A 1 769 ? 38.216 13.580 51.868 1.00 34.81 769 LEU A C 1
ATOM 5895 O O . LEU A 1 769 ? 38.030 14.607 52.516 1.00 47.88 769 LEU A O 1
ATOM 5900 N N . GLY A 1 770 ? 39.216 12.750 52.142 1.00 43.94 770 GLY A N 1
ATOM 5901 C CA . GLY A 1 770 ? 40.145 13.060 53.220 1.00 32.01 770 GLY A CA 1
ATOM 5902 C C . GLY A 1 770 ? 41.024 14.246 52.832 1.00 37.53 770 GLY A C 1
ATOM 5903 O O . GLY A 1 770 ? 41.046 15.302 53.482 1.00 52.73 770 GLY A O 1
ATOM 5904 N N . MET A 1 771 ? 41.762 14.034 51.750 1.00 38.63 771 MET A N 1
ATOM 5905 C CA . MET A 1 771 ? 42.654 15.031 51.180 1.00 40.50 771 MET A CA 1
ATOM 5906 C C . MET A 1 771 ? 41.878 16.297 50.837 1.00 40.22 771 MET A C 1
ATOM 5907 O O . MET A 1 771 ? 42.278 17.396 51.211 1.00 48.34 771 MET A O 1
ATOM 5912 N N . LEU A 1 772 ? 40.752 16.144 50.150 1.00 34.92 772 LEU A N 1
ATOM 5913 C CA . LEU A 1 772 ? 39.996 17.328 49.804 1.00 36.18 772 LEU A CA 1
ATOM 5914 C C . LEU A 1 772 ? 39.770 18.139 51.061 1.00 41.50 772 LEU A C 1
ATOM 5915 O O . LEU A 1 772 ? 40.140 19.325 51.103 1.00 40.11 772 LEU A O 1
ATOM 5920 N N . GLU A 1 773 ? 39.202 17.519 52.086 1.00 34.53 773 GLU A N 1
ATOM 5921 C CA . GLU A 1 773 ? 39.015 18.238 53.327 1.00 24.93 773 GLU A CA 1
ATOM 5922 C C . GLU A 1 773 ? 40.307 18.896 53.749 1.00 31.36 773 GLU A C 1
ATOM 5923 O O . GLU A 1 773 ? 40.343 20.070 54.114 1.00 27.35 773 GLU A O 1
ATOM 5929 N N . ASP A 1 774 ? 41.386 18.135 53.688 1.00 33.41 774 ASP A N 1
ATOM 5930 C CA . ASP A 1 774 ? 42.644 18.710 54.075 1.00 37.24 774 ASP A CA 1
ATOM 5931 C C . ASP A 1 774 ? 42.928 19.927 53.211 1.00 36.21 774 ASP A C 1
ATOM 5932 O O . ASP A 1 774 ? 42.825 21.059 53.668 1.00 45.37 774 ASP A O 1
ATOM 5937 N N . MET A 1 775 ? 43.259 19.689 51.949 1.00 37.42 775 MET A N 1
ATOM 5938 C CA . MET A 1 775 ? 43.563 20.792 51.042 1.00 34.14 775 MET A CA 1
ATOM 5939 C C . MET A 1 775 ? 42.616 21.950 51.225 1.00 31.79 775 MET A C 1
ATOM 5940 O O . MET A 1 775 ? 42.942 23.095 50.928 1.00 29.00 775 MET A O 1
ATOM 5945 N N . ARG A 1 776 ? 41.425 21.663 51.709 1.00 27.41 776 ARG A N 1
ATOM 5946 C CA . ARG A 1 776 ? 40.517 22.746 51.883 1.00 17.88 776 ARG A CA 1
ATOM 5947 C C . ARG A 1 776 ? 40.837 23.610 53.083 1.00 28.48 776 ARG A C 1
ATOM 5948 O O . ARG A 1 776 ? 41.143 24.775 52.925 1.00 36.73 776 ARG A O 1
ATOM 5956 N N . ASP A 1 777 ? 40.741 23.070 54.286 1.00 37.29 777 ASP A N 1
ATOM 5957 C CA . ASP A 1 777 ? 41.021 23.917 55.436 1.00 39.95 777 ASP A CA 1
ATOM 5958 C C . ASP A 1 777 ? 42.355 24.608 55.264 1.00 34.14 777 ASP A C 1
ATOM 5959 O O . ASP A 1 777 ? 42.535 25.728 55.710 1.00 35.62 777 ASP A O 1
ATOM 5964 N N . GLU A 1 778 ? 43.279 23.935 54.595 1.00 30.09 778 GLU A N 1
ATOM 5965 C CA . GLU A 1 778 ? 44.583 24.528 54.352 1.00 32.86 778 GLU A CA 1
ATOM 5966 C C . GLU A 1 778 ? 44.489 25.620 53.294 1.00 29.98 778 GLU A C 1
ATOM 5967 O O . GLU A 1 778 ? 45.478 26.257 52.938 1.00 36.38 778 GLU A O 1
ATOM 5973 N N . ARG A 1 779 ? 43.288 25.841 52.797 1.00 24.42 779 ARG A N 1
ATOM 5974 C CA . ARG A 1 779 ? 43.055 26.844 51.760 1.00 20.50 779 ARG A CA 1
ATOM 5975 C C . ARG A 1 779 ? 42.389 28.030 52.451 1.00 26.13 779 ARG A C 1
ATOM 5976 O O . ARG A 1 779 ? 42.969 29.118 52.582 1.00 32.25 779 ARG A O 1
ATOM 5984 N N . LEU A 1 780 ? 41.182 27.766 52.933 1.00 23.94 780 LEU A N 1
ATOM 5985 C CA . LEU A 1 780 ? 40.394 28.726 53.677 1.00 20.84 780 LEU A CA 1
ATOM 5986 C C . LEU A 1 780 ? 41.335 29.501 54.603 1.00 27.28 780 LEU A C 1
ATOM 5987 O O . LEU A 1 780 ? 41.195 30.705 54.794 1.00 39.08 780 LEU A O 1
ATOM 5992 N N . SER A 1 781 ? 42.325 28.799 55.145 1.00 25.86 781 SER A N 1
ATOM 5993 C CA . SER A 1 781 ? 43.302 29.460 55.994 1.00 19.27 781 SER A CA 1
ATOM 5994 C C . SER A 1 781 ? 43.992 30.498 55.121 1.00 16.18 781 SER A C 1
ATOM 5995 O O . SER A 1 781 ? 43.748 31.691 55.294 1.00 12.54 781 SER A O 1
ATOM 5998 N N . LYS A 1 782 ? 44.796 30.044 54.156 1.00 19.29 782 LYS A N 1
ATOM 5999 C CA . LYS A 1 782 ? 45.513 30.969 53.272 1.00 23.44 782 LYS A CA 1
ATOM 6000 C C . LYS A 1 782 ? 44.583 32.007 52.632 1.00 27.37 782 LYS A C 1
ATOM 6001 O O . LYS A 1 782 ? 45.001 33.140 52.395 1.00 28.99 782 LYS A O 1
ATOM 6007 N N . ILE A 1 783 ? 43.328 31.669 52.360 1.00 26.52 783 ILE A N 1
ATOM 6008 C CA . ILE A 1 783 ? 42.491 32.686 51.762 1.00 18.82 783 ILE A CA 1
ATOM 6009 C C . ILE A 1 783 ? 42.329 33.831 52.772 1.00 18.02 783 ILE A C 1
ATOM 6010 O O . ILE A 1 783 ? 42.707 34.974 52.478 1.00 23.71 783 ILE A O 1
ATOM 6015 N N . ILE A 1 784 ? 41.841 33.530 53.972 1.00 17.89 784 ILE A N 1
ATOM 6016 C CA . ILE A 1 784 ? 41.681 34.573 54.971 1.00 19.03 784 ILE A CA 1
ATOM 6017 C C . ILE A 1 784 ? 43.005 35.315 55.252 1.00 13.11 784 ILE A C 1
ATOM 6018 O O . ILE A 1 784 ? 42.983 36.506 55.541 1.00 11.73 784 ILE A O 1
ATOM 6023 N N . SER A 1 785 ? 44.154 34.649 55.140 1.00 11.73 785 SER A N 1
ATOM 6024 C CA . SER A 1 785 ? 45.399 35.359 55.386 1.00 17.69 785 SER A CA 1
ATOM 6025 C C . SER A 1 785 ? 45.459 36.424 54.305 1.00 26.24 785 SER A C 1
ATOM 6026 O O . SER A 1 785 ? 45.820 37.591 54.571 1.00 33.97 785 SER A O 1
ATOM 6029 N N . MET A 1 786 ? 45.116 36.025 53.081 1.00 26.18 786 MET A N 1
ATOM 6030 C CA . MET A 1 786 ? 45.157 36.946 51.965 1.00 16.15 786 MET A CA 1
ATOM 6031 C C . MET A 1 786 ? 44.220 38.119 52.182 1.00 11.73 786 MET A C 1
ATOM 6032 O O . MET A 1 786 ? 44.580 39.243 51.910 1.00 12.23 786 MET A O 1
ATOM 6037 N N . PHE A 1 787 ? 43.025 37.888 52.696 1.00 11.73 787 PHE A N 1
ATOM 6038 C CA . PHE A 1 787 ? 42.170 39.028 52.919 1.00 12.33 787 PHE A CA 1
ATOM 6039 C C . PHE A 1 787 ? 42.905 39.948 53.885 1.00 17.57 787 PHE A C 1
ATOM 6040 O O . PHE A 1 787 ? 43.158 41.122 53.567 1.00 18.26 787 PHE A O 1
ATOM 6048 N N . GLN A 1 788 ? 43.253 39.403 55.055 1.00 25.32 788 GLN A N 1
ATOM 6049 C CA . GLN A 1 788 ? 43.974 40.150 56.088 1.00 20.14 788 GLN A CA 1
ATOM 6050 C C . GLN A 1 788 ? 45.272 40.723 55.491 1.00 22.50 788 GLN A C 1
ATOM 6051 O O . GLN A 1 788 ? 45.963 41.497 56.121 1.00 28.28 788 GLN A O 1
ATOM 6057 N N . ALA A 1 789 ? 45.622 40.323 54.276 1.00 25.53 789 ALA A N 1
ATOM 6058 C CA . ALA A 1 789 ? 46.813 40.881 53.653 1.00 24.11 789 ALA A CA 1
ATOM 6059 C C . ALA A 1 789 ? 46.348 42.017 52.757 1.00 21.42 789 ALA A C 1
ATOM 6060 O O . ALA A 1 789 ? 47.120 42.917 52.461 1.00 24.00 789 ALA A O 1
ATOM 6062 N N . HIS A 1 790 ? 45.099 41.989 52.300 1.00 27.17 790 HIS A N 1
ATOM 6063 C CA . HIS A 1 790 ? 44.611 43.136 51.542 1.00 26.24 790 HIS A CA 1
ATOM 6064 C C . HIS A 1 790 ? 44.200 44.171 52.547 1.00 25.36 790 HIS A C 1
ATOM 6065 O O . HIS A 1 790 ? 44.043 45.350 52.200 1.00 24.01 790 HIS A O 1
ATOM 6072 N N . ILE A 1 791 ? 44.002 43.744 53.793 1.00 20.12 791 ILE A N 1
ATOM 6073 C CA . ILE A 1 791 ? 43.612 44.723 54.782 1.00 21.02 791 ILE A CA 1
ATOM 6074 C C . ILE A 1 791 ? 44.879 45.409 55.287 1.00 30.73 791 ILE A C 1
ATOM 6075 O O . ILE A 1 791 ? 44.878 46.617 55.538 1.00 34.30 791 ILE A O 1
ATOM 6080 N N . ARG A 1 792 ? 45.965 44.649 55.418 1.00 30.91 792 ARG A N 1
ATOM 6081 C CA . ARG A 1 792 ? 47.236 45.211 55.852 1.00 23.77 792 ARG A CA 1
ATOM 6082 C C . ARG A 1 792 ? 47.808 45.994 54.711 1.00 28.84 792 ARG A C 1
ATOM 6083 O O . ARG A 1 792 ? 48.946 46.460 54.782 1.00 39.00 792 ARG A O 1
ATOM 6091 N N . GLY A 1 793 ? 47.034 46.114 53.640 1.00 30.24 793 GLY A N 1
ATOM 6092 C CA . GLY A 1 793 ? 47.523 46.831 52.485 1.00 26.31 793 GLY A CA 1
ATOM 6093 C C . GLY A 1 793 ? 46.729 48.097 52.286 1.00 18.97 793 GLY A C 1
ATOM 6094 O O . GLY A 1 793 ? 47.232 49.088 51.722 1.00 15.14 793 GLY A O 1
ATOM 6095 N N . TYR A 1 794 ? 45.472 48.044 52.711 1.00 11.73 794 TYR A N 1
ATOM 6096 C CA . TYR A 1 794 ? 44.596 49.190 52.609 1.00 17.35 794 TYR A CA 1
ATOM 6097 C C . TYR A 1 794 ? 45.234 50.190 53.552 1.00 27.12 794 TYR A C 1
ATOM 6098 O O . TYR A 1 794 ? 45.797 51.231 53.144 1.00 32.41 794 TYR A O 1
ATOM 6107 N N . LEU A 1 795 ? 45.150 49.809 54.827 1.00 31.35 795 LEU A N 1
ATOM 6108 C CA . LEU A 1 795 ? 45.655 50.592 55.933 1.00 21.63 795 LEU A CA 1
ATOM 6109 C C . LEU A 1 795 ? 47.093 51.098 55.665 1.00 25.78 795 LEU A C 1
ATOM 6110 O O . LEU A 1 795 ? 47.328 52.295 55.739 1.00 28.66 795 LEU A O 1
ATOM 6115 N N . MET A 1 796 ? 48.047 50.237 55.315 1.00 20.78 796 MET A N 1
ATOM 6116 C CA . MET A 1 796 ? 49.378 50.769 55.068 1.00 24.64 796 MET A CA 1
ATOM 6117 C C . MET A 1 796 ? 49.338 51.775 53.927 1.00 22.32 796 MET A C 1
ATOM 6118 O O . MET A 1 796 ? 50.037 52.793 53.993 1.00 19.06 796 MET A O 1
ATOM 6123 N N . ARG A 1 797 ? 48.536 51.519 52.890 1.00 20.75 797 ARG A N 1
ATOM 6124 C CA . ARG A 1 797 ? 48.513 52.455 51.770 1.00 20.16 797 ARG A CA 1
ATOM 6125 C C . ARG A 1 797 ? 48.015 53.859 52.169 1.00 21.18 797 ARG A C 1
ATOM 6126 O O . ARG A 1 797 ? 48.510 54.882 51.652 1.00 18.48 797 ARG A O 1
ATOM 6134 N N . LYS A 1 798 ? 47.078 53.899 53.113 1.00 19.44 798 LYS A N 1
ATOM 6135 C CA . LYS A 1 798 ? 46.517 55.141 53.599 1.00 19.09 798 LYS A CA 1
ATOM 6136 C C . LYS A 1 798 ? 47.518 56.050 54.302 1.00 22.30 798 LYS A C 1
ATOM 6137 O O . LYS A 1 798 ? 47.475 57.267 54.139 1.00 39.04 798 LYS A O 1
ATOM 6143 N N . ALA A 1 799 ? 48.385 55.496 55.131 1.00 21.43 799 ALA A N 1
ATOM 6144 C CA . ALA A 1 799 ? 49.313 56.384 55.799 1.00 18.62 799 ALA A CA 1
ATOM 6145 C C . ALA A 1 799 ? 50.440 56.719 54.858 1.00 21.06 799 ALA A C 1
ATOM 6146 O O . ALA A 1 799 ? 51.178 57.673 55.085 1.00 31.87 799 ALA A O 1
ATOM 6148 N N . TYR A 1 800 ? 50.570 55.936 53.795 1.00 23.49 800 TYR A N 1
ATOM 6149 C CA . TYR A 1 800 ? 51.625 56.222 52.855 1.00 15.42 800 TYR A CA 1
ATOM 6150 C C . TYR A 1 800 ? 51.298 57.638 52.350 1.00 16.91 800 TYR A C 1
ATOM 6151 O O . TYR A 1 800 ? 52.226 58.421 52.058 1.00 11.73 800 TYR A O 1
ATOM 6160 N N . LYS A 1 801 ? 49.995 57.972 52.277 1.00 19.42 801 LYS A N 1
ATOM 6161 C CA . LYS A 1 801 ? 49.580 59.305 51.843 1.00 27.27 801 LYS A CA 1
ATOM 6162 C C . LYS A 1 801 ? 50.328 60.171 52.831 1.00 29.95 801 LYS A C 1
ATOM 6163 O O . LYS A 1 801 ? 51.361 60.793 52.489 1.00 24.94 801 LYS A O 1
ATOM 6169 N N . LYS A 1 802 ? 49.807 60.175 54.062 1.00 30.80 802 LYS A N 1
ATOM 6170 C CA . LYS A 1 802 ? 50.364 60.969 55.143 1.00 33.98 802 LYS A CA 1
ATOM 6171 C C . LYS A 1 802 ? 51.888 61.046 55.270 1.00 34.80 802 LYS A C 1
ATOM 6172 O O . LYS A 1 802 ? 52.423 62.118 55.481 1.00 47.59 802 LYS A O 1
ATOM 6178 N N . LEU A 1 803 ? 52.608 59.943 55.145 1.00 32.12 803 LEU A N 1
ATOM 6179 C CA . LEU A 1 803 ? 54.059 60.049 55.269 1.00 31.16 803 LEU A CA 1
ATOM 6180 C C . LEU A 1 803 ? 54.685 60.636 54.047 1.00 33.81 803 LEU A C 1
ATOM 6181 O O . LEU A 1 803 ? 55.906 60.802 53.979 1.00 38.52 803 LEU A O 1
ATOM 6186 N N . GLN A 1 804 ? 53.862 60.901 53.050 1.00 37.74 804 GLN A N 1
ATOM 6187 C CA . GLN A 1 804 ? 54.383 61.470 51.821 1.00 39.95 804 GLN A CA 1
ATOM 6188 C C . GLN A 1 804 ? 54.332 62.966 51.954 1.00 37.11 804 GLN A C 1
ATOM 6189 O O . GLN A 1 804 ? 55.199 63.694 51.460 1.00 29.95 804 GLN A O 1
ATOM 6195 N N . ASP A 1 805 ? 53.279 63.403 52.630 1.00 36.70 805 ASP A N 1
ATOM 6196 C CA . ASP A 1 805 ? 53.077 64.803 52.903 1.00 38.38 805 ASP A CA 1
ATOM 6197 C C . ASP A 1 805 ? 54.095 65.171 53.991 1.00 40.04 805 ASP A C 1
ATOM 6198 O O . ASP A 1 805 ? 54.971 66.018 53.761 1.00 42.08 805 ASP A O 1
ATOM 6203 N N . GLN A 1 806 ? 54.015 64.508 55.148 1.00 37.98 806 GLN A N 1
ATOM 6204 C CA . GLN A 1 806 ? 54.926 64.780 56.278 1.00 39.93 806 GLN A CA 1
ATOM 6205 C C . GLN A 1 806 ? 56.417 64.739 56.008 1.00 37.83 806 GLN A C 1
ATOM 6206 O O . GLN A 1 806 ? 57.224 64.959 56.904 1.00 43.63 806 GLN A O 1
ATOM 6212 N N . ARG A 1 807 ? 56.788 64.430 54.786 1.00 29.45 807 ARG A N 1
ATOM 6213 C CA . ARG A 1 807 ? 58.184 64.370 54.476 1.00 32.33 807 ARG A CA 1
ATOM 6214 C C . ARG A 1 807 ? 58.535 65.647 53.785 1.00 39.59 807 ARG A C 1
ATOM 6215 O O . ARG A 1 807 ? 59.711 66.040 53.706 1.00 40.23 807 ARG A O 1
ATOM 6223 N N . ILE A 1 808 ? 57.503 66.269 53.235 1.00 41.39 808 ILE A N 1
ATOM 6224 C CA . ILE A 1 808 ? 57.702 67.527 52.575 1.00 38.67 808 ILE A CA 1
ATOM 6225 C C . ILE A 1 808 ? 57.775 68.478 53.776 1.00 43.51 808 ILE A C 1
ATOM 6226 O O . ILE A 1 808 ? 58.783 69.191 53.936 1.00 39.03 808 ILE A O 1
ATOM 6231 N N . GLY A 1 809 ? 56.759 68.451 54.648 1.00 44.14 809 GLY A N 1
ATOM 6232 C CA . GLY A 1 809 ? 56.802 69.314 55.815 1.00 46.26 809 GLY A CA 1
ATOM 6233 C C . GLY A 1 809 ? 58.206 69.234 56.393 1.00 52.42 809 GLY A C 1
ATOM 6234 O O . GLY A 1 809 ? 58.939 70.225 56.397 1.00 60.57 809 GLY A O 1
ATOM 6235 N N . LEU A 1 810 ? 58.611 68.051 56.842 1.00 47.05 810 LEU A N 1
ATOM 6236 C CA . LEU A 1 810 ? 59.935 67.906 57.422 1.00 43.17 810 LEU A CA 1
ATOM 6237 C C . LEU A 1 810 ? 61.130 68.395 56.593 1.00 40.80 810 LEU A C 1
ATOM 6238 O O . LEU A 1 810 ? 61.958 69.124 57.125 1.00 45.44 810 LEU A O 1
ATOM 6243 N N . THR A 1 811 ? 61.275 68.027 55.321 1.00 40.60 811 THR A N 1
ATOM 6244 C CA . THR A 1 811 ? 62.482 68.524 54.641 1.00 40.95 811 THR A CA 1
ATOM 6245 C C . THR A 1 811 ? 62.486 70.019 54.568 1.00 40.39 811 THR A C 1
ATOM 6246 O O . THR A 1 811 ? 63.511 70.632 54.264 1.00 44.45 811 THR A O 1
ATOM 6250 N N . LEU A 1 812 ? 61.313 70.598 54.779 1.00 39.79 812 LEU A N 1
ATOM 6251 C CA . LEU A 1 812 ? 61.163 72.034 54.750 1.00 39.09 812 LEU A CA 1
ATOM 6252 C C . LEU A 1 812 ? 61.845 72.497 55.995 1.00 38.11 812 LEU A C 1
ATOM 6253 O O . LEU A 1 812 ? 62.943 73.067 55.931 1.00 35.17 812 LEU A O 1
ATOM 6258 N N . ILE A 1 813 ? 61.192 72.241 57.125 1.00 33.68 813 ILE A N 1
ATOM 6259 C CA . ILE A 1 813 ? 61.770 72.574 58.415 1.00 39.59 813 ILE A CA 1
ATOM 6260 C C . ILE A 1 813 ? 63.263 72.276 58.254 1.00 37.42 813 ILE A C 1
ATOM 6261 O O . ILE A 1 813 ? 64.093 73.166 58.062 1.00 37.21 813 ILE A O 1
ATOM 6266 N N . GLN A 1 814 ? 63.561 70.991 58.287 1.00 31.45 814 GLN A N 1
ATOM 6267 C CA . GLN A 1 814 ? 64.900 70.475 58.159 1.00 38.06 814 GLN A CA 1
ATOM 6268 C C . GLN A 1 814 ? 65.820 71.051 57.095 1.00 43.31 814 GLN A C 1
ATOM 6269 O O . GLN A 1 814 ? 66.930 70.545 56.918 1.00 49.49 814 GLN A O 1
ATOM 6275 N N . ARG A 1 815 ? 65.386 72.063 56.353 1.00 44.48 815 ARG A N 1
ATOM 6276 C CA . ARG A 1 815 ? 66.296 72.645 55.364 1.00 44.51 815 ARG A CA 1
ATOM 6277 C C . ARG A 1 815 ? 66.394 74.159 55.553 1.00 40.43 815 ARG A C 1
ATOM 6278 O O . ARG A 1 815 ? 67.355 74.804 55.125 1.00 39.62 815 ARG A O 1
ATOM 6286 N N . ASN A 1 816 ? 65.406 74.712 56.246 1.00 43.17 816 ASN A N 1
ATOM 6287 C CA . ASN A 1 816 ? 65.364 76.144 56.511 1.00 47.97 816 ASN A CA 1
ATOM 6288 C C . ASN A 1 816 ? 66.062 76.380 57.836 1.00 53.88 816 ASN A C 1
ATOM 6289 O O . ASN A 1 816 ? 66.973 77.209 57.928 1.00 52.57 816 ASN A O 1
ATOM 6294 N N . VAL A 1 817 ? 65.654 75.603 58.837 1.00 50.29 817 VAL A N 1
ATOM 6295 C CA . VAL A 1 817 ? 66.246 75.649 60.172 1.00 38.29 817 VAL A CA 1
ATOM 6296 C C . VAL A 1 817 ? 67.751 75.404 60.089 1.00 40.64 817 VAL A C 1
ATOM 6297 O O . VAL A 1 817 ? 68.490 75.775 60.987 1.00 38.01 817 VAL A O 1
ATOM 6301 N N . ARG A 1 818 ? 68.195 74.765 59.013 1.00 44.33 818 ARG A N 1
ATOM 6302 C CA . ARG A 1 818 ? 69.620 74.533 58.845 1.00 48.53 818 ARG A CA 1
ATOM 6303 C C . ARG A 1 818 ? 70.160 75.740 58.166 1.00 51.40 818 ARG A C 1
ATOM 6304 O O . ARG A 1 818 ? 71.257 76.184 58.475 1.00 60.60 818 ARG A O 1
ATOM 6312 N N . LYS A 1 819 ? 69.397 76.288 57.230 1.00 50.97 819 LYS A N 1
ATOM 6313 C CA . LYS A 1 819 ? 69.862 77.460 56.509 1.00 58.98 819 LYS A CA 1
ATOM 6314 C C . LYS A 1 819 ? 70.047 78.617 57.452 1.00 59.04 819 LYS A C 1
ATOM 6315 O O . LYS A 1 819 ? 70.928 79.468 57.303 1.00 57.39 819 LYS A O 1
ATOM 6321 N N . TRP A 1 820 ? 69.197 78.608 58.450 1.00 62.36 820 TRP A N 1
ATOM 6322 C CA . TRP A 1 820 ? 69.175 79.621 59.460 1.00 64.37 820 TRP A CA 1
ATOM 6323 C C . TRP A 1 820 ? 70.348 79.551 60.404 1.00 64.12 820 TRP A C 1
ATOM 6324 O O . TRP A 1 820 ? 70.958 80.560 60.743 1.00 62.97 820 TRP A O 1
ATOM 6335 N N . LEU A 1 821 ? 70.643 78.343 60.856 1.00 60.59 821 LEU A N 1
ATOM 6336 C CA . LEU A 1 821 ? 71.756 78.196 61.749 1.00 53.89 821 LEU A CA 1
ATOM 6337 C C . LEU A 1 821 ? 72.924 78.906 61.082 1.00 51.64 821 LEU A C 1
ATOM 6338 O O . LEU A 1 821 ? 73.713 79.565 61.756 1.00 64.76 821 LEU A O 1
ATOM 6343 N N . VAL A 1 822 ? 73.032 78.821 59.763 1.00 46.26 822 VAL A N 1
ATOM 6344 C CA . VAL A 1 822 ? 74.162 79.483 59.137 1.00 49.02 822 VAL A CA 1
ATOM 6345 C C . VAL A 1 822 ? 73.981 80.969 58.839 1.00 47.69 822 VAL A C 1
ATOM 6346 O O . VAL A 1 822 ? 74.760 81.552 58.082 1.00 44.27 822 VAL A O 1
ATOM 6350 N N . LEU A 1 823 ? 72.983 81.604 59.442 1.00 49.04 823 LEU A N 1
ATOM 6351 C CA . LEU A 1 823 ? 72.799 83.034 59.201 1.00 55.74 823 LEU A CA 1
ATOM 6352 C C . LEU A 1 823 ? 72.596 83.820 60.481 1.00 62.55 823 LEU A C 1
ATOM 6353 O O . LEU A 1 823 ? 72.861 85.023 60.532 1.00 65.32 823 LEU A O 1
ATOM 6358 N N . ARG A 1 824 ? 72.119 83.148 61.519 1.00 64.87 824 ARG A N 1
ATOM 6359 C CA . ARG A 1 824 ? 71.889 83.825 62.772 1.00 66.90 824 ARG A CA 1
ATOM 6360 C C . ARG A 1 824 ? 73.181 84.489 63.280 1.00 73.37 824 ARG A C 1
ATOM 6361 O O . ARG A 1 824 ? 73.118 85.349 64.167 1.00 75.98 824 ARG A O 1
ATOM 6369 N N . ASN A 1 825 ? 74.334 84.112 62.709 1.00 73.17 825 ASN A N 1
ATOM 6370 C CA . ASN A 1 825 ? 75.628 84.689 63.104 1.00 70.40 825 ASN A CA 1
ATOM 6371 C C . ASN A 1 825 ? 76.394 85.349 61.945 1.00 67.40 825 ASN A C 1
ATOM 6372 O O . ASN A 1 825 ? 77.630 85.336 61.935 1.00 64.08 825 ASN A O 1
ATOM 6377 N N . TRP A 1 826 ? 75.680 85.907 60.966 1.00 68.47 826 TRP A N 1
ATOM 6378 C CA . TRP A 1 826 ? 76.325 86.574 59.820 1.00 70.22 826 TRP A CA 1
ATOM 6379 C C . TRP A 1 826 ? 76.102 88.080 60.026 1.00 72.34 826 TRP A C 1
ATOM 6380 O O . TRP A 1 826 ? 74.967 88.564 59.913 1.00 71.19 826 TRP A O 1
ATOM 6391 N N . GLU A 1 827 ? 77.175 88.807 60.343 1.00 77.99 827 GLU A N 1
ATOM 6392 C CA . GLU A 1 827 ? 77.099 90.240 60.619 1.00 86.56 827 GLU A CA 1
ATOM 6393 C C . GLU A 1 827 ? 76.215 91.007 59.632 1.00 82.17 827 GLU A C 1
ATOM 6394 O O . GLU A 1 827 ? 75.366 91.809 60.067 1.00 78.83 827 GLU A O 1
ATOM 6400 N N . TRP A 1 828 ? 76.410 90.786 58.329 1.00 77.32 828 TRP A N 1
ATOM 6401 C CA . TRP A 1 828 ? 75.593 91.447 57.329 1.00 71.38 828 TRP A CA 1
ATOM 6402 C C . TRP A 1 828 ? 74.144 91.128 57.588 1.00 68.20 828 TRP A C 1
ATOM 6403 O O . TRP A 1 828 ? 73.275 92.000 57.576 1.00 64.55 828 TRP A O 1
ATOM 6414 N N . TRP A 1 829 ? 73.896 89.847 57.820 1.00 66.20 829 TRP A N 1
ATOM 6415 C CA . TRP A 1 829 ? 72.544 89.382 58.035 1.00 66.48 829 TRP A CA 1
ATOM 6416 C C . TRP A 1 829 ? 71.775 90.096 59.141 1.00 67.60 829 TRP A C 1
ATOM 6417 O O . TRP A 1 829 ? 70.773 90.756 58.855 1.00 61.45 829 TRP A O 1
ATOM 6428 N N . ARG A 1 830 ? 72.226 89.970 60.386 1.00 67.90 830 ARG A N 1
ATOM 6429 C CA . ARG A 1 830 ? 71.552 90.603 61.517 1.00 66.50 830 ARG A CA 1
ATOM 6430 C C . ARG A 1 830 ? 71.316 92.089 61.256 1.00 66.02 830 ARG A C 1
ATOM 6431 O O . ARG A 1 830 ? 70.359 92.676 61.768 1.00 59.46 830 ARG A O 1
ATOM 6439 N N . LEU A 1 831 ? 72.209 92.703 60.483 1.00 66.59 831 LEU A N 1
ATOM 6440 C CA . LEU A 1 831 ? 72.064 94.106 60.144 1.00 70.99 831 LEU A CA 1
ATOM 6441 C C . LEU A 1 831 ? 70.810 94.184 59.303 1.00 75.78 831 LEU A C 1
ATOM 6442 O O . LEU A 1 831 ? 69.778 94.652 59.783 1.00 76.79 831 LEU A O 1
ATOM 6447 N N . PHE A 1 832 ? 70.892 93.694 58.063 1.00 77.08 832 PHE A N 1
ATOM 6448 C CA . PHE A 1 832 ? 69.731 93.727 57.180 1.00 77.43 832 PHE A CA 1
ATOM 6449 C C . PHE A 1 832 ? 68.464 93.622 58.038 1.00 78.51 832 PHE A C 1
ATOM 6450 O O . PHE A 1 832 ? 67.561 94.453 57.904 1.00 81.98 832 PHE A O 1
ATOM 6458 N N . ASN A 1 833 ? 68.420 92.647 58.947 1.00 79.98 833 ASN A N 1
ATOM 6459 C CA . ASN A 1 833 ? 67.249 92.418 59.798 1.00 83.27 833 ASN A CA 1
ATOM 6460 C C . ASN A 1 833 ? 66.576 93.588 60.519 1.00 82.25 833 ASN A C 1
ATOM 6461 O O . ASN A 1 833 ? 65.364 93.758 60.378 1.00 80.08 833 ASN A O 1
ATOM 6466 N N . LYS A 1 834 ? 67.296 94.388 61.307 1.00 82.71 834 LYS A N 1
ATOM 6467 C CA . LYS A 1 834 ? 66.632 95.494 61.992 1.00 81.87 834 LYS A CA 1
ATOM 6468 C C . LYS A 1 834 ? 66.531 96.725 61.112 1.00 78.52 834 LYS A C 1
ATOM 6469 O O . LYS A 1 834 ? 65.765 97.645 61.398 1.00 74.20 834 LYS A O 1
ATOM 6475 N N . VAL A 1 835 ? 67.305 96.729 60.039 1.00 73.70 835 VAL A N 1
ATOM 6476 C CA . VAL A 1 835 ? 67.294 97.842 59.121 1.00 72.50 835 VAL A CA 1
ATOM 6477 C C . VAL A 1 835 ? 66.143 97.595 58.141 1.00 75.17 835 VAL A C 1
ATOM 6478 O O . VAL A 1 835 ? 65.871 98.419 57.273 1.00 73.78 835 VAL A O 1
ATOM 6482 N N . LYS A 1 836 ? 65.454 96.464 58.319 1.00 78.76 836 LYS A N 1
ATOM 6483 C CA . LYS A 1 836 ? 64.305 96.082 57.488 1.00 83.05 836 LYS A CA 1
ATOM 6484 C C . LYS A 1 836 ? 63.087 96.918 57.876 1.00 86.39 836 LYS A C 1
ATOM 6485 O O . LYS A 1 836 ? 62.598 97.724 57.085 1.00 87.97 836 LYS A O 1
ATOM 6491 N N . PRO A 1 837 ? 62.602 96.759 59.120 1.00 87.12 837 PRO A N 1
ATOM 6492 C CA . PRO A 1 837 ? 61.437 97.528 59.562 1.00 90.50 837 PRO A CA 1
ATOM 6493 C C . PRO A 1 837 ? 61.643 98.998 59.232 1.00 93.51 837 PRO A C 1
ATOM 6494 O O . PRO A 1 837 ? 60.729 99.812 59.355 1.00 89.31 837 PRO A O 1
ATOM 6498 N N . LEU A 1 838 ? 62.857 99.308 58.794 1.00 93.73 838 LEU A N 1
ATOM 6499 C CA . LEU A 1 838 ? 63.261 100.658 58.458 1.00 92.06 838 LEU A CA 1
ATOM 6500 C C . LEU A 1 838 ? 62.747 101.162 57.108 1.00 95.07 838 LEU A C 1
ATOM 6501 O O . LEU A 1 838 ? 63.523 101.535 56.217 1.00 94.63 838 LEU A O 1
ATOM 6506 N N . LEU A 1 839 ? 61.423 101.190 56.980 1.00 98.16 839 LEU A N 1
ATOM 6507 C CA . LEU A 1 839 ? 60.725 101.661 55.784 1.00 102.58 839 LEU A CA 1
ATOM 6508 C C . LEU A 1 839 ? 59.311 102.082 56.211 1.00 105.28 839 LEU A C 1
ATOM 6509 O O . LEU A 1 839 ? 59.192 102.645 57.319 1.00 105.00 839 LEU A O 1
ATOM 6515 N N . ARG B 2 7 ? 62.690 78.397 46.290 1.00 77.26 7 ARG B N 1
ATOM 6516 C CA . ARG B 2 7 ? 64.006 77.745 46.527 1.00 82.25 7 ARG B CA 1
ATOM 6517 C C . ARG B 2 7 ? 65.158 78.195 45.617 1.00 82.64 7 ARG B C 1
ATOM 6518 O O . ARG B 2 7 ? 65.053 78.174 44.393 1.00 83.37 7 ARG B O 1
ATOM 6526 N N . VAL B 2 8 ? 66.264 78.573 46.251 1.00 82.36 8 VAL B N 1
ATOM 6527 C CA . VAL B 2 8 ? 67.526 78.990 45.625 1.00 79.46 8 VAL B CA 1
ATOM 6528 C C . VAL B 2 8 ? 67.604 80.181 44.666 1.00 85.34 8 VAL B C 1
ATOM 6529 O O . VAL B 2 8 ? 66.618 80.769 44.214 1.00 80.92 8 VAL B O 1
ATOM 6533 N N . LYS B 2 9 ? 68.861 80.530 44.453 1.00 92.19 9 LYS B N 1
ATOM 6534 C CA . LYS B 2 9 ? 69.398 81.558 43.606 1.00 95.73 9 LYS B CA 1
ATOM 6535 C C . LYS B 2 9 ? 68.689 82.701 42.910 1.00 97.61 9 LYS B C 1
ATOM 6536 O O . LYS B 2 9 ? 68.985 82.912 41.732 1.00 103.18 9 LYS B O 1
ATOM 6542 N N . LEU B 2 10 ? 67.783 83.419 43.591 1.00 95.23 10 LEU B N 1
ATOM 6543 C CA . LEU B 2 10 ? 67.186 84.653 43.023 1.00 92.39 10 LEU B CA 1
ATOM 6544 C C . LEU B 2 10 ? 66.119 85.437 43.888 1.00 89.82 10 LEU B C 1
ATOM 6545 O O . LEU B 2 10 ? 66.520 86.040 44.879 1.00 89.00 10 LEU B O 1
ATOM 6550 N N . SER B 2 11 ? 64.815 85.479 43.538 1.00 88.57 11 SER B N 1
ATOM 6551 C CA . SER B 2 11 ? 63.704 86.179 44.265 1.00 85.79 11 SER B CA 1
ATOM 6552 C C . SER B 2 11 ? 63.476 87.716 44.205 1.00 86.97 11 SER B C 1
ATOM 6553 O O . SER B 2 11 ? 64.295 88.516 44.654 1.00 84.26 11 SER B O 1
ATOM 6556 N N . GLN B 2 12 ? 62.290 88.058 43.694 1.00 87.45 12 GLN B N 1
ATOM 6557 C CA . GLN B 2 12 ? 61.746 89.404 43.480 1.00 84.03 12 GLN B CA 1
ATOM 6558 C C . GLN B 2 12 ? 61.769 90.392 44.671 1.00 85.54 12 GLN B C 1
ATOM 6559 O O . GLN B 2 12 ? 62.656 91.246 44.761 1.00 82.60 12 GLN B O 1
ATOM 6565 N N . ARG B 2 13 ? 60.773 90.294 45.562 1.00 85.57 13 ARG B N 1
ATOM 6566 C CA . ARG B 2 13 ? 60.673 91.160 46.748 1.00 81.64 13 ARG B CA 1
ATOM 6567 C C . ARG B 2 13 ? 62.027 91.084 47.422 1.00 79.96 13 ARG B C 1
ATOM 6568 O O . ARG B 2 13 ? 62.686 92.107 47.659 1.00 78.78 13 ARG B O 1
ATOM 6576 N N . GLN B 2 14 ? 62.415 89.853 47.747 1.00 78.53 14 GLN B N 1
ATOM 6577 C CA . GLN B 2 14 ? 63.678 89.608 48.405 1.00 78.04 14 GLN B CA 1
ATOM 6578 C C . GLN B 2 14 ? 64.802 90.472 47.845 1.00 78.53 14 GLN B C 1
ATOM 6579 O O . GLN B 2 14 ? 65.498 91.142 48.609 1.00 80.92 14 GLN B O 1
ATOM 6585 N N . MET B 2 15 ? 64.989 90.474 46.527 1.00 78.50 15 MET B N 1
ATOM 6586 C CA . MET B 2 15 ? 66.040 91.303 45.933 1.00 77.55 15 MET B CA 1
ATOM 6587 C C . MET B 2 15 ? 65.784 92.784 46.220 1.00 77.48 15 MET B C 1
ATOM 6588 O O . MET B 2 15 ? 66.637 93.474 46.771 1.00 75.95 15 MET B O 1
ATOM 6593 N N . GLN B 2 16 ? 64.603 93.269 45.840 1.00 80.84 16 GLN B N 1
ATOM 6594 C CA . GLN B 2 16 ? 64.259 94.683 46.032 1.00 83.15 16 GLN B CA 1
ATOM 6595 C C . GLN B 2 16 ? 64.499 95.136 47.459 1.00 81.63 16 GLN B C 1
ATOM 6596 O O . GLN B 2 16 ? 64.871 96.287 47.715 1.00 83.51 16 GLN B O 1
ATOM 6602 N N . GLU B 2 17 ? 64.299 94.225 48.397 1.00 79.28 17 GLU B N 1
ATOM 6603 C CA . GLU B 2 17 ? 64.511 94.562 49.782 1.00 71.75 17 GLU B CA 1
ATOM 6604 C C . GLU B 2 17 ? 65.999 94.731 49.989 1.00 67.99 17 GLU B C 1
ATOM 6605 O O . GLU B 2 17 ? 66.422 95.611 50.723 1.00 61.57 17 GLU B O 1
ATOM 6611 N N . LEU B 2 18 ? 66.805 93.916 49.319 1.00 66.03 18 LEU B N 1
ATOM 6612 C CA . LEU B 2 18 ? 68.246 94.071 49.447 1.00 66.04 18 LEU B CA 1
ATOM 6613 C C . LEU B 2 18 ? 68.601 95.365 48.711 1.00 71.81 18 LEU B C 1
ATOM 6614 O O . LEU B 2 18 ? 69.617 95.998 49.008 1.00 73.41 18 LEU B O 1
ATOM 6619 N N . LYS B 2 19 ? 67.733 95.760 47.771 1.00 78.34 19 LYS B N 1
ATOM 6620 C CA . LYS B 2 19 ? 67.894 96.997 46.984 1.00 79.21 19 LYS B CA 1
ATOM 6621 C C . LYS B 2 19 ? 67.680 98.213 47.885 1.00 78.54 19 LYS B C 1
ATOM 6622 O O . LYS B 2 19 ? 68.565 99.054 48.044 1.00 79.57 19 LYS B O 1
ATOM 6628 N N . GLU B 2 20 ? 66.505 98.291 48.494 1.00 78.31 20 GLU B N 1
ATOM 6629 C CA . GLU B 2 20 ? 66.205 99.400 49.381 1.00 83.57 20 GLU B CA 1
ATOM 6630 C C . GLU B 2 20 ? 67.166 99.318 50.553 1.00 87.92 20 GLU B C 1
ATOM 6631 O O . GLU B 2 20 ? 67.623 100.341 51.066 1.00 89.34 20 GLU B O 1
ATOM 6637 N N . ALA B 2 21 ? 67.480 98.089 50.960 1.00 86.68 21 ALA B N 1
ATOM 6638 C CA . ALA B 2 21 ? 68.405 97.850 52.064 1.00 84.30 21 ALA B CA 1
ATOM 6639 C C . ALA B 2 21 ? 69.710 98.539 51.730 1.00 84.15 21 ALA B C 1
ATOM 6640 O O . ALA B 2 21 ? 70.261 99.279 52.542 1.00 78.37 21 ALA B O 1
ATOM 6642 N N . PHE B 2 22 ? 70.201 98.265 50.525 1.00 85.16 22 PHE B N 1
ATOM 6643 C CA . PHE B 2 22 ? 71.442 98.854 50.060 1.00 86.32 22 PHE B CA 1
ATOM 6644 C C . PHE B 2 22 ? 71.248 100.348 49.921 1.00 87.26 22 PHE B C 1
ATOM 6645 O O . PHE B 2 22 ? 72.203 101.074 49.661 1.00 90.75 22 PHE B O 1
ATOM 6653 N N . THR B 2 23 ? 70.021 100.830 50.076 1.00 89.06 23 THR B N 1
ATOM 6654 C CA . THR B 2 23 ? 69.845 102.265 49.938 1.00 89.78 23 THR B CA 1
ATOM 6655 C C . THR B 2 23 ? 69.925 103.018 51.252 1.00 91.59 23 THR B C 1
ATOM 6656 O O . THR B 2 23 ? 70.378 104.161 51.296 1.00 92.97 23 THR B O 1
ATOM 6660 N N . MET B 2 24 ? 69.518 102.420 52.349 1.00 92.27 24 MET B N 1
ATOM 6661 C CA . MET B 2 24 ? 69.666 103.200 53.549 1.00 93.25 24 MET B CA 1
ATOM 6662 C C . MET B 2 24 ? 71.135 103.326 53.920 1.00 95.11 24 MET B C 1
ATOM 6663 O O . MET B 2 24 ? 71.497 104.062 54.846 1.00 99.10 24 MET B O 1
ATOM 6668 N N . ILE B 2 25 ? 71.988 102.622 53.184 1.00 93.79 25 ILE B N 1
ATOM 6669 C CA . ILE B 2 25 ? 73.404 102.652 53.466 1.00 90.36 25 ILE B CA 1
ATOM 6670 C C . ILE B 2 25 ? 74.135 103.761 52.755 1.00 98.49 25 ILE B C 1
ATOM 6671 O O . ILE B 2 25 ? 75.038 104.347 53.342 1.00 96.37 25 ILE B O 1
ATOM 6676 N N . ASP B 2 26 ? 73.786 104.087 51.516 1.00 104.22 26 ASP B N 1
ATOM 6677 C CA . ASP B 2 26 ? 74.505 105.180 50.877 1.00 110.17 26 ASP B CA 1
ATOM 6678 C C . ASP B 2 26 ? 73.818 106.521 51.073 1.00 113.78 26 ASP B C 1
ATOM 6679 O O . ASP B 2 26 ? 74.290 107.513 50.551 1.00 112.80 26 ASP B O 1
ATOM 6684 N N . GLN B 2 27 ? 72.692 106.588 51.778 1.00 114.99 27 GLN B N 1
ATOM 6685 C CA . GLN B 2 27 ? 72.093 107.907 51.934 1.00 110.67 27 GLN B CA 1
ATOM 6686 C C . GLN B 2 27 ? 73.040 108.612 52.828 1.00 111.24 27 GLN B C 1
ATOM 6687 O O . GLN B 2 27 ? 73.043 109.826 53.006 1.00 106.89 27 GLN B O 1
ATOM 6693 N N . ASP B 2 28 ? 73.851 107.771 53.419 1.00 111.83 28 ASP B N 1
ATOM 6694 C CA . ASP B 2 28 ? 74.885 108.231 54.254 1.00 112.08 28 ASP B CA 1
ATOM 6695 C C . ASP B 2 28 ? 75.913 108.517 53.136 1.00 113.20 28 ASP B C 1
ATOM 6696 O O . ASP B 2 28 ? 77.131 108.532 53.342 1.00 116.86 28 ASP B O 1
ATOM 6701 N N . ARG B 2 29 ? 75.327 108.768 51.947 1.00 112.97 29 ARG B N 1
ATOM 6702 C CA . ARG B 2 29 ? 75.974 109.162 50.667 1.00 110.31 29 ARG B CA 1
ATOM 6703 C C . ARG B 2 29 ? 75.940 108.281 49.401 1.00 110.95 29 ARG B C 1
ATOM 6704 O O . ARG B 2 29 ? 76.516 107.194 49.342 1.00 111.56 29 ARG B O 1
ATOM 6712 N N . ASP B 2 30 ? 75.238 108.824 48.403 1.00 110.00 30 ASP B N 1
ATOM 6713 C CA . ASP B 2 30 ? 74.993 108.261 47.068 1.00 105.40 30 ASP B CA 1
ATOM 6714 C C . ASP B 2 30 ? 76.208 107.742 46.310 1.00 104.03 30 ASP B C 1
ATOM 6715 O O . ASP B 2 30 ? 76.117 107.390 45.136 1.00 106.38 30 ASP B O 1
ATOM 6720 N N . GLY B 2 31 ? 77.343 107.719 46.995 1.00 102.45 31 GLY B N 1
ATOM 6721 C CA . GLY B 2 31 ? 78.566 107.250 46.386 1.00 101.22 31 GLY B CA 1
ATOM 6722 C C . GLY B 2 31 ? 78.878 105.822 46.749 1.00 107.22 31 GLY B C 1
ATOM 6723 O O . GLY B 2 31 ? 79.887 105.271 46.306 1.00 107.95 31 GLY B O 1
ATOM 6724 N N . PHE B 2 32 ? 77.992 105.228 47.545 1.00 109.76 32 PHE B N 1
ATOM 6725 C CA . PHE B 2 32 ? 78.196 103.864 48.024 1.00 106.67 32 PHE B CA 1
ATOM 6726 C C . PHE B 2 32 ? 79.184 104.076 49.130 1.00 103.51 32 PHE B C 1
ATOM 6727 O O . PHE B 2 32 ? 80.087 103.283 49.420 1.00 105.23 32 PHE B O 1
ATOM 6735 N N . ILE B 2 33 ? 78.931 105.206 49.768 1.00 96.80 33 ILE B N 1
ATOM 6736 C CA . ILE B 2 33 ? 79.717 105.701 50.848 1.00 97.48 33 ILE B CA 1
ATOM 6737 C C . ILE B 2 33 ? 79.457 104.732 52.017 1.00 102.58 33 ILE B C 1
ATOM 6738 O O . ILE B 2 33 ? 78.516 104.813 52.817 1.00 110.21 33 ILE B O 1
ATOM 6743 N N . GLY B 2 34 ? 80.333 103.724 51.924 1.00 103.35 34 GLY B N 1
ATOM 6744 C CA . GLY B 2 34 ? 80.436 102.534 52.749 1.00 103.02 34 GLY B CA 1
ATOM 6745 C C . GLY B 2 34 ? 80.714 102.573 54.232 1.00 108.15 34 GLY B C 1
ATOM 6746 O O . GLY B 2 34 ? 79.787 102.772 55.011 1.00 112.01 34 GLY B O 1
ATOM 6747 N N . MET B 2 35 ? 81.965 102.327 54.629 1.00 110.53 35 MET B N 1
ATOM 6748 C CA . MET B 2 35 ? 82.297 102.317 56.055 1.00 114.15 35 MET B CA 1
ATOM 6749 C C . MET B 2 35 ? 81.848 103.609 56.677 1.00 115.65 35 MET B C 1
ATOM 6750 O O . MET B 2 35 ? 81.315 103.640 57.787 1.00 118.61 35 MET B O 1
ATOM 6755 N N . GLU B 2 36 ? 82.116 104.690 55.962 1.00 117.68 36 GLU B N 1
ATOM 6756 C CA . GLU B 2 36 ? 81.745 105.978 56.478 1.00 118.98 36 GLU B CA 1
ATOM 6757 C C . GLU B 2 36 ? 80.312 105.855 56.927 1.00 121.16 36 GLU B C 1
ATOM 6758 O O . GLU B 2 36 ? 79.915 106.427 57.930 1.00 122.16 36 GLU B O 1
ATOM 6764 N N . ASP B 2 37 ? 79.535 105.073 56.201 1.00 123.24 37 ASP B N 1
ATOM 6765 C CA . ASP B 2 37 ? 78.158 104.937 56.598 1.00 121.66 37 ASP B CA 1
ATOM 6766 C C . ASP B 2 37 ? 77.841 103.577 57.218 1.00 118.03 37 ASP B C 1
ATOM 6767 O O . ASP B 2 37 ? 76.730 103.371 57.731 1.00 117.54 37 ASP B O 1
ATOM 6772 N N . LEU B 2 38 ? 78.807 102.654 57.156 1.00 113.24 38 LEU B N 1
ATOM 6773 C CA . LEU B 2 38 ? 78.647 101.353 57.791 1.00 106.12 38 LEU B CA 1
ATOM 6774 C C . LEU B 2 38 ? 78.629 101.825 59.228 1.00 103.56 38 LEU B C 1
ATOM 6775 O O . LEU B 2 38 ? 77.751 101.476 60.020 1.00 97.18 38 LEU B O 1
ATOM 6780 N N . LYS B 2 39 ? 79.631 102.652 59.527 1.00 102.88 39 LYS B N 1
ATOM 6781 C CA . LYS B 2 39 ? 79.765 103.262 60.837 1.00 100.66 39 LYS B CA 1
ATOM 6782 C C . LYS B 2 39 ? 78.418 103.945 61.110 1.00 101.94 39 LYS B C 1
ATOM 6783 O O . LYS B 2 39 ? 77.695 103.558 62.031 1.00 101.23 39 LYS B O 1
ATOM 6789 N N . ASP B 2 40 ? 78.083 104.934 60.272 1.00 103.32 40 ASP B N 1
ATOM 6790 C CA . ASP B 2 40 ? 76.851 105.734 60.370 1.00 106.21 40 ASP B CA 1
ATOM 6791 C C . ASP B 2 40 ? 75.465 105.021 60.270 1.00 106.44 40 ASP B C 1
ATOM 6792 O O . ASP B 2 40 ? 74.460 105.620 60.660 1.00 106.02 40 ASP B O 1
ATOM 6797 N N . MET B 2 41 ? 75.364 103.789 59.759 1.00 104.68 41 MET B N 1
ATOM 6798 C CA . MET B 2 41 ? 74.036 103.144 59.719 1.00 100.44 41 MET B CA 1
ATOM 6799 C C . MET B 2 41 ? 73.770 102.346 60.989 1.00 95.27 41 MET B C 1
ATOM 6800 O O . MET B 2 41 ? 72.631 102.028 61.310 1.00 87.07 41 MET B O 1
ATOM 6805 N N . PHE B 2 42 ? 74.843 102.007 61.692 1.00 91.60 42 PHE B N 1
ATOM 6806 C CA . PHE B 2 42 ? 74.762 101.258 62.939 1.00 89.80 42 PHE B CA 1
ATOM 6807 C C . PHE B 2 42 ? 74.513 102.248 64.056 1.00 88.04 42 PHE B C 1
ATOM 6808 O O . PHE B 2 42 ? 73.972 101.919 65.113 1.00 89.50 42 PHE B O 1
ATOM 6816 N N . SER B 2 43 ? 74.918 103.480 63.788 1.00 81.17 43 SER B N 1
ATOM 6817 C CA . SER B 2 43 ? 74.765 104.582 64.724 1.00 79.15 43 SER B CA 1
ATOM 6818 C C . SER B 2 43 ? 73.316 104.995 64.959 1.00 82.23 43 SER B C 1
ATOM 6819 O O . SER B 2 43 ? 72.958 105.401 66.060 1.00 89.60 43 SER B O 1
ATOM 6822 N N . SER B 2 44 ? 72.474 104.921 63.936 1.00 82.58 44 SER B N 1
ATOM 6823 C CA . SER B 2 44 ? 71.078 105.287 64.139 1.00 84.99 44 SER B CA 1
ATOM 6824 C C . SER B 2 44 ? 70.298 104.120 64.726 1.00 81.20 44 SER B C 1
ATOM 6825 O O . SER B 2 44 ? 69.135 104.267 65.095 1.00 84.94 44 SER B O 1
ATOM 6828 N N . LEU B 2 45 ? 70.937 102.955 64.811 1.00 79.91 45 LEU B N 1
ATOM 6829 C CA . LEU B 2 45 ? 70.279 101.764 65.334 1.00 82.72 45 LEU B CA 1
ATOM 6830 C C . LEU B 2 45 ? 70.348 101.596 66.840 1.00 83.03 45 LEU B C 1
ATOM 6831 O O . LEU B 2 45 ? 69.320 101.672 67.518 1.00 82.16 45 LEU B O 1
ATOM 6836 N N . GLY B 2 46 ? 71.542 101.349 67.369 1.00 86.40 46 GLY B N 1
ATOM 6837 C CA . GLY B 2 46 ? 71.660 101.191 68.804 1.00 89.06 46 GLY B CA 1
ATOM 6838 C C . GLY B 2 46 ? 72.974 100.667 69.393 1.00 88.92 46 GLY B C 1
ATOM 6839 O O . GLY B 2 46 ? 73.036 100.475 70.612 1.00 88.22 46 GLY B O 1
ATOM 6840 N N . ARG B 2 47 ? 74.011 100.421 68.582 1.00 90.83 47 ARG B N 1
ATOM 6841 C CA . ARG B 2 47 ? 75.288 99.930 69.124 1.00 90.41 47 ARG B CA 1
ATOM 6842 C C . ARG B 2 47 ? 76.546 100.303 68.285 1.00 92.01 47 ARG B C 1
ATOM 6843 O O . ARG B 2 47 ? 76.450 100.541 67.083 1.00 91.54 47 ARG B O 1
ATOM 6851 N N . VAL B 2 48 ? 77.712 100.355 68.947 1.00 97.77 48 VAL B N 1
ATOM 6852 C CA . VAL B 2 48 ? 79.043 100.730 68.374 1.00 103.45 48 VAL B CA 1
ATOM 6853 C C . VAL B 2 48 ? 79.948 99.590 67.801 1.00 101.57 48 VAL B C 1
ATOM 6854 O O . VAL B 2 48 ? 80.149 98.578 68.467 1.00 101.35 48 VAL B O 1
ATOM 6858 N N . PRO B 2 49 ? 80.501 99.747 66.564 1.00 100.43 49 PRO B N 1
ATOM 6859 C CA . PRO B 2 49 ? 81.371 98.732 65.925 1.00 97.82 49 PRO B CA 1
ATOM 6860 C C . PRO B 2 49 ? 82.903 98.992 65.738 1.00 95.73 49 PRO B C 1
ATOM 6861 O O . PRO B 2 49 ? 83.310 100.064 65.298 1.00 98.72 49 PRO B O 1
ATOM 6865 N N . PRO B 2 50 ? 83.760 97.992 66.053 1.00 94.09 50 PRO B N 1
ATOM 6866 C CA . PRO B 2 50 ? 85.224 98.105 65.909 1.00 93.92 50 PRO B CA 1
ATOM 6867 C C . PRO B 2 50 ? 85.671 98.407 64.476 1.00 92.65 50 PRO B C 1
ATOM 6868 O O . PRO B 2 50 ? 84.839 98.580 63.591 1.00 92.38 50 PRO B O 1
ATOM 6872 N N . ASP B 2 51 ? 86.979 98.481 64.245 1.00 91.55 51 ASP B N 1
ATOM 6873 C CA . ASP B 2 51 ? 87.463 98.713 62.893 1.00 95.05 51 ASP B CA 1
ATOM 6874 C C . ASP B 2 51 ? 87.584 97.327 62.243 1.00 98.24 51 ASP B C 1
ATOM 6875 O O . ASP B 2 51 ? 86.561 96.737 61.944 1.00 101.42 51 ASP B O 1
ATOM 6880 N N . ASP B 2 52 ? 88.785 96.784 62.069 1.00 98.47 52 ASP B N 1
ATOM 6881 C CA . ASP B 2 52 ? 88.974 95.455 61.463 1.00 96.40 52 ASP B CA 1
ATOM 6882 C C . ASP B 2 52 ? 87.758 94.731 60.819 1.00 99.40 52 ASP B C 1
ATOM 6883 O O . ASP B 2 52 ? 87.938 93.974 59.856 1.00 94.89 52 ASP B O 1
ATOM 6888 N N . GLU B 2 53 ? 86.551 94.955 61.357 1.00 103.72 53 GLU B N 1
ATOM 6889 C CA . GLU B 2 53 ? 85.287 94.379 60.872 1.00 102.65 53 GLU B CA 1
ATOM 6890 C C . GLU B 2 53 ? 84.853 95.218 59.682 1.00 102.05 53 GLU B C 1
ATOM 6891 O O . GLU B 2 53 ? 84.566 94.716 58.610 1.00 92.93 53 GLU B O 1
ATOM 6897 N N . LEU B 2 54 ? 84.807 96.525 59.911 1.00 104.95 54 LEU B N 1
ATOM 6898 C CA . LEU B 2 54 ? 84.445 97.474 58.873 1.00 106.60 54 LEU B CA 1
ATOM 6899 C C . LEU B 2 54 ? 85.331 97.070 57.678 1.00 105.50 54 LEU B C 1
ATOM 6900 O O . LEU B 2 54 ? 84.841 96.986 56.562 1.00 108.37 54 LEU B O 1
ATOM 6905 N N . ASN B 2 55 ? 86.613 96.761 57.912 1.00 103.27 55 ASN B N 1
ATOM 6906 C CA . ASN B 2 55 ? 87.510 96.380 56.808 1.00 101.87 55 ASN B CA 1
ATOM 6907 C C . ASN B 2 55 ? 87.648 94.860 56.544 1.00 101.89 55 ASN B C 1
ATOM 6908 O O . ASN B 2 55 ? 88.630 94.426 55.942 1.00 108.42 55 ASN B O 1
ATOM 6913 N N . ALA B 2 56 ? 86.690 94.047 56.992 1.00 99.49 56 ALA B N 1
ATOM 6914 C CA . ALA B 2 56 ? 86.703 92.611 56.703 1.00 97.46 56 ALA B CA 1
ATOM 6915 C C . ALA B 2 56 ? 85.258 92.291 56.374 1.00 99.64 56 ALA B C 1
ATOM 6916 O O . ALA B 2 56 ? 84.946 91.394 55.582 1.00 100.70 56 ALA B O 1
ATOM 6918 N N . MET B 2 57 ? 84.375 93.038 57.019 1.00 100.12 57 MET B N 1
ATOM 6919 C CA . MET B 2 57 ? 82.977 92.871 56.745 1.00 97.80 57 MET B CA 1
ATOM 6920 C C . MET B 2 57 ? 82.921 93.168 55.261 1.00 98.86 57 MET B C 1
ATOM 6921 O O . MET B 2 57 ? 82.367 92.403 54.494 1.00 101.81 57 MET B O 1
ATOM 6926 N N . LEU B 2 58 ? 83.535 94.272 54.853 1.00 97.15 58 LEU B N 1
ATOM 6927 C CA . LEU B 2 58 ? 83.513 94.639 53.442 1.00 93.20 58 LEU B CA 1
ATOM 6928 C C . LEU B 2 58 ? 84.244 93.748 52.486 1.00 92.61 58 LEU B C 1
ATOM 6929 O O . LEU B 2 58 ? 83.831 93.614 51.342 1.00 90.65 58 LEU B O 1
ATOM 6934 N N . LYS B 2 59 ? 85.356 93.174 52.908 1.00 93.54 59 LYS B N 1
ATOM 6935 C CA . LYS B 2 59 ? 86.094 92.392 51.951 1.00 97.81 59 LYS B CA 1
ATOM 6936 C C . LYS B 2 59 ? 85.760 90.913 51.910 1.00 101.08 59 LYS B C 1
ATOM 6937 O O . LYS B 2 59 ? 86.594 90.078 51.549 1.00 96.18 59 LYS B O 1
ATOM 6943 N N . GLU B 2 60 ? 84.512 90.606 52.275 1.00 102.27 60 GLU B N 1
ATOM 6944 C CA . GLU B 2 60 ? 83.995 89.246 52.186 1.00 97.45 60 GLU B CA 1
ATOM 6945 C C . GLU B 2 60 ? 83.583 89.235 50.710 1.00 95.06 60 GLU B C 1
ATOM 6946 O O . GLU B 2 60 ? 83.316 88.191 50.118 1.00 98.77 60 GLU B O 1
ATOM 6952 N N . CYS B 2 61 ? 83.543 90.443 50.146 1.00 88.52 61 CYS B N 1
ATOM 6953 C CA . CYS B 2 61 ? 83.262 90.713 48.736 1.00 84.18 61 CYS B CA 1
ATOM 6954 C C . CYS B 2 61 ? 84.629 91.208 48.243 1.00 83.56 61 CYS B C 1
ATOM 6955 O O . CYS B 2 61 ? 85.366 91.825 49.014 1.00 88.67 61 CYS B O 1
ATOM 6958 N N . PRO B 2 62 ? 84.990 90.946 46.972 1.00 79.47 62 PRO B N 1
ATOM 6959 C CA . PRO B 2 62 ? 86.304 91.391 46.474 1.00 75.64 62 PRO B CA 1
ATOM 6960 C C . PRO B 2 62 ? 86.529 92.858 46.117 1.00 78.66 62 PRO B C 1
ATOM 6961 O O . PRO B 2 62 ? 87.158 93.607 46.870 1.00 76.74 62 PRO B O 1
ATOM 6965 N N . GLY B 2 63 ? 86.065 93.223 44.918 1.00 81.72 63 GLY B N 1
ATOM 6966 C CA . GLY B 2 63 ? 86.192 94.573 44.394 1.00 84.72 63 GLY B CA 1
ATOM 6967 C C . GLY B 2 63 ? 85.233 95.468 45.126 1.00 88.15 63 GLY B C 1
ATOM 6968 O O . GLY B 2 63 ? 85.533 95.874 46.245 1.00 90.29 63 GLY B O 1
ATOM 6969 N N . GLN B 2 64 ? 84.073 95.781 44.572 1.00 91.05 64 GLN B N 1
ATOM 6970 C CA . GLN B 2 64 ? 83.251 96.637 45.395 1.00 94.85 64 GLN B CA 1
ATOM 6971 C C . GLN B 2 64 ? 81.800 96.316 45.610 1.00 94.97 64 GLN B C 1
ATOM 6972 O O . GLN B 2 64 ? 81.086 95.860 44.716 1.00 96.29 64 GLN B O 1
ATOM 6978 N N . LEU B 2 65 ? 81.380 96.525 46.847 1.00 92.64 65 LEU B N 1
ATOM 6979 C CA . LEU B 2 65 ? 80.019 96.219 47.177 1.00 90.55 65 LEU B CA 1
ATOM 6980 C C . LEU B 2 65 ? 79.068 97.190 46.514 1.00 88.28 65 LEU B C 1
ATOM 6981 O O . LEU B 2 65 ? 78.448 98.054 47.139 1.00 85.49 65 LEU B O 1
ATOM 6986 N N . ASN B 2 66 ? 79.018 97.024 45.196 1.00 85.59 66 ASN B N 1
ATOM 6987 C CA . ASN B 2 66 ? 78.122 97.756 44.330 1.00 83.52 66 ASN B CA 1
ATOM 6988 C C . ASN B 2 66 ? 76.846 96.988 44.619 1.00 82.94 66 ASN B C 1
ATOM 6989 O O . ASN B 2 66 ? 76.862 96.121 45.488 1.00 81.68 66 ASN B O 1
ATOM 6994 N N . PHE B 2 67 ? 75.756 97.261 43.917 1.00 85.01 67 PHE B N 1
ATOM 6995 C CA . PHE B 2 67 ? 74.520 96.562 44.236 1.00 87.03 67 PHE B CA 1
ATOM 6996 C C . PHE B 2 67 ? 74.435 95.143 43.707 1.00 88.31 67 PHE B C 1
ATOM 6997 O O . PHE B 2 67 ? 74.122 94.206 44.447 1.00 83.62 67 PHE B O 1
ATOM 7005 N N . THR B 2 68 ? 74.680 95.008 42.411 1.00 87.01 68 THR B N 1
ATOM 7006 C CA . THR B 2 68 ? 74.691 93.717 41.766 1.00 83.61 68 THR B CA 1
ATOM 7007 C C . THR B 2 68 ? 75.524 92.838 42.687 1.00 80.80 68 THR B C 1
ATOM 7008 O O . THR B 2 68 ? 75.082 91.774 43.111 1.00 77.50 68 THR B O 1
ATOM 7012 N N . ALA B 2 69 ? 76.726 93.304 43.011 1.00 77.74 69 ALA B N 1
ATOM 7013 C CA . ALA B 2 69 ? 77.605 92.557 43.904 1.00 77.18 69 ALA B CA 1
ATOM 7014 C C . ALA B 2 69 ? 77.020 92.474 45.312 1.00 78.44 69 ALA B C 1
ATOM 7015 O O . ALA B 2 69 ? 77.204 91.463 45.995 1.00 79.65 69 ALA B O 1
ATOM 7017 N N . PHE B 2 70 ? 76.329 93.523 45.759 1.00 78.23 70 PHE B N 1
ATOM 7018 C CA . PHE B 2 70 ? 75.731 93.489 47.090 1.00 76.48 70 PHE B CA 1
ATOM 7019 C C . PHE B 2 70 ? 74.739 92.361 47.100 1.00 77.68 70 PHE B C 1
ATOM 7020 O O . PHE B 2 70 ? 74.379 91.847 48.154 1.00 77.13 70 PHE B O 1
ATOM 7028 N N . LEU B 2 71 ? 74.264 91.980 45.925 1.00 73.64 71 LEU B N 1
ATOM 7029 C CA . LEU B 2 71 ? 73.312 90.896 45.891 1.00 71.53 71 LEU B CA 1
ATOM 7030 C C . LEU B 2 71 ? 74.040 89.539 45.951 1.00 71.74 71 LEU B C 1
ATOM 7031 O O . LEU B 2 71 ? 73.527 88.597 46.555 1.00 75.52 71 LEU B O 1
ATOM 7036 N N . THR B 2 72 ? 75.243 89.441 45.379 1.00 68.18 72 THR B N 1
ATOM 7037 C CA . THR B 2 72 ? 75.992 88.173 45.390 1.00 68.25 72 THR B CA 1
ATOM 7038 C C . THR B 2 72 ? 76.373 87.648 46.789 1.00 72.86 72 THR B C 1
ATOM 7039 O O . THR B 2 72 ? 76.337 86.440 47.017 1.00 77.57 72 THR B O 1
ATOM 7043 N N . LEU B 2 73 ? 76.770 88.520 47.716 1.00 75.21 73 LEU B N 1
ATOM 7044 C CA . LEU B 2 73 ? 77.112 88.052 49.064 1.00 81.69 73 LEU B CA 1
ATOM 7045 C C . LEU B 2 73 ? 75.843 87.650 49.784 1.00 81.95 73 LEU B C 1
ATOM 7046 O O . LEU B 2 73 ? 75.852 86.882 50.741 1.00 94.00 73 LEU B O 1
ATOM 7051 N N . PHE B 2 74 ? 74.740 88.194 49.317 1.00 78.88 74 PHE B N 1
ATOM 7052 C CA . PHE B 2 74 ? 73.518 87.868 49.966 1.00 79.39 74 PHE B CA 1
ATOM 7053 C C . PHE B 2 74 ? 72.917 86.575 49.457 1.00 81.29 74 PHE B C 1
ATOM 7054 O O . PHE B 2 74 ? 72.357 85.815 50.246 1.00 88.21 74 PHE B O 1
ATOM 7062 N N . GLY B 2 75 ? 73.059 86.303 48.161 1.00 79.99 75 GLY B N 1
ATOM 7063 C CA . GLY B 2 75 ? 72.507 85.084 47.592 1.00 82.16 75 GLY B CA 1
ATOM 7064 C C . GLY B 2 75 ? 73.118 83.819 48.187 1.00 81.44 75 GLY B C 1
ATOM 7065 O O . GLY B 2 75 ? 72.409 83.017 48.802 1.00 85.59 75 GLY B O 1
ATOM 7066 N N . GLU B 2 76 ? 74.426 83.643 47.988 1.00 79.62 76 GLU B N 1
ATOM 7067 C CA . GLU B 2 76 ? 75.166 82.491 48.485 1.00 81.53 76 GLU B CA 1
ATOM 7068 C C . GLU B 2 76 ? 74.743 82.130 49.899 1.00 85.61 76 GLU B C 1
ATOM 7069 O O . GLU B 2 76 ? 75.129 81.083 50.425 1.00 88.59 76 GLU B O 1
ATOM 7075 N N . LYS B 2 77 ? 73.932 83.008 50.484 1.00 88.24 77 LYS B N 1
ATOM 7076 C CA . LYS B 2 77 ? 73.420 82.825 51.828 1.00 89.32 77 LYS B CA 1
ATOM 7077 C C . LYS B 2 77 ? 71.883 82.695 51.934 1.00 88.94 77 LYS B C 1
ATOM 7078 O O . LYS B 2 77 ? 71.383 82.466 53.039 1.00 90.52 77 LYS B O 1
ATOM 7084 N N . VAL B 2 78 ? 71.101 82.838 50.858 1.00 85.98 78 VAL B N 1
ATOM 7085 C CA . VAL B 2 78 ? 69.642 82.680 51.064 1.00 85.44 78 VAL B CA 1
ATOM 7086 C C . VAL B 2 78 ? 68.928 81.604 50.190 1.00 86.63 78 VAL B C 1
ATOM 7087 O O . VAL B 2 78 ? 67.694 81.575 50.129 1.00 83.76 78 VAL B O 1
ATOM 7091 N N . SER B 2 79 ? 69.696 80.702 49.567 1.00 89.55 79 SER B N 1
ATOM 7092 C CA . SER B 2 79 ? 69.191 79.641 48.669 1.00 93.93 79 SER B CA 1
ATOM 7093 C C . SER B 2 79 ? 68.246 78.557 49.196 1.00 97.86 79 SER B C 1
ATOM 7094 O O . SER B 2 79 ? 68.475 77.364 48.965 1.00 100.14 79 SER B O 1
ATOM 7097 N N . GLY B 2 80 ? 67.167 78.949 49.860 1.00 98.78 80 GLY B N 1
ATOM 7098 C CA . GLY B 2 80 ? 66.231 77.959 50.364 1.00 96.45 80 GLY B CA 1
ATOM 7099 C C . GLY B 2 80 ? 65.178 78.596 51.229 1.00 96.65 80 GLY B C 1
ATOM 7100 O O . GLY B 2 80 ? 64.167 77.974 51.559 1.00 101.62 80 GLY B O 1
ATOM 7101 N N . THR B 2 81 ? 65.425 79.847 51.591 1.00 92.41 81 THR B N 1
ATOM 7102 C CA . THR B 2 81 ? 64.536 80.613 52.443 1.00 88.61 81 THR B CA 1
ATOM 7103 C C . THR B 2 81 ? 63.100 80.593 51.885 1.00 85.79 81 THR B C 1
ATOM 7104 O O . THR B 2 81 ? 62.472 81.639 51.678 1.00 84.29 81 THR B O 1
ATOM 7108 N N . ASP B 2 82 ? 62.608 79.367 51.667 1.00 81.62 82 ASP B N 1
ATOM 7109 C CA . ASP B 2 82 ? 61.282 79.046 51.136 1.00 75.81 82 ASP B CA 1
ATOM 7110 C C . ASP B 2 82 ? 60.198 79.942 51.727 1.00 68.91 82 ASP B C 1
ATOM 7111 O O . ASP B 2 82 ? 60.174 80.144 52.935 1.00 68.27 82 ASP B O 1
ATOM 7116 N N . PRO B 2 83 ? 59.295 80.494 50.896 1.00 64.21 83 PRO B N 1
ATOM 7117 C CA . PRO B 2 83 ? 58.223 81.353 51.409 1.00 61.41 83 PRO B CA 1
ATOM 7118 C C . PRO B 2 83 ? 57.757 81.025 52.855 1.00 57.93 83 PRO B C 1
ATOM 7119 O O . PRO B 2 83 ? 58.093 79.973 53.393 1.00 52.53 83 PRO B O 1
ATOM 7123 N N . GLU B 2 84 ? 56.995 81.933 53.466 1.00 66.55 84 GLU B N 1
ATOM 7124 C CA . GLU B 2 84 ? 56.532 81.788 54.855 1.00 77.65 84 GLU B CA 1
ATOM 7125 C C . GLU B 2 84 ? 55.556 80.670 55.191 1.00 81.07 84 GLU B C 1
ATOM 7126 O O . GLU B 2 84 ? 55.833 79.798 56.023 1.00 84.84 84 GLU B O 1
ATOM 7132 N N . ASP B 2 85 ? 54.389 80.727 54.566 1.00 79.10 85 ASP B N 1
ATOM 7133 C CA . ASP B 2 85 ? 53.373 79.743 54.849 1.00 73.25 85 ASP B CA 1
ATOM 7134 C C . ASP B 2 85 ? 53.843 78.383 54.407 1.00 65.94 85 ASP B C 1
ATOM 7135 O O . ASP B 2 85 ? 53.425 77.376 54.964 1.00 59.82 85 ASP B O 1
ATOM 7140 N N . ALA B 2 86 ? 54.740 78.347 53.430 1.00 59.04 86 ALA B N 1
ATOM 7141 C CA . ALA B 2 86 ? 55.248 77.063 53.014 1.00 55.08 86 ALA B CA 1
ATOM 7142 C C . ALA B 2 86 ? 56.000 76.536 54.240 1.00 63.11 86 ALA B C 1
ATOM 7143 O O . ALA B 2 86 ? 56.114 75.322 54.435 1.00 68.46 86 ALA B O 1
ATOM 7145 N N . LEU B 2 87 ? 56.489 77.458 55.074 1.00 66.33 87 LEU B N 1
ATOM 7146 C CA . LEU B 2 87 ? 57.233 77.097 56.284 1.00 65.75 87 LEU B CA 1
ATOM 7147 C C . LEU B 2 87 ? 56.397 77.031 57.564 1.00 71.31 87 LEU B C 1
ATOM 7148 O O . LEU B 2 87 ? 56.706 76.253 58.466 1.00 74.16 87 LEU B O 1
ATOM 7153 N N . ARG B 2 88 ? 55.360 77.854 57.671 1.00 73.77 88 ARG B N 1
ATOM 7154 C CA . ARG B 2 88 ? 54.540 77.792 58.871 1.00 79.58 88 ARG B CA 1
ATOM 7155 C C . ARG B 2 88 ? 53.725 76.512 58.855 1.00 81.30 88 ARG B C 1
ATOM 7156 O O . ARG B 2 88 ? 53.469 75.930 59.910 1.00 81.59 88 ARG B O 1
ATOM 7164 N N . ASN B 2 89 ? 53.347 76.045 57.665 1.00 81.75 89 ASN B N 1
ATOM 7165 C CA . ASN B 2 89 ? 52.549 74.825 57.548 1.00 79.06 89 ASN B CA 1
ATOM 7166 C C . ASN B 2 89 ? 53.380 73.572 57.830 1.00 77.76 89 ASN B C 1
ATOM 7167 O O . ASN B 2 89 ? 52.879 72.628 58.445 1.00 77.52 89 ASN B O 1
ATOM 7172 N N . ALA B 2 90 ? 54.638 73.553 57.389 1.00 71.64 90 ALA B N 1
ATOM 7173 C CA . ALA B 2 90 ? 55.492 72.405 57.650 1.00 64.36 90 ALA B CA 1
ATOM 7174 C C . ALA B 2 90 ? 55.283 72.028 59.116 1.00 62.84 90 ALA B C 1
ATOM 7175 O O . ALA B 2 90 ? 54.772 70.958 59.426 1.00 63.16 90 ALA B O 1
ATOM 7177 N N . PHE B 2 91 ? 55.653 72.925 60.016 1.00 64.24 91 PHE B N 1
ATOM 7178 C CA . PHE B 2 91 ? 55.490 72.691 61.449 1.00 65.98 91 PHE B CA 1
ATOM 7179 C C . PHE B 2 91 ? 54.095 72.246 61.827 1.00 69.82 91 PHE B C 1
ATOM 7180 O O . PHE B 2 91 ? 53.916 71.526 62.799 1.00 70.85 91 PHE B O 1
ATOM 7188 N N . SER B 2 92 ? 53.105 72.683 61.060 1.00 76.32 92 SER B N 1
ATOM 7189 C CA . SER B 2 92 ? 51.728 72.317 61.351 1.00 78.56 92 SER B CA 1
ATOM 7190 C C . SER B 2 92 ? 51.532 70.827 61.158 1.00 78.76 92 SER B C 1
ATOM 7191 O O . SER B 2 92 ? 50.769 70.187 61.893 1.00 82.57 92 SER B O 1
ATOM 7194 N N . MET B 2 93 ? 52.226 70.277 60.171 1.00 72.03 93 MET B N 1
ATOM 7195 C CA . MET B 2 93 ? 52.104 68.866 59.874 1.00 67.05 93 MET B CA 1
ATOM 7196 C C . MET B 2 93 ? 52.425 67.960 61.054 1.00 64.57 93 MET B C 1
ATOM 7197 O O . MET B 2 93 ? 51.784 66.921 61.229 1.00 63.48 93 MET B O 1
ATOM 7202 N N . PHE B 2 94 ? 53.399 68.355 61.867 1.00 60.41 94 PHE B N 1
ATOM 7203 C CA . PHE B 2 94 ? 53.767 67.542 63.013 1.00 51.28 94 PHE B CA 1
ATOM 7204 C C . PHE B 2 94 ? 53.372 68.216 64.316 1.00 51.37 94 PHE B C 1
ATOM 7205 O O . PHE B 2 94 ? 54.227 68.613 65.096 1.00 47.92 94 PHE B O 1
ATOM 7213 N N . ASP B 2 95 ? 52.071 68.362 64.519 1.00 54.43 95 ASP B N 1
ATOM 7214 C CA . ASP B 2 95 ? 51.516 68.926 65.740 1.00 63.26 95 ASP B CA 1
ATOM 7215 C C . ASP B 2 95 ? 50.060 68.536 65.752 1.00 72.73 95 ASP B C 1
ATOM 7216 O O . ASP B 2 95 ? 49.579 67.943 66.720 1.00 76.69 95 ASP B O 1
ATOM 7221 N N . GLU B 2 96 ? 49.383 68.838 64.644 1.00 80.48 96 GLU B N 1
ATOM 7222 C CA . GLU B 2 96 ? 47.949 68.601 64.507 1.00 90.83 96 GLU B CA 1
ATOM 7223 C C . GLU B 2 96 ? 47.282 68.394 65.870 1.00 92.09 96 GLU B C 1
ATOM 7224 O O . GLU B 2 96 ? 46.478 67.476 66.054 1.00 91.03 96 GLU B O 1
ATOM 7230 N N . ASP B 2 97 ? 47.651 69.260 66.817 1.00 92.45 97 ASP B N 1
ATOM 7231 C CA . ASP B 2 97 ? 47.092 69.274 68.159 1.00 91.78 97 ASP B CA 1
ATOM 7232 C C . ASP B 2 97 ? 46.203 70.506 68.112 1.00 87.99 97 ASP B C 1
ATOM 7233 O O . ASP B 2 97 ? 45.120 70.531 68.688 1.00 91.71 97 ASP B O 1
ATOM 7238 N N . GLY B 2 98 ? 46.664 71.533 67.408 1.00 80.76 98 GLY B N 1
ATOM 7239 C CA . GLY B 2 98 ? 45.842 72.723 67.285 1.00 81.44 98 GLY B CA 1
ATOM 7240 C C . GLY B 2 98 ? 46.481 74.004 67.761 1.00 83.15 98 GLY B C 1
ATOM 7241 O O . GLY B 2 98 ? 46.570 74.967 66.997 1.00 78.49 98 GLY B O 1
ATOM 7242 N N . GLN B 2 99 ? 46.914 74.035 69.015 1.00 83.03 99 GLN B N 1
ATOM 7243 C CA . GLN B 2 99 ? 47.561 75.221 69.543 1.00 83.11 99 GLN B CA 1
ATOM 7244 C C . GLN B 2 99 ? 48.747 75.475 68.610 1.00 78.38 99 GLN B C 1
ATOM 7245 O O . GLN B 2 99 ? 48.667 75.151 67.428 1.00 78.01 99 GLN B O 1
ATOM 7251 N N . GLY B 2 100 ? 49.839 76.047 69.088 1.00 75.28 100 GLY B N 1
ATOM 7252 C CA . GLY B 2 100 ? 50.926 76.263 68.153 1.00 74.81 100 GLY B CA 1
ATOM 7253 C C . GLY B 2 100 ? 52.190 75.529 68.557 1.00 75.03 100 GLY B C 1
ATOM 7254 O O . GLY B 2 100 ? 53.244 76.166 68.665 1.00 70.71 100 GLY B O 1
ATOM 7255 N N . PHE B 2 101 ? 52.119 74.207 68.764 1.00 76.96 101 PHE B N 1
ATOM 7256 C CA . PHE B 2 101 ? 53.319 73.497 69.229 1.00 77.14 101 PHE B CA 1
ATOM 7257 C C . PHE B 2 101 ? 53.657 72.036 68.922 1.00 75.75 101 PHE B C 1
ATOM 7258 O O . PHE B 2 101 ? 52.800 71.159 68.780 1.00 75.74 101 PHE B O 1
ATOM 7266 N N . ILE B 2 102 ? 54.966 71.817 68.944 1.00 71.39 102 ILE B N 1
ATOM 7267 C CA . ILE B 2 102 ? 55.600 70.529 68.739 1.00 66.11 102 ILE B CA 1
ATOM 7268 C C . ILE B 2 102 ? 56.289 70.295 70.099 1.00 69.70 102 ILE B C 1
ATOM 7269 O O . ILE B 2 102 ? 56.840 71.228 70.685 1.00 68.48 102 ILE B O 1
ATOM 7274 N N . PRO B 2 103 ? 56.200 69.071 70.653 1.00 76.41 103 PRO B N 1
ATOM 7275 C CA . PRO B 2 103 ? 56.852 68.824 71.943 1.00 73.56 103 PRO B CA 1
ATOM 7276 C C . PRO B 2 103 ? 58.347 68.659 71.793 1.00 76.87 103 PRO B C 1
ATOM 7277 O O . PRO B 2 103 ? 58.829 68.220 70.747 1.00 77.18 103 PRO B O 1
ATOM 7281 N N . GLU B 2 104 ? 59.068 69.029 72.847 1.00 78.20 104 GLU B N 1
ATOM 7282 C CA . GLU B 2 104 ? 60.518 68.900 72.889 1.00 74.88 104 GLU B CA 1
ATOM 7283 C C . GLU B 2 104 ? 60.845 67.488 72.442 1.00 78.72 104 GLU B C 1
ATOM 7284 O O . GLU B 2 104 ? 61.459 67.261 71.394 1.00 76.04 104 GLU B O 1
ATOM 7290 N N . ASP B 2 105 ? 60.393 66.544 73.260 1.00 80.63 105 ASP B N 1
ATOM 7291 C CA . ASP B 2 105 ? 60.610 65.127 73.024 1.00 83.21 105 ASP B CA 1
ATOM 7292 C C . ASP B 2 105 ? 60.372 64.723 71.579 1.00 79.94 105 ASP B C 1
ATOM 7293 O O . ASP B 2 105 ? 61.230 64.090 70.963 1.00 81.41 105 ASP B O 1
ATOM 7298 N N . TYR B 2 106 ? 59.227 65.107 71.025 1.00 76.69 106 TYR B N 1
ATOM 7299 C CA . TYR B 2 106 ? 58.953 64.781 69.629 1.00 72.90 106 TYR B CA 1
ATOM 7300 C C . TYR B 2 106 ? 60.074 65.439 68.840 1.00 70.53 106 TYR B C 1
ATOM 7301 O O . TYR B 2 106 ? 61.145 64.854 68.679 1.00 67.99 106 TYR B O 1
ATOM 7310 N N . LEU B 2 107 ? 59.816 66.664 68.379 1.00 67.35 107 LEU B N 1
ATOM 7311 C CA . LEU B 2 107 ? 60.763 67.479 67.619 1.00 62.03 107 LEU B CA 1
ATOM 7312 C C . LEU B 2 107 ? 62.213 67.016 67.700 1.00 59.24 107 LEU B C 1
ATOM 7313 O O . LEU B 2 107 ? 62.921 66.993 66.688 1.00 62.25 107 LEU B O 1
ATOM 7318 N N . LYS B 2 108 ? 62.663 66.666 68.903 1.00 57.20 108 LYS B N 1
ATOM 7319 C CA . LYS B 2 108 ? 64.022 66.158 69.059 1.00 57.96 108 LYS B CA 1
ATOM 7320 C C . LYS B 2 108 ? 64.205 64.867 68.209 1.00 55.63 108 LYS B C 1
ATOM 7321 O O . LYS B 2 108 ? 65.072 64.889 67.344 1.00 43.36 108 LYS B O 1
ATOM 7327 N N . ASP B 2 109 ? 63.420 63.781 68.405 1.00 53.47 109 ASP B N 1
ATOM 7328 C CA . ASP B 2 109 ? 63.577 62.548 67.557 1.00 53.66 109 ASP B CA 1
ATOM 7329 C C . ASP B 2 109 ? 63.573 63.119 66.143 1.00 49.87 109 ASP B C 1
ATOM 7330 O O . ASP B 2 109 ? 64.540 62.965 65.389 1.00 45.73 109 ASP B O 1
ATOM 7335 N N . LEU B 2 110 ? 62.495 63.830 65.828 1.00 48.69 110 LEU B N 1
ATOM 7336 C CA . LEU B 2 110 ? 62.267 64.463 64.525 1.00 50.41 110 LEU B CA 1
ATOM 7337 C C . LEU B 2 110 ? 63.453 65.024 63.737 1.00 48.22 110 LEU B C 1
ATOM 7338 O O . LEU B 2 110 ? 63.768 64.540 62.645 1.00 51.16 110 LEU B O 1
ATOM 7343 N N . LEU B 2 111 ? 64.086 66.062 64.272 1.00 47.13 111 LEU B N 1
ATOM 7344 C CA . LEU B 2 111 ? 65.207 66.682 63.592 1.00 46.32 111 LEU B CA 1
ATOM 7345 C C . LEU B 2 111 ? 66.477 65.898 63.763 1.00 47.35 111 LEU B C 1
ATOM 7346 O O . LEU B 2 111 ? 67.436 66.097 63.027 1.00 46.00 111 LEU B O 1
ATOM 7351 N N . GLU B 2 112 ? 66.476 64.983 64.718 1.00 56.03 112 GLU B N 1
ATOM 7352 C CA . GLU B 2 112 ? 67.692 64.260 65.029 1.00 61.88 112 GLU B CA 1
ATOM 7353 C C . GLU B 2 112 ? 67.870 62.831 64.530 1.00 60.09 112 GLU B C 1
ATOM 7354 O O . GLU B 2 112 ? 69.004 62.386 64.308 1.00 52.71 112 GLU B O 1
ATOM 7360 N N . ASN B 2 113 ? 66.761 62.127 64.328 1.00 60.94 113 ASN B N 1
ATOM 7361 C CA . ASN B 2 113 ? 66.795 60.740 63.892 1.00 63.98 113 ASN B CA 1
ATOM 7362 C C . ASN B 2 113 ? 66.237 60.539 62.513 1.00 59.92 113 ASN B C 1
ATOM 7363 O O . ASN B 2 113 ? 66.788 59.796 61.702 1.00 55.82 113 ASN B O 1
ATOM 7368 N N . MET B 2 114 ? 65.114 61.193 62.261 1.00 57.12 114 MET B N 1
ATOM 7369 C CA . MET B 2 114 ? 64.425 61.061 60.990 1.00 55.23 114 MET B CA 1
ATOM 7370 C C . MET B 2 114 ? 64.805 62.177 60.029 1.00 50.26 114 MET B C 1
ATOM 7371 O O . MET B 2 114 ? 65.386 63.185 60.438 1.00 47.77 114 MET B O 1
ATOM 7376 N N . GLY B 2 115 ? 64.438 62.011 58.763 1.00 45.61 115 GLY B N 1
ATOM 7377 C CA . GLY B 2 115 ? 64.767 63.006 57.759 1.00 46.78 115 GLY B CA 1
ATOM 7378 C C . GLY B 2 115 ? 66.249 62.983 57.426 1.00 53.13 115 GLY B C 1
ATOM 7379 O O . GLY B 2 115 ? 66.906 61.961 57.622 1.00 58.99 115 GLY B O 1
ATOM 7380 N N . ASP B 2 116 ? 66.788 64.094 56.922 1.00 59.48 116 ASP B N 1
ATOM 7381 C CA . ASP B 2 116 ? 68.219 64.151 56.594 1.00 63.19 116 ASP B CA 1
ATOM 7382 C C . ASP B 2 116 ? 68.992 64.349 57.895 1.00 67.98 116 ASP B C 1
ATOM 7383 O O . ASP B 2 116 ? 69.879 65.196 57.978 1.00 63.84 116 ASP B O 1
ATOM 7388 N N . ASN B 2 117 ? 68.626 63.561 58.906 1.00 71.86 117 ASN B N 1
ATOM 7389 C CA . ASN B 2 117 ? 69.223 63.567 60.249 1.00 62.30 117 ASN B CA 1
ATOM 7390 C C . ASN B 2 117 ? 70.054 64.758 60.688 1.00 55.41 117 ASN B C 1
ATOM 7391 O O . ASN B 2 117 ? 71.067 65.083 60.060 1.00 45.48 117 ASN B O 1
ATOM 7396 N N . PHE B 2 118 ? 69.652 65.369 61.800 1.00 52.91 118 PHE B N 1
ATOM 7397 C CA . PHE B 2 118 ? 70.404 66.484 62.365 1.00 54.65 118 PHE B CA 1
ATOM 7398 C C . PHE B 2 118 ? 71.403 65.884 63.341 1.00 52.78 118 PHE B C 1
ATOM 7399 O O . PHE B 2 118 ? 71.045 64.965 64.126 1.00 44.49 118 PHE B O 1
ATOM 7407 N N . SER B 2 119 ? 72.620 66.430 63.305 1.00 47.85 119 SER B N 1
ATOM 7408 C CA . SER B 2 119 ? 73.726 66.013 64.148 1.00 50.48 119 SER B CA 1
ATOM 7409 C C . SER B 2 119 ? 73.620 66.637 65.538 1.00 51.62 119 SER B C 1
ATOM 7410 O O . SER B 2 119 ? 72.836 67.564 65.743 1.00 44.15 119 SER B O 1
ATOM 7413 N N . LYS B 2 120 ? 74.430 66.171 66.491 1.00 56.09 120 LYS B N 1
ATOM 7414 C CA . LYS B 2 120 ? 74.365 66.733 67.845 1.00 59.99 120 LYS B CA 1
ATOM 7415 C C . LYS B 2 120 ? 74.682 68.252 67.858 1.00 60.77 120 LYS B C 1
ATOM 7416 O O . LYS B 2 120 ? 73.900 69.043 68.402 1.00 57.55 120 LYS B O 1
ATOM 7422 N N . GLU B 2 121 ? 75.785 68.653 67.221 1.00 63.23 121 GLU B N 1
ATOM 7423 C CA . GLU B 2 121 ? 76.219 70.055 67.143 1.00 66.33 121 GLU B CA 1
ATOM 7424 C C . GLU B 2 121 ? 75.125 71.028 66.671 1.00 61.80 121 GLU B C 1
ATOM 7425 O O . GLU B 2 121 ? 75.031 72.161 67.151 1.00 52.69 121 GLU B O 1
ATOM 7431 N N . GLU B 2 122 ? 74.308 70.574 65.724 1.00 61.60 122 GLU B N 1
ATOM 7432 C CA . GLU B 2 122 ? 73.221 71.381 65.192 1.00 56.63 122 GLU B CA 1
ATOM 7433 C C . GLU B 2 122 ? 72.010 71.287 66.105 1.00 49.87 122 GLU B C 1
ATOM 7434 O O . GLU B 2 122 ? 71.334 72.275 66.327 1.00 39.55 122 GLU B O 1
ATOM 7440 N N . ILE B 2 123 ? 71.730 70.107 66.643 1.00 50.91 123 ILE B N 1
ATOM 7441 C CA . ILE B 2 123 ? 70.576 69.999 67.521 1.00 58.04 123 ILE B CA 1
ATOM 7442 C C . ILE B 2 123 ? 70.844 70.856 68.732 1.00 60.19 123 ILE B C 1
ATOM 7443 O O . ILE B 2 123 ? 69.917 71.401 69.316 1.00 45.95 123 ILE B O 1
ATOM 7448 N N . LYS B 2 124 ? 72.120 70.991 69.095 1.00 66.48 124 LYS B N 1
ATOM 7449 C CA . LYS B 2 124 ? 72.485 71.826 70.231 1.00 69.95 124 LYS B CA 1
ATOM 7450 C C . LYS B 2 124 ? 72.132 73.261 69.856 1.00 69.56 124 LYS B C 1
ATOM 7451 O O . LYS B 2 124 ? 71.073 73.755 70.251 1.00 67.54 124 LYS B O 1
ATOM 7457 N N . ASN B 2 125 ? 72.990 73.907 69.066 1.00 65.53 125 ASN B N 1
ATOM 7458 C CA . ASN B 2 125 ? 72.750 75.284 68.628 1.00 61.64 125 ASN B CA 1
ATOM 7459 C C . ASN B 2 125 ? 71.287 75.564 68.491 1.00 62.17 125 ASN B C 1
ATOM 7460 O O . ASN B 2 125 ? 70.797 76.653 68.758 1.00 63.99 125 ASN B O 1
ATOM 7465 N N . VAL B 2 126 ? 70.592 74.548 68.037 1.00 63.66 126 VAL B N 1
ATOM 7466 C CA . VAL B 2 126 ? 69.179 74.653 67.846 1.00 59.47 126 VAL B CA 1
ATOM 7467 C C . VAL B 2 126 ? 68.394 74.978 69.109 1.00 57.49 126 VAL B C 1
ATOM 7468 O O . VAL B 2 126 ? 67.236 75.352 69.035 1.00 58.74 126 VAL B O 1
ATOM 7472 N N . TRP B 2 127 ? 69.021 74.889 70.271 1.00 59.89 127 TRP B N 1
ATOM 7473 C CA . TRP B 2 127 ? 68.309 75.181 71.515 1.00 60.83 127 TRP B CA 1
ATOM 7474 C C . TRP B 2 127 ? 68.729 76.486 72.133 1.00 59.42 127 TRP B C 1
ATOM 7475 O O . TRP B 2 127 ? 67.922 77.166 72.778 1.00 52.51 127 TRP B O 1
ATOM 7486 N N . LYS B 2 128 ? 70.000 76.817 71.940 1.00 55.94 128 LYS B N 1
ATOM 7487 C CA . LYS B 2 128 ? 70.543 78.043 72.468 1.00 54.73 128 LYS B CA 1
ATOM 7488 C C . LYS B 2 128 ? 69.567 79.183 72.201 1.00 62.35 128 LYS B C 1
ATOM 7489 O O . LYS B 2 128 ? 69.128 79.864 73.142 1.00 65.66 128 LYS B O 1
ATOM 7495 N N . ASP B 2 129 ? 69.209 79.385 70.934 1.00 60.60 129 ASP B N 1
ATOM 7496 C CA . ASP B 2 129 ? 68.308 80.476 70.614 1.00 59.53 129 ASP B CA 1
ATOM 7497 C C . ASP B 2 129 ? 66.809 80.091 70.562 1.00 61.16 129 ASP B C 1
ATOM 7498 O O . ASP B 2 129 ? 65.939 80.969 70.579 1.00 63.64 129 ASP B O 1
ATOM 7503 N N . ALA B 2 130 ? 66.528 78.785 70.572 1.00 62.72 130 ALA B N 1
ATOM 7504 C CA . ALA B 2 130 ? 65.180 78.154 70.491 1.00 66.82 130 ALA B CA 1
ATOM 7505 C C . ALA B 2 130 ? 63.925 78.578 71.303 1.00 71.76 130 ALA B C 1
ATOM 7506 O O . ALA B 2 130 ? 63.983 78.706 72.520 1.00 73.84 130 ALA B O 1
ATOM 7508 N N . PRO B 2 131 ? 62.774 78.796 70.627 1.00 71.27 131 PRO B N 1
ATOM 7509 C CA . PRO B 2 131 ? 61.601 79.174 71.431 1.00 72.30 131 PRO B CA 1
ATOM 7510 C C . PRO B 2 131 ? 61.028 78.055 72.324 1.00 79.54 131 PRO B C 1
ATOM 7511 O O . PRO B 2 131 ? 59.813 77.837 72.335 1.00 78.43 131 PRO B O 1
ATOM 7515 N N . LEU B 2 132 ? 61.881 77.389 73.102 1.00 83.24 132 LEU B N 1
ATOM 7516 C CA . LEU B 2 132 ? 61.449 76.282 73.964 1.00 88.76 132 LEU B CA 1
ATOM 7517 C C . LEU B 2 132 ? 61.218 76.611 75.435 1.00 91.24 132 LEU B C 1
ATOM 7518 O O . LEU B 2 132 ? 62.054 76.272 76.267 1.00 91.88 132 LEU B O 1
ATOM 7523 N N . LYS B 2 133 ? 60.099 77.247 75.769 1.00 90.81 133 LYS B N 1
ATOM 7524 C CA . LYS B 2 133 ? 59.812 77.584 77.160 1.00 85.44 133 LYS B CA 1
ATOM 7525 C C . LYS B 2 133 ? 58.753 76.610 77.688 1.00 80.98 133 LYS B C 1
ATOM 7526 O O . LYS B 2 133 ? 57.800 76.277 76.986 1.00 79.95 133 LYS B O 1
ATOM 7532 N N . ASN B 2 134 ? 58.931 76.138 78.922 1.00 80.23 134 ASN B N 1
ATOM 7533 C CA . ASN B 2 134 ? 58.023 75.119 79.479 1.00 78.86 134 ASN B CA 1
ATOM 7534 C C . ASN B 2 134 ? 58.336 73.958 78.499 1.00 79.82 134 ASN B C 1
ATOM 7535 O O . ASN B 2 134 ? 58.766 74.245 77.380 1.00 83.98 134 ASN B O 1
ATOM 7540 N N . LYS B 2 135 ? 58.142 72.677 78.809 1.00 77.64 135 LYS B N 1
ATOM 7541 C CA . LYS B 2 135 ? 58.625 71.719 77.794 1.00 75.65 135 LYS B CA 1
ATOM 7542 C C . LYS B 2 135 ? 57.865 71.389 76.476 1.00 74.01 135 LYS B C 1
ATOM 7543 O O . LYS B 2 135 ? 57.627 70.212 76.157 1.00 73.19 135 LYS B O 1
ATOM 7549 N N . GLN B 2 136 ? 57.562 72.433 75.696 1.00 71.96 136 GLN B N 1
ATOM 7550 C CA . GLN B 2 136 ? 56.899 72.349 74.377 1.00 74.36 136 GLN B CA 1
ATOM 7551 C C . GLN B 2 136 ? 57.690 73.253 73.401 1.00 72.17 136 GLN B C 1
ATOM 7552 O O . GLN B 2 136 ? 58.837 73.600 73.696 1.00 80.65 136 GLN B O 1
ATOM 7558 N N . PHE B 2 137 ? 57.118 73.663 72.267 1.00 65.54 137 PHE B N 1
ATOM 7559 C CA . PHE B 2 137 ? 57.930 74.466 71.334 1.00 62.77 137 PHE B CA 1
ATOM 7560 C C . PHE B 2 137 ? 57.194 75.339 70.292 1.00 64.51 137 PHE B C 1
ATOM 7561 O O . PHE B 2 137 ? 56.793 74.860 69.243 1.00 67.76 137 PHE B O 1
ATOM 7569 N N . ASN B 2 138 ? 57.034 76.629 70.579 1.00 66.74 138 ASN B N 1
ATOM 7570 C CA . ASN B 2 138 ? 56.314 77.525 69.662 1.00 69.87 138 ASN B CA 1
ATOM 7571 C C . ASN B 2 138 ? 56.878 77.597 68.243 1.00 71.03 138 ASN B C 1
ATOM 7572 O O . ASN B 2 138 ? 57.755 78.419 67.950 1.00 76.67 138 ASN B O 1
ATOM 7577 N N . TYR B 2 139 ? 56.334 76.767 67.356 1.00 72.61 139 TYR B N 1
ATOM 7578 C CA . TYR B 2 139 ? 56.804 76.735 65.979 1.00 74.09 139 TYR B CA 1
ATOM 7579 C C . TYR B 2 139 ? 56.593 78.021 65.189 1.00 73.68 139 TYR B C 1
ATOM 7580 O O . TYR B 2 139 ? 57.406 78.338 64.336 1.00 74.52 139 TYR B O 1
ATOM 7589 N N . ASN B 2 140 ? 55.519 78.757 65.464 1.00 76.25 140 ASN B N 1
ATOM 7590 C CA . ASN B 2 140 ? 55.292 80.018 64.761 1.00 79.83 140 ASN B CA 1
ATOM 7591 C C . ASN B 2 140 ? 56.334 81.068 65.177 1.00 80.74 140 ASN B C 1
ATOM 7592 O O . ASN B 2 140 ? 56.063 82.266 65.108 1.00 79.97 140 ASN B O 1
ATOM 7597 N N . LYS B 2 141 ? 57.515 80.643 65.619 1.00 82.73 141 LYS B N 1
ATOM 7598 C CA . LYS B 2 141 ? 58.511 81.644 65.989 1.00 83.10 141 LYS B CA 1
ATOM 7599 C C . LYS B 2 141 ? 59.863 81.372 65.343 1.00 83.29 141 LYS B C 1
ATOM 7600 O O . LYS B 2 141 ? 60.475 82.284 64.796 1.00 86.93 141 LYS B O 1
ATOM 7606 N N . MET B 2 142 ? 60.350 80.136 65.388 1.00 77.92 142 MET B N 1
ATOM 7607 C CA . MET B 2 142 ? 61.623 79.889 64.731 1.00 79.84 142 MET B CA 1
ATOM 7608 C C . MET B 2 142 ? 61.361 80.214 63.300 1.00 77.21 142 MET B C 1
ATOM 7609 O O . MET B 2 142 ? 62.246 80.277 62.455 1.00 78.06 142 MET B O 1
ATOM 7614 N N . VAL B 2 143 ? 60.079 80.383 63.058 1.00 74.20 143 VAL B N 1
ATOM 7615 C CA . VAL B 2 143 ? 59.586 80.804 61.783 1.00 69.64 143 VAL B CA 1
ATOM 7616 C C . VAL B 2 143 ? 59.724 82.315 61.909 1.00 76.66 143 VAL B C 1
ATOM 7617 O O . VAL B 2 143 ? 60.378 82.949 61.105 1.00 81.01 143 VAL B O 1
ATOM 7621 N N . ASP B 2 144 ? 59.115 82.901 62.934 1.00 78.47 144 ASP B N 1
ATOM 7622 C CA . ASP B 2 144 ? 59.240 84.338 63.072 1.00 76.99 144 ASP B CA 1
ATOM 7623 C C . ASP B 2 144 ? 60.724 84.733 63.185 1.00 74.59 144 ASP B C 1
ATOM 7624 O O . ASP B 2 144 ? 61.131 85.804 62.745 1.00 76.45 144 ASP B O 1
ATOM 7629 N N . ILE B 2 145 ? 61.521 83.820 63.731 1.00 71.43 145 ILE B N 1
ATOM 7630 C CA . ILE B 2 145 ? 62.965 83.966 63.885 1.00 64.72 145 ILE B CA 1
ATOM 7631 C C . ILE B 2 145 ? 63.579 83.481 62.564 1.00 68.59 145 ILE B C 1
ATOM 7632 O O . ILE B 2 145 ? 64.788 83.258 62.456 1.00 61.90 145 ILE B O 1
ATOM 7637 N N . LYS B 2 146 ? 62.702 83.302 61.572 1.00 79.10 146 LYS B N 1
ATOM 7638 C CA . LYS B 2 146 ? 63.046 82.875 60.201 1.00 80.63 146 LYS B CA 1
ATOM 7639 C C . LYS B 2 146 ? 63.931 83.955 59.641 1.00 78.62 146 LYS B C 1
ATOM 7640 O O . LYS B 2 146 ? 65.104 83.755 59.331 1.00 69.37 146 LYS B O 1
ATOM 7646 N N . GLY B 2 147 ? 63.290 85.104 59.474 1.00 81.18 147 GLY B N 1
ATOM 7647 C CA . GLY B 2 147 ? 63.940 86.297 58.997 1.00 83.54 147 GLY B CA 1
ATOM 7648 C C . GLY B 2 147 ? 64.220 86.968 60.317 1.00 84.29 147 GLY B C 1
ATOM 7649 O O . GLY B 2 147 ? 65.374 87.070 60.724 1.00 85.60 147 GLY B O 1
ATOM 7650 N N . LYS B 2 148 ? 63.154 87.396 60.994 1.00 86.38 148 LYS B N 1
ATOM 7651 C CA . LYS B 2 148 ? 63.255 88.013 62.319 1.00 88.23 148 LYS B CA 1
ATOM 7652 C C . LYS B 2 148 ? 62.022 88.789 62.767 1.00 86.62 148 LYS B C 1
ATOM 7653 O O . LYS B 2 148 ? 61.300 89.362 61.945 1.00 82.63 148 LYS B O 1
ATOM 7659 N N . ALA B 2 149 ? 61.797 88.801 64.083 1.00 88.94 149 ALA B N 1
ATOM 7660 C CA . ALA B 2 149 ? 60.658 89.513 64.657 1.00 92.32 149 ALA B CA 1
ATOM 7661 C C . ALA B 2 149 ? 60.762 89.678 66.175 1.00 94.27 149 ALA B C 1
ATOM 7662 O O . ALA B 2 149 ? 60.937 90.818 66.631 1.00 90.38 149 ALA B O 1
ATOM 7664 N N . GLU B 2 150 ? 60.670 88.609 66.983 1.00 97.84 150 GLU B N 1
ATOM 7665 C CA . GLU B 2 150 ? 60.782 88.853 68.429 1.00 100.90 150 GLU B CA 1
ATOM 7666 C C . GLU B 2 150 ? 61.040 87.797 69.525 1.00 103.93 150 GLU B C 1
ATOM 7667 O O . GLU B 2 150 ? 60.935 86.574 69.337 1.00 98.49 150 GLU B O 1
ATOM 7673 N N . ASP B 2 151 ? 61.357 88.354 70.702 1.00 104.93 151 ASP B N 1
ATOM 7674 C CA . ASP B 2 151 ? 61.712 87.676 71.961 1.00 103.31 151 ASP B CA 1
ATOM 7675 C C . ASP B 2 151 ? 60.612 86.955 72.770 1.00 100.42 151 ASP B C 1
ATOM 7676 O O . ASP B 2 151 ? 60.884 85.856 73.288 1.00 99.54 151 ASP B O 1
ATOM 7681 N N . SER C 3 1 ? 66.674 43.105 38.092 1.00 55.00 1 SER C N 1
ATOM 7682 C CA . SER C 3 1 ? 66.942 42.075 37.053 1.00 65.67 1 SER C CA 1
ATOM 7683 C C . SER C 3 1 ? 66.100 42.274 35.775 1.00 65.95 1 SER C C 1
ATOM 7684 O O . SER C 3 1 ? 66.464 43.085 34.930 1.00 62.44 1 SER C O 1
ATOM 7687 N N . GLN C 3 2 ? 64.990 41.550 35.632 1.00 68.59 2 GLN C N 1
ATOM 7688 C CA . GLN C 3 2 ? 64.137 41.669 34.444 1.00 68.69 2 GLN C CA 1
ATOM 7689 C C . GLN C 3 2 ? 63.089 42.764 34.595 1.00 67.89 2 GLN C C 1
ATOM 7690 O O . GLN C 3 2 ? 62.151 42.861 33.793 1.00 64.13 2 GLN C O 1
ATOM 7696 N N . LEU C 3 3 ? 63.233 43.588 35.626 1.00 62.46 3 LEU C N 1
ATOM 7697 C CA . LEU C 3 3 ? 62.280 44.665 35.823 1.00 57.91 3 LEU C CA 1
ATOM 7698 C C . LEU C 3 3 ? 62.579 45.725 34.760 1.00 53.71 3 LEU C C 1
ATOM 7699 O O . LEU C 3 3 ? 63.532 45.571 33.999 1.00 55.63 3 LEU C O 1
ATOM 7704 N N . THR C 3 4 ? 61.754 46.770 34.715 1.00 46.37 4 THR C N 1
ATOM 7705 C CA . THR C 3 4 ? 61.846 47.859 33.739 1.00 42.60 4 THR C CA 1
ATOM 7706 C C . THR C 3 4 ? 62.507 49.105 34.294 1.00 43.96 4 THR C C 1
ATOM 7707 O O . THR C 3 4 ? 62.857 49.154 35.469 1.00 49.57 4 THR C O 1
ATOM 7711 N N . LYS C 3 5 ? 62.611 50.136 33.465 1.00 45.92 5 LYS C N 1
ATOM 7712 C CA . LYS C 3 5 ? 63.170 51.364 33.973 1.00 48.33 5 LYS C CA 1
ATOM 7713 C C . LYS C 3 5 ? 62.087 52.085 34.761 1.00 49.42 5 LYS C C 1
ATOM 7714 O O . LYS C 3 5 ? 62.372 52.702 35.774 1.00 53.09 5 LYS C O 1
ATOM 7720 N N . ASP C 3 6 ? 60.835 51.975 34.326 1.00 52.38 6 ASP C N 1
ATOM 7721 C CA . ASP C 3 6 ? 59.731 52.617 35.053 1.00 55.08 6 ASP C CA 1
ATOM 7722 C C . ASP C 3 6 ? 59.559 52.034 36.440 1.00 55.59 6 ASP C C 1
ATOM 7723 O O . ASP C 3 6 ? 59.503 52.752 37.418 1.00 58.27 6 ASP C O 1
ATOM 7728 N N . GLU C 3 7 ? 59.443 50.713 36.501 1.00 60.00 7 GLU C N 1
ATOM 7729 C CA . GLU C 3 7 ? 59.266 50.001 37.768 1.00 60.02 7 GLU C CA 1
ATOM 7730 C C . GLU C 3 7 ? 60.402 50.422 38.683 1.00 57.84 7 GLU C C 1
ATOM 7731 O O . GLU C 3 7 ? 60.164 50.954 39.777 1.00 58.33 7 GLU C O 1
ATOM 7737 N N . ILE C 3 8 ? 61.642 50.188 38.245 1.00 45.87 8 ILE C N 1
ATOM 7738 C CA . ILE C 3 8 ? 62.757 50.567 39.104 1.00 37.47 8 ILE C CA 1
ATOM 7739 C C . ILE C 3 8 ? 62.472 51.969 39.658 1.00 43.53 8 ILE C C 1
ATOM 7740 O O . ILE C 3 8 ? 62.506 52.163 40.883 1.00 50.92 8 ILE C O 1
ATOM 7745 N N . GLU C 3 9 ? 62.189 52.912 38.743 1.00 43.40 9 GLU C N 1
ATOM 7746 C CA . GLU C 3 9 ? 61.866 54.310 39.058 1.00 42.36 9 GLU C CA 1
ATOM 7747 C C . GLU C 3 9 ? 60.790 54.319 40.178 1.00 41.35 9 GLU C C 1
ATOM 7748 O O . GLU C 3 9 ? 60.938 54.999 41.196 1.00 37.23 9 GLU C O 1
ATOM 7754 N N . GLU C 3 10 ? 59.727 53.538 39.961 1.00 40.01 10 GLU C N 1
ATOM 7755 C CA . GLU C 3 10 ? 58.552 53.377 40.845 1.00 42.04 10 GLU C CA 1
ATOM 7756 C C . GLU C 3 10 ? 58.985 52.802 42.201 1.00 46.70 10 GLU C C 1
ATOM 7757 O O . GLU C 3 10 ? 58.404 53.142 43.247 1.00 42.41 10 GLU C O 1
ATOM 7763 N N . VAL C 3 11 ? 60.000 51.936 42.196 1.00 46.37 11 VAL C N 1
ATOM 7764 C CA . VAL C 3 11 ? 60.464 51.358 43.450 1.00 38.07 11 VAL C CA 1
ATOM 7765 C C . VAL C 3 11 ? 61.192 52.432 44.266 1.00 35.56 11 VAL C C 1
ATOM 7766 O O . VAL C 3 11 ? 60.802 52.692 45.412 1.00 26.93 11 VAL C O 1
ATOM 7770 N N . ARG C 3 12 ? 62.211 53.076 43.698 1.00 37.11 12 ARG C N 1
ATOM 7771 C CA . ARG C 3 12 ? 62.869 54.153 44.437 1.00 43.03 12 ARG C CA 1
ATOM 7772 C C . ARG C 3 12 ? 61.823 55.088 45.035 1.00 41.89 12 ARG C C 1
ATOM 7773 O O . ARG C 3 12 ? 61.779 55.261 46.251 1.00 47.41 12 ARG C O 1
ATOM 7781 N N . GLU C 3 13 ? 60.990 55.686 44.172 1.00 42.74 13 GLU C N 1
ATOM 7782 C CA . GLU C 3 13 ? 59.945 56.627 44.602 1.00 50.00 13 GLU C CA 1
ATOM 7783 C C . GLU C 3 13 ? 59.448 56.289 45.999 1.00 46.31 13 GLU C C 1
ATOM 7784 O O . GLU C 3 13 ? 59.039 57.170 46.758 1.00 55.28 13 GLU C O 1
ATOM 7790 N N . VAL C 3 14 ? 59.454 55.005 46.330 1.00 37.38 14 VAL C N 1
ATOM 7791 C CA . VAL C 3 14 ? 58.949 54.567 47.619 1.00 33.37 14 VAL C CA 1
ATOM 7792 C C . VAL C 3 14 ? 60.025 54.215 48.615 1.00 36.23 14 VAL C C 1
ATOM 7793 O O . VAL C 3 14 ? 59.898 54.417 49.823 1.00 41.56 14 VAL C O 1
ATOM 7797 N N . PHE C 3 15 ? 61.091 53.656 48.088 1.00 37.14 15 PHE C N 1
ATOM 7798 C CA . PHE C 3 15 ? 62.209 53.298 48.914 1.00 34.77 15 PHE C CA 1
ATOM 7799 C C . PHE C 3 15 ? 62.605 54.550 49.675 1.00 35.06 15 PHE C C 1
ATOM 7800 O O . PHE C 3 15 ? 62.412 54.638 50.887 1.00 34.23 15 PHE C O 1
ATOM 7808 N N . ASP C 3 16 ? 63.140 55.524 48.940 1.00 35.40 16 ASP C N 1
ATOM 7809 C CA . ASP C 3 16 ? 63.572 56.784 49.533 1.00 42.45 16 ASP C CA 1
ATOM 7810 C C . ASP C 3 16 ? 62.580 57.325 50.542 1.00 38.66 16 ASP C C 1
ATOM 7811 O O . ASP C 3 16 ? 62.976 57.959 51.513 1.00 43.67 16 ASP C O 1
ATOM 7816 N N . LEU C 3 17 ? 61.289 57.125 50.313 1.00 33.80 17 LEU C N 1
ATOM 7817 C CA . LEU C 3 17 ? 60.369 57.617 51.314 1.00 31.16 17 LEU C CA 1
ATOM 7818 C C . LEU C 3 17 ? 60.702 56.837 52.565 1.00 34.24 17 LEU C C 1
ATOM 7819 O O . LEU C 3 17 ? 60.774 57.385 53.654 1.00 39.05 17 LEU C O 1
ATOM 7824 N N . PHE C 3 18 ? 60.931 55.544 52.396 1.00 40.25 18 PHE C N 1
ATOM 7825 C CA . PHE C 3 18 ? 61.236 54.674 53.529 1.00 41.01 18 PHE C CA 1
ATOM 7826 C C . PHE C 3 18 ? 62.574 54.969 54.182 1.00 39.31 18 PHE C C 1
ATOM 7827 O O . PHE C 3 18 ? 62.738 54.824 55.387 1.00 40.67 18 PHE C O 1
ATOM 7835 N N . ASP C 3 19 ? 63.516 55.402 53.361 1.00 37.40 19 ASP C N 1
ATOM 7836 C CA . ASP C 3 19 ? 64.862 55.776 53.776 1.00 35.26 19 ASP C CA 1
ATOM 7837 C C . ASP C 3 19 ? 64.726 57.082 54.549 1.00 34.56 19 ASP C C 1
ATOM 7838 O O . ASP C 3 19 ? 65.258 57.254 55.637 1.00 40.73 19 ASP C O 1
ATOM 7843 N N . PHE C 3 20 ? 63.981 58.007 53.969 1.00 31.23 20 PHE C N 1
ATOM 7844 C CA . PHE C 3 20 ? 63.794 59.282 54.620 1.00 31.28 20 PHE C CA 1
ATOM 7845 C C . PHE C 3 20 ? 63.388 59.115 56.077 1.00 33.59 20 PHE C C 1
ATOM 7846 O O . PHE C 3 20 ? 63.817 59.901 56.901 1.00 46.21 20 PHE C O 1
ATOM 7854 N N . TRP C 3 21 ? 62.602 58.113 56.455 1.00 33.67 21 TRP C N 1
ATOM 7855 C CA . TRP C 3 21 ? 62.295 58.095 57.885 1.00 37.73 21 TRP C CA 1
ATOM 7856 C C . TRP C 3 21 ? 63.127 57.274 58.830 1.00 38.15 21 TRP C C 1
ATOM 7857 O O . TRP C 3 21 ? 62.909 57.346 60.030 1.00 42.40 21 TRP C O 1
ATOM 7868 N N . ASP C 3 22 ? 64.056 56.469 58.338 1.00 38.40 22 ASP C N 1
ATOM 7869 C CA . ASP C 3 22 ? 64.911 55.797 59.294 1.00 45.35 22 ASP C CA 1
ATOM 7870 C C . ASP C 3 22 ? 66.162 56.674 59.268 1.00 41.27 22 ASP C C 1
ATOM 7871 O O . ASP C 3 22 ? 67.172 56.401 59.930 1.00 47.17 22 ASP C O 1
ATOM 7876 N N . GLY C 3 23 ? 66.012 57.785 58.541 1.00 36.31 23 GLY C N 1
ATOM 7877 C CA . GLY C 3 23 ? 67.068 58.761 58.377 1.00 30.71 23 GLY C CA 1
ATOM 7878 C C . GLY C 3 23 ? 67.774 58.551 57.054 1.00 27.45 23 GLY C C 1
ATOM 7879 O O . GLY C 3 23 ? 68.546 57.613 56.924 1.00 27.36 23 GLY C O 1
ATOM 7880 N N . ARG C 3 24 ? 67.511 59.392 56.061 1.00 25.21 24 ARG C N 1
ATOM 7881 C CA . ARG C 3 24 ? 68.172 59.232 54.776 1.00 19.58 24 ARG C CA 1
ATOM 7882 C C . ARG C 3 24 ? 69.622 58.818 54.947 1.00 23.23 24 ARG C C 1
ATOM 7883 O O . ARG C 3 24 ? 70.380 59.427 55.690 1.00 23.41 24 ARG C O 1
ATOM 7891 N N . ASP C 3 25 ? 69.975 57.752 54.239 1.00 30.84 25 ASP C N 1
ATOM 7892 C CA . ASP C 3 25 ? 71.308 57.154 54.265 1.00 33.36 25 ASP C CA 1
ATOM 7893 C C . ASP C 3 25 ? 71.358 56.016 53.227 1.00 40.16 25 ASP C C 1
ATOM 7894 O O . ASP C 3 25 ? 72.403 55.397 53.012 1.00 39.15 25 ASP C O 1
ATOM 7899 N N . GLY C 3 26 ? 70.221 55.731 52.596 1.00 44.25 26 GLY C N 1
ATOM 7900 C CA . GLY C 3 26 ? 70.178 54.698 51.569 1.00 47.97 26 GLY C CA 1
ATOM 7901 C C . GLY C 3 26 ? 70.044 53.237 51.986 1.00 48.89 26 GLY C C 1
ATOM 7902 O O . GLY C 3 26 ? 70.492 52.345 51.249 1.00 46.72 26 GLY C O 1
ATOM 7903 N N . ASP C 3 27 ? 69.454 52.971 53.148 1.00 48.49 27 ASP C N 1
ATOM 7904 C CA . ASP C 3 27 ? 69.264 51.596 53.593 1.00 55.99 27 ASP C CA 1
ATOM 7905 C C . ASP C 3 27 ? 67.967 51.539 54.349 1.00 55.48 27 ASP C C 1
ATOM 7906 O O . ASP C 3 27 ? 67.610 52.483 55.066 1.00 59.20 27 ASP C O 1
ATOM 7911 N N . VAL C 3 28 ? 67.251 50.437 54.192 1.00 51.31 28 VAL C N 1
ATOM 7912 C CA . VAL C 3 28 ? 66.011 50.292 54.912 1.00 39.30 28 VAL C CA 1
ATOM 7913 C C . VAL C 3 28 ? 66.020 48.980 55.646 1.00 35.04 28 VAL C C 1
ATOM 7914 O O . VAL C 3 28 ? 66.550 47.968 55.198 1.00 32.31 28 VAL C O 1
ATOM 7918 N N . ASP C 3 29 ? 65.433 49.057 56.815 1.00 32.91 29 ASP C N 1
ATOM 7919 C CA . ASP C 3 29 ? 65.329 47.976 57.736 1.00 37.61 29 ASP C CA 1
ATOM 7920 C C . ASP C 3 29 ? 64.467 46.826 57.252 1.00 38.46 29 ASP C C 1
ATOM 7921 O O . ASP C 3 29 ? 63.299 47.036 56.897 1.00 48.48 29 ASP C O 1
ATOM 7926 N N . ALA C 3 30 ? 64.993 45.607 57.281 1.00 25.87 30 ALA C N 1
ATOM 7927 C CA . ALA C 3 30 ? 64.167 44.502 56.839 1.00 26.41 30 ALA C CA 1
ATOM 7928 C C . ALA C 3 30 ? 62.690 44.427 57.346 1.00 32.98 30 ALA C C 1
ATOM 7929 O O . ALA C 3 30 ? 61.809 44.163 56.537 1.00 35.29 30 ALA C O 1
ATOM 7931 N N . ALA C 3 31 ? 62.370 44.672 58.621 1.00 35.74 31 ALA C N 1
ATOM 7932 C CA . ALA C 3 31 ? 60.945 44.567 58.996 1.00 36.23 31 ALA C CA 1
ATOM 7933 C C . ALA C 3 31 ? 60.140 45.496 58.110 1.00 38.10 31 ALA C C 1
ATOM 7934 O O . ALA C 3 31 ? 58.926 45.332 57.956 1.00 36.24 31 ALA C O 1
ATOM 7936 N N . LYS C 3 32 ? 60.807 46.471 57.510 1.00 31.02 32 LYS C N 1
ATOM 7937 C CA . LYS C 3 32 ? 60.065 47.363 56.660 1.00 31.90 32 LYS C CA 1
ATOM 7938 C C . LYS C 3 32 ? 59.564 46.645 55.401 1.00 33.23 32 LYS C C 1
ATOM 7939 O O . LYS C 3 32 ? 58.401 46.844 55.023 1.00 35.49 32 LYS C O 1
ATOM 7945 N N . VAL C 3 33 ? 60.379 45.780 54.782 1.00 30.74 33 VAL C N 1
ATOM 7946 C CA . VAL C 3 33 ? 59.951 45.074 53.550 1.00 31.53 33 VAL C CA 1
ATOM 7947 C C . VAL C 3 33 ? 58.454 44.839 53.421 1.00 34.53 33 VAL C C 1
ATOM 7948 O O . VAL C 3 33 ? 57.869 45.130 52.381 1.00 28.67 33 VAL C O 1
ATOM 7952 N N . GLY C 3 34 ? 57.832 44.291 54.454 1.00 32.45 34 GLY C N 1
ATOM 7953 C CA . GLY C 3 34 ? 56.403 44.083 54.372 1.00 36.55 34 GLY C CA 1
ATOM 7954 C C . GLY C 3 34 ? 55.768 45.350 53.836 1.00 35.31 34 GLY C C 1
ATOM 7955 O O . GLY C 3 34 ? 55.461 45.432 52.645 1.00 27.55 34 GLY C O 1
ATOM 7956 N N . ASP C 3 35 ? 55.649 46.357 54.702 1.00 41.37 35 ASP C N 1
ATOM 7957 C CA . ASP C 3 35 ? 55.046 47.650 54.346 1.00 33.31 35 ASP C CA 1
ATOM 7958 C C . ASP C 3 35 ? 55.552 48.358 53.084 1.00 33.69 35 ASP C C 1
ATOM 7959 O O . ASP C 3 35 ? 54.795 49.106 52.448 1.00 33.98 35 ASP C O 1
ATOM 7964 N N . LEU C 3 36 ? 56.817 48.144 52.732 1.00 29.52 36 LEU C N 1
ATOM 7965 C CA . LEU C 3 36 ? 57.359 48.786 51.558 1.00 32.95 36 LEU C CA 1
ATOM 7966 C C . LEU C 3 36 ? 56.689 48.212 50.319 1.00 38.43 36 LEU C C 1
ATOM 7967 O O . LEU C 3 36 ? 56.574 48.878 49.297 1.00 50.81 36 LEU C O 1
ATOM 7972 N N . LEU C 3 37 ? 56.225 46.971 50.408 1.00 39.03 37 LEU C N 1
ATOM 7973 C CA . LEU C 3 37 ? 55.552 46.362 49.264 1.00 32.26 37 LEU C CA 1
ATOM 7974 C C . LEU C 3 37 ? 54.099 46.827 49.212 1.00 32.62 37 LEU C C 1
ATOM 7975 O O . LEU C 3 37 ? 53.630 47.212 48.147 1.00 37.67 37 LEU C O 1
ATOM 7980 N N . ARG C 3 38 ? 53.388 46.797 50.336 1.00 27.12 38 ARG C N 1
ATOM 7981 C CA . ARG C 3 38 ? 52.012 47.232 50.313 1.00 35.11 38 ARG C CA 1
ATOM 7982 C C . ARG C 3 38 ? 51.905 48.629 49.646 1.00 36.86 38 ARG C C 1
ATOM 7983 O O . ARG C 3 38 ? 50.837 48.972 49.112 1.00 37.46 38 ARG C O 1
ATOM 7991 N N . CYS C 3 39 ? 52.988 49.420 49.638 1.00 33.30 39 CYS C N 1
ATOM 7992 C CA . CYS C 3 39 ? 52.939 50.771 49.048 1.00 39.18 39 CYS C CA 1
ATOM 7993 C C . CYS C 3 39 ? 53.313 50.836 47.579 1.00 40.34 39 CYS C C 1
ATOM 7994 O O . CYS C 3 39 ? 53.131 51.874 46.912 1.00 41.51 39 CYS C O 1
ATOM 7997 N N . LEU C 3 40 ? 53.894 49.745 47.101 1.00 37.39 40 LEU C N 1
ATOM 7998 C CA . LEU C 3 40 ? 54.250 49.630 45.709 1.00 28.39 40 LEU C CA 1
ATOM 7999 C C . LEU C 3 40 ? 53.027 48.837 45.282 1.00 34.55 40 LEU C C 1
ATOM 8000 O O . LEU C 3 40 ? 53.090 47.988 44.393 1.00 40.42 40 LEU C O 1
ATOM 8005 N N . GLY C 3 41 ? 51.921 49.092 45.983 1.00 34.43 41 GLY C N 1
ATOM 8006 C CA . GLY C 3 41 ? 50.648 48.444 45.694 1.00 35.71 41 GLY C CA 1
ATOM 8007 C C . GLY C 3 41 ? 50.315 46.981 46.037 1.00 39.72 41 GLY C C 1
ATOM 8008 O O . GLY C 3 41 ? 49.104 46.687 46.141 1.00 46.88 41 GLY C O 1
ATOM 8009 N N . MET C 3 42 ? 51.286 46.081 46.239 1.00 21.20 42 MET C N 1
ATOM 8010 C CA . MET C 3 42 ? 50.953 44.674 46.514 1.00 16.96 42 MET C CA 1
ATOM 8011 C C . MET C 3 42 ? 50.144 44.336 47.791 1.00 19.37 42 MET C C 1
ATOM 8012 O O . MET C 3 42 ? 49.627 45.238 48.432 1.00 16.69 42 MET C O 1
ATOM 8017 N N . ASN C 3 43 ? 50.037 43.048 48.141 1.00 21.56 43 ASN C N 1
ATOM 8018 C CA . ASN C 3 43 ? 49.313 42.616 49.339 1.00 24.87 43 ASN C CA 1
ATOM 8019 C C . ASN C 3 43 ? 49.815 41.309 49.953 1.00 26.86 43 ASN C C 1
ATOM 8020 O O . ASN C 3 43 ? 49.016 40.467 50.389 1.00 25.19 43 ASN C O 1
ATOM 8025 N N . PRO C 3 44 ? 51.141 41.135 50.027 1.00 23.92 44 PRO C N 1
ATOM 8026 C CA . PRO C 3 44 ? 51.714 39.918 50.595 1.00 23.96 44 PRO C CA 1
ATOM 8027 C C . PRO C 3 44 ? 51.108 39.622 51.941 1.00 25.97 44 PRO C C 1
ATOM 8028 O O . PRO C 3 44 ? 50.398 40.444 52.533 1.00 28.72 44 PRO C O 1
ATOM 8032 N N . THR C 3 45 ? 51.378 38.418 52.405 1.00 26.07 45 THR C N 1
ATOM 8033 C CA . THR C 3 45 ? 50.897 37.929 53.678 1.00 23.69 45 THR C CA 1
ATOM 8034 C C . THR C 3 45 ? 52.194 37.954 54.442 1.00 31.31 45 THR C C 1
ATOM 8035 O O . THR C 3 45 ? 53.274 38.007 53.817 1.00 33.74 45 THR C O 1
ATOM 8039 N N . GLU C 3 46 ? 52.146 37.911 55.763 1.00 32.99 46 GLU C N 1
ATOM 8040 C CA . GLU C 3 46 ? 53.419 37.905 56.432 1.00 37.28 46 GLU C CA 1
ATOM 8041 C C . GLU C 3 46 ? 54.218 36.698 55.888 1.00 33.76 46 GLU C C 1
ATOM 8042 O O . GLU C 3 46 ? 55.336 36.896 55.381 1.00 25.52 46 GLU C O 1
ATOM 8048 N N . ALA C 3 47 ? 53.639 35.486 55.904 1.00 33.23 47 ALA C N 1
ATOM 8049 C CA . ALA C 3 47 ? 54.340 34.293 55.382 1.00 37.09 47 ALA C CA 1
ATOM 8050 C C . ALA C 3 47 ? 55.133 34.579 54.087 1.00 41.13 47 ALA C C 1
ATOM 8051 O O . ALA C 3 47 ? 56.304 34.198 53.961 1.00 41.03 47 ALA C O 1
ATOM 8053 N N . GLN C 3 48 ? 54.483 35.250 53.136 1.00 40.23 48 GLN C N 1
ATOM 8054 C CA . GLN C 3 48 ? 55.102 35.612 51.865 1.00 32.38 48 GLN C CA 1
ATOM 8055 C C . GLN C 3 48 ? 56.322 36.518 52.062 1.00 31.84 48 GLN C C 1
ATOM 8056 O O . GLN C 3 48 ? 57.320 36.352 51.366 1.00 18.98 48 GLN C O 1
ATOM 8062 N N . VAL C 3 49 ? 56.234 37.473 52.996 1.00 40.60 49 VAL C N 1
ATOM 8063 C CA . VAL C 3 49 ? 57.323 38.424 53.306 1.00 49.75 49 VAL C CA 1
ATOM 8064 C C . VAL C 3 49 ? 58.519 37.721 53.949 1.00 52.77 49 VAL C C 1
ATOM 8065 O O . VAL C 3 49 ? 59.671 37.821 53.456 1.00 54.41 49 VAL C O 1
ATOM 8069 N N . HIS C 3 50 ? 58.230 37.044 55.067 1.00 50.02 50 HIS C N 1
ATOM 8070 C CA . HIS C 3 50 ? 59.217 36.288 55.836 1.00 47.71 50 HIS C CA 1
ATOM 8071 C C . HIS C 3 50 ? 60.154 35.579 54.906 1.00 38.76 50 HIS C C 1
ATOM 8072 O O . HIS C 3 50 ? 61.350 35.873 54.817 1.00 39.47 50 HIS C O 1
ATOM 8079 N N . GLN C 3 51 ? 59.565 34.614 54.225 1.00 33.64 51 GLN C N 1
ATOM 8080 C CA . GLN C 3 51 ? 60.275 33.806 53.282 1.00 36.16 51 GLN C CA 1
ATOM 8081 C C . GLN C 3 51 ? 61.026 34.682 52.260 1.00 38.70 51 GLN C C 1
ATOM 8082 O O . GLN C 3 51 ? 62.181 34.407 51.941 1.00 37.78 51 GLN C O 1
ATOM 8088 N N . HIS C 3 52 ? 60.413 35.775 51.811 1.00 44.71 52 HIS C N 1
ATOM 8089 C CA . HIS C 3 52 ? 61.047 36.633 50.806 1.00 48.68 52 HIS C CA 1
ATOM 8090 C C . HIS C 3 52 ? 62.171 37.648 51.122 1.00 42.26 52 HIS C C 1
ATOM 8091 O O . HIS C 3 52 ? 62.879 38.081 50.215 1.00 42.06 52 HIS C O 1
ATOM 8098 N N . GLY C 3 53 ? 62.358 38.015 52.381 1.00 40.88 53 GLY C N 1
ATOM 8099 C CA . GLY C 3 53 ? 63.410 38.963 52.725 1.00 41.64 53 GLY C CA 1
ATOM 8100 C C . GLY C 3 53 ? 63.028 39.618 54.033 1.00 39.07 53 GLY C C 1
ATOM 8101 O O . GLY C 3 53 ? 63.854 40.131 54.801 1.00 31.76 53 GLY C O 1
ATOM 8102 N N . GLY C 3 54 ? 61.730 39.603 54.282 1.00 36.67 54 GLY C N 1
ATOM 8103 C CA . GLY C 3 54 ? 61.242 40.160 55.512 1.00 34.72 54 GLY C CA 1
ATOM 8104 C C . GLY C 3 54 ? 61.940 39.480 56.659 1.00 26.76 54 GLY C C 1
ATOM 8105 O O . GLY C 3 54 ? 62.503 38.394 56.516 1.00 22.69 54 GLY C O 1
ATOM 8106 N N . THR C 3 55 ? 61.918 40.179 57.784 1.00 26.13 55 THR C N 1
ATOM 8107 C CA . THR C 3 55 ? 62.484 39.726 59.035 1.00 27.92 55 THR C CA 1
ATOM 8108 C C . THR C 3 55 ? 61.376 40.146 59.967 1.00 39.75 55 THR C C 1
ATOM 8109 O O . THR C 3 55 ? 60.463 40.863 59.552 1.00 41.86 55 THR C O 1
ATOM 8113 N N . LYS C 3 56 ? 61.470 39.745 61.227 1.00 43.48 56 LYS C N 1
ATOM 8114 C CA . LYS C 3 56 ? 60.425 40.070 62.181 1.00 41.68 56 LYS C CA 1
ATOM 8115 C C . LYS C 3 56 ? 60.842 41.006 63.296 1.00 46.72 56 LYS C C 1
ATOM 8116 O O . LYS C 3 56 ? 60.147 41.155 64.294 1.00 48.02 56 LYS C O 1
ATOM 8122 N N . LYS C 3 57 ? 62.012 41.599 63.164 1.00 49.74 57 LYS C N 1
ATOM 8123 C CA . LYS C 3 57 ? 62.372 42.591 64.147 1.00 52.22 57 LYS C CA 1
ATOM 8124 C C . LYS C 3 57 ? 63.349 43.618 63.647 1.00 52.05 57 LYS C C 1
ATOM 8125 O O . LYS C 3 57 ? 64.348 43.327 62.983 1.00 51.58 57 LYS C O 1
ATOM 8131 N N . MET C 3 58 ? 62.979 44.846 63.960 1.00 50.62 58 MET C N 1
ATOM 8132 C CA . MET C 3 58 ? 63.661 46.035 63.535 1.00 49.92 58 MET C CA 1
ATOM 8133 C C . MET C 3 58 ? 65.178 46.224 63.606 1.00 49.60 58 MET C C 1
ATOM 8134 O O . MET C 3 58 ? 65.665 47.214 63.086 1.00 54.04 58 MET C O 1
ATOM 8139 N N . GLY C 3 59 ? 65.946 45.344 64.232 1.00 52.82 59 GLY C N 1
ATOM 8140 C CA . GLY C 3 59 ? 67.383 45.589 64.236 1.00 53.87 59 GLY C CA 1
ATOM 8141 C C . GLY C 3 59 ? 68.076 44.456 63.510 1.00 56.89 59 GLY C C 1
ATOM 8142 O O . GLY C 3 59 ? 69.304 44.323 63.532 1.00 55.67 59 GLY C O 1
ATOM 8143 N N . GLU C 3 60 ? 67.277 43.657 62.816 1.00 60.29 60 GLU C N 1
ATOM 8144 C CA . GLU C 3 60 ? 67.799 42.492 62.136 1.00 62.93 60 GLU C CA 1
ATOM 8145 C C . GLU C 3 60 ? 68.755 42.661 60.957 1.00 58.54 60 GLU C C 1
ATOM 8146 O O . GLU C 3 60 ? 69.746 41.941 60.874 1.00 63.11 60 GLU C O 1
ATOM 8152 N N . LYS C 3 61 ? 68.495 43.619 60.078 1.00 53.23 61 LYS C N 1
ATOM 8153 C CA . LYS C 3 61 ? 69.375 43.909 58.936 1.00 48.05 61 LYS C CA 1
ATOM 8154 C C . LYS C 3 61 ? 68.651 44.823 57.954 1.00 44.39 61 LYS C C 1
ATOM 8155 O O . LYS C 3 61 ? 67.437 44.728 57.785 1.00 52.17 61 LYS C O 1
ATOM 8161 N N . ALA C 3 62 ? 69.391 45.721 57.318 1.00 38.52 62 ALA C N 1
ATOM 8162 C CA . ALA C 3 62 ? 68.789 46.667 56.388 1.00 42.35 62 ALA C CA 1
ATOM 8163 C C . ALA C 3 62 ? 69.159 46.352 54.948 1.00 40.86 62 ALA C C 1
ATOM 8164 O O . ALA C 3 62 ? 70.281 45.952 54.650 1.00 34.75 62 ALA C O 1
ATOM 8166 N N . TYR C 3 63 ? 68.215 46.523 54.037 1.00 43.69 63 TYR C N 1
ATOM 8167 C CA . TYR C 3 63 ? 68.525 46.255 52.638 1.00 44.57 63 TYR C CA 1
ATOM 8168 C C . TYR C 3 63 ? 68.832 47.566 51.923 1.00 46.03 63 TYR C C 1
ATOM 8169 O O . TYR C 3 63 ? 68.485 48.649 52.421 1.00 43.75 63 TYR C O 1
ATOM 8178 N N . LYS C 3 64 ? 69.506 47.467 50.779 1.00 40.14 64 LYS C N 1
ATOM 8179 C CA . LYS C 3 64 ? 69.816 48.642 49.986 1.00 38.39 64 LYS C CA 1
ATOM 8180 C C . LYS C 3 64 ? 68.671 48.722 49.009 1.00 39.85 64 LYS C C 1
ATOM 8181 O O . LYS C 3 64 ? 67.587 48.206 49.270 1.00 41.22 64 LYS C O 1
ATOM 8187 N N . LEU C 3 65 ? 68.919 49.339 47.862 1.00 40.59 65 LEU C N 1
ATOM 8188 C CA . LEU C 3 65 ? 67.883 49.448 46.848 1.00 44.38 65 LEU C CA 1
ATOM 8189 C C . LEU C 3 65 ? 67.970 48.278 45.868 1.00 41.73 65 LEU C C 1
ATOM 8190 O O . LEU C 3 65 ? 66.996 47.551 45.671 1.00 43.66 65 LEU C O 1
ATOM 8195 N N . GLU C 3 66 ? 69.143 48.122 45.264 1.00 36.81 66 GLU C N 1
ATOM 8196 C CA . GLU C 3 66 ? 69.410 47.085 44.304 1.00 46.62 66 GLU C CA 1
ATOM 8197 C C . GLU C 3 66 ? 69.173 45.739 45.004 1.00 51.32 66 GLU C C 1
ATOM 8198 O O . GLU C 3 66 ? 69.320 44.670 44.405 1.00 52.32 66 GLU C O 1
ATOM 8204 N N . GLU C 3 67 ? 68.773 45.816 46.274 1.00 49.53 67 GLU C N 1
ATOM 8205 C CA . GLU C 3 67 ? 68.489 44.646 47.107 1.00 43.77 67 GLU C CA 1
ATOM 8206 C C . GLU C 3 67 ? 67.000 44.375 47.241 1.00 41.14 67 GLU C C 1
ATOM 8207 O O . GLU C 3 67 ? 66.585 43.276 47.611 1.00 30.70 67 GLU C O 1
ATOM 8213 N N . ILE C 3 68 ? 66.198 45.392 46.954 1.00 39.68 68 ILE C N 1
ATOM 8214 C CA . ILE C 3 68 ? 64.755 45.274 47.072 1.00 32.44 68 ILE C CA 1
ATOM 8215 C C . ILE C 3 68 ? 64.152 44.951 45.707 1.00 29.21 68 ILE C C 1
ATOM 8216 O O . ILE C 3 68 ? 63.154 44.235 45.614 1.00 16.79 68 ILE C O 1
ATOM 8221 N N . LEU C 3 69 ? 64.798 45.452 44.657 1.00 27.94 69 LEU C N 1
ATOM 8222 C CA . LEU C 3 69 ? 64.373 45.207 43.295 1.00 26.85 69 LEU C CA 1
ATOM 8223 C C . LEU C 3 69 ? 64.079 43.720 43.154 1.00 32.76 69 LEU C C 1
ATOM 8224 O O . LEU C 3 69 ? 62.941 43.324 42.862 1.00 30.73 69 LEU C O 1
ATOM 8229 N N . PRO C 3 70 ? 65.083 42.867 43.400 1.00 28.88 70 PRO C N 1
ATOM 8230 C CA . PRO C 3 70 ? 64.836 41.432 43.277 1.00 24.60 70 PRO C CA 1
ATOM 8231 C C . PRO C 3 70 ? 63.765 40.977 44.259 1.00 21.54 70 PRO C C 1
ATOM 8232 O O . PRO C 3 70 ? 62.965 40.101 43.946 1.00 24.84 70 PRO C O 1
ATOM 8236 N N . ILE C 3 71 ? 63.718 41.580 45.439 1.00 16.11 71 ILE C N 1
ATOM 8237 C CA . ILE C 3 71 ? 62.693 41.164 46.381 1.00 20.44 71 ILE C CA 1
ATOM 8238 C C . ILE C 3 71 ? 61.358 41.545 45.757 1.00 28.74 71 ILE C C 1
ATOM 8239 O O . ILE C 3 71 ? 60.380 40.837 45.893 1.00 31.39 71 ILE C O 1
ATOM 8244 N N . TYR C 3 72 ? 61.335 42.654 45.030 1.00 35.91 72 TYR C N 1
ATOM 8245 C CA . TYR C 3 72 ? 60.125 43.118 44.351 1.00 34.01 72 TYR C CA 1
ATOM 8246 C C . TYR C 3 72 ? 59.810 42.217 43.171 1.00 33.29 72 TYR C C 1
ATOM 8247 O O . TYR C 3 72 ? 58.686 41.713 43.022 1.00 31.76 72 TYR C O 1
ATOM 8256 N N . GLU C 3 73 ? 60.815 42.080 42.311 1.00 36.99 73 GLU C N 1
ATOM 8257 C CA . GLU C 3 73 ? 60.679 41.268 41.128 1.00 49.02 73 GLU C CA 1
ATOM 8258 C C . GLU C 3 73 ? 60.075 39.940 41.580 1.00 54.77 73 GLU C C 1
ATOM 8259 O O . GLU C 3 73 ? 58.850 39.780 41.506 1.00 54.47 73 GLU C O 1
ATOM 8265 N N . GLU C 3 74 ? 60.903 39.009 42.067 1.00 52.89 74 GLU C N 1
ATOM 8266 C CA . GLU C 3 74 ? 60.396 37.710 42.541 1.00 51.11 74 GLU C CA 1
ATOM 8267 C C . GLU C 3 74 ? 58.991 37.706 43.163 1.00 43.72 74 GLU C C 1
ATOM 8268 O O . GLU C 3 74 ? 58.377 36.673 43.249 1.00 55.59 74 GLU C O 1
ATOM 8274 N N . MET C 3 75 ? 58.486 38.843 43.623 1.00 43.87 75 MET C N 1
ATOM 8275 C CA . MET C 3 75 ? 57.147 38.856 44.245 1.00 42.35 75 MET C CA 1
ATOM 8276 C C . MET C 3 75 ? 55.974 39.404 43.451 1.00 46.20 75 MET C C 1
ATOM 8277 O O . MET C 3 75 ? 54.815 39.202 43.823 1.00 45.89 75 MET C O 1
ATOM 8282 N N . SER C 3 76 ? 56.278 40.095 42.362 1.00 53.31 76 SER C N 1
ATOM 8283 C CA . SER C 3 76 ? 55.253 40.662 41.495 1.00 57.85 76 SER C CA 1
ATOM 8284 C C . SER C 3 76 ? 54.891 39.520 40.554 1.00 61.54 76 SER C C 1
ATOM 8285 O O . SER C 3 76 ? 54.077 39.670 39.639 1.00 61.07 76 SER C O 1
ATOM 8288 N N . SER C 3 77 ? 55.527 38.378 40.799 1.00 61.95 77 SER C N 1
ATOM 8289 C CA . SER C 3 77 ? 55.343 37.182 39.998 1.00 66.12 77 SER C CA 1
ATOM 8290 C C . SER C 3 77 ? 54.355 36.176 40.550 1.00 65.27 77 SER C C 1
ATOM 8291 O O . SER C 3 77 ? 53.623 35.559 39.777 1.00 63.44 77 SER C O 1
ATOM 8294 N N . LYS C 3 78 ? 54.354 35.963 41.865 1.00 64.90 78 LYS C N 1
ATOM 8295 C CA . LYS C 3 78 ? 53.395 35.018 42.423 1.00 60.02 78 LYS C CA 1
ATOM 8296 C C . LYS C 3 78 ? 52.061 35.581 41.957 1.00 52.51 78 LYS C C 1
ATOM 8297 O O . LYS C 3 78 ? 51.901 36.807 41.896 1.00 46.35 78 LYS C O 1
ATOM 8303 N N . ASP C 3 79 ? 51.112 34.725 41.596 1.00 43.48 79 ASP C N 1
ATOM 8304 C CA . ASP C 3 79 ? 49.845 35.273 41.161 1.00 37.18 79 ASP C CA 1
ATOM 8305 C C . ASP C 3 79 ? 48.594 34.832 41.968 1.00 32.53 79 ASP C C 1
ATOM 8306 O O . ASP C 3 79 ? 47.490 35.185 41.614 1.00 34.38 79 ASP C O 1
ATOM 8311 N N . THR C 3 80 ? 48.771 34.087 43.065 1.00 31.32 80 THR C N 1
ATOM 8312 C CA . THR C 3 80 ? 47.620 33.686 43.904 1.00 34.13 80 THR C CA 1
ATOM 8313 C C . THR C 3 80 ? 47.222 34.915 44.735 1.00 34.00 80 THR C C 1
ATOM 8314 O O . THR C 3 80 ? 46.411 34.834 45.669 1.00 34.87 80 THR C O 1
ATOM 8318 N N . GLY C 3 81 ? 47.791 36.057 44.339 1.00 35.13 81 GLY C N 1
ATOM 8319 C CA . GLY C 3 81 ? 47.547 37.340 44.984 1.00 24.21 81 GLY C CA 1
ATOM 8320 C C . GLY C 3 81 ? 46.222 37.497 45.706 1.00 25.41 81 GLY C C 1
ATOM 8321 O O . GLY C 3 81 ? 46.030 38.450 46.452 1.00 19.96 81 GLY C O 1
ATOM 8322 N N . THR C 3 82 ? 45.298 36.583 45.427 1.00 24.08 82 THR C N 1
ATOM 8323 C CA . THR C 3 82 ? 43.983 36.551 46.020 1.00 31.31 82 THR C CA 1
ATOM 8324 C C . THR C 3 82 ? 42.932 37.264 45.221 1.00 31.32 82 THR C C 1
ATOM 8325 O O . THR C 3 82 ? 42.991 38.461 45.087 1.00 31.63 82 THR C O 1
ATOM 8329 N N . ALA C 3 83 ? 41.940 36.520 44.758 1.00 34.73 83 ALA C N 1
ATOM 8330 C CA . ALA C 3 83 ? 40.870 37.088 43.971 1.00 28.71 83 ALA C CA 1
ATOM 8331 C C . ALA C 3 83 ? 39.519 37.291 44.633 1.00 30.74 83 ALA C C 1
ATOM 8332 O O . ALA C 3 83 ? 39.178 36.607 45.577 1.00 26.50 83 ALA C O 1
ATOM 8334 N N . ALA C 3 84 ? 38.752 38.249 44.103 1.00 35.23 84 ALA C N 1
ATOM 8335 C CA . ALA C 3 84 ? 37.407 38.612 44.611 1.00 29.17 84 ALA C CA 1
ATOM 8336 C C . ALA C 3 84 ? 36.507 37.390 44.712 1.00 31.45 84 ALA C C 1
ATOM 8337 O O . ALA C 3 84 ? 35.508 37.367 45.424 1.00 22.22 84 ALA C O 1
ATOM 8339 N N . ASP C 3 85 ? 36.904 36.373 43.966 1.00 44.29 85 ASP C N 1
ATOM 8340 C CA . ASP C 3 85 ? 36.205 35.104 43.852 1.00 49.74 85 ASP C CA 1
ATOM 8341 C C . ASP C 3 85 ? 36.485 34.227 45.049 1.00 50.19 85 ASP C C 1
ATOM 8342 O O . ASP C 3 85 ? 35.563 33.678 45.673 1.00 51.62 85 ASP C O 1
ATOM 8347 N N . GLU C 3 86 ? 37.762 34.134 45.392 1.00 48.67 86 GLU C N 1
ATOM 8348 C CA . GLU C 3 86 ? 38.163 33.334 46.527 1.00 37.84 86 GLU C CA 1
ATOM 8349 C C . GLU C 3 86 ? 37.648 33.913 47.831 1.00 32.42 86 GLU C C 1
ATOM 8350 O O . GLU C 3 86 ? 37.066 33.185 48.617 1.00 28.38 86 GLU C O 1
ATOM 8356 N N . PHE C 3 87 ? 37.836 35.209 48.064 1.00 27.67 87 PHE C N 1
ATOM 8357 C CA . PHE C 3 87 ? 37.324 35.783 49.298 1.00 26.58 87 PHE C CA 1
ATOM 8358 C C . PHE C 3 87 ? 35.871 35.444 49.426 1.00 27.76 87 PHE C C 1
ATOM 8359 O O . PHE C 3 87 ? 35.417 34.936 50.458 1.00 25.96 87 PHE C O 1
ATOM 8367 N N . MET C 3 88 ? 35.135 35.766 48.372 1.00 28.01 88 MET C N 1
ATOM 8368 C CA . MET C 3 88 ? 33.711 35.534 48.375 1.00 26.33 88 MET C CA 1
ATOM 8369 C C . MET C 3 88 ? 33.346 34.051 48.570 1.00 25.57 88 MET C C 1
ATOM 8370 O O . MET C 3 88 ? 32.283 33.762 49.159 1.00 13.24 88 MET C O 1
ATOM 8375 N N . GLU C 3 89 ? 34.189 33.114 48.108 1.00 22.21 89 GLU C N 1
ATOM 8376 C CA . GLU C 3 89 ? 33.877 31.688 48.327 1.00 25.34 89 GLU C CA 1
ATOM 8377 C C . GLU C 3 89 ? 34.026 31.389 49.822 1.00 22.67 89 GLU C C 1
ATOM 8378 O O . GLU C 3 89 ? 33.160 30.775 50.436 1.00 29.31 89 GLU C O 1
ATOM 8384 N N . ALA C 3 90 ? 35.127 31.876 50.394 1.00 21.72 90 ALA C N 1
ATOM 8385 C CA . ALA C 3 90 ? 35.445 31.717 51.824 1.00 16.18 90 ALA C CA 1
ATOM 8386 C C . ALA C 3 90 ? 34.359 32.256 52.754 1.00 19.04 90 ALA C C 1
ATOM 8387 O O . ALA C 3 90 ? 33.940 31.580 53.684 1.00 26.26 90 ALA C O 1
ATOM 8389 N N . PHE C 3 91 ? 33.870 33.461 52.508 1.00 26.34 91 PHE C N 1
ATOM 8390 C CA . PHE C 3 91 ? 32.832 33.961 53.393 1.00 30.36 91 PHE C CA 1
ATOM 8391 C C . PHE C 3 91 ? 31.544 33.207 53.338 1.00 33.56 91 PHE C C 1
ATOM 8392 O O . PHE C 3 91 ? 30.689 33.440 54.187 1.00 23.85 91 PHE C O 1
ATOM 8400 N N . LYS C 3 92 ? 31.333 32.364 52.337 1.00 41.26 92 LYS C N 1
ATOM 8401 C CA . LYS C 3 92 ? 30.064 31.644 52.315 1.00 48.14 92 LYS C CA 1
ATOM 8402 C C . LYS C 3 92 ? 30.175 30.633 53.446 1.00 46.13 92 LYS C C 1
ATOM 8403 O O . LYS C 3 92 ? 29.203 30.370 54.169 1.00 42.32 92 LYS C O 1
ATOM 8409 N N . THR C 3 93 ? 31.395 30.112 53.606 1.00 40.85 93 THR C N 1
ATOM 8410 C CA . THR C 3 93 ? 31.718 29.145 54.639 1.00 43.72 93 THR C CA 1
ATOM 8411 C C . THR C 3 93 ? 31.443 29.761 56.014 1.00 48.90 93 THR C C 1
ATOM 8412 O O . THR C 3 93 ? 31.841 29.190 57.036 1.00 58.49 93 THR C O 1
ATOM 8416 N N . PHE C 3 94 ? 30.838 30.946 56.046 1.00 51.10 94 PHE C N 1
ATOM 8417 C CA . PHE C 3 94 ? 30.496 31.581 57.315 1.00 43.72 94 PHE C CA 1
ATOM 8418 C C . PHE C 3 94 ? 29.108 32.150 57.140 1.00 47.60 94 PHE C C 1
ATOM 8419 O O . PHE C 3 94 ? 28.454 32.519 58.118 1.00 48.50 94 PHE C O 1
ATOM 8427 N N . ASP C 3 95 ? 28.650 32.227 55.896 1.00 48.30 95 ASP C N 1
ATOM 8428 C CA . ASP C 3 95 ? 27.317 32.734 55.675 1.00 53.55 95 ASP C CA 1
ATOM 8429 C C . ASP C 3 95 ? 26.370 31.653 56.146 1.00 52.67 95 ASP C C 1
ATOM 8430 O O . ASP C 3 95 ? 26.097 30.701 55.423 1.00 56.09 95 ASP C O 1
ATOM 8435 N N . ARG C 3 96 ? 25.878 31.787 57.367 1.00 53.23 96 ARG C N 1
ATOM 8436 C CA . ARG C 3 96 ? 24.995 30.769 57.895 1.00 62.05 96 ARG C CA 1
ATOM 8437 C C . ARG C 3 96 ? 23.838 30.402 56.984 1.00 64.13 96 ARG C C 1
ATOM 8438 O O . ARG C 3 96 ? 23.664 29.230 56.653 1.00 64.64 96 ARG C O 1
ATOM 8446 N N . GLU C 3 97 ? 23.060 31.393 56.564 1.00 66.59 97 GLU C N 1
ATOM 8447 C CA . GLU C 3 97 ? 21.925 31.140 55.689 1.00 69.55 97 GLU C CA 1
ATOM 8448 C C . GLU C 3 97 ? 22.367 31.147 54.229 1.00 64.48 97 GLU C C 1
ATOM 8449 O O . GLU C 3 97 ? 22.850 30.139 53.719 1.00 63.19 97 GLU C O 1
ATOM 8455 N N . GLY C 3 98 ? 22.212 32.293 53.581 1.00 60.80 98 GLY C N 1
ATOM 8456 C CA . GLY C 3 98 ? 22.616 32.455 52.197 1.00 57.43 98 GLY C CA 1
ATOM 8457 C C . GLY C 3 98 ? 22.388 33.891 51.774 1.00 55.54 98 GLY C C 1
ATOM 8458 O O . GLY C 3 98 ? 22.857 34.332 50.726 1.00 50.21 98 GLY C O 1
ATOM 8459 N N . GLN C 3 99 ? 21.703 34.632 52.638 1.00 53.12 99 GLN C N 1
ATOM 8460 C CA . GLN C 3 99 ? 21.359 36.022 52.389 1.00 60.88 99 GLN C CA 1
ATOM 8461 C C . GLN C 3 99 ? 22.508 37.025 52.341 1.00 59.83 99 GLN C C 1
ATOM 8462 O O . GLN C 3 99 ? 22.278 38.230 52.297 1.00 58.50 99 GLN C O 1
ATOM 8468 N N . GLY C 3 100 ? 23.739 36.534 52.334 1.00 57.84 100 GLY C N 1
ATOM 8469 C CA . GLY C 3 100 ? 24.879 37.431 52.263 1.00 53.19 100 GLY C CA 1
ATOM 8470 C C . GLY C 3 100 ? 25.283 38.166 53.528 1.00 51.35 100 GLY C C 1
ATOM 8471 O O . GLY C 3 100 ? 26.354 38.766 53.589 1.00 46.19 100 GLY C O 1
ATOM 8472 N N . LEU C 3 101 ? 24.430 38.116 54.542 1.00 50.72 101 LEU C N 1
ATOM 8473 C CA . LEU C 3 101 ? 24.698 38.786 55.810 1.00 50.18 101 LEU C CA 1
ATOM 8474 C C . LEU C 3 101 ? 25.623 37.933 56.674 1.00 50.03 101 LEU C C 1
ATOM 8475 O O . LEU C 3 101 ? 25.772 36.747 56.431 1.00 52.65 101 LEU C O 1
ATOM 8480 N N . ILE C 3 102 ? 26.274 38.548 57.657 1.00 50.16 102 ILE C N 1
ATOM 8481 C CA . ILE C 3 102 ? 27.131 37.815 58.586 1.00 49.35 102 ILE C CA 1
ATOM 8482 C C . ILE C 3 102 ? 27.442 38.502 59.896 1.00 50.53 102 ILE C C 1
ATOM 8483 O O . ILE C 3 102 ? 28.224 39.451 59.954 1.00 51.16 102 ILE C O 1
ATOM 8488 N N . SER C 3 103 ? 26.840 37.955 60.942 1.00 52.45 103 SER C N 1
ATOM 8489 C CA . SER C 3 103 ? 27.022 38.380 62.316 1.00 53.28 103 SER C CA 1
ATOM 8490 C C . SER C 3 103 ? 28.299 39.237 62.491 1.00 58.92 103 SER C C 1
ATOM 8491 O O . SER C 3 103 ? 29.406 38.825 62.088 1.00 60.62 103 SER C O 1
ATOM 8494 N N . SER C 3 104 ? 28.121 40.430 63.074 1.00 60.93 104 SER C N 1
ATOM 8495 C CA . SER C 3 104 ? 29.199 41.402 63.312 1.00 60.57 104 SER C CA 1
ATOM 8496 C C . SER C 3 104 ? 30.381 40.887 64.127 1.00 58.18 104 SER C C 1
ATOM 8497 O O . SER C 3 104 ? 31.541 41.152 63.789 1.00 52.81 104 SER C O 1
ATOM 8500 N N . ALA C 3 105 ? 30.084 40.182 65.215 1.00 55.79 105 ALA C N 1
ATOM 8501 C CA . ALA C 3 105 ? 31.134 39.616 66.044 1.00 52.81 105 ALA C CA 1
ATOM 8502 C C . ALA C 3 105 ? 31.923 38.725 65.089 1.00 53.45 105 ALA C C 1
ATOM 8503 O O . ALA C 3 105 ? 33.004 39.100 64.639 1.00 53.42 105 ALA C O 1
ATOM 8505 N N . GLU C 3 106 ? 31.354 37.569 64.762 1.00 52.71 106 GLU C N 1
ATOM 8506 C CA . GLU C 3 106 ? 31.967 36.602 63.863 1.00 51.83 106 GLU C CA 1
ATOM 8507 C C . GLU C 3 106 ? 32.909 37.106 62.794 1.00 51.96 106 GLU C C 1
ATOM 8508 O O . GLU C 3 106 ? 33.973 36.510 62.591 1.00 48.37 106 GLU C O 1
ATOM 8514 N N . ILE C 3 107 ? 32.528 38.156 62.071 1.00 49.97 107 ILE C N 1
ATOM 8515 C CA . ILE C 3 107 ? 33.458 38.639 61.079 1.00 54.66 107 ILE C CA 1
ATOM 8516 C C . ILE C 3 107 ? 34.590 39.208 61.924 1.00 61.78 107 ILE C C 1
ATOM 8517 O O . ILE C 3 107 ? 35.763 38.947 61.643 1.00 63.54 107 ILE C O 1
ATOM 8522 N N . ARG C 3 108 ? 34.261 39.936 62.992 1.00 64.09 108 ARG C N 1
ATOM 8523 C CA . ARG C 3 108 ? 35.348 40.462 63.801 1.00 63.00 108 ARG C CA 1
ATOM 8524 C C . ARG C 3 108 ? 36.211 39.368 64.428 1.00 64.02 108 ARG C C 1
ATOM 8525 O O . ARG C 3 108 ? 37.396 39.594 64.673 1.00 71.30 108 ARG C O 1
ATOM 8533 N N . ASN C 3 109 ? 35.664 38.176 64.660 1.00 59.19 109 ASN C N 1
ATOM 8534 C CA . ASN C 3 109 ? 36.521 37.120 65.191 1.00 50.95 109 ASN C CA 1
ATOM 8535 C C . ASN C 3 109 ? 37.355 36.501 64.065 1.00 39.76 109 ASN C C 1
ATOM 8536 O O . ASN C 3 109 ? 38.559 36.370 64.218 1.00 41.95 109 ASN C O 1
ATOM 8541 N N . VAL C 3 110 ? 36.753 36.134 62.933 1.00 27.71 110 VAL C N 1
ATOM 8542 C CA . VAL C 3 110 ? 37.560 35.530 61.868 1.00 23.89 110 VAL C CA 1
ATOM 8543 C C . VAL C 3 110 ? 38.846 36.308 61.699 1.00 26.36 110 VAL C C 1
ATOM 8544 O O . VAL C 3 110 ? 39.945 35.753 61.693 1.00 24.66 110 VAL C O 1
ATOM 8548 N N . LEU C 3 111 ? 38.664 37.611 61.529 1.00 32.22 111 LEU C N 1
ATOM 8549 C CA . LEU C 3 111 ? 39.726 38.577 61.316 1.00 28.43 111 LEU C CA 1
ATOM 8550 C C . LEU C 3 111 ? 40.715 38.698 62.459 1.00 27.52 111 LEU C C 1
ATOM 8551 O O . LEU C 3 111 ? 41.903 38.981 62.232 1.00 22.40 111 LEU C O 1
ATOM 8556 N N . LYS C 3 112 ? 40.217 38.506 63.680 1.00 35.15 112 LYS C N 1
ATOM 8557 C CA . LYS C 3 112 ? 41.051 38.597 64.867 1.00 41.49 112 LYS C CA 1
ATOM 8558 C C . LYS C 3 112 ? 41.600 37.255 65.330 1.00 44.50 112 LYS C C 1
ATOM 8559 O O . LYS C 3 112 ? 42.772 37.150 65.673 1.00 47.57 112 LYS C O 1
ATOM 8565 N N . MET C 3 113 ? 40.766 36.221 65.341 1.00 48.29 113 MET C N 1
ATOM 8566 C CA . MET C 3 113 ? 41.263 34.909 65.745 1.00 52.12 113 MET C CA 1
ATOM 8567 C C . MET C 3 113 ? 42.037 34.130 64.625 1.00 50.46 113 MET C C 1
ATOM 8568 O O . MET C 3 113 ? 43.224 33.903 64.795 1.00 57.89 113 MET C O 1
ATOM 8573 N N . LEU C 3 114 ? 41.424 33.801 63.475 1.00 44.48 114 LEU C N 1
ATOM 8574 C CA . LEU C 3 114 ? 42.082 33.016 62.373 1.00 36.21 114 LEU C CA 1
ATOM 8575 C C . LEU C 3 114 ? 43.006 33.572 61.263 1.00 29.41 114 LEU C C 1
ATOM 8576 O O . LEU C 3 114 ? 43.122 34.756 61.053 1.00 27.71 114 LEU C O 1
ATOM 8581 N N . GLY C 3 115 ? 43.582 32.646 60.498 1.00 29.92 115 GLY C N 1
ATOM 8582 C CA . GLY C 3 115 ? 44.495 32.987 59.424 1.00 32.57 115 GLY C CA 1
ATOM 8583 C C . GLY C 3 115 ? 45.623 33.800 59.991 1.00 38.24 115 GLY C C 1
ATOM 8584 O O . GLY C 3 115 ? 45.999 33.581 61.132 1.00 40.00 115 GLY C O 1
ATOM 8585 N N . GLU C 3 116 ? 46.150 34.748 59.221 1.00 45.64 116 GLU C N 1
ATOM 8586 C CA . GLU C 3 116 ? 47.231 35.602 59.728 1.00 46.67 116 GLU C CA 1
ATOM 8587 C C . GLU C 3 116 ? 46.617 36.764 60.521 1.00 49.35 116 GLU C C 1
ATOM 8588 O O . GLU C 3 116 ? 46.555 37.903 60.036 1.00 51.65 116 GLU C O 1
ATOM 8594 N N . ARG C 3 117 ? 46.172 36.443 61.735 1.00 46.80 117 ARG C N 1
ATOM 8595 C CA . ARG C 3 117 ? 45.501 37.346 62.668 1.00 46.60 117 ARG C CA 1
ATOM 8596 C C . ARG C 3 117 ? 45.814 38.852 62.696 1.00 44.72 117 ARG C C 1
ATOM 8597 O O . ARG C 3 117 ? 46.968 39.276 62.567 1.00 49.16 117 ARG C O 1
ATOM 8605 N N . ILE C 3 118 ? 44.755 39.629 62.954 1.00 39.40 118 ILE C N 1
ATOM 8606 C CA . ILE C 3 118 ? 44.769 41.103 62.995 1.00 43.72 118 ILE C CA 1
ATOM 8607 C C . ILE C 3 118 ? 44.328 41.775 64.340 1.00 47.72 118 ILE C C 1
ATOM 8608 O O . ILE C 3 118 ? 43.270 41.450 64.907 1.00 53.58 118 ILE C O 1
ATOM 8613 N N . THR C 3 119 ? 45.157 42.711 64.811 1.00 43.10 119 THR C N 1
ATOM 8614 C CA . THR C 3 119 ? 44.980 43.528 66.028 1.00 35.41 119 THR C CA 1
ATOM 8615 C C . THR C 3 119 ? 43.579 44.177 66.223 1.00 32.75 119 THR C C 1
ATOM 8616 O O . THR C 3 119 ? 43.039 44.689 65.259 1.00 33.17 119 THR C O 1
ATOM 8620 N N . GLU C 3 120 ? 43.012 44.216 67.441 1.00 34.85 120 GLU C N 1
ATOM 8621 C CA . GLU C 3 120 ? 41.676 44.848 67.624 1.00 32.05 120 GLU C CA 1
ATOM 8622 C C . GLU C 3 120 ? 41.691 46.249 66.997 1.00 31.43 120 GLU C C 1
ATOM 8623 O O . GLU C 3 120 ? 40.652 46.883 66.830 1.00 23.25 120 GLU C O 1
ATOM 8629 N N . ASP C 3 121 ? 42.887 46.716 66.646 1.00 33.27 121 ASP C N 1
ATOM 8630 C CA . ASP C 3 121 ? 43.090 48.019 66.013 1.00 39.25 121 ASP C CA 1
ATOM 8631 C C . ASP C 3 121 ? 42.760 47.902 64.531 1.00 39.54 121 ASP C C 1
ATOM 8632 O O . ASP C 3 121 ? 41.670 48.275 64.094 1.00 44.04 121 ASP C O 1
ATOM 8637 N N . GLN C 3 122 ? 43.720 47.392 63.767 1.00 36.11 122 GLN C N 1
ATOM 8638 C CA . GLN C 3 122 ? 43.546 47.223 62.335 1.00 33.13 122 GLN C CA 1
ATOM 8639 C C . GLN C 3 122 ? 42.160 46.718 62.067 1.00 36.83 122 GLN C C 1
ATOM 8640 O O . GLN C 3 122 ? 41.498 47.126 61.115 1.00 44.72 122 GLN C O 1
ATOM 8646 N N . CYS C 3 123 ? 41.720 45.830 62.939 1.00 35.99 123 CYS C N 1
ATOM 8647 C CA . CYS C 3 123 ? 40.407 45.265 62.805 1.00 40.65 123 CYS C CA 1
ATOM 8648 C C . CYS C 3 123 ? 39.297 46.320 62.922 1.00 39.59 123 CYS C C 1
ATOM 8649 O O . CYS C 3 123 ? 38.322 46.249 62.197 1.00 32.15 123 CYS C O 1
ATOM 8652 N N . ASN C 3 124 ? 39.435 47.296 63.820 1.00 43.88 124 ASN C N 1
ATOM 8653 C CA . ASN C 3 124 ? 38.423 48.363 63.975 1.00 39.34 124 ASN C CA 1
ATOM 8654 C C . ASN C 3 124 ? 38.694 49.534 63.049 1.00 34.99 124 ASN C C 1
ATOM 8655 O O . ASN C 3 124 ? 37.802 50.278 62.669 1.00 37.83 124 ASN C O 1
ATOM 8660 N N . ASP C 3 125 ? 39.956 49.737 62.735 1.00 34.55 125 ASP C N 1
ATOM 8661 C CA . ASP C 3 125 ? 40.289 50.833 61.864 1.00 39.09 125 ASP C CA 1
ATOM 8662 C C . ASP C 3 125 ? 39.571 50.635 60.578 1.00 36.88 125 ASP C C 1
ATOM 8663 O O . ASP C 3 125 ? 38.706 51.450 60.201 1.00 32.67 125 ASP C O 1
ATOM 8668 N N . ILE C 3 126 ? 39.915 49.532 59.919 1.00 31.44 126 ILE C N 1
ATOM 8669 C CA . ILE C 3 126 ? 39.322 49.231 58.635 1.00 24.29 126 ILE C CA 1
ATOM 8670 C C . ILE C 3 126 ? 37.815 49.163 58.564 1.00 23.85 126 ILE C C 1
ATOM 8671 O O . ILE C 3 126 ? 37.238 49.449 57.529 1.00 15.08 126 ILE C O 1
ATOM 8676 N N . PHE C 3 127 ? 37.171 48.747 59.638 1.00 25.90 127 PHE C N 1
ATOM 8677 C CA . PHE C 3 127 ? 35.738 48.713 59.577 1.00 33.78 127 PHE C CA 1
ATOM 8678 C C . PHE C 3 127 ? 35.303 50.136 59.566 1.00 42.37 127 PHE C C 1
ATOM 8679 O O . PHE C 3 127 ? 34.177 50.443 59.175 1.00 48.96 127 PHE C O 1
ATOM 8687 N N . THR C 3 128 ? 36.210 51.024 59.947 1.00 42.03 128 THR C N 1
ATOM 8688 C CA . THR C 3 128 ? 35.842 52.416 60.005 1.00 43.10 128 THR C CA 1
ATOM 8689 C C . THR C 3 128 ? 36.129 53.199 58.732 1.00 44.01 128 THR C C 1
ATOM 8690 O O . THR C 3 128 ? 35.299 54.004 58.281 1.00 44.16 128 THR C O 1
ATOM 8694 N N . PHE C 3 129 ? 37.305 52.984 58.155 1.00 40.94 129 PHE C N 1
ATOM 8695 C CA . PHE C 3 129 ? 37.649 53.689 56.927 1.00 39.69 129 PHE C CA 1
ATOM 8696 C C . PHE C 3 129 ? 36.963 53.036 55.762 1.00 36.31 129 PHE C C 1
ATOM 8697 O O . PHE C 3 129 ? 37.335 53.266 54.622 1.00 39.78 129 PHE C O 1
ATOM 8705 N N . CYS C 3 130 ? 35.996 52.176 56.041 1.00 33.59 130 CYS C N 1
ATOM 8706 C CA . CYS C 3 130 ? 35.268 51.534 54.962 1.00 28.93 130 CYS C CA 1
ATOM 8707 C C . CYS C 3 130 ? 33.776 51.667 55.261 1.00 20.50 130 CYS C C 1
ATOM 8708 O O . CYS C 3 130 ? 32.949 51.180 54.531 1.00 31.63 130 CYS C O 1
ATOM 8711 N N . ASP C 3 131 ? 33.461 52.397 56.321 1.00 24.20 131 ASP C N 1
ATOM 8712 C CA . ASP C 3 131 ? 32.093 52.582 56.792 1.00 36.88 131 ASP C CA 1
ATOM 8713 C C . ASP C 3 131 ? 31.371 51.290 56.565 1.00 39.89 131 ASP C C 1
ATOM 8714 O O . ASP C 3 131 ? 30.694 51.103 55.556 1.00 48.88 131 ASP C O 1
ATOM 8719 N N . ILE C 3 132 ? 31.545 50.365 57.483 1.00 42.34 132 ILE C N 1
ATOM 8720 C CA . ILE C 3 132 ? 30.858 49.116 57.315 1.00 41.37 132 ILE C CA 1
ATOM 8721 C C . ILE C 3 132 ? 29.922 49.085 58.479 1.00 36.19 132 ILE C C 1
ATOM 8722 O O . ILE C 3 132 ? 30.343 48.999 59.627 1.00 42.23 132 ILE C O 1
ATOM 8727 N N . ARG C 3 133 ? 28.640 49.231 58.187 1.00 32.19 133 ARG C N 1
ATOM 8728 C CA . ARG C 3 133 ? 27.683 49.267 59.263 1.00 41.11 133 ARG C CA 1
ATOM 8729 C C . ARG C 3 133 ? 26.988 47.966 59.500 1.00 40.50 133 ARG C C 1
ATOM 8730 O O . ARG C 3 133 ? 26.960 47.076 58.662 1.00 48.69 133 ARG C O 1
ATOM 8738 N N . GLU C 3 134 ? 26.455 47.856 60.697 1.00 42.08 134 GLU C N 1
ATOM 8739 C CA . GLU C 3 134 ? 25.722 46.670 61.026 1.00 46.73 134 GLU C CA 1
ATOM 8740 C C . GLU C 3 134 ? 24.389 46.924 60.362 1.00 54.06 134 GLU C C 1
ATOM 8741 O O . GLU C 3 134 ? 24.321 47.592 59.342 1.00 61.11 134 GLU C O 1
ATOM 8747 N N . ASP C 3 135 ? 23.343 46.364 60.938 1.00 56.50 135 ASP C N 1
ATOM 8748 C CA . ASP C 3 135 ? 21.985 46.529 60.460 1.00 55.41 135 ASP C CA 1
ATOM 8749 C C . ASP C 3 135 ? 21.218 46.065 61.677 1.00 55.03 135 ASP C C 1
ATOM 8750 O O . ASP C 3 135 ? 21.792 45.416 62.527 1.00 65.68 135 ASP C O 1
ATOM 8755 N N . ILE C 3 136 ? 19.946 46.409 61.794 1.00 58.20 136 ILE C N 1
ATOM 8756 C CA . ILE C 3 136 ? 19.181 46.012 62.976 1.00 67.29 136 ILE C CA 1
ATOM 8757 C C . ILE C 3 136 ? 19.678 44.736 63.664 1.00 68.44 136 ILE C C 1
ATOM 8758 O O . ILE C 3 136 ? 20.110 44.770 64.821 1.00 64.39 136 ILE C O 1
ATOM 8763 N N . ASP C 3 137 ? 19.628 43.620 62.936 1.00 69.19 137 ASP C N 1
ATOM 8764 C CA . ASP C 3 137 ? 20.054 42.316 63.447 1.00 63.99 137 ASP C CA 1
ATOM 8765 C C . ASP C 3 137 ? 21.581 42.243 63.684 1.00 59.88 137 ASP C C 1
ATOM 8766 O O . ASP C 3 137 ? 22.121 41.191 63.967 1.00 58.21 137 ASP C O 1
ATOM 8771 N N . GLY C 3 138 ? 22.259 43.377 63.561 1.00 58.17 138 GLY C N 1
ATOM 8772 C CA . GLY C 3 138 ? 23.697 43.448 63.769 1.00 58.48 138 GLY C CA 1
ATOM 8773 C C . GLY C 3 138 ? 24.559 42.530 62.923 1.00 56.75 138 GLY C C 1
ATOM 8774 O O . GLY C 3 138 ? 25.380 41.776 63.446 1.00 68.80 138 GLY C O 1
ATOM 8775 N N . ASN C 3 139 ? 24.381 42.586 61.610 1.00 52.05 139 ASN C N 1
ATOM 8776 C CA . ASN C 3 139 ? 25.181 41.746 60.725 1.00 50.87 139 ASN C CA 1
ATOM 8777 C C . ASN C 3 139 ? 25.806 42.587 59.643 1.00 47.64 139 ASN C C 1
ATOM 8778 O O . ASN C 3 139 ? 25.452 43.746 59.446 1.00 57.50 139 ASN C O 1
ATOM 8783 N N . ILE C 3 140 ? 26.723 41.984 58.914 1.00 40.23 140 ILE C N 1
ATOM 8784 C CA . ILE C 3 140 ? 27.402 42.733 57.896 1.00 38.01 140 ILE C CA 1
ATOM 8785 C C . ILE C 3 140 ? 27.405 42.085 56.552 1.00 36.90 140 ILE C C 1
ATOM 8786 O O . ILE C 3 140 ? 27.544 40.872 56.434 1.00 44.73 140 ILE C O 1
ATOM 8791 N N . LYS C 3 141 ? 27.301 42.922 55.531 1.00 33.65 141 LYS C N 1
ATOM 8792 C CA . LYS C 3 141 ? 27.353 42.443 54.173 1.00 24.61 141 LYS C CA 1
ATOM 8793 C C . LYS C 3 141 ? 28.843 42.217 53.892 1.00 22.13 141 LYS C C 1
ATOM 8794 O O . LYS C 3 141 ? 29.628 43.170 53.843 1.00 21.04 141 LYS C O 1
ATOM 8800 N N . TYR C 3 142 ? 29.242 40.967 53.696 1.00 15.14 142 TYR C N 1
ATOM 8801 C CA . TYR C 3 142 ? 30.638 40.730 53.414 1.00 14.94 142 TYR C CA 1
ATOM 8802 C C . TYR C 3 142 ? 31.076 41.237 52.049 1.00 18.32 142 TYR C C 1
ATOM 8803 O O . TYR C 3 142 ? 32.283 41.434 51.827 1.00 11.73 142 TYR C O 1
ATOM 8812 N N . GLU C 3 143 ? 30.119 41.461 51.144 1.00 25.92 143 GLU C N 1
ATOM 8813 C CA . GLU C 3 143 ? 30.459 41.970 49.820 1.00 38.01 143 GLU C CA 1
ATOM 8814 C C . GLU C 3 143 ? 30.778 43.480 49.932 1.00 40.29 143 GLU C C 1
ATOM 8815 O O . GLU C 3 143 ? 31.729 43.950 49.297 1.00 40.25 143 GLU C O 1
ATOM 8821 N N . ASP C 3 144 ? 30.001 44.216 50.745 1.00 43.50 144 ASP C N 1
ATOM 8822 C CA . ASP C 3 144 ? 30.213 45.652 50.990 1.00 43.57 144 ASP C CA 1
ATOM 8823 C C . ASP C 3 144 ? 31.664 45.725 51.487 1.00 40.15 144 ASP C C 1
ATOM 8824 O O . ASP C 3 144 ? 32.486 46.476 50.934 1.00 34.63 144 ASP C O 1
ATOM 8829 N N . LEU C 3 145 ? 32.006 44.931 52.498 1.00 27.01 145 LEU C N 1
ATOM 8830 C CA . LEU C 3 145 ? 33.367 44.989 52.978 1.00 29.19 145 LEU C CA 1
ATOM 8831 C C . LEU C 3 145 ? 34.417 44.606 51.947 1.00 26.51 145 LEU C C 1
ATOM 8832 O O . LEU C 3 145 ? 35.434 45.255 51.840 1.00 31.25 145 LEU C O 1
ATOM 8837 N N . MET C 3 146 ? 34.182 43.555 51.183 1.00 23.51 146 MET C N 1
ATOM 8838 C CA . MET C 3 146 ? 35.175 43.135 50.218 1.00 23.75 146 MET C CA 1
ATOM 8839 C C . MET C 3 146 ? 35.471 44.128 49.107 1.00 25.02 146 MET C C 1
ATOM 8840 O O . MET C 3 146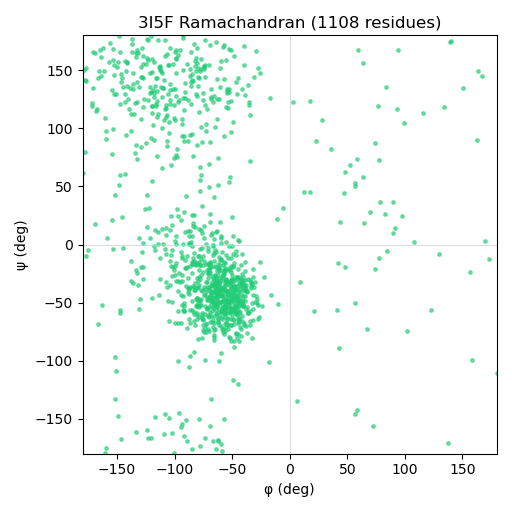 ? 36.645 44.287 48.718 1.00 22.45 146 MET C O 1
ATOM 8845 N N . LYS C 3 147 ? 34.417 44.738 48.557 1.00 22.87 147 LYS C N 1
ATOM 8846 C CA . LYS C 3 147 ? 34.571 45.713 47.481 1.00 22.62 147 LYS C CA 1
ATOM 8847 C C . LYS C 3 147 ? 35.453 46.844 47.996 1.00 26.55 147 LYS C C 1
ATOM 8848 O O . LYS C 3 147 ? 36.523 47.146 47.415 1.00 17.33 147 LYS C O 1
ATOM 8854 N N . LYS C 3 148 ? 35.000 47.462 49.092 1.00 27.59 148 LYS C N 1
ATOM 8855 C CA . LYS C 3 148 ? 35.746 48.553 49.675 1.00 28.96 148 LYS C CA 1
ATOM 8856 C C . LYS C 3 148 ? 37.153 48.091 49.989 1.00 25.05 148 LYS C C 1
ATOM 8857 O O . LYS C 3 148 ? 38.102 48.606 49.403 1.00 24.23 148 LYS C O 1
ATOM 8863 N N . VAL C 3 149 ? 37.312 47.108 50.868 1.00 18.41 149 VAL C N 1
ATOM 8864 C CA . VAL C 3 149 ? 38.662 46.708 51.158 1.00 11.73 149 VAL C CA 1
ATOM 8865 C C . VAL C 3 149 ? 39.505 46.668 49.902 1.00 12.97 149 VAL C C 1
ATOM 8866 O O . VAL C 3 149 ? 40.539 47.321 49.850 1.00 11.73 149 VAL C O 1
ATOM 8870 N N . MET C 3 150 ? 39.084 45.965 48.861 1.00 19.25 150 MET C N 1
ATOM 8871 C CA . MET C 3 150 ? 39.958 45.942 47.688 1.00 20.53 150 MET C CA 1
ATOM 8872 C C . MET C 3 150 ? 39.976 47.222 46.826 1.00 19.00 150 MET C C 1
ATOM 8873 O O . MET C 3 150 ? 40.834 47.355 45.953 1.00 21.86 150 MET C O 1
ATOM 8878 N N . ALA C 3 151 ? 39.072 48.174 47.068 1.00 15.78 151 ALA C N 1
ATOM 8879 C CA . ALA C 3 151 ? 39.026 49.425 46.283 1.00 17.64 151 ALA C CA 1
ATOM 8880 C C . ALA C 3 151 ? 40.320 50.163 46.476 1.00 20.07 151 ALA C C 1
ATOM 8881 O O . ALA C 3 151 ? 41.109 50.442 45.549 1.00 26.40 151 ALA C O 1
ATOM 8883 N N . GLY C 3 152 ? 40.494 50.474 47.744 1.00 27.59 152 GLY C N 1
ATOM 8884 C CA . GLY C 3 152 ? 41.630 51.215 48.198 1.00 29.68 152 GLY C CA 1
ATOM 8885 C C . GLY C 3 152 ? 41.005 52.176 49.184 1.00 29.34 152 GLY C C 1
ATOM 8886 O O . GLY C 3 152 ? 39.805 52.093 49.497 1.00 25.79 152 GLY C O 1
ATOM 8887 N N . PRO C 3 153 ? 41.794 53.136 49.649 1.00 34.47 153 PRO C N 1
ATOM 8888 C CA . PRO C 3 153 ? 41.393 54.150 50.607 1.00 33.59 153 PRO C CA 1
ATOM 8889 C C . PRO C 3 153 ? 41.156 55.463 49.878 1.00 29.61 153 PRO C C 1
ATOM 8890 O O . PRO C 3 153 ? 40.500 56.378 50.381 1.00 21.07 153 PRO C O 1
ATOM 8894 N N . PHE C 3 154 ? 41.709 55.517 48.676 1.00 33.62 154 PHE C N 1
ATOM 8895 C CA . PHE C 3 154 ? 41.642 56.658 47.793 1.00 41.00 154 PHE C CA 1
ATOM 8896 C C . PHE C 3 154 ? 41.269 56.034 46.432 1.00 45.74 154 PHE C C 1
ATOM 8897 O O . PHE C 3 154 ? 42.144 55.714 45.622 1.00 43.45 154 PHE C O 1
ATOM 8905 N N . PRO C 3 155 ? 39.956 55.834 46.197 1.00 45.30 155 PRO C N 1
ATOM 8906 C CA . PRO C 3 155 ? 39.220 55.264 45.055 1.00 54.09 155 PRO C CA 1
ATOM 8907 C C . PRO C 3 155 ? 39.109 56.067 43.763 1.00 64.58 155 PRO C C 1
ATOM 8908 O O . PRO C 3 155 ? 39.759 55.714 42.753 1.00 66.49 155 PRO C O 1
ATOM 8912 N N . ASP C 3 156 ? 38.249 57.091 43.752 1.00 72.99 156 ASP C N 1
ATOM 8913 C CA . ASP C 3 156 ? 38.074 57.934 42.555 1.00 83.06 156 ASP C CA 1
ATOM 8914 C C . ASP C 3 156 ? 39.441 58.671 42.496 1.00 89.31 156 ASP C C 1
ATOM 8915 O O . ASP C 3 156 ? 40.440 57.971 42.641 1.00 95.85 156 ASP C O 1
ATOM 8920 N N . LYS C 3 157 ? 39.618 59.981 42.316 1.00 92.83 157 LYS C N 1
ATOM 8921 C CA . LYS C 3 157 ? 41.046 60.335 42.356 1.00 97.64 157 LYS C CA 1
ATOM 8922 C C . LYS C 3 157 ? 41.652 60.892 43.632 1.00 99.36 157 LYS C C 1
ATOM 8923 O O . LYS C 3 157 ? 42.831 60.647 43.906 1.00 101.93 157 LYS C O 1
ATOM 8929 N N . SER C 3 158 ? 40.874 61.619 44.421 1.00 101.15 158 SER C N 1
ATOM 8930 C CA . SER C 3 158 ? 41.389 62.150 45.683 1.00 101.87 158 SER C CA 1
ATOM 8931 C C . SER C 3 158 ? 40.955 61.136 46.741 1.00 105.65 158 SER C C 1
ATOM 8932 O O . SER C 3 158 ? 40.938 59.933 46.464 1.00 104.63 158 SER C O 1
ATOM 8935 N N . ASP C 3 159 ? 40.620 61.595 47.948 1.00 110.70 159 ASP C N 1
ATOM 8936 C CA . ASP C 3 159 ? 40.163 60.657 48.971 1.00 114.17 159 ASP C CA 1
ATOM 8937 C C . ASP C 3 159 ? 38.646 60.693 49.171 1.00 115.70 159 ASP C C 1
ATOM 8938 O O . ASP C 3 159 ? 37.970 61.375 48.374 1.00 119.30 159 ASP C O 1
#

Sequence (1114 aa):
MTMDFSDPDMEFLCLTRQKLMEATSIPFDGKKNCWVPDPDFGFVGAEIQSTKGDEVTVKTDKTQETRVVKKDDIGQRNPPKFEMNMDMANLTFLNEASILHNLRSRYESGFIYTYSGLFCIAINPYRRLPIYTQGLVDKYRGKRRAEMPPHLFSIADNAYQYMLQDRENQSMLITGESGAGKTENTKKVIQYFALVAASLAEKKGTLEDQIVQCNPVLEAYGNAKTTRNNNSSRFGKFIRIHFGTQGKIAGADIETYLLEKSRVTYQQSAERNYHIFYQLLSPAFPENIEKILAVPDPGLYGFINQGTLTVDGIDDEEEMGLTDTAFDVLGFTDEEKLSMYKCTGCILHLGEMKWKQRGEQAEADGTAEAEKVAFLLGVNAGDLLKCLLKPKIKVGTEYVTQGRNKDQVTNSIAALAKSLYDRMFNWLVRRVNQTLDTKAKRQFFIGVLDIAGFEIFDFNSFEQLCINYTNERLQQFFNHHMFVLEQEEYKKEGIVWEFIDFGLDLQACIELIEKPMGILSILEEECMFPKASDTSFKNKLYDNHLGKNPMFGKPKPPKAGCAEAHFCLHHYAGSVSYSIAGWLDKNKDPINENVVELLQNSKEPIVKMLFTPAFQTISSVHKESLNKLMKNLYSTHPHFVRCIIPNELKTPGLIDAALVLHQLRCNGVLEGIRICRKGFPNRIIYSEFKQRYSILAPNAVPSGFADGKVVTDKALSALQLDPNEYRLGNTKVFFKAGVLGMLEDMRDERLSKIISMFQAHIRGYLMRKAYKKLQDQRIGLTLIQRNVRKWLVLRNWEWWRLFNKVKPLLRVKLSQRQMQELKEAFTMIDQDRDGFIGMEDLKDMFSSLGRVPPDDELNAMLKECPGQLNFTAFLTLFGEKVSGTDPEDALRNAFSMFDEDGQGFIPEDYLKDLLENMGDNFSKEEIKNVWKDAPLKNKQFNYNKMVDIKGKAEDSQLTKDEIEEVREVFDLFDFWDGRDGDVDAAKVGDLLRCLGMNPTEAQVHQHGGTKKMGEKAYKLEEILPIYEEMSSKDTGTAADEFMEAFKTFDREGQGLISSAEIRNVLKMLGERITEDQCNDIFTFCDIREDIDGNIKYEDLMKKVMAGPFPDKSD

Secondary structure (DSSP, 8-state):
--SSTT-GGGGGT---HHHHHHHHHS---TTTEEEEE-SSSSEEEEEEEEEETTEEEEEESSS--EE---GGG-EE---GGGTT-SBGGG-SS-SHHHHHHHHHHHHTTT---EEETBEEE-----S--STT-HHHHHHHTT--GGGS-S-HHHHHHHHHHHHHHHTSEEEE----STTS-HHHHHHHHHHHHHHHT---------HHHHHHTHHHHHHHHHB---SS-TT-B-SEEEEEEEEETTTEEEEEEEEEE----GGGT---SS----HHHHHHSSTT-HHHHHHTT--S-TTS-TTT-SS-S--TT--HHHHHHHHHHHHHHT---HHHHHHHHHHHHHHHHHTT---EESSS-EE-S-HHHHHHHHHHTTS-HHHHHHHHHS----BTTB-------HHHHHHHHHHHHHHHHHHHHHHHHHHHHTTS-------EEEEEEE-------SSB-HHHHHHHHHHHHHHHHHHHHHHHHHHHHHHHTT-------GGGTTHHHHHHHHSTTSHHHHHHHHTT-SS--HHHHHHHHHHHHGGGSSSS-PPPP-SSSS----B--B-SSSB--B--TTHHHHHS----HHHHHHHSSSSHHHHHHHS------HHHHHHHHHHHHHHHHHTEEEEEEE-----SS--SS---HHHHHHHHHHHSHHHHHHHHTTS--EEEEHHHHHHHHGGGS--SS-GGGS-HHHHHHHHHHHHT--GGGEEE-SSEEEE-SSHHHHHHHHHHHHHHHHHHHHHHHHHHHHHHHHHHHHHHHHHHHHHHHHHHHHHHTTTT-HHHHHHHHTSS--/--S--HHHHHHHHHHHHHHHTT-TTT--HHHHHHHHHTTT----TTTHHHHGGGSSS---HHHHHHHHHTTTTT---HHHHHHHHHHTT-SSSSB--HHHHHHHHHTSSS---HHHHHHHHHS----TTS-BHHHHTHHHH----/----HHHHHHHHHHHHHHHHHHHSSS-EEGGGHHHHHHTTT----HHHHHHHT--SSTTS-EE-STTTHHHHHHHHS---S--HHHHHHHGGGG-SSSSS--BHHHHHHHHHHSSS---HHHHHHHHHTTT----TT-B--HHHHHHHHHH-SS-SS--

Organism: Doryteuthis pealeii (NCBI:txid1051067)

Foldseek 3Di:
DADPLPDVLCQQFHHHPPVLVVLLPDDDDQVFWWWAADDFLRIFIWGFDDDDQQQTWTQTDPPRDTDGGGNVRTGGDAHSVCQLPQAQLQGLGDDLSVVSRNPLSSQLSNHQWGHHPLEIEGADQLDDDCLQDVVVLVVLAPDACVNHGGDLSVLLHVQLVCCQVVLFAAEEEEEEAWLLDSVPSVLSSLLSLLVVAADDDVLAAHLSRLVNLVCLLLQLQQFWCDLQHRRTRQWKKKKKFFADSVSHTQFIAMDIADRPLPLLQDADAAIWHRNNVLLQLAPQDDVSCVLLPHHNDLCPFNSTPPYDSDDPPDDSSVSNVSNVSSDSHLPADPVSVSLLSNLVSLSRLLRVFAWDADPLFIDTDPLVSLCSNCVSLFFHSVLLVLLLAWNQPQPPPGGRIGGHHRVRSNVQSSLVSSQSSVLSSVVSSVSSSVSRNPPDDGSYIHMYIDDYAQDADPAAEDSRCLRPLLNLQVVLLVLQLCVVVVVVVCVQQVFDDDDDSCNVVSPQLNCLCPPCQHPVNLLLVLLPDVVHDLVNVVCSHCVPPNVNRVLWYAADDDDVDSDDFGIWRAGQLGIHTYDSPPLSPVFDRDHSVSSLVSSCDGDPSSVVRSVDVSHPRSVVVSVVVSVVVVVVVNSHNYRHYYRYYQDRPSDRSDHSSVRRSSCCSRRCVVVCVVVCQVDQSNWAFQVVVCVPQLLLPHDDDPDVPDGRLVSNVVSQVVVVDDCVQWTRGPTTIGGHRCPVVVSVVSVVVRVVVVVVVVVVVVVVVVVVVCVVVVVVVVVVVVVCVVVVVVVVVQVPPVVRVVCVVCVVVD/DADDDDVVLVCLVVVLVVQCVCPPVSPALNCVQVVVVVPDDGDDVVCSVVVAPVQPDGCDSVSVVVVVRVPCTPLPDQVVQLVVQVVQPVVPDQWDFPVGVCCVCAVDDPHDDPVVVVVCVVVAPQDDGIGRSVPVSCVSVHDDD/DPDDPVLLVLLVVQVQVQCVVVPNDFWHFQCCLQVSQVVSPADDAVVLSVVLRHDNDGVPDIHGSVRCVVSNVVPVPDPPSPDPVVVVVVCVVQVPPRPQKHAQVVVLCCQAPDDSHDDPCVSVVLCPLLVFFADVVGITRVNSSSCSVVCDSQHPHGD

Radius of gyration: 49.93 Å; Cα contacts (8 Å, |Δi|>4): 1777; chains: 3; bounding box: 106×169×60 Å

Solvent-accessible surface area: 55198 Å² total; per-residue (Å²): 91,4,91,93,67,83,24,112,45,4,122,33,3,7,32,56,164,131,93,42,128,92,16,49,85,114,115,69,54,69,171,89,30,6,13,0,43,23,124,96,101,19,40,29,4,0,77,30,91,55,98,136,63,76,89,8,25,0,70,2,59,193,88,105,77,74,69,72,20,151,133,138,71,37,22,115,37,12,18,22,95,16,29,26,20,24,24,1,40,74,6,0,42,11,33,46,9,4,0,1,45,6,3,34,18,6,8,110,49,6,6,5,5,0,8,7,25,60,10,0,0,4,3,28,24,41,124,242,24,62,2,50,67,120,36,3,10,95,71,0,76,50,47,185,75,94,82,4,0,3,0,2,10,0,17,1,0,18,0,15,45,89,0,48,155,65,121,76,32,0,0,0,8,0,22,5,50,47,12,2,17,15,22,102,10,3,42,59,1,4,72,7,0,13,93,36,3,45,51,168,142,199,118,118,20,58,28,12,76,18,2,34,34,0,10,42,0,5,21,3,0,0,3,0,29,16,89,59,33,38,59,5,39,49,27,2,16,3,2,40,0,10,0,19,51,139,1,99,14,8,0,1,36,5,40,32,9,46,22,45,40,40,15,0,21,119,4,105,106,55,17,0,0,0,12,0,1,7,6,2,5,4,83,32,71,92,122,25,5,112,99,0,58,9,85,90,63,29,27,101,9,29,24,1,43,73,27,39,50,87,8,155,73,43,88,21,88,99,55,1,28,90,4,29,69,1,0,33,29,0,1,8,67,90,118,50,20,38,13,3,4,26,8,0,0,0,0,0,9,4,25,57,16,118,17,95,94,173,57,100,32,1,55,18,82,16,56,65,31,2,94,63,0,4,124,3,1,28,26,76,25,34,63,1,19,134,20,5,26,109,2,115,72,140,96,83,139,86,138,58,80,61,25,55,40,78,107,65,0,61,112,32,8,20,14,16,0,65,4,3,2,19,56,2,2,59,10,0,14,130,29,3,35,120,33,0,64,73,170,53,188,88,110,9,18,0,0,2,4,10,11,23,10,34,48,59,119,136,87,6,6,5,75,27,0,5,14,0,6,2,7,1,40,17,10,22,7,5,2,62,16,28,52,66,37,42,86,108,58,6,168,132,3,57,11,131,93,159,53,110,29,31,5,141,94,12,59,40,4,0,76,0,0,49,70,128,68,0,0,6,13,0,1,38,42,8,12,126,100,126,171,30,46,57,87,33,0,40,88,74,0,58,99,58,9,77,70,136,28,105,55,6,17,169,36,153,117,70,192,105,33,78,54,126,26,14,1,10,0,60,24,50,20,37,45,4,28,0,2,5,55,7,1,5,98,82,0,65,42,74,31,28,122,25,2,26,101,36,1,44,93,58,50,105,11,3,46,107,17,5,84,111,175,135,134,84,6,29,0,13,62,7,45,103,26,0,59,121,4,13,151,28,0,103,58,16,34,4,18,2,0,12,0,0,1,0,4,86,135,92,57,53,44,86,22,59,2,80,24,2,9,86,2,0,129,36,14,5,1,26,36,11,22,139,23,39,114,117,7,2,13,4,46,22,73,18,75,107,3,42,152,62,5,17,8,20,37,34,92,76,80,79,58,74,164,32,89,11,88,68,26,0,58,138,2,0,69,61,36,155,27,65,92,96,62,22,87,51,2,98,58,42,0,1,0,42,32,34,7,8,6,70,0,4,69,78,18,80,124,51,24,54,66,1,12,12,10,6,0,0,11,1,16,0,8,29,48,55,58,41,24,105,116,61,72,60,20,67,110,1,0,37,22,1,3,84,15,11,67,48,24,22,90,9,37,123,27,61,8,28,93,18,20,7,127,12,76,90,66,173,200,72,101,149,45,125,156,67,78,91,66,25,109,74,17,18,67,56,13,10,125,40,162,126,45,110,66,23,49,115,4,15,107,69,10,26,79,101,61,60,218,151,45,79,97,109,58,18,87,54,12,39,147,92,12,130,60,139,29,71,54,108,26,12,32,75,23,7,23,106,56,39,33,5,41,12,93,94,106,46,10,96,91,2,3,30,42,5,27,140,109,65,126,16,66,0,58,29,122,93,4,103,66,1,7,42,75,55,0,37,58,5,49,154,115,51,14,135,43,4,69,153,79,15,13,34,169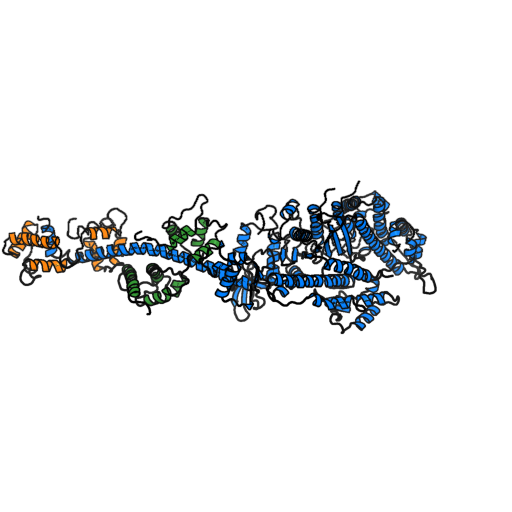,143,155,79,3,37,20,49,49,14,2,43,38,62,10,120,67,130,164,124,159,33,59,170,103,51,55,112,72,0,126,120,8,4,62,1,22,6,10,45,75,1,161,98,32,48,3,19,0,32,71,1,5,33,0,0,20,14,14,41,36,41,10,8,71,44,35,11,62,151,47,13,10,21,152,124,76,78,101,112,53,16,110,20,118,63,2,17,52,16,18,31,118,9,59,77,115,130,40,44,17,43,50,44,25,2,42,36,4,23,97,58,52,16,179,155,59,155,26,60,8,39,15,62,43,3,80,66,18,5,45,101,88,29,33,166,6,72,89,95,50,0,48,61,0,6,98,82,6,75,15,185,102,57,182,111,18,27,4,132,12,86,49,0,5,120,73,3,76,65,8,20,65,78,134,209,84,152

Nearest PDB structures (foldseek):
  3i5f-assembly1_B  TM=1.007E+00  e=4.941E-26  Todarodes pacificus
  1s5g-assembly1_Y  TM=6.759E-01  e=1.259E-12  Argopecten irradians
  3jvt-assembly1_B  TM=7.262E-01  e=1.190E-11  Argopecten irradians
  1qvi-assembly1_Y  TM=6.928E-01  e=1.190E-11  Argopecten irradians
  1kqm-assembly1_B  TM=6.779E-01  e=1.641E-11  Argopecten irradians

InterPro domains:
  IPR000048 IQ motif, EF-hand binding site [PF00612] (782-801)
  IPR000048 IQ motif, EF-hand binding site [SM00015] (779-801)
  IPR001609 Myosin head, motor domain-like [PF00063] (87-765)
  IPR001609 Myosin head, motor domain-like [PR00193] (113-132)
  IPR001609 Myosin head, motor domain-like [PR00193] (169-194)
  IPR001609 Myosin head, motor domain-like [PR00193] (229-256)
  IPR001609 Myosin head, motor domain-like [PR00193] (458-486)
  IPR001609 Myosin head, motor domain-like [PR00193] (512-540)
  IPR001609 Myosin head, motor domain-like [PS51456] (83-777)
  IPR001609 Myosin head, motor domain-like [SM00242] (77-778)
  IPR002928 Myosin tail [PF01576] (842-1922)
  IPR004009 Myosin, SH3 domain [PF02736] (29-74)
  IPR004009 Myosin, SH3 domain [PS51844] (29-79)
  IPR008989 Myosin S1 fragment, N-terminal [G3DSA:2.30.30.360] (27-78)
  IPR014751 DN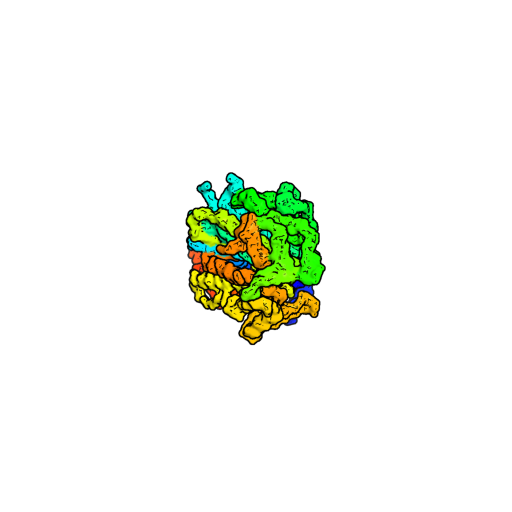A repair protein XRCC4-like, C-terminal [G3DSA:1.20.5.370] (1530-1570)
  IPR014751 DNA repair protein XRCC4-like, C-terminal [G3DSA:1.20.5.370] (1571-1621)
  IPR014751 DNA repair protein XRCC4-like, C-terminal [G3DSA:1.20.5.370] (1662-1715)
  IPR014751 DNA repair protein XRCC4-like, C-terminal [G3DSA:1.20.5.370] (1728-1771)
  IPR027417 P-loop containing nucleoside triphosphate hydrolase [SSF52540] (55-836)
  IPR036961 Kinesin motor domain superfamily [G3DSA:3.40.850.10] (81-708)